Protein 9B99 (pdb70)

Structure (mmCIF, N/CA/C/O backbone):
data_9B99
#
_entry.id   9B99
#
_cell.length_a   56.070
_cell.length_b   79.110
_cell.length_c   88.440
_cell.angle_alpha   90.000
_cell.angle_beta   97.590
_cell.angle_gamma   90.000
#
_symmetry.space_group_name_H-M   'P 1 21 1'
#
loop_
_entity.id
_entity.type
_entity.pdbx_description
1 polymer 'Labda-7,13E-dienyl diphosphate synthase'
2 water water
#
loop_
_atom_site.group_PDB
_atom_site.id
_atom_site.type_symbol
_atom_site.label_atom_id
_atom_site.label_alt_id
_atom_site.label_comp_id
_atom_site.label_asym_id
_atom_site.label_entity_id
_atom_site.label_seq_id
_atom_site.pdbx_PDB_ins_code
_atom_site.Cartn_x
_atom_site.Cartn_y
_atom_site.Cartn_z
_atom_site.occupancy
_atom_site.B_iso_or_equiv
_atom_site.auth_seq_id
_atom_site.auth_comp_id
_atom_site.auth_asym_id
_atom_site.auth_atom_id
_atom_site.pdbx_PDB_model_num
ATOM 1 N N . GLN A 1 19 ? 52.89400 16.46100 63.24700 1.000 128.62068 19 GLN A N 1
ATOM 2 C CA . GLN A 1 19 ? 51.69600 16.48800 64.08000 1.000 123.88064 19 GLN A CA 1
ATOM 3 C C . GLN A 1 19 ? 50.85700 15.23700 63.82700 1.000 114.90851 19 GLN A C 1
ATOM 4 O O . GLN A 1 19 ? 49.80100 15.30300 63.19600 1.000 109.16835 19 GLN A O 1
ATOM 17 N N . LEU A 1 20 ? 51.32700 14.09100 64.31100 1.000 109.47102 20 LEU A N 1
ATOM 18 C CA . LEU A 1 20 ? 50.62900 12.82900 64.12000 1.000 102.97287 20 LEU A CA 1
ATOM 19 C C . LEU A 1 20 ? 49.56800 12.58400 65.18400 1.000 102.27805 20 LEU A C 1
ATOM 20 O O . LEU A 1 20 ? 49.15100 11.43700 65.38400 1.000 95.40618 20 LEU A O 1
ATOM 36 N N . GLU A 1 21 ? 49.13000 13.63800 65.87200 1.000 114.62164 21 GLU A N 1
ATOM 37 C CA . GLU A 1 21 ? 47.99200 13.56000 66.77800 1.000 103.99668 21 GLU A CA 1
ATOM 38 C C . GLU A 1 21 ? 46.66200 13.73300 66.05400 1.000 121.81724 21 GLU A C 1
ATOM 39 O O . GLU A 1 21 ? 45.60800 13.62600 66.69100 1.000 144.79894 21 GLU A O 1
ATOM 51 N N . ASP A 1 22 ? 46.68800 13.99400 64.75000 1.000 110.56062 22 ASP A N 1
ATOM 52 C CA . ASP A 1 22 ? 45.47800 14.31800 64.01400 1.000 122.23308 22 ASP A CA 1
ATOM 53 C C . ASP A 1 22 ? 44.62000 13.07100 63.80300 1.000 127.02839 22 ASP A C 1
ATOM 54 O O . ASP A 1 22 ? 45.04400 11.93500 64.03500 1.000 120.65657 22 ASP A O 1
ATOM 63 N N . ASP A 1 23 ? 43.38900 13.30400 63.34500 1.000 134.16082 23 ASP A N 1
ATOM 64 C CA . ASP A 1 23 ? 42.44800 12.22100 63.09200 1.000 123.94644 23 ASP A CA 1
ATOM 65 C C . ASP A 1 23 ? 42.75800 11.46500 61.80800 1.000 120.63815 23 ASP A C 1
ATOM 66 O O . ASP A 1 23 ? 42.31900 10.31900 61.66000 1.000 119.68277 23 ASP A O 1
ATOM 75 N N . LYS A 1 24 ? 43.50300 12.07400 60.88300 1.000 113.37675 24 LYS A N 1
ATOM 76 C CA . LYS A 1 24 ? 43.79000 11.41400 59.61400 1.000 106.24432 24 LYS A CA 1
ATOM 77 C C . LYS A 1 24 ? 44.82200 10.30800 59.77100 1.000 98.38022 24 LYS A C 1
ATOM 78 O O . LYS A 1 24 ? 44.82000 9.34800 58.99100 1.000 82.86520 24 LYS A O 1
ATOM 97 N N . TYR A 1 25 ? 45.70800 10.42400 60.76000 1.000 102.24910 25 TYR A N 1
ATOM 98 C CA . TYR A 1 25 ? 46.66800 9.36600 61.04600 1.000 103.61769 25 TYR A CA 1
ATOM 99 C C . TYR A 1 25 ? 46.10100 8.27500 61.94900 1.000 101.86484 25 TYR A C 1
ATOM 100 O O . TYR A 1 25 ? 46.76500 7.25100 62.15100 1.000 92.69532 25 TYR A O 1
ATOM 118 N N . SER A 1 26 ? 44.90300 8.47300 62.49700 1.000 100.47784 26 SER A N 1
ATOM 119 C CA . SER A 1 26 ? 44.27200 7.45300 63.32200 1.000 80.95971 26 SER A CA 1
ATOM 120 C C . SER A 1 26 ? 44.17700 6.13000 62.56800 1.000 90.24240 26 SER A C 1
ATOM 121 O O . SER A 1 26 ? 44.09100 6.08900 61.33700 1.000 85.73396 26 SER A O 1
ATOM 129 N N . ASP A 1 27 ? 44.19200 5.03300 63.32600 1.000 74.39839 27 ASP A N 1
ATOM 130 C CA . ASP A 1 27 ? 44.20300 3.71400 62.69800 1.000 76.39863 27 ASP A CA 1
ATOM 131 C C . ASP A 1 27 ? 42.89000 3.42300 61.97800 1.000 76.38284 27 ASP A C 1
ATOM 132 O O . ASP A 1 27 ? 42.88200 2.78000 60.92100 1.000 64.09190 27 ASP A O 1
ATOM 141 N N . LEU A 1 28 ? 41.76700 3.88300 62.53300 1.000 80.90707 28 LEU A N 1
ATOM 142 C CA . LEU A 1 28 ? 40.48000 3.61900 61.89800 1.000 85.83661 28 LEU A CA 1
ATOM 143 C C . LEU A 1 28 ? 40.38900 4.29600 60.53600 1.000 77.99619 28 LEU A C 1
ATOM 144 O O . LEU A 1 28 ? 39.79900 3.74600 59.59800 1.000 74.76423 28 LEU A O 1
ATOM 160 N N . GLN A 1 29 ? 40.96500 5.49300 60.40800 1.000 71.37435 29 GLN A N 1
ATOM 161 C CA . GLN A 1 29 ? 40.97500 6.16900 59.11500 1.000 79.78851 29 GLN A CA 1
ATOM 162 C C . GLN A 1 29 ? 41.85400 5.42300 58.11900 1.000 70.07156 29 GLN A C 1
ATOM 163 O O . GLN A 1 29 ? 41.46500 5.21700 56.96300 1.000 61.71003 29 GLN A O 1
ATOM 177 N N . LEU A 1 30 ? 43.04600 5.00600 58.55200 1.000 70.32159 30 LEU A N 1
ATOM 178 C CA . LEU A 1 30 ? 43.93500 4.26500 57.66500 1.000 65.71841 30 LEU A CA 1
ATOM 179 C C . LEU A 1 30 ? 43.27700 2.98300 57.17300 1.000 57.00947 30 LEU A C 1
ATOM 180 O O . LEU A 1 30 ? 43.44900 2.59500 56.01200 1.000 54.31178 30 LEU A O 1
ATOM 196 N N . VAL A 1 31 ? 42.51700 2.31400 58.04100 1.000 57.30424 31 VAL A N 1
ATOM 197 C CA . VAL A 1 31 ? 41.86900 1.06500 57.65200 1.000 62.48381 31 VAL A CA 1
ATOM 198 C C . VAL A 1 31 ? 40.85000 1.31500 56.54900 1.000 55.91723 31 VAL A C 1
ATOM 199 O O . VAL A 1 31 ? 40.73700 0.53200 55.59700 1.000 66.02107 31 VAL A O 1
ATOM 212 N N . ASP A 1 32 ? 40.08900 2.40800 56.65800 1.000 65.83158 32 ASP A N 1
ATOM 213 C CA . ASP A 1 32 ? 39.09800 2.71800 55.63400 1.000 60.12563 32 ASP A CA 1
ATOM 214 C C . ASP A 1 32 ? 39.75700 3.08400 54.31200 1.000 57.92273 32 ASP A C 1
ATOM 215 O O . ASP A 1 32 ? 39.21700 2.77000 53.24500 1.000 58.03591 32 ASP A O 1
ATOM 224 N N . GLU A 1 33 ? 40.91400 3.74800 54.35600 1.000 59.38870 33 GLU A N 1
ATOM 225 C CA . GLU A 1 33 ? 41.62000 4.06900 53.12000 1.000 61.93111 33 GLU A CA 1
ATOM 226 C C . GLU A 1 33 ? 42.04400 2.80200 52.38800 1.000 48.14261 33 GLU A C 1
ATOM 227 O O . GLU A 1 33 ? 41.92300 2.71300 51.16100 1.000 51.38248 33 GLU A O 1
ATOM 239 N N . LYS A 1 34 ? 42.54100 1.80700 53.12800 1.000 51.30089 34 LYS A N 1
ATOM 240 C CA . LYS A 1 34 ? 42.96100 0.55700 52.50200 1.000 49.55857 34 LYS A CA 1
ATOM 241 C C . LYS A 1 34 ? 41.79100 -0.11500 51.79200 1.000 47.82679 34 LYS A C 1
ATOM 242 O O . LYS A 1 34 ? 41.92100 -0.57100 50.65000 1.000 47.11618 34 LYS A O 1
ATOM 261 N N . HIS A 1 35 ? 40.63500 -0.19100 52.45800 1.000 51.17192 35 HIS A N 1
ATOM 262 C CA . HIS A 1 35 ? 39.45800 -0.77500 51.82200 1.000 55.75405 35 HIS A CA 1
ATOM 263 C C . HIS A 1 35 ? 39.04600 0.02700 50.59400 1.000 52.83002 35 HIS A C 1
ATOM 264 O O . HIS A 1 35 ? 38.65800 -0.54700 49.56800 1.000 44.80800 35 HIS A O 1
ATOM 278 N N . THR A 1 36 ? 39.11400 1.35700 50.68200 1.000 46.48189 36 THR A N 1
ATOM 279 C CA . THR A 1 36 ? 38.80000 2.18500 49.52200 1.000 50.33498 36 THR A CA 1
ATOM 280 C C . THR A 1 36 ? 39.77900 1.92000 48.38500 1.000 44.85538 36 THR A C 1
ATOM 281 O O . THR A 1 36 ? 39.37600 1.79900 47.22300 1.000 42.55247 36 THR A O 1
ATOM 292 N N . ILE A 1 37 ? 41.07200 1.82200 48.70000 1.000 46.60559 37 ILE A N 1
ATOM 293 C CA . ILE A 1 37 ? 42.05700 1.51900 47.66600 1.000 54.21176 37 ILE A CA 1
ATOM 294 C C . ILE A 1 37 ? 41.79900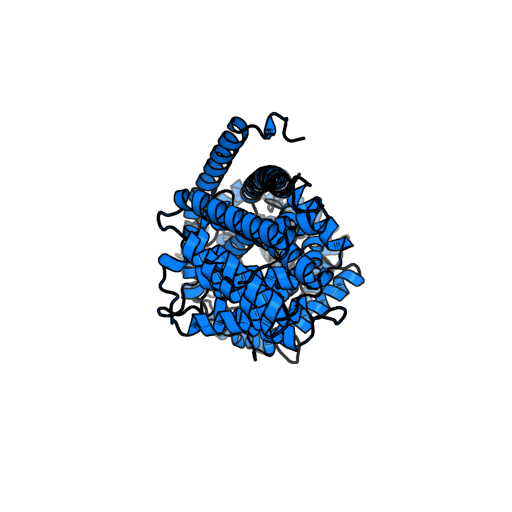 0.13900 47.07800 1.000 44.95802 37 ILE A C 1
ATOM 295 O O . ILE A 1 37 ? 41.83000 -0.04800 45.85600 1.000 41.78659 37 ILE A O 1
ATOM 311 N N . LYS A 1 38 ? 41.53100 -0.84900 47.93600 1.000 48.95061 38 LYS A N 1
ATOM 312 C CA . LYS A 1 38 ? 41.30000 -2.20500 47.44800 1.000 48.28474 38 LYS A CA 1
ATOM 313 C C . LYS A 1 38 ? 40.09000 -2.26100 46.52400 1.000 52.60104 38 LYS A C 1
ATOM 314 O O . LYS A 1 38 ? 40.07800 -3.02600 45.55300 1.000 42.76565 38 LYS A O 1
ATOM 333 N N . ARG A 1 39 ? 39.05800 -1.46700 46.81400 1.000 47.28725 39 ARG A N 1
ATOM 334 C CA . ARG A 1 39 ? 37.89000 -1.44700 45.94100 1.000 51.36932 39 ARG A CA 1
ATOM 335 C C . ARG A 1 39 ? 38.24700 -0.89900 44.56600 1.000 46.56085 39 ARG A C 1
ATOM 336 O O . ARG A 1 39 ? 37.83000 -1.45600 43.54400 1.000 42.71038 39 ARG A O 1
ATOM 357 N N . SER A 1 40 ? 39.01900 0.19000 44.51900 1.000 48.19788 40 SER A N 1
ATOM 358 C CA . SER A 1 40 ? 39.45500 0.72800 43.23400 1.000 47.37673 40 SER A CA 1
ATOM 359 C C . SER A 1 40 ? 40.32700 -0.27600 42.49000 1.000 37.68873 40 SER A C 1
ATOM 360 O O . SER A 1 40 ? 40.22200 -0.41700 41.26700 1.000 43.04200 40 SER A O 1
ATOM 368 N N . VAL A 1 41 ? 41.19900 -0.98100 43.21400 1.000 44.95802 41 VAL A N 1
ATOM 369 C CA . VAL A 1 41 ? 42.06100 -1.96900 42.57400 1.000 43.17623 41 VAL A CA 1
ATOM 370 C C . VAL A 1 41 ? 41.22400 -3.07600 41.94700 1.000 46.11869 41 VAL A C 1
ATOM 371 O O . VAL A 1 41 ? 41.50400 -3.53100 40.83100 1.000 38.05983 41 VAL A O 1
ATOM 384 N N . GLU A 1 42 ? 40.18200 -3.52700 42.65000 1.000 41.59183 42 GLU A N 1
ATOM 385 C CA . GLU A 1 42 ? 39.29700 -4.53700 42.08000 1.000 40.95228 42 GLU A CA 1
ATOM 386 C C . GLU A 1 42 ? 38.55900 -3.99400 40.86400 1.000 39.12574 42 GLU A C 1
ATOM 387 O O . GLU A 1 42 ? 38.31900 -4.72400 39.89500 1.000 42.02872 42 GLU A O 1
ATOM 399 N N . SER A 1 43 ? 38.18400 -2.71400 40.89800 1.000 41.90239 43 SER A N 1
ATOM 400 C CA . SER A 1 43 ? 37.54100 -2.10600 39.73700 1.000 41.35496 43 SER A CA 1
ATOM 401 C C . SER A 1 43 ? 38.46600 -2.14200 38.52700 1.000 40.17850 43 SER A C 1
ATOM 402 O O . SER A 1 43 ? 38.08500 -2.61600 37.45100 1.000 38.62832 43 SER A O 1
ATOM 410 N N . ILE A 1 44 ? 39.69700 -1.65100 38.69100 1.000 42.58669 44 ILE A N 1
ATOM 411 C CA . ILE A 1 44 ? 40.66700 -1.69900 37.60000 1.000 36.76493 44 ILE A CA 1
ATOM 412 C C . ILE A 1 44 ? 40.86100 -3.13300 37.12600 1.000 35.76218 44 ILE A C 1
ATOM 413 O O . ILE A 1 44 ? 40.88900 -3.40600 35.92000 1.000 32.26966 44 ILE A O 1
ATOM 429 N N . LYS A 1 45 ? 40.99200 -4.07200 38.06800 1.000 34.21989 45 LYS A N 1
ATOM 430 C CA . LYS A 1 45 ? 41.21600 -5.46600 37.69800 1.000 35.11474 45 LYS A CA 1
ATOM 431 C C . LYS A 1 45 ? 40.10700 -5.98500 36.79000 1.000 42.49457 45 LYS A C 1
ATOM 432 O O . LYS A 1 45 ? 40.37800 -6.67200 35.79700 1.000 33.41980 45 LYS A O 1
ATOM 451 N N . SER A 1 46 ? 38.84900 -5.67800 37.11700 1.000 40.20482 46 SER A N 1
ATOM 452 C CA . SER A 1 46 ? 37.74500 -6.13700 36.27800 1.000 42.27875 46 SER A CA 1
ATOM 453 C C . SER A 1 46 ? 37.77600 -5.46100 34.91400 1.000 35.89378 46 SER A C 1
ATOM 454 O O . SER A 1 46 ? 37.51300 -6.10300 33.88900 1.000 40.82068 46 SER A O 1
ATOM 462 N N . ALA A 1 47 ? 38.10600 -4.16900 34.87600 1.000 35.18053 47 ALA A N 1
ATOM 463 C CA . ALA A 1 47 ? 38.22000 -3.47900 33.59600 1.000 35.47794 47 ALA A CA 1
ATOM 464 C C . ALA A 1 47 ? 39.36800 -4.04500 32.76900 1.000 36.00958 47 ALA A C 1
ATOM 465 O O . ALA A 1 47 ? 39.27300 -4.13300 31.53900 1.000 35.93852 47 ALA A O 1
ATOM 472 N N . LEU A 1 48 ? 40.46500 -4.43100 33.42400 1.000 36.77283 48 LEU A N 1
ATOM 473 C CA . LEU A 1 48 ? 41.60500 -4.97200 32.68900 1.000 37.10708 48 LEU A CA 1
ATOM 474 C C . LEU A 1 48 ? 41.30400 -6.35300 32.12200 1.000 35.39372 48 LEU A C 1
ATOM 475 O O . LEU A 1 48 ? 41.91500 -6.76400 31.12800 1.000 37.81506 48 LEU A O 1
ATOM 491 N N . SER A 1 49 ? 40.37400 -7.08700 32.73800 1.000 38.91256 49 SER A N 1
ATOM 492 C CA . SER A 1 49 ? 40.01400 -8.40700 32.23200 1.000 40.96544 49 SER A CA 1
ATOM 493 C C . SER A 1 49 ? 39.34500 -8.34300 30.86300 1.000 40.03375 49 SER A C 1
ATOM 494 O O . SER A 1 49 ? 39.22500 -9.37800 30.19500 1.000 42.35771 49 SER A O 1
ATOM 502 N N . LEU A 1 50 ? 38.89200 -7.16500 30.44000 1.000 35.03841 50 LEU A N 1
ATOM 503 C CA . LEU A 1 50 ? 38.25500 -6.99700 29.14100 1.000 40.30746 50 LEU A CA 1
ATOM 504 C C . LEU A 1 50 ? 39.24000 -6.59200 28.05100 1.000 46.46347 50 LEU A C 1
ATOM 505 O O . LEU A 1 50 ? 38.84600 -6.49400 26.88300 1.000 45.92656 50 LEU A O 1
ATOM 521 N N . VAL A 1 51 ? 40.50600 -6.35600 28.40300 1.000 39.17575 51 VAL A N 1
ATOM 522 C CA . VAL A 1 51 ? 41.51600 -6.05100 27.39800 1.000 41.27600 51 VAL A CA 1
ATOM 523 C C . VAL A 1 51 ? 41.57500 -7.19000 26.39300 1.000 38.17826 51 VAL A C 1
ATOM 524 O O . VAL A 1 51 ? 41.64700 -8.36700 26.76800 1.000 36.45963 51 VAL A O 1
ATOM 537 N N . ASP A 1 52 ? 41.55000 -6.84700 25.10400 1.000 33.22240 52 ASP A N 1
ATOM 538 C CA . ASP A 1 52 ? 41.54800 -7.85400 24.05000 1.000 33.63824 52 ASP A CA 1
ATOM 539 C C . ASP A 1 52 ? 42.51400 -7.46400 22.93700 1.000 31.74591 52 ASP A C 1
ATOM 540 O O . ASP A 1 52 ? 43.73100 -7.60000 23.09400 1.000 33.43296 52 ASP A O 1
ATOM 549 N N . ASP A 1 53 ? 41.98900 -6.98600 21.80900 1.000 33.60140 53 ASP A N 1
ATOM 550 C CA . ASP A 1 53 ? 42.80800 -6.58900 20.67200 1.000 32.93816 53 ASP A CA 1
ATOM 551 C C . ASP A 1 53 ? 43.01200 -5.08200 20.58500 1.000 31.67485 53 ASP A C 1
ATOM 552 O O . ASP A 1 53 ? 43.63500 -4.60500 19.62900 1.000 29.04559 53 ASP A O 1
ATOM 561 N N . GLY A 1 54 ? 42.49600 -4.32400 21.54500 1.000 27.02956 54 GLY A N 1
ATOM 562 C CA . GLY A 1 54 ? 42.64600 -2.88400 21.52800 1.000 28.76398 54 GLY A CA 1
ATOM 563 C C . GLY A 1 54 ? 41.32600 -2.17200 21.72100 1.000 32.26176 54 GLY A C 1
ATOM 564 O O . GLY A 1 54 ? 40.29200 -2.63100 21.22800 1.000 33.57245 54 GLY A O 1
ATOM 568 N N . ASP A 1 55 ? 41.34700 -1.05100 22.43900 1.000 30.89581 55 ASP A N 1
ATOM 569 C CA . ASP A 1 55 ? 40.15200 -0.25400 22.70800 1.000 37.36237 55 ASP A CA 1
ATOM 570 C C . ASP A 1 55 ? 40.49500 1.19100 22.36200 1.000 37.02286 55 ASP A C 1
ATOM 571 O O . ASP A 1 55 ? 41.10900 1.90300 23.16300 1.000 36.03327 55 ASP A O 1
ATOM 580 N N . LEU A 1 56 ? 40.10200 1.61800 21.16700 1.000 36.78073 56 LEU A N 1
ATOM 581 C CA . LEU A 1 56 ? 40.49000 2.90700 20.62400 1.000 32.13806 56 LEU A CA 1
ATOM 582 C C . LEU A 1 56 ? 39.26600 3.76200 20.33200 1.000 33.36189 56 LEU A C 1
ATOM 583 O O . LEU A 1 56 ? 38.15500 3.25700 20.14900 1.000 30.27995 56 LEU A O 1
ATOM 599 N N . THR A 1 57 ? 39.49300 5.07400 20.28100 1.000 41.79448 57 THR A N 1
ATOM 600 C CA . THR A 1 57 ? 38.50200 5.98500 19.72800 1.000 38.83624 57 THR A CA 1
ATOM 601 C C . THR A 1 57 ? 38.04600 5.48000 18.36500 1.000 31.95909 57 THR A C 1
ATOM 602 O O . THR A 1 57 ? 38.85900 5.04500 17.54600 1.000 32.41968 57 THR A O 1
ATOM 613 N N . LEU A 1 58 ? 36.74000 5.53000 18.12600 1.000 32.65128 58 LEU A N 1
ATOM 614 C CA . LEU A 1 58 ? 36.20900 5.19500 16.81300 1.000 30.05624 58 LEU A CA 1
ATOM 615 C C . LEU A 1 58 ? 36.27500 6.41100 15.89400 1.000 35.88062 58 LEU A C 1
ATOM 616 O O . LEU A 1 58 ? 36.11700 7.55600 16.32700 1.000 35.89641 58 LEU A O 1
ATOM 632 N N . SER A 1 59 ? 36.52500 6.15200 14.61200 1.000 30.24310 59 SER A N 1
ATOM 633 C CA . SER A 1 59 ? 36.83100 7.19200 13.63700 1.000 27.42960 59 SER A CA 1
ATOM 634 C C . SER A 1 59 ? 35.71900 7.27200 12.59900 1.000 30.10098 59 SER A C 1
ATOM 635 O O . SER A 1 59 ? 35.47800 6.30600 11.86700 1.000 28.97189 59 SER A O 1
ATOM 643 N N . ALA A 1 60 ? 35.05000 8.42700 12.53300 1.000 23.97919 60 ALA A N 1
ATOM 644 C CA . ALA A 1 60 ? 34.05500 8.63700 11.48700 1.000 28.49026 60 ALA A CA 1
ATOM 645 C C . ALA A 1 60 ? 34.69900 8.64800 10.10600 1.000 26.48212 60 ALA A C 1
ATOM 646 O O . ALA A 1 60 ? 34.07800 8.21600 9.12800 1.000 24.15816 60 ALA A O 1
ATOM 653 N N . TYR A 1 61 ? 35.93600 9.14000 10.00700 1.000 28.25602 61 TYR A N 1
ATOM 654 C CA . TYR A 1 61 ? 36.64800 9.12800 8.73100 1.000 26.78216 61 TYR A CA 1
ATOM 655 C C . TYR A 1 61 ? 36.81200 7.70500 8.21400 1.000 27.89545 61 TYR A C 1
ATOM 656 O O . TYR A 1 61 ? 36.50500 7.41300 7.05200 1.000 23.70811 61 TYR A O 1
ATOM 674 N N . ASP A 1 62 ? 37.29000 6.80000 9.07200 1.000 22.88959 62 ASP A N 1
ATOM 675 C CA . ASP A 1 62 ? 37.50600 5.42100 8.65000 1.000 27.23484 62 ASP A CA 1
ATOM 676 C C . ASP A 1 62 ? 36.18800 4.68700 8.46500 1.000 27.72701 62 ASP A C 1
ATOM 677 O O . ASP A 1 62 ? 36.05000 3.86900 7.54700 1.000 26.30579 62 ASP A O 1
ATOM 686 N N . THR A 1 63 ? 35.21100 4.95500 9.33300 1.000 26.94270 63 THR A N 1
ATOM 687 C CA . THR A 1 63 ? 33.90200 4.33000 9.18600 1.000 24.16606 63 THR A CA 1
ATOM 688 C C . THR A 1 63 ? 33.24600 4.74500 7.87600 1.000 24.94246 63 THR A C 1
ATOM 689 O O . THR A 1 63 ? 32.60500 3.92700 7.20500 1.000 22.76062 63 THR A O 1
ATOM 700 N N . ALA A 1 64 ? 33.39000 6.01700 7.49900 1.000 23.43176 64 ALA A N 1
ATOM 701 C CA . ALA A 1 64 ? 32.81100 6.47800 6.24400 1.000 22.08423 64 ALA A CA 1
ATOM 702 C C . ALA A 1 64 ? 33.45400 5.77300 5.05900 1.000 27.46382 64 ALA A C 1
ATOM 703 O O . ALA A 1 64 ? 32.76100 5.35400 4.12300 1.000 26.42159 64 ALA A O 1
ATOM 710 N N . TRP A 1 65 ? 34.77900 5.62100 5.08500 1.000 24.08183 65 TRP A N 1
ATOM 711 C CA . TRP A 1 65 ? 35.46200 4.94100 3.98900 1.000 22.86590 65 TRP A CA 1
ATOM 712 C C . TRP A 1 65 ? 34.96100 3.51100 3.82900 1.000 26.34000 65 TRP A C 1
ATOM 713 O O . TRP A 1 65 ? 34.76200 3.03600 2.70400 1.000 25.18197 65 TRP A O 1
ATOM 734 N N . VAL A 1 66 ? 34.75500 2.80500 4.94200 1.000 26.16366 66 VAL A N 1
ATOM 735 C CA . VAL A 1 66 ? 34.23300 1.44600 4.85300 1.000 23.79759 66 VAL A CA 1
ATOM 736 C C . VAL A 1 66 ? 32.80000 1.45800 4.33700 1.000 24.63716 66 VAL A C 1
ATOM 737 O O . VAL A 1 66 ? 32.38800 0.54800 3.60500 1.000 24.05288 66 VAL A O 1
ATOM 750 N N . ALA A 1 67 ? 32.02100 2.48200 4.69200 1.000 21.47626 67 ALA A N 1
ATOM 751 C CA . ALA A 1 67 ? 30.63800 2.56100 4.24400 1.000 24.73981 67 ALA A CA 1
ATOM 752 C C . ALA A 1 67 ? 30.52900 2.82100 2.74800 1.000 30.33785 67 ALA A C 1
ATOM 753 O O . ALA A 1 67 ? 29.47000 2.57100 2.16400 1.000 29.76936 67 ALA A O 1
ATOM 760 N N . LEU A 1 68 ? 31.59400 3.31500 2.11500 1.000 25.29251 68 LEU A N 1
ATOM 761 C CA . LEU A 1 68 ? 31.54100 3.56500 0.67900 1.000 29.11139 68 LEU A CA 1
ATOM 762 C C . LEU A 1 68 ? 31.48300 2.27600 -0.13200 1.000 29.34562 68 LEU A C 1
ATOM 763 O O . LEU A 1 68 ? 31.07800 2.30900 -1.29900 1.000 29.75094 68 LEU A O 1
ATOM 779 N N . ILE A 1 69 ? 31.88500 1.14400 0.45100 1.000 29.55618 69 ILE A N 1
ATOM 780 C CA . ILE A 1 69 ? 31.96800 -0.09400 -0.31400 1.000 32.58812 69 ILE A CA 1
ATOM 781 C C . ILE A 1 69 ? 30.57700 -0.50100 -0.77600 1.000 33.43032 69 ILE A C 1
ATOM 782 O O . ILE A 1 69 ? 29.63500 -0.59000 0.02300 1.000 29.22192 69 ILE A O 1
ATOM 798 N N . GLU A 1 70 ? 30.44600 -0.75700 -2.07500 1.000 40.36537 70 GLU A N 1
ATOM 799 C CA . GLU A 1 70 ? 29.18500 -1.19700 -2.65100 1.000 32.11964 70 GLU A CA 1
ATOM 800 C C . GLU A 1 70 ? 28.92600 -2.66200 -2.32100 1.000 31.71959 70 GLU A C 1
ATOM 801 O O . GLU A 1 70 ? 29.85500 -3.45000 -2.11900 1.000 38.68622 70 GLU A O 1
ATOM 813 N N . ASP A 1 71 ? 27.64500 -3.02100 -2.25900 1.000 30.79317 71 ASP A N 1
ATOM 814 C CA . ASP A 1 71 ? 27.27000 -4.41100 -2.03900 1.000 35.00683 71 ASP A CA 1
ATOM 815 C C . ASP A 1 71 ? 28.02800 -5.30800 -3.00800 1.000 35.21475 71 ASP A C 1
ATOM 816 O O . ASP A 1 71 ? 28.05200 -5.05900 -4.21500 1.000 34.23832 71 ASP A O 1
ATOM 825 N N . VAL A 1 72 ? 28.66000 -6.35500 -2.46900 1.000 43.27887 72 VAL A N 1
ATOM 826 C CA . VAL A 1 72 ? 29.55800 -7.17900 -3.27700 1.000 37.98087 72 VAL A CA 1
ATOM 827 C C . VAL A 1 72 ? 28.83000 -8.22200 -4.10500 1.000 50.48237 72 VAL A C 1
ATOM 828 O O . VAL A 1 72 ? 29.45700 -8.87600 -4.94900 1.000 46.66875 72 VAL A O 1
ATOM 841 N N . ASN A 1 73 ? 27.52600 -8.39900 -3.89300 1.000 49.16905 73 ASN A N 1
ATOM 842 C CA . ASN A 1 73 ? 26.72200 -9.32300 -4.68000 1.000 43.57101 73 ASN A CA 1
ATOM 843 C C . ASN A 1 73 ? 25.86900 -8.60400 -5.71800 1.000 50.49816 73 ASN A C 1
ATOM 844 O O . ASN A 1 73 ? 24.90200 -9.18000 -6.22900 1.000 56.15936 73 ASN A O 1
ATOM 855 N N . GLY A 1 74 ? 26.20100 -7.35600 -6.03100 1.000 53.88804 74 GLY A N 1
ATOM 856 C CA . GLY A 1 74 ? 25.52200 -6.63500 -7.08600 1.000 47.42148 74 GLY A CA 1
ATOM 857 C C . GLY A 1 74 ? 24.21300 -5.98700 -6.70200 1.000 53.75908 74 GLY A C 1
ATOM 858 O O . GLY A 1 74 ? 23.52300 -5.46500 -7.58400 1.000 55.20662 74 GLY A O 1
ATOM 862 N N . ARG A 1 75 ? 23.84100 -6.00100 -5.42200 1.000 57.79640 75 ARG A N 1
ATOM 863 C CA . ARG A 1 75 ? 22.60200 -5.36300 -4.97900 1.000 58.90706 75 ARG A CA 1
ATOM 864 C C . ARG A 1 75 ? 22.76200 -3.85300 -5.14000 1.000 58.23330 75 ARG A C 1
ATOM 865 O O . ARG A 1 75 ? 23.05700 -3.11500 -4.19700 1.000 43.78157 75 ARG A O 1
ATOM 886 N N . SER A 1 76 ? 22.56200 -3.39100 -6.37300 1.000 50.61660 76 SER A N 1
ATOM 887 C CA . SER A 1 76 ? 22.79100 -1.98900 -6.69700 1.000 58.99655 76 SER A CA 1
ATOM 888 C C . SER A 1 76 ? 21.96200 -1.08100 -5.79700 1.000 51.87990 76 SER A C 1
ATOM 889 O O . SER A 1 76 ? 20.81300 -1.38200 -5.46500 1.000 55.76721 76 SER A O 1
ATOM 897 N N . GLY A 1 77 ? 22.56100 0.04000 -5.40300 1.000 48.35317 77 GLY A N 1
ATOM 898 C CA . GLY A 1 77 ? 21.90700 0.99700 -4.53900 1.000 48.32685 77 GLY A CA 1
ATOM 899 C C . GLY A 1 77 ? 22.03800 0.72600 -3.05800 1.000 46.45820 77 GLY A C 1
ATOM 900 O O . GLY A 1 77 ? 21.51000 1.50800 -2.25600 1.000 45.20016 77 GLY A O 1
ATOM 904 N N . PHE A 1 78 ? 22.72000 -0.34800 -2.66500 1.000 44.84485 78 PHE A N 1
ATOM 905 C CA . PHE A 1 78 ? 22.87700 -0.68600 -1.26400 1.000 43.95790 78 PHE A CA 1
ATOM 906 C C . PHE A 1 78 ? 24.35200 -0.78800 -0.89500 1.000 41.26547 78 PHE A C 1
ATOM 907 O O . PHE A 1 78 ? 25.16200 -1.25700 -1.70500 1.000 34.91471 78 PHE A O 1
ATOM 924 N N . PRO A 1 79 ? 24.72800 -0.36700 0.31100 1.000 36.50438 79 PRO A N 1
ATOM 925 C CA . PRO A 1 79 ? 26.11500 -0.53100 0.75500 1.000 41.28390 79 PRO A CA 1
ATOM 926 C C . PRO A 1 79 ? 26.37800 -1.93600 1.27800 1.000 33.35926 79 PRO A C 1
ATOM 927 O O . PRO A 1 79 ? 25.47200 -2.66000 1.69600 1.000 37.42028 79 PRO A O 1
ATOM 938 N N . GLN A 1 80 ? 27.65800 -2.31000 1.25200 1.000 33.83564 80 GLN A N 1
ATOM 939 C CA . GLN A 1 80 ? 28.05400 -3.61000 1.78100 1.000 32.47758 80 GLN A CA 1
ATOM 940 C C . GLN A 1 80 ? 27.96000 -3.65200 3.30100 1.000 30.59841 80 GLN A C 1
ATOM 941 O O . GLN A 1 80 ? 27.66400 -4.70700 3.87400 1.000 30.79317 80 GLN A O 1
ATOM 955 N N . PHE A 1 81 ? 28.21400 -2.52600 3.97100 1.000 30.05624 81 PHE A N 1
ATOM 956 C CA . PHE A 1 81 ? 28.28500 -2.46300 5.42900 1.000 31.84329 81 PHE A CA 1
ATOM 957 C C . PHE A 1 81 ? 27.31900 -1.39200 5.91800 1.000 37.07023 81 PHE A C 1
ATOM 958 O O . PHE A 1 81 ? 27.73500 -0.28200 6.29200 1.000 29.38247 81 PHE A O 1
ATOM 975 N N . PRO A 1 82 ? 26.02000 -1.69100 5.94200 1.000 30.71158 82 PRO A N 1
ATOM 976 C CA . PRO A 1 82 ? 25.04900 -0.65800 6.34000 1.000 42.34981 82 PRO A CA 1
ATOM 977 C C . PRO A 1 82 ? 25.23200 -0.17300 7.76800 1.000 33.30926 82 PRO A C 1
ATOM 978 O O . PRO A 1 82 ? 24.91100 0.98500 8.06100 1.000 31.60642 82 PRO A O 1
ATOM 989 N N . SER A 1 83 ? 25.73600 -1.01900 8.67200 1.000 39.46789 83 SER A N 1
ATOM 990 C CA . SER A 1 83 ? 25.89400 -0.59400 10.06000 1.000 31.67748 83 SER A CA 1
ATOM 991 C C . SER A 1 83 ? 26.84800 0.58800 10.18300 1.000 32.09859 83 SER A C 1
ATOM 992 O O . SER A 1 83 ? 26.70500 1.41100 11.09500 1.000 27.49803 83 SER A O 1
ATOM 1000 N N . CYS A 1 84 ? 27.81900 0.70000 9.27500 1.000 32.15912 84 CYS A N 1
ATOM 1001 C CA . CYS A 1 84 ? 28.73100 1.83700 9.31800 1.000 32.53811 84 CYS A CA 1
ATOM 1002 C C . CYS A 1 84 ? 27.99200 3.14400 9.08200 1.000 25.01089 84 CYS A C 1
ATOM 1003 O O . CYS A 1 84 ? 28.28500 4.15700 9.72700 1.000 31.10373 84 CYS A O 1
ATOM 1011 N N . LEU A 1 85 ? 27.02800 3.14000 8.15900 1.000 29.23508 85 LEU A N 1
ATOM 1012 C CA . LEU A 1 85 ? 26.25800 4.35000 7.89000 1.000 36.04380 85 LEU A CA 1
ATOM 1013 C C . LEU A 1 85 ? 25.41000 4.74100 9.09300 1.000 32.91974 85 LEU A C 1
ATOM 1014 O O . LEU A 1 85 ? 25.29300 5.92800 9.41900 1.000 26.49791 85 LEU A O 1
ATOM 1030 N N . GLN A 1 86 ? 24.80700 3.75500 9.76000 1.000 28.47183 86 GLN A N 1
ATOM 1031 C CA . GLN A 1 86 ? 23.99500 4.04800 10.93400 1.000 33.84353 86 GLN A CA 1
ATOM 1032 C C . GLN A 1 86 ? 24.84700 4.61500 12.06100 1.000 30.71158 86 GLN A C 1
ATOM 1033 O O . GLN A 1 86 ? 24.43800 5.56300 12.74300 1.000 32.59865 86 GLN A O 1
ATOM 1047 N N . TRP A 1 87 ? 26.03900 4.05500 12.26900 1.000 31.46693 87 TRP A N 1
ATOM 1048 C CA . TRP A 1 87 ? 26.94500 4.61300 13.26600 1.000 28.91926 87 TRP A CA 1
ATOM 1049 C C . TRP A 1 87 ? 27.22400 6.08400 12.97800 1.000 32.55654 87 TRP A C 1
ATOM 1050 O O . TRP A 1 87 ? 27.07900 6.94100 13.85700 1.000 28.31129 87 TRP A O 1
ATOM 1071 N N . ILE A 1 88 ? 27.61300 6.39600 11.73900 1.000 26.61898 88 ILE A N 1
ATOM 1072 C CA . ILE A 1 88 ? 27.90600 7.78000 11.37000 1.000 26.64267 88 ILE A CA 1
ATOM 1073 C C . ILE A 1 88 ? 26.72500 8.68100 11.70900 1.000 26.90059 88 ILE A C 1
ATOM 1074 O O . ILE A 1 88 ? 26.89100 9.76400 12.28100 1.000 31.46167 88 ILE A O 1
ATOM 1090 N N . VAL A 1 89 ? 25.51300 8.24700 11.35500 1.000 31.15637 89 VAL A N 1
ATOM 1091 C CA . VAL A 1 89 ? 24.32800 9.05700 11.62700 1.000 35.08315 89 VAL A CA 1
ATOM 1092 C C . VAL A 1 89 ? 24.23800 9.39200 13.11000 1.000 37.74926 89 VAL A C 1
ATOM 1093 O O . VAL A 1 89 ? 23.91700 10.52400 13.49200 1.000 39.84162 89 VAL A O 1
ATOM 1106 N N . SER A 1 90 ? 24.53000 8.41900 13.97000 1.000 34.83049 90 SER A N 1
ATOM 1107 C CA . SER A 1 90 ? 24.34000 8.59500 15.40400 1.000 40.61013 90 SER A CA 1
ATOM 1108 C C . SER A 1 90 ? 25.40200 9.47000 16.05800 1.000 38.83360 90 SER A C 1
ATOM 1109 O O . SER A 1 90 ? 25.23900 9.83100 17.22900 1.000 39.89689 90 SER A O 1
ATOM 1117 N N . GLN A 1 91 ? 26.46800 9.83000 15.34700 1.000 36.51227 91 GLN A N 1
ATOM 1118 C CA . GLN A 1 91 ? 27.62900 10.44500 15.97600 1.000 37.35185 91 GLN A CA 1
ATOM 1119 C C . GLN A 1 91 ? 27.81200 11.91900 15.64400 1.000 28.96663 91 GLN A C 1
ATOM 1120 O O . GLN A 1 91 ? 28.77500 12.52500 16.12600 1.000 37.83348 91 GLN A O 1
ATOM 1134 N N . GLN A 1 92 ? 26.93200 12.51700 14.84700 1.000 36.62281 92 GLN A N 1
ATOM 1135 C CA . GLN A 1 92 ? 27.11900 13.91100 14.46600 1.000 38.84413 92 GLN A CA 1
ATOM 1136 C C . GLN A 1 92 ? 26.99800 14.82100 15.68300 1.000 42.57879 92 GLN A C 1
ATOM 1137 O O . GLN A 1 92 ? 26.09200 14.66700 16.50600 1.000 43.15517 92 GLN A O 1
ATOM 1151 N N . LEU A 1 93 ? 27.91200 15.78000 15.78200 1.000 38.38881 93 LEU A N 1
ATOM 1152 C CA . LEU A 1 93 ? 27.93400 16.72700 16.88600 1.000 35.37266 93 LEU A CA 1
ATOM 1153 C C . LEU A 1 93 ? 26.94700 17.85800 16.62800 1.000 43.83947 93 LEU A C 1
ATOM 1154 O O . LEU A 1 93 ? 26.41300 17.99900 15.52500 1.000 45.50019 93 LEU A O 1
ATOM 1170 N N . PRO A 1 94 ? 26.67500 18.68700 17.64100 1.000 45.22121 94 PRO A N 1
ATOM 1171 C CA . PRO A 1 94 ? 25.62600 19.71100 17.47400 1.000 42.52878 94 PRO A CA 1
ATOM 1172 C C . PRO A 1 94 ? 25.93600 20.74300 16.40300 1.000 48.46107 94 PRO A C 1
ATOM 1173 O O . PRO A 1 94 ? 25.00300 21.26300 15.77600 1.000 56.58047 94 PRO A O 1
ATOM 1184 N N . ASP A 1 95 ? 27.20900 21.07000 16.17700 1.000 40.29167 95 ASP A N 1
ATOM 1185 C CA . ASP A 1 95 ? 27.55600 22.04200 15.14500 1.000 47.13986 95 ASP A CA 1
ATOM 1186 C C . ASP A 1 95 ? 27.57700 21.43700 13.74700 1.000 38.30986 95 ASP A C 1
ATOM 1187 O O . ASP A 1 95 ? 27.89000 22.14800 12.78500 1.000 43.71314 95 ASP A O 1
ATOM 1196 N N . GLY A 1 96 ? 27.25600 20.15300 13.61000 1.000 38.69674 96 GLY A N 1
ATOM 1197 C CA . GLY A 1 96 ? 27.25000 19.49200 12.32600 1.000 34.77259 96 GLY A CA 1
ATOM 1198 C C . GLY A 1 96 ? 28.52200 18.75300 11.98300 1.000 40.86279 96 GLY A C 1
ATOM 1199 O O . GLY A 1 96 ? 28.56500 18.07600 10.94500 1.000 38.77570 96 GLY A O 1
ATOM 1203 N N . SER A 1 97 ? 29.55100 18.85500 12.81500 1.000 31.74065 97 SER A N 1
ATOM 1204 C CA . SER A 1 97 ? 30.81300 18.18400 12.56200 1.000 32.83025 97 SER A CA 1
ATOM 1205 C C . SER A 1 97 ? 30.82400 16.79000 13.18500 1.000 30.65368 97 SER A C 1
ATOM 1206 O O . SER A 1 97 ? 29.95900 16.42400 13.98300 1.000 31.23796 97 SER A O 1
ATOM 1214 N N . TRP A 1 98 ? 31.81600 16.00300 12.78100 1.000 24.07394 98 TRP A N 1
ATOM 1215 C CA . TRP A 1 98 ? 32.17100 14.75000 13.42500 1.000 26.99008 98 TRP A CA 1
ATOM 1216 C C . TRP A 1 98 ? 33.61400 14.85700 13.90300 1.000 32.32230 98 TRP A C 1
ATOM 1217 O O . TRP A 1 98 ? 34.41900 15.58300 13.31200 1.000 34.04092 98 TRP A O 1
ATOM 1238 N N . GLY A 1 99 ? 33.94900 14.12400 14.95800 1.000 34.85418 99 GLY A N 1
ATOM 1239 C CA . GLY A 1 99 ? 35.32100 14.04100 15.41200 1.000 35.30423 99 GLY A CA 1
ATOM 1240 C C . GLY A 1 99 ? 35.40400 13.94700 16.92100 1.000 37.32816 99 GLY A C 1
ATOM 1241 O O . GLY A 1 99 ? 34.40800 13.72400 17.60700 1.000 33.91459 99 GLY A O 1
ATOM 1245 N N . GLU A 1 100 ? 36.62100 14.11000 17.43300 1.000 34.08040 100 GLU A N 1
ATOM 1246 C CA . GLU A 1 100 ? 36.88500 14.04100 18.86500 1.000 34.04092 100 GLU A CA 1
ATOM 1247 C C . GLU A 1 100 ? 36.09800 15.12700 19.58800 1.000 35.67007 100 GLU A C 1
ATOM 1248 O O . GLU A 1 100 ? 36.31400 16.32100 19.32400 1.000 37.32290 100 GLU A O 1
ATOM 1260 N N . PRO A 1 101 ? 35.18300 14.77000 20.49500 1.000 34.16462 101 PRO A N 1
ATOM 1261 C CA . PRO A 1 101 ? 34.26700 15.79700 21.02700 1.000 41.20494 101 PRO A CA 1
ATOM 1262 C C . PRO A 1 101 ? 34.93400 16.80800 21.94600 1.000 47.93206 101 PRO A C 1
ATOM 1263 O O . PRO A 1 101 ? 34.53800 17.98000 21.95600 1.000 42.62090 101 PRO A O 1
ATOM 1274 N N . LEU A 1 102 ? 35.91500 16.39100 22.74300 1.000 44.14740 102 LEU A N 1
ATOM 1275 C CA . LEU A 1 102 ? 36.45800 17.25400 23.78400 1.000 44.20267 102 LEU A CA 1
ATOM 1276 C C . LEU A 1 102 ? 37.70200 18.01400 23.35300 1.000 49.18221 102 LEU A C 1
ATOM 1277 O O . LEU A 1 102 ? 37.91500 19.13600 23.82000 1.000 51.91412 102 LEU A O 1
ATOM 1293 N N . MET A 1 103 ? 38.52300 17.44400 22.47500 1.000 43.29203 103 MET A N 1
ATOM 1294 C CA . MET A 1 103 ? 39.68600 18.13200 21.92800 1.000 44.82643 103 MET A CA 1
ATOM 1295 C C . MET A 1 103 ? 39.34000 18.58300 20.51400 1.000 47.31620 103 MET A C 1
ATOM 1296 O O . MET A 1 103 ? 39.17700 17.75300 19.61400 1.000 47.53201 103 MET A O 1
ATOM 1310 N N . PHE A 1 104 ? 39.22100 19.89300 20.31900 1.000 38.30459 104 PHE A N 1
ATOM 1311 C CA . PHE A 1 104 ? 38.95100 20.42700 18.99300 1.000 47.06880 104 PHE A CA 1
ATOM 1312 C C . PHE A 1 104 ? 40.25200 20.57100 18.21300 1.000 39.13101 104 PHE A C 1
ATOM 1313 O O . PHE A 1 104 ? 41.21800 21.16200 18.70500 1.000 44.12108 104 PHE A O 1
ATOM 1330 N N . LEU A 1 105 ? 40.27300 20.03300 16.99600 1.000 37.70715 105 LEU A N 1
ATOM 1331 C CA . LEU A 1 105 ? 41.38100 20.23100 16.06700 1.000 33.95144 105 LEU A CA 1
ATOM 1332 C C . LEU A 1 105 ? 40.79300 20.36800 14.67300 1.000 33.34610 105 LEU A C 1
ATOM 1333 O O . LEU A 1 105 ? 40.13100 19.44600 14.18600 1.000 31.25375 105 LEU A O 1
ATOM 1349 N N . ALA A 1 106 ? 41.02900 21.52000 14.04100 1.000 34.59625 106 ALA A N 1
ATOM 1350 C CA . ALA A 1 106 ? 40.36700 21.83300 12.77700 1.000 33.98039 106 ALA A CA 1
ATOM 1351 C C . ALA A 1 106 ? 40.51600 20.70500 11.76500 1.000 42.63406 106 ALA A C 1
ATOM 1352 O O . ALA A 1 106 ? 39.55300 20.34300 11.07800 1.000 34.05671 106 ALA A O 1
ATOM 1359 N N . PHE A 1 107 ? 41.71600 20.13400 11.65900 1.000 33.05133 107 PHE A N 1
ATOM 1360 C CA . PHE A 1 107 ? 41.94800 19.08600 10.67100 1.000 37.39922 107 PHE A CA 1
ATOM 1361 C C . PHE A 1 107 ? 41.19800 17.81100 11.03000 1.000 36.76757 107 PHE A C 1
ATOM 1362 O O . PHE A 1 107 ? 40.65500 17.13600 10.14900 1.000 32.33282 107 PHE A O 1
ATOM 1379 N N . ASP A 1 108 ? 41.15200 17.46900 12.31900 1.000 33.34610 108 ASP A N 1
ATOM 1380 C CA . ASP A 1 108 ? 40.37900 16.30900 12.75200 1.000 30.34574 108 ASP A CA 1
ATOM 1381 C C . ASP A 1 108 ? 38.91600 16.44600 12.34500 1.000 29.26667 108 ASP A C 1
ATOM 1382 O O . ASP A 1 108 ? 38.32200 15.51500 11.78800 1.000 26.38474 108 ASP A O 1
ATOM 1391 N N . ARG A 1 109 ? 38.31800 17.61000 12.60800 1.000 31.21690 109 ARG A N 1
ATOM 1392 C CA . ARG A 1 109 ? 36.90100 17.79200 12.31000 1.000 33.88038 109 ARG A CA 1
ATOM 1393 C C . ARG A 1 109 ? 36.64400 17.78700 10.80800 1.000 30.17993 109 ARG A C 1
ATOM 1394 O O . ARG A 1 109 ? 35.65700 17.20500 10.34100 1.000 28.29813 109 ARG A O 1
ATOM 1415 N N . LEU A 1 110 ? 37.51700 18.43100 10.03300 1.000 31.07215 110 LEU A N 1
ATOM 1416 C CA . LEU A 1 110 ? 37.30000 18.50600 8.59300 1.000 29.69303 110 LEU A CA 1
ATOM 1417 C C . LEU A 1 110 ? 37.36200 17.12500 7.95400 1.000 27.75596 110 LEU A C 1
ATOM 1418 O O . LEU A 1 110 ? 36.53600 16.79400 7.09400 1.000 27.06640 110 LEU A O 1
ATOM 1434 N N . LEU A 1 111 ? 38.33100 16.30200 8.36100 1.000 30.35364 111 LEU A N 1
ATOM 1435 C CA . LEU A 1 111 ? 38.45900 14.96800 7.78400 1.000 26.16103 111 LEU A CA 1
ATOM 1436 C C . LEU A 1 111 ? 37.26000 14.10100 8.14100 1.000 25.16354 111 LEU A C 1
ATOM 1437 O O . LEU A 1 111 ? 36.63300 13.50000 7.26300 1.000 27.18484 111 LEU A O 1
ATOM 1453 N N . ASN A 1 112 ? 36.92800 14.02300 9.43300 1.000 27.74806 112 ASN A N 1
ATOM 1454 C CA . ASN A 1 112 ? 35.82100 13.17500 9.86000 1.000 25.22145 112 ASN A CA 1
ATOM 1455 C C . ASN A 1 112 ? 34.49400 13.65300 9.28900 1.000 23.55809 112 ASN A C 1
ATOM 1456 O O . ASN A 1 112 ? 33.61400 12.83400 9.00200 1.000 24.81350 112 ASN A O 1
ATOM 1467 N N . THR A 1 113 ? 34.33000 14.96600 9.11300 1.000 25.23724 113 THR A N 1
ATOM 1468 C CA . THR A 1 113 ? 33.03500 15.50200 8.70900 1.000 28.81398 113 THR A CA 1
ATOM 1469 C C . THR A 1 113 ? 32.78000 15.29600 7.22000 1.000 28.08758 113 THR A C 1
ATOM 1470 O O . THR A 1 113 ? 31.72000 14.79300 6.83100 1.000 27.25327 113 THR A O 1
ATOM 1481 N N . LEU A 1 114 ? 33.72800 15.69400 6.36900 1.000 33.90143 114 LEU A N 1
ATOM 1482 C CA . LEU A 1 114 ? 33.51300 15.55300 4.93200 1.000 30.29311 114 LEU A CA 1
ATOM 1483 C C . LEU A 1 114 ? 33.37500 14.08700 4.54300 1.000 25.12933 114 LEU A C 1
ATOM 1484 O O . LEU A 1 114 ? 32.53100 13.73500 3.71100 1.000 28.39025 114 LEU A O 1
ATOM 1500 N N . ALA A 1 115 ? 34.19500 13.21500 5.13400 1.000 26.46896 115 ALA A N 1
ATOM 1501 C CA . ALA A 1 115 ? 34.05700 11.78400 4.88200 1.000 22.64745 115 ALA A CA 1
ATOM 1502 C C . ALA A 1 115 ? 32.65200 11.30400 5.22700 1.000 28.12969 115 ALA A C 1
ATOM 1503 O O . ALA A 1 115 ? 32.02400 10.57200 4.45200 1.000 25.39778 115 ALA A O 1
ATOM 1510 N N . SER A 1 116 ? 32.13500 11.71600 6.38900 1.000 23.23436 116 SER A N 1
ATOM 1511 C CA . SER A 1 116 ? 30.78900 11.31100 6.78400 1.000 26.95850 116 SER A CA 1
ATOM 1512 C C . SER A 1 116 ? 29.75500 11.80100 5.77800 1.000 24.90562 116 SER A C 1
ATOM 1513 O O . SER A 1 116 ? 28.85100 11.05600 5.38100 1.000 25.04248 116 SER A O 1
ATOM 1521 N N . VAL A 1 117 ? 29.86400 13.06500 5.36400 1.000 28.14285 117 VAL A N 1
ATOM 1522 C CA . VAL A 1 117 ? 28.92100 13.60600 4.38900 1.000 31.50904 117 VAL A CA 1
ATOM 1523 C C . VAL A 1 117 ? 28.98700 12.80500 3.09600 1.000 29.98254 117 VAL A C 1
ATOM 1524 O O . VAL A 1 117 ? 27.95700 12.44100 2.51300 1.000 30.52998 117 VAL A O 1
ATOM 1537 N N . VAL A 1 118 ? 30.20300 12.51800 2.62700 1.000 21.96053 118 VAL A N 1
ATOM 1538 C CA . VAL A 1 118 ? 30.36600 11.80900 1.36200 1.000 25.93995 118 VAL A CA 1
ATOM 1539 C C . VAL A 1 118 ? 29.70700 10.43600 1.43400 1.000 32.05384 118 VAL A C 1
ATOM 1540 O O . VAL A 1 118 ? 28.98200 10.02500 0.52000 1.000 24.89246 118 VAL A O 1
ATOM 1553 N N . ALA A 1 119 ? 29.93800 9.71400 2.53400 1.000 27.18221 119 ALA A N 1
ATOM 1554 C CA . ALA A 1 119 ? 29.35000 8.38500 2.67800 1.000 28.49552 119 ALA A CA 1
ATOM 1555 C C . ALA A 1 119 ? 27.82800 8.45700 2.69200 1.000 32.65655 119 ALA A C 1
ATOM 1556 O O . ALA A 1 119 ? 27.15300 7.70800 1.97600 1.000 27.95072 119 ALA A O 1
ATOM 1563 N N . LEU A 1 120 ? 27.26800 9.35100 3.51100 1.000 29.84832 120 LEU A N 1
ATOM 1564 C CA . LEU A 1 120 ? 25.81500 9.45200 3.60700 1.000 28.38235 120 LEU A CA 1
ATOM 1565 C C . LEU A 1 120 ? 25.20700 9.93400 2.29600 1.000 33.46191 120 LEU A C 1
ATOM 1566 O O . LEU A 1 120 ? 24.10900 9.50600 1.91900 1.000 26.41896 120 LEU A O 1
ATOM 1582 N N . THR A 1 121 ? 25.89900 10.83400 1.59300 1.000 30.21678 121 THR A N 1
ATOM 1583 C CA . THR A 1 121 ? 25.38800 11.31600 0.31400 1.000 32.68550 121 THR A CA 1
ATOM 1584 C C . THR A 1 121 ? 25.35900 10.19800 -0.71800 1.000 28.53237 121 THR A C 1
ATOM 1585 O O . THR A 1 121 ? 24.37100 10.04200 -1.44400 1.000 31.27743 121 THR A O 1
ATOM 1596 N N . LYS A 1 122 ? 26.43100 9.40500 -0.79400 1.000 31.36165 122 LYS A N 1
ATOM 1597 C CA . LYS A 1 122 ? 26.49700 8.33900 -1.78800 1.000 27.80860 122 LYS A CA 1
ATOM 1598 C C . LYS A 1 122 ? 25.29500 7.40900 -1.69000 1.000 34.49098 122 LYS A C 1
ATOM 1599 O O . LYS A 1 122 ? 24.78400 6.93200 -2.71000 1.000 31.15110 122 LYS A O 1
ATOM 1618 N N . TRP A 1 123 ? 24.83000 7.13700 -0.47100 1.000 34.53572 123 TRP A N 1
ATOM 1619 C CA . TRP A 1 123 ? 23.74000 6.20000 -0.24000 1.000 33.07502 123 TRP A CA 1
ATOM 1620 C C . TRP A 1 123 ? 22.43100 6.90400 0.09600 1.000 31.84066 123 TRP A C 1
ATOM 1621 O O . TRP A 1 123 ? 21.49000 6.26200 0.57200 1.000 36.92548 123 TRP A O 1
ATOM 1642 N N . ASN A 1 124 ? 22.35200 8.20700 -0.16000 1.000 31.29849 124 ASN A N 1
ATOM 1643 C CA . ASN A 1 124 ? 21.11100 8.96900 -0.05800 1.000 33.71457 124 ASN A CA 1
ATOM 1644 C C . ASN A 1 124 ? 20.46500 8.79500 1.31700 1.000 37.02549 124 ASN A C 1
ATOM 1645 O O . ASN A 1 124 ? 19.30900 8.38900 1.45200 1.000 35.73323 124 ASN A O 1
ATOM 1656 N N . ILE A 1 125 ? 21.23500 9.13400 2.34700 1.000 36.58070 125 ILE A N 1
ATOM 1657 C CA . ILE A 1 125 ? 20.81600 8.97600 3.73400 1.000 36.39384 125 ILE A CA 1
ATOM 1658 C C . ILE A 1 125 ? 20.83600 10.33900 4.40900 1.000 38.35723 125 ILE A C 1
ATOM 1659 O O . ILE A 1 125 ? 21.81800 11.08200 4.29100 1.000 33.52770 125 ILE A O 1
ATOM 1675 N N . ARG A 1 126 ? 19.74800 10.65900 5.11100 1.000 36.04643 126 ARG A N 1
ATOM 1676 C CA . ARG A 1 126 ? 19.61000 11.86100 5.92200 1.000 40.62856 126 ARG A CA 1
ATOM 1677 C C . ARG A 1 126 ? 20.17700 13.08800 5.21900 1.000 39.45210 126 ARG A C 1
ATOM 1678 O O . ARG A 1 126 ? 21.25300 13.57900 5.58900 1.000 37.90191 126 ARG A O 1
ATOM 1699 N N . PRO A 1 127 ? 19.47200 13.62500 4.22100 1.000 40.88122 127 PRO A N 1
ATOM 1700 C CA . PRO A 1 127 ? 19.94200 14.87500 3.59700 1.000 37.62030 127 PRO A CA 1
ATOM 1701 C C . PRO A 1 127 ? 20.04500 16.02100 4.58600 1.000 40.76278 127 PRO A C 1
ATOM 1702 O O . PRO A 1 127 ? 20.85900 16.93200 4.38900 1.000 37.68873 127 PRO A O 1
ATOM 1713 N N . ASP A 1 128 ? 19.23400 16.00300 5.64900 1.000 38.17826 128 ASP A N 1
ATOM 1714 C CA . ASP A 1 128 ? 19.31700 17.04500 6.66600 1.000 34.45150 128 ASP A CA 1
ATOM 1715 C C . ASP A 1 128 ? 20.65900 17.00000 7.38800 1.000 41.83660 128 ASP A C 1
ATOM 1716 O O . ASP A 1 128 ? 21.26700 18.04400 7.65500 1.000 41.46813 128 ASP A O 1
ATOM 1725 N N . ILE A 1 129 ? 21.13700 15.79800 7.71700 1.000 37.89928 129 ILE A N 1
ATOM 1726 C CA . ILE A 1 129 ? 22.43600 15.67300 8.36800 1.000 32.58022 129 ILE A CA 1
ATOM 1727 C C . ILE A 1 129 ? 23.55000 16.04700 7.39800 1.000 37.89665 129 ILE A C 1
ATOM 1728 O O . ILE A 1 129 ? 24.54200 16.67900 7.78100 1.000 35.68323 129 ILE A O 1
ATOM 1744 N N . CYS A 1 130 ? 23.40500 15.66700 6.12700 1.000 34.05935 130 CYS A N 1
ATOM 1745 C CA . CYS A 1 130 ? 24.42200 16.00000 5.13700 1.000 35.57795 130 CYS A CA 1
ATOM 1746 C C . CYS A 1 130 ? 24.58000 17.50800 4.99400 1.000 41.24705 130 CYS A C 1
ATOM 1747 O O . CYS A 1 130 ? 25.70000 18.01200 4.84900 1.000 34.80154 130 CYS A O 1
ATOM 1755 N N . GLN A 1 131 ? 23.46900 18.24800 5.03300 1.000 39.44683 131 GLN A N 1
ATOM 1756 C CA . GLN A 1 131 ? 23.53900 19.68800 4.81300 1.000 43.62628 131 GLN A CA 1
ATOM 1757 C C . GLN A 1 131 ? 24.15600 20.40200 6.01000 1.000 42.24454 131 GLN A C 1
ATOM 1758 O O . GLN A 1 131 ? 24.96500 21.32100 5.83800 1.000 38.45724 131 GLN A O 1
ATOM 1772 N N . LYS A 1 132 ? 23.79100 19.99700 7.22900 1.000 42.08663 132 LYS A N 1
ATOM 1773 C CA . LYS A 1 132 ? 24.47200 20.52900 8.40500 1.000 44.23688 132 LYS A CA 1
ATOM 1774 C C . LYS A 1 132 ? 25.96100 20.20900 8.35900 1.000 33.59350 132 LYS A C 1
ATOM 1775 O O . LYS A 1 132 ? 26.79500 21.01700 8.78600 1.000 35.64638 132 LYS A O 1
ATOM 1794 N N . GLY A 1 133 ? 26.31300 19.03400 7.83900 1.000 29.53249 133 GLY A N 1
ATOM 1795 C CA . GLY A 1 133 ? 27.71900 18.68400 7.72100 1.000 34.25937 133 GLY A CA 1
ATOM 1796 C C . GLY A 1 133 ? 28.45000 19.56000 6.72200 1.000 35.02525 133 GLY A C 1
ATOM 1797 O O . GLY A 1 133 ? 29.54300 20.06200 6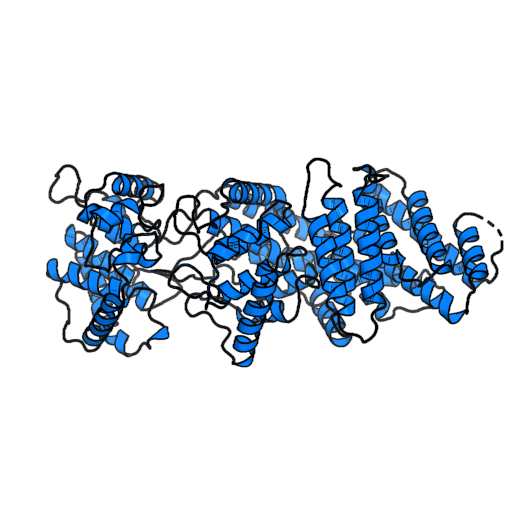.99900 1.000 34.88576 133 GLY A O 1
ATOM 1801 N N . MET A 1 134 ? 27.85800 19.75300 5.54100 1.000 38.49146 134 MET A N 1
ATOM 1802 C CA . MET A 1 134 ? 28.49700 20.58700 4.53100 1.000 36.14907 134 MET A CA 1
ATOM 1803 C C . MET A 1 134 ? 28.58600 22.03500 4.99000 1.000 40.37326 134 MET A C 1
ATOM 1804 O O . MET A 1 134 ? 29.56400 22.72800 4.68500 1.000 37.12287 134 MET A O 1
ATOM 1818 N N . LYS A 1 135 ? 27.57500 22.51100 5.72300 1.000 36.23592 135 LYS A N 1
ATOM 1819 C CA . LYS A 1 135 ? 27.63300 23.86800 6.25700 1.000 36.63334 135 LYS A CA 1
ATOM 1820 C C . LYS A 1 135 ? 28.86300 24.05400 7.13300 1.000 34.80680 135 LYS A C 1
ATOM 1821 O O . LYS A 1 135 ? 29.52200 25.09800 7.08000 1.000 42.27875 135 LYS A O 1
ATOM 1840 N N . TYR A 1 136 ? 29.18900 23.05000 7.95000 1.000 43.45784 136 TYR A N 1
ATOM 1841 C CA . TYR A 1 136 ? 30.37600 23.15200 8.79000 1.000 36.41226 136 TYR A CA 1
ATOM 1842 C C . TYR A 1 136 ? 31.64800 23.10600 7.95300 1.000 34.81733 136 TYR A C 1
ATOM 1843 O O . TYR A 1 136 ? 32.58500 23.87400 8.19600 1.000 34.69890 136 TYR A O 1
ATOM 1861 N N . VAL A 1 137 ? 31.70500 22.20700 6.96900 1.000 32.86973 137 VAL A N 1
ATOM 1862 C CA . VAL A 1 137 ? 32.91100 22.07900 6.15400 1.000 36.62018 137 VAL A CA 1
ATOM 1863 C C . VAL A 1 137 ? 33.17500 23.37100 5.39300 1.000 39.68107 137 VAL A C 1
ATOM 1864 O O . VAL A 1 137 ? 34.27700 23.93000 5.44200 1.000 40.96017 137 VAL A O 1
ATOM 1877 N N . LEU A 1 138 ? 32.16300 23.86700 4.67600 1.000 37.10971 138 LEU A N 1
ATOM 1878 C CA . LEU A 1 138 ? 32.35600 25.05800 3.85600 1.000 40.27588 138 LEU A CA 1
ATOM 1879 C C . LEU A 1 138 ? 32.69500 26.27800 4.70300 1.000 44.05265 138 LEU A C 1
ATOM 1880 O O . LEU A 1 138 ? 33.41900 27.17000 4.24500 1.000 49.94809 138 LEU A O 1
ATOM 1896 N N . GLU A 1 139 ? 32.18400 26.34100 5.93300 1.000 45.05803 139 GLU A N 1
ATOM 1897 C CA . GLU A 1 139 ? 32.45000 27.49200 6.78700 1.000 47.22935 139 GLU A CA 1
ATOM 1898 C C . GLU A 1 139 ? 33.84800 27.44500 7.39100 1.000 53.27481 139 GLU A C 1
ATOM 1899 O O . GLU A 1 139 ? 34.45400 28.49800 7.62100 1.000 59.97824 139 GLU A O 1
ATOM 1911 N N . ASN A 1 140 ? 34.37100 26.25000 7.65300 1.000 41.52603 140 ASN A N 1
ATOM 1912 C CA . ASN A 1 140 ? 35.69800 26.09800 8.23300 1.000 54.88026 140 ASN A CA 1
ATOM 1913 C C . ASN A 1 140 ? 36.78200 25.87300 7.18800 1.000 50.72450 140 ASN A C 1
ATOM 1914 O O . ASN A 1 140 ? 37.96800 25.87000 7.53600 1.000 53.35903 140 ASN A O 1
ATOM 1925 N N . LEU A 1 141 ? 36.40600 25.68900 5.92200 1.000 54.74077 141 LEU A N 1
ATOM 1926 C CA . LEU A 1 141 ? 37.39800 25.50700 4.86800 1.000 55.36980 141 LEU A CA 1
ATOM 1927 C C . LEU A 1 141 ? 38.28500 26.73700 4.73000 1.000 61.67055 141 LEU A C 1
ATOM 1928 O O . LEU A 1 141 ? 39.51400 26.62700 4.65300 1.000 59.99667 141 LEU A O 1
ATOM 1944 N N . ASN A 1 142 ? 37.67600 27.92500 4.70200 1.000 62.68646 142 ASN A N 1
ATOM 1945 C CA . ASN A 1 142 ? 38.43900 29.14800 4.48100 1.000 77.23558 142 ASN A CA 1
ATOM 1946 C C . ASN A 1 142 ? 39.41700 29.43700 5.61300 1.000 76.13281 142 ASN A C 1
ATOM 1947 O O . ASN A 1 142 ? 40.40300 30.15000 5.39800 1.000 68.39504 142 ASN A O 1
ATOM 1958 N N . LYS A 1 143 ? 39.17000 28.90400 6.80700 1.000 69.75836 143 LYS A N 1
ATOM 1959 C CA . LYS A 1 143 ? 40.02500 29.16600 7.95700 1.000 75.64591 143 LYS A CA 1
ATOM 1960 C C . LYS A 1 143 ? 41.30100 28.33500 7.95100 1.000 71.48489 143 LYS A C 1
ATOM 1961 O O . LYS A 1 143 ? 42.13200 28.50200 8.85100 1.000 71.83756 143 LYS A O 1
ATOM 1980 N N . LEU A 1 144 ? 41.47900 27.44800 6.96800 1.000 61.94427 144 LEU A N 1
ATOM 1981 C CA . LEU A 1 144 ? 42.74100 26.72600 6.85400 1.000 69.79521 144 LEU A CA 1
ATOM 1982 C C . LEU A 1 144 ? 43.89800 27.67700 6.57300 1.000 79.39373 144 LEU A C 1
ATOM 1983 O O . LEU A 1 144 ? 45.05200 27.36500 6.89200 1.000 74.47209 144 LEU A O 1
ATOM 1999 N N . VAL A 1 145 ? 43.61100 28.83700 5.97800 1.000 79.89379 145 VAL A N 1
ATOM 2000 C CA . VAL A 1 145 ? 44.65900 29.81700 5.70500 1.000 88.80275 145 VAL A CA 1
ATOM 2001 C C . VAL A 1 145 ? 45.30500 30.27900 7.00400 1.000 90.12133 145 VAL A C 1
ATOM 2002 O O . VAL A 1 145 ? 46.52200 30.49200 7.07000 1.000 91.22936 145 VAL A O 1
ATOM 2015 N N . ASP A 1 146 ? 44.50500 30.43800 8.05600 1.000 94.19814 146 ASP A N 1
ATOM 2016 C CA . ASP A 1 146 ? 44.98600 30.95500 9.33100 1.000 103.63874 146 ASP A CA 1
ATOM 2017 C C . ASP A 1 146 ? 45.69500 29.90200 10.17600 1.000 102.05961 146 ASP A C 1
ATOM 2018 O O . ASP A 1 146 ? 45.93000 30.14500 11.36500 1.000 108.97886 146 ASP A O 1
ATOM 2027 N N . GLU A 1 147 ? 46.03300 28.75000 9.60400 1.000 99.48824 147 GLU A N 1
ATOM 2028 C CA . GLU A 1 147 ? 46.71100 27.67900 10.32200 1.000 101.33583 147 GLU A CA 1
ATOM 2029 C C . GLU A 1 147 ? 48.08600 27.46000 9.70800 1.000 98.32758 147 GLU A C 1
ATOM 2030 O O . GLU A 1 147 ? 48.20800 27.28900 8.49100 1.000 95.55356 147 GLU A O 1
ATOM 2042 N N . LYS A 1 148 ? 49.11500 27.46200 10.55200 1.000 104.41778 148 LYS A N 1
ATOM 2043 C CA . LYS A 1 148 ? 50.48200 27.34800 10.07200 1.000 102.85970 148 LYS A CA 1
ATOM 2044 C C . LYS A 1 148 ? 50.75300 25.93000 9.56700 1.000 109.83685 148 LYS A C 1
ATOM 2045 O O . LYS A 1 148 ? 49.91300 25.02900 9.65600 1.000 102.64915 148 LYS A O 1
ATOM 2064 N N . GLU A 1 149 ? 51.96000 25.73800 9.03200 1.000 112.13187 149 GLU A N 1
ATOM 2065 C CA . GLU A 1 149 ? 52.28200 24.48900 8.34800 1.000 107.76292 149 GLU A CA 1
ATOM 2066 C C . GLU A 1 149 ? 52.47200 23.34200 9.33400 1.000 111.62128 149 GLU A C 1
ATOM 2067 O O . GLU A 1 149 ? 52.06800 22.20700 9.05800 1.000 99.32507 149 GLU A O 1
ATOM 2079 N N . GLU A 1 150 ? 53.08200 23.61600 10.48600 1.000 113.97946 150 GLU A N 1
ATOM 2080 C CA . GLU A 1 150 ? 53.47800 22.56700 11.41700 1.000 111.97658 150 GLU A CA 1
ATOM 2081 C C . GLU A 1 150 ? 52.32200 22.01700 12.24400 1.000 110.21848 150 GLU A C 1
ATOM 2082 O O . GLU A 1 150 ? 52.55900 21.17100 13.11500 1.000 104.44673 150 GLU A O 1
ATOM 2094 N N . HIS A 1 151 ? 51.09200 22.46900 12.00600 1.000 106.79702 151 HIS A N 1
ATOM 2095 C CA . HIS A 1 151 ? 49.93600 22.00500 12.76000 1.000 107.53658 151 HIS A CA 1
ATOM 2096 C C . HIS A 1 151 ? 49.02900 21.08000 11.96200 1.000 82.24670 151 HIS A C 1
ATOM 2097 O O . HIS A 1 151 ? 48.09100 20.51500 12.53400 1.000 76.25914 151 HIS A O 1
ATOM 2111 N N . MET A 1 152 ? 49.28700 20.90400 10.67100 1.000 75.47484 152 MET A N 1
ATOM 2112 C CA . MET A 1 152 ? 48.43600 20.09600 9.80800 1.000 68.06342 152 MET A CA 1
ATOM 2113 C C . MET A 1 152 ? 48.71600 18.61800 10.04900 1.000 59.44134 152 MET A C 1
ATOM 2114 O O . MET A 1 152 ? 49.86100 18.17000 9.93000 1.000 64.64986 152 MET A O 1
ATOM 2128 N N . THR A 1 153 ? 47.66600 17.86300 10.37400 1.000 58.69388 153 THR A N 1
ATOM 2129 C CA . THR A 1 153 ? 47.82200 16.48200 10.79700 1.000 47.20303 153 THR A CA 1
ATOM 2130 C C . THR A 1 153 ? 48.44500 15.63900 9.68700 1.000 41.31811 153 THR A C 1
ATOM 2131 O O . THR A 1 153 ? 48.45500 16.03900 8.52000 1.000 48.71900 153 THR A O 1
ATOM 2142 N N . PRO A 1 154 ? 48.97100 14.46400 10.03300 1.000 47.35831 154 PRO A N 1
ATOM 2143 C CA . PRO A 1 154 ? 49.70500 13.66500 9.03900 1.000 44.38953 154 PRO A CA 1
ATOM 2144 C C . PRO A 1 154 ? 48.82100 13.26900 7.86500 1.000 46.47136 154 PRO A C 1
ATOM 2145 O O . PRO A 1 154 ? 47.72700 12.72700 8.03900 1.000 40.56539 154 PRO A O 1
ATOM 2156 N N . GLY A 1 155 ? 49.31400 13.53900 6.65900 1.000 44.75800 155 GLY A N 1
ATOM 2157 C CA . GLY A 1 155 ? 48.63400 13.14600 5.44400 1.000 37.92297 155 GLY A CA 1
ATOM 2158 C C . GLY A 1 155 ? 47.44500 13.99500 5.05700 1.000 38.44145 155 GLY A C 1
ATOM 2159 O O . GLY A 1 155 ? 46.81300 13.70800 4.03100 1.000 32.26966 155 GLY A O 1
ATOM 2163 N N . PHE A 1 156 ? 47.12200 15.03300 5.82900 1.000 29.93254 156 PHE A N 1
ATOM 2164 C CA . PHE A 1 156 ? 45.94900 15.84100 5.51800 1.000 34.79365 156 PHE A CA 1
ATOM 2165 C C . PHE A 1 156 ? 46.01100 16.38800 4.09800 1.000 39.84162 156 PHE A C 1
ATOM 2166 O O . PHE A 1 156 ? 44.99700 16.40400 3.39000 1.000 31.38008 156 PHE A O 1
ATOM 2183 N N . GLU A 1 157 ? 47.19200 16.83400 3.66000 1.000 35.87272 157 GLU A N 1
ATOM 2184 C CA . GLU A 1 157 ? 47.32000 17.37600 2.31300 1.000 37.91770 157 GLU A CA 1
ATOM 2185 C C . GLU A 1 157 ? 47.04900 16.32200 1.24800 1.000 33.32768 157 GLU A C 1
ATOM 2186 O O . GLU A 1 157 ? 46.82700 16.67200 0.08600 1.000 37.63346 157 GLU A O 1
ATOM 2198 N N . LEU A 1 158 ? 47.08300 15.04200 1.60900 1.000 30.49839 158 LEU A N 1
ATOM 2199 C CA . LEU A 1 158 ? 46.70600 13.96700 0.70200 1.000 34.86734 158 LEU A CA 1
ATOM 2200 C C . LEU A 1 158 ? 45.27600 13.49600 0.91500 1.000 28.31129 158 LEU A C 1
ATOM 2201 O O . LEU A 1 158 ? 44.56300 13.22500 -0.05600 1.000 29.53512 158 LEU A O 1
ATOM 2217 N N . LEU A 1 159 ? 44.83400 13.41200 2.17000 1.000 30.34048 159 LEU A N 1
ATOM 2218 C CA . LEU A 1 159 ? 43.57000 12.75000 2.47000 1.000 35.17527 159 LEU A CA 1
ATOM 2219 C C . LEU A 1 159 ? 42.37500 13.68000 2.28600 1.000 32.10385 159 LEU A C 1
ATOM 2220 O O . LEU A 1 159 ? 41.31500 13.24400 1.82500 1.000 33.89091 159 LEU A O 1
ATOM 2236 N N . PHE A 1 160 ? 42.51600 14.95100 2.63100 1.000 31.75907 160 PHE A N 1
ATOM 2237 C CA . PHE A 1 160 ? 41.37800 15.84900 2.51100 1.000 29.47459 160 PHE A CA 1
ATOM 2238 C C . PHE A 1 160 ? 41.08600 16.14200 1.04300 1.000 31.17479 160 PHE A C 1
ATOM 2239 O O . PHE A 1 160 ? 39.91600 16.11600 0.63600 1.000 29.67987 160 PHE A O 1
ATOM 2256 N N . PRO A 1 161 ? 42.09900 16.42500 0.21200 1.000 29.92727 161 PRO A N 1
ATOM 2257 C CA . PRO A 1 161 ? 41.81400 16.56300 -1.23200 1.000 29.61408 161 PRO A CA 1
ATOM 2258 C C . PRO A 1 161 ? 41.13800 15.33900 -1.82900 1.000 30.50892 161 PRO A C 1
ATOM 2259 O O . PRO A 1 161 ? 40.26400 15.48000 -2.69300 1.000 37.08603 161 PRO A O 1
ATOM 2270 N N . LYS A 1 162 ? 41.52700 14.13500 -1.40200 1.000 29.46143 162 LYS A N 1
ATOM 2271 C CA . LYS A 1 162 ? 40.83900 12.93600 -1.86900 1.000 30.66683 162 LYS A CA 1
ATOM 2272 C C . LYS A 1 162 ? 39.35600 12.99200 -1.52300 1.000 31.20901 162 LYS A C 1
ATOM 2273 O O . LYS A 1 162 ? 38.50200 12.67300 -2.36000 1.000 33.16713 162 LYS A O 1
ATOM 2292 N N . LEU A 1 163 ? 39.02700 13.40600 -0.29700 1.000 28.20865 163 LEU A N 1
ATOM 2293 C CA . LEU A 1 163 ? 37.62400 13.54700 0.07800 1.000 29.53512 163 LEU A CA 1
ATOM 2294 C C . LEU A 1 163 ? 36.92500 14.58300 -0.79500 1.000 36.33594 163 LEU A C 1
ATOM 2295 O O . LEU A 1 163 ? 35.77400 14.38500 -1.20400 1.000 36.50701 163 LEU A O 1
ATOM 2311 N N . ILE A 1 164 ? 37.60300 15.69600 -1.09000 1.000 34.99104 164 ILE A N 1
ATOM 2312 C CA . ILE A 1 164 ? 37.03100 16.69800 -1.98600 1.000 34.28043 164 ILE A CA 1
ATOM 2313 C C . ILE A 1 164 ? 36.75800 16.08500 -3.35200 1.000 43.65523 164 ILE A C 1
ATOM 2314 O O . ILE A 1 164 ? 35.73700 16.37200 -3.98800 1.000 31.23006 164 ILE A O 1
ATOM 2330 N N . GLU A 1 165 ? 37.67300 15.23900 -3.82700 1.000 45.27385 165 GLU A N 1
ATOM 2331 C CA . GLU A 1 165 ? 37.48400 14.56900 -5.10900 1.000 36.95443 165 GLU A CA 1
ATOM 2332 C C . GLU A 1 165 ? 36.23600 13.69500 -5.08800 1.000 32.85657 165 GLU A C 1
ATOM 2333 O O . GLU A 1 165 ? 35.41400 13.74600 -6.00900 1.000 34.73838 165 GLU A O 1
ATOM 2345 N N . LEU A 1 166 ? 36.07000 12.89300 -4.03500 1.000 33.14871 166 LEU A N 1
ATOM 2346 C CA . LEU A 1 166 ? 34.88400 12.05000 -3.93800 1.000 30.90107 166 LEU A CA 1
ATOM 2347 C C . LEU A 1 166 ? 33.61400 12.88900 -3.85500 1.000 31.48009 166 LEU A C 1
ATOM 2348 O O . LEU A 1 166 ? 32.58100 12.52600 -4.43000 1.000 32.88815 166 LEU A O 1
ATOM 2364 N N . ALA A 1 167 ? 33.67200 14.01500 -3.14000 1.000 30.83528 167 ALA A N 1
ATOM 2365 C CA . ALA A 1 167 ? 32.48700 14.85200 -2.98100 1.000 34.85944 167 ALA A CA 1
ATOM 2366 C C . ALA A 1 167 ? 32.07000 15.48000 -4.30400 1.000 46.78192 167 ALA A C 1
ATOM 2367 O O . ALA A 1 167 ? 30.87700 15.52600 -4.62800 1.000 36.18855 167 ALA A O 1
ATOM 2374 N N . GLN A 1 168 ? 33.03900 15.97100 -5.08100 1.000 38.69411 168 GLN A N 1
ATOM 2375 C CA . GLN A 1 168 ? 32.71300 16.63100 -6.34100 1.000 41.02597 168 GLN A CA 1
ATOM 2376 C C . GLN A 1 168 ? 32.00900 15.67600 -7.29900 1.000 43.91579 168 GLN A C 1
ATOM 2377 O O . GLN A 1 168 ? 31.11900 16.08500 -8.05200 1.000 38.06509 168 GLN A O 1
ATOM 2391 N N . LYS A 1 169 ? 32.39800 14.40200 -7.29200 1.000 39.77582 169 LYS A N 1
ATOM 2392 C CA . LYS A 1 169 ? 31.76000 13.41500 -8.15200 1.000 46.55558 169 LYS A CA 1
ATOM 2393 C C . LYS A 1 169 ? 30.38300 13.00500 -7.65000 1.000 45.55546 169 LYS A C 1
ATOM 2394 O O . LYS A 1 169 ? 29.65000 12.33400 -8.38300 1.000 47.56886 169 LYS A O 1
ATOM 2413 N N . LEU A 1 170 ? 30.01800 13.39700 -6.43100 1.000 45.12383 170 LEU A N 1
ATOM 2414 C CA . LEU A 1 170 ? 28.64900 13.30600 -5.94800 1.000 40.48380 170 LEU A CA 1
ATOM 2415 C C . LEU A 1 170 ? 27.90100 14.62100 -6.11500 1.000 39.81004 170 LEU A C 1
ATOM 2416 O O . LEU A 1 170 ? 26.83200 14.79800 -5.52100 1.000 48.86639 170 LEU A O 1
ATOM 2432 N N . ASP A 1 171 ? 28.45000 15.54900 -6.89800 1.000 38.75728 171 ASP A N 1
ATOM 2433 C CA . ASP A 1 171 ? 27.84300 16.84700 -7.17800 1.000 43.38152 171 ASP A CA 1
ATOM 2434 C C . ASP A 1 171 ? 27.73200 17.72400 -5.93700 1.000 41.05229 171 ASP A C 1
ATOM 2435 O O . ASP A 1 171 ? 26.89800 18.63200 -5.88800 1.000 41.94187 171 ASP A O 1
ATOM 2444 N N . ILE A 1 172 ? 28.55700 17.47200 -4.92600 1.000 44.57377 172 ILE A N 1
ATOM 2445 C CA . ILE A 1 172 ? 28.72600 18.41500 -3.82700 1.000 43.35257 172 ILE A CA 1
ATOM 2446 C C . ILE A 1 172 ? 29.69700 19.48800 -4.31200 1.000 49.77702 172 ILE A C 1
ATOM 2447 O O . ILE A 1 172 ? 30.89100 19.22900 -4.47200 1.000 47.70046 172 ILE A O 1
ATOM 2463 N N . LYS A 1 173 ? 29.18500 20.68800 -4.56500 1.000 53.72486 173 LYS A N 1
ATOM 2464 C CA . LYS A 1 173 ? 30.00100 21.74500 -5.14600 1.000 68.63191 173 LYS A CA 1
ATOM 2465 C C . LYS A 1 173 ? 30.86800 22.39100 -4.07300 1.000 62.88122 173 LYS A C 1
ATOM 2466 O O . LYS A 1 173 ? 30.38300 22.73200 -2.98900 1.000 66.37112 173 LYS A O 1
ATOM 2485 N N . MET A 1 174 ? 32.15000 22.54500 -4.37700 1.000 71.38487 174 MET A N 1
ATOM 2486 C CA . MET A 1 174 ? 33.14900 23.06900 -3.46300 1.000 73.81938 174 MET A CA 1
ATOM 2487 C C . MET A 1 174 ? 33.75900 24.34200 -4.03300 1.000 70.07682 174 MET A C 1
ATOM 2488 O O . MET A 1 174 ? 33.70800 24.57700 -5.24700 1.000 75.30903 174 MET A O 1
ATOM 2502 N N . PRO A 1 175 ? 34.35200 25.18600 -3.17000 1.000 64.02083 175 PRO A N 1
ATOM 2503 C CA . PRO A 1 175 ? 34.98800 26.39000 -3.63500 1.000 81.31238 175 PRO A CA 1
ATOM 2504 C C . PRO A 1 175 ? 36.42400 26.06500 -4.06500 1.000 80.65178 175 PRO A C 1
ATOM 2505 O O . PRO A 1 175 ? 37.24200 26.24900 -3.29900 1.000 70.01366 175 PRO A O 1
ATOM 2516 N N . MET A 1 176 ? 36.67800 25.57300 -5.27000 1.000 78.58311 176 MET A N 1
ATOM 2517 C CA . MET A 1 176 ? 38.05200 25.15100 -5.65400 1.000 87.16045 176 MET A CA 1
ATOM 2518 C C . MET A 1 176 ? 38.93100 26.38700 -5.88200 1.000 93.19538 176 MET A C 1
ATOM 2519 O O . MET A 1 176 ? 40.16000 26.22200 -5.77400 1.000 86.08137 176 MET A O 1
ATOM 2533 N N . ASP A 1 177 ? 38.35800 27.57300 -6.13100 1.000 85.34181 177 ASP A N 1
ATOM 2534 C CA . ASP A 1 177 ? 39.11600 28.81200 -6.25800 1.000 90.26872 177 ASP A CA 1
ATOM 2535 C C . ASP A 1 177 ? 39.46700 29.42300 -4.90600 1.000 84.69963 177 ASP A C 1
ATOM 2536 O O . ASP A 1 177 ? 39.99000 30.54200 -4.86000 1.000 77.32243 177 ASP A O 1
ATOM 2545 N N . SER A 1 178 ? 39.11200 28.77500 -3.80300 1.000 81.08077 178 SER A N 1
ATOM 2546 C CA . SER A 1 178 ? 39.38200 29.34100 -2.46600 1.000 83.83637 178 SER A CA 1
ATOM 2547 C C . SER A 1 178 ? 40.89200 29.39800 -2.25500 1.000 72.53764 178 SER A C 1
ATOM 2548 O O . SER A 1 178 ? 41.55400 28.57600 -2.79600 1.000 67.49493 178 SER A O 1
ATOM 2556 N N . PRO A 1 179 ? 41.44600 30.44200 -1.63200 1.000 71.02694 179 PRO A N 1
ATOM 2557 C CA . PRO A 1 179 ? 42.86600 30.48200 -1.23900 1.000 59.76243 179 PRO A CA 1
ATOM 2558 C C . PRO A 1 179 ? 43.26800 29.29700 -0.37800 1.000 68.43978 179 PRO A C 1
ATOM 2559 O O . PRO A 1 179 ? 44.39800 28.80500 -0.48500 1.000 68.13185 179 PRO A O 1
ATOM 2570 N N . ALA A 1 180 ? 42.36100 28.82200 0.47800 1.000 63.58657 180 ALA A N 1
ATOM 2571 C CA . ALA A 1 180 ? 42.68300 27.69800 1.35000 1.000 70.83481 180 ALA A CA 1
ATOM 2572 C C . ALA A 1 180 ? 42.91400 26.42300 0.55000 1.000 69.62940 180 ALA A C 1
ATOM 2573 O O . ALA A 1 180 ? 43.85500 25.67100 0.83100 1.000 65.85790 180 ALA A O 1
ATOM 2580 N N . LEU A 1 181 ? 42.06900 26.16000 -0.45000 1.000 64.71302 181 LEU A N 1
ATOM 2581 C CA . LEU A 1 181 ? 42.19300 24.92300 -1.21300 1.000 65.71314 181 LEU A CA 1
ATOM 2582 C C . LEU A 1 181 ? 43.29000 25.02200 -2.26500 1.000 67.33439 181 LEU A C 1
ATOM 2583 O O . LEU A 1 181 ? 44.01100 24.04600 -2.50100 1.000 61.54422 181 LEU A O 1
ATOM 2599 N N . LYS A 1 182 ? 43.42200 26.17900 -2.92100 1.000 65.20255 182 LYS A N 1
ATOM 2600 C CA . LYS A 1 182 ? 44.55300 26.38400 -3.82100 1.000 64.51037 182 LYS A CA 1
ATOM 2601 C C . LYS A 1 182 ? 45.86700 26.11000 -3.09900 1.000 64.14716 182 LYS A C 1
ATOM 2602 O O . LYS A 1 182 ? 46.76800 25.46000 -3.64200 1.000 63.54183 182 LYS A O 1
ATOM 2621 N N . GLU A 1 183 ? 45.98200 26.58700 -1.85700 1.000 65.08149 183 GLU A N 1
ATOM 2622 C CA . GLU A 1 183 ? 47.17500 26.33100 -1.05900 1.000 60.03351 183 GLU A CA 1
ATOM 2623 C C . GLU A 1 183 ? 47.28200 24.86000 -0.67900 1.000 60.66780 183 GLU A C 1
ATOM 2624 O O . GLU A 1 183 ? 48.37000 24.27600 -0.73700 1.000 56.45151 183 GLU A O 1
ATOM 2636 N N . LEU A 1 184 ? 46.16400 24.24200 -0.29500 1.000 55.88565 184 LEU A N 1
ATOM 2637 C CA . LEU A 1 184 ? 46.19500 22.83900 0.10000 1.000 54.85395 184 LEU A CA 1
ATOM 2638 C C . LEU A 1 184 ? 46.61800 21.95200 -1.06300 1.000 50.82188 184 LEU A C 1
ATOM 2639 O O . LEU A 1 184 ? 47.44700 21.04900 -0.90200 1.000 46.19501 184 LEU A O 1
ATOM 2655 N N . TYR A 1 185 ? 46.05500 22.19400 -2.25000 1.000 57.35951 185 TYR A N 1
ATOM 2656 C CA . TYR A 1 185 ? 46.37000 21.34900 -3.39600 1.000 57.04368 185 TYR A CA 1
ATOM 2657 C C . TYR A 1 185 ? 47.80100 21.55600 -3.87300 1.000 57.47531 185 TYR A C 1
ATOM 2658 O O . TYR A 1 185 ? 48.39600 20.64200 -4.45600 1.000 59.23342 185 TYR A O 1
ATOM 2676 N N . ALA A 1 186 ? 48.37100 22.74000 -3.63700 1.000 50.37709 186 ALA A N 1
ATOM 2677 C CA . ALA A 1 186 ? 49.78400 22.93900 -3.93700 1.000 58.64651 186 ALA A CA 1
ATOM 2678 C C . ALA A 1 186 ? 50.65000 22.01700 -3.08800 1.000 57.25950 186 ALA A C 1
ATOM 2679 O O . ALA A 1 186 ? 51.58200 21.38500 -3.59700 1.000 56.46203 186 ALA A O 1
ATOM 2686 N N . ARG A 1 187 ? 50.34700 21.91600 -1.79100 1.000 55.74089 187 ARG A N 1
ATOM 2687 C CA . ARG A 1 187 ? 51.13400 21.05500 -0.91500 1.000 51.17456 187 ARG A CA 1
ATOM 2688 C C . ARG A 1 187 ? 50.89800 19.58100 -1.21700 1.000 58.19908 187 ARG A C 1
ATOM 2689 O O . ARG A 1 187 ? 51.80500 18.76000 -1.03700 1.000 52.82212 187 ARG A O 1
ATOM 2710 N N . ARG A 1 188 ? 49.69200 19.22600 -1.66400 1.000 55.46718 188 ARG A N 1
ATOM 2711 C CA . ARG A 1 188 ? 49.45500 17.86900 -2.14400 1.000 49.06378 188 ARG A CA 1
ATOM 2712 C C . ARG A 1 188 ? 50.40500 17.53000 -3.28500 1.000 53.77224 188 ARG A C 1
ATOM 2713 O O . ARG A 1 188 ? 50.99600 16.44500 -3.31800 1.000 55.70142 188 ARG A O 1
ATOM 2734 N N . ASP A 1 189 ? 50.56800 18.45900 -4.23100 1.000 59.53082 189 ASP A N 1
ATOM 2735 C CA . ASP A 1 189 ? 51.35500 18.17400 -5.42500 1.000 57.62270 189 ASP A CA 1
ATOM 2736 C C . ASP A 1 189 ? 52.81200 17.89400 -5.08000 1.000 54.48022 189 ASP A C 1
ATOM 2737 O O . ASP A 1 189 ? 53.43300 16.99900 -5.66500 1.000 53.18796 189 ASP A O 1
ATOM 2746 N N . THR A 1 190 ? 53.38700 18.66000 -4.14700 1.000 53.54589 190 THR A N 1
ATOM 2747 C CA . THR A 1 190 ? 54.78800 18.44200 -3.79400 1.000 58.32278 190 THR A CA 1
ATOM 2748 C C . THR A 1 190 ? 54.96800 17.09900 -3.09200 1.000 57.57006 190 THR A C 1
ATOM 2749 O O . THR A 1 190 ? 55.86400 16.32100 -3.43900 1.000 58.02801 190 THR A O 1
ATOM 2760 N N . LYS A 1 191 ? 54.12400 16.81400 -2.09600 1.000 46.54242 191 LYS A N 1
ATOM 2761 C CA . LYS A 1 191 ? 54.22700 15.55100 -1.37000 1.000 56.73575 191 LYS A CA 1
ATOM 2762 C C . LYS A 1 191 ? 54.16400 14.36600 -2.32500 1.000 56.13305 191 LYS A C 1
ATOM 2763 O O . LYS A 1 191 ? 54.98600 13.44600 -2.24900 1.000 63.01019 191 LYS A O 1
ATOM 2782 N N . LEU A 1 192 ? 53.18900 14.37100 -3.23600 1.000 45.91077 192 LEU A N 1
ATOM 2783 C CA . LEU A 1 192 ? 53.07600 13.27600 -4.19400 1.000 56.01461 192 LEU A CA 1
ATOM 2784 C C . LEU A 1 192 ? 54.32100 13.17300 -5.06700 1.000 56.25148 192 LEU A C 1
ATOM 2785 O O . LEU A 1 192 ? 54.75800 12.06800 -5.40900 1.000 56.58310 192 LEU A O 1
ATOM 2801 N N . ALA A 1 193 ? 54.91100 14.31500 -5.43300 1.000 52.91424 193 ALA A N 1
ATOM 2802 C CA . ALA A 1 193 ? 56.11500 14.30500 -6.25600 1.000 59.38080 193 ALA A CA 1
ATOM 2803 C C . ALA A 1 193 ? 57.31800 13.73700 -5.51500 1.000 59.08340 193 ALA A C 1
ATOM 2804 O O . ALA A 1 193 ? 58.25800 13.26300 -6.15900 1.000 67.22122 193 ALA A O 1
ATOM 2811 N N . LYS A 1 194 ? 57.30300 13.77000 -4.18200 1.000 70.52688 194 LYS A N 1
ATOM 2812 C CA . LYS A 1 194 ? 58.41200 13.30900 -3.35600 1.000 70.37949 194 LYS A CA 1
ATOM 2813 C C . LYS A 1 194 ? 58.37800 11.80800 -3.10000 1.000 70.35844 194 LYS A C 1
ATOM 2814 O O . LYS A 1 194 ? 59.38000 11.25400 -2.63700 1.000 72.75872 194 LYS A O 1
ATOM 2833 N N . ILE A 1 195 ? 57.28200 11.13700 -3.43000 1.000 66.05529 195 ILE A N 1
ATOM 2834 C CA . ILE A 1 195 ? 57.09700 9.72800 -3.09900 1.000 69.26883 195 ILE A CA 1
ATOM 2835 C C . ILE A 1 195 ? 58.13900 8.86700 -3.80300 1.000 61.25734 195 ILE A C 1
ATOM 2836 O O . ILE A 1 195 ? 58.23900 8.90400 -5.04000 1.000 61.99954 195 ILE A O 1
ATOM 2852 N N . PRO A 1 196 ? 58.93800 8.07300 -3.06500 1.000 65.13149 196 PRO A N 1
ATOM 2853 C CA . PRO A 1 196 ? 59.81200 7.09200 -3.73000 1.000 62.21272 196 PRO A CA 1
ATOM 2854 C C . PRO A 1 196 ? 59.02400 5.87900 -4.20200 1.000 52.49840 196 PRO A C 1
ATOM 2855 O O . PRO A 1 196 ? 58.81600 4.92900 -3.44000 1.000 56.23569 196 PRO A O 1
ATOM 2866 N N . LYS A 1 197 ? 58.58200 5.90100 -5.46100 1.000 47.52149 197 LYS A N 1
ATOM 2867 C CA . LYS A 1 197 ? 57.62900 4.90000 -5.93200 1.000 49.05325 197 LYS A CA 1
ATOM 2868 C C . LYS A 1 197 ? 58.19900 3.49200 -5.82300 1.000 44.92381 197 LYS A C 1
ATOM 2869 O O . LYS A 1 197 ? 57.51900 2.57000 -5.35700 1.000 43.98948 197 LYS A O 1
ATOM 2888 N N . LYS A 1 198 ? 59.44800 3.30400 -6.25300 1.000 45.72654 198 LYS A N 1
ATOM 2889 C CA . LYS A 1 198 ? 60.03300 1.96700 -6.27100 1.000 47.92943 198 LYS A CA 1
ATOM 2890 C C . LYS A 1 198 ? 60.05800 1.35900 -4.87300 1.000 50.80609 198 LYS A C 1
ATOM 2891 O O . LYS A 1 198 ? 59.55300 0.25200 -4.65500 1.000 50.05863 198 LYS A O 1
ATOM 2910 N N . ILE A 1 199 ? 60.65400 2.06500 -3.91200 1.000 57.27792 199 ILE A N 1
ATOM 2911 C CA . ILE A 1 199 ? 60.71200 1.54400 -2.55100 1.000 45.37649 199 ILE A CA 1
ATOM 2912 C C . ILE A 1 199 ? 59.30700 1.36600 -1.99300 1.000 38.85992 199 ILE A C 1
ATOM 2913 O O . ILE A 1 199 ? 59.01300 0.38000 -1.30700 1.000 44.52902 199 ILE A O 1
ATOM 2929 N N . PHE A 1 200 ? 58.41900 2.32300 -2.27300 1.000 42.50510 200 PHE A N 1
ATOM 2930 C CA . PHE A 1 200 ? 57.05400 2.25600 -1.75900 1.000 44.54745 200 PHE A CA 1
ATOM 2931 C C . PHE A 1 200 ? 56.33100 1.00900 -2.25100 1.000 42.79197 200 PHE A C 1
ATOM 2932 O O . PHE A 1 200 ? 55.44900 0.49100 -1.55600 1.000 37.90718 200 PHE A O 1
ATOM 2949 N N . HIS A 1 201 ? 56.69900 0.50100 -3.42700 1.000 47.16881 201 HIS A N 1
ATOM 2950 C CA . HIS A 1 201 ? 56.09000 -0.70400 -3.97500 1.000 45.03435 201 HIS A CA 1
ATOM 2951 C C . HIS A 1 201 ? 56.87500 -1.97100 -3.66200 1.000 46.36082 201 HIS A C 1
ATOM 2952 O O . HIS A 1 201 ? 56.40100 -3.06800 -3.98200 1.000 40.86806 201 HIS A O 1
ATOM 2966 N N . LYS A 1 202 ? 58.05400 -1.85400 -3.05100 1.000 42.06294 202 LYS A N 1
ATOM 2967 C CA . LYS A 1 202 ? 58.90700 -3.00700 -2.79500 1.000 41.77343 202 LYS A CA 1
ATOM 2968 C C . LYS A 1 202 ? 58.77000 -3.56800 -1.38600 1.000 45.85287 202 LYS A C 1
ATOM 2969 O O . LYS A 1 202 ? 58.90900 -4.78100 -1.20400 1.000 41.29442 202 LYS A O 1
ATOM 2988 N N . MET A 1 203 ? 58.50100 -2.73200 -0.39300 1.000 39.27313 203 MET A N 1
ATOM 2989 C CA . MET A 1 203 ? 58.51500 -3.14700 1.00300 1.000 45.23700 203 MET A CA 1
ATOM 2990 C C . MET A 1 203 ? 57.43800 -2.41800 1.77000 1.000 38.90466 203 MET A C 1
ATOM 2991 O O . MET A 1 203 ? 56.98800 -1.33500 1.36400 1.000 35.66743 203 MET A O 1
ATOM 3005 N N . PRO A 1 204 ? 56.98500 -2.97200 2.89800 1.000 40.22324 204 PRO A N 1
ATOM 3006 C CA . PRO A 1 204 ? 56.04900 -2.23800 3.75600 1.000 36.51490 204 PRO A CA 1
ATOM 3007 C C . PRO A 1 204 ? 56.66400 -0.92800 4.23200 1.000 34.08567 204 PRO A C 1
ATOM 3008 O O . PRO A 1 204 ? 57.79800 -0.89300 4.71500 1.000 33.32505 204 PRO A O 1
ATOM 3019 N N . THR A 1 205 ? 55.90500 0.15500 4.08800 1.000 37.15709 205 THR A N 1
ATOM 3020 C CA . THR A 1 205 ? 56.32200 1.46500 4.56500 1.000 29.03243 205 THR A CA 1
ATOM 3021 C C . THR A 1 205 ? 55.13000 2.13600 5.23200 1.000 27.39539 205 THR A C 1
ATOM 3022 O O . THR A 1 205 ? 53.98600 1.69200 5.10400 1.000 24.35029 205 THR A O 1
ATOM 3033 N N . ILE A 1 206 ? 55.40600 3.21800 5.96300 1.000 35.76218 206 ILE A N 1
ATOM 3034 C CA . ILE A 1 206 ? 54.33300 3.96400 6.60800 1.000 39.73634 206 ILE A CA 1
ATOM 3035 C C . ILE A 1 206 ? 53.38600 4.56200 5.57500 1.000 35.72007 206 ILE A C 1
ATOM 3036 O O . ILE A 1 206 ? 52.24000 4.89000 5.89700 1.000 33.37242 206 ILE A O 1
ATOM 3052 N N . LEU A 1 207 ? 53.83200 4.69000 4.32200 1.000 32.57759 207 LEU A N 1
ATOM 3053 C CA . LEU A 1 207 ? 52.97900 5.26900 3.28900 1.000 28.87188 207 LEU A CA 1
ATOM 3054 C C . LEU A 1 207 ? 51.70600 4.46200 3.08500 1.000 26.55055 207 LEU A C 1
ATOM 3055 O O . LEU A 1 207 ? 50.66000 5.02700 2.74800 1.000 30.57998 207 LEU A O 1
ATOM 3071 N N . LEU A 1 208 ? 51.77200 3.14400 3.28600 1.000 24.83982 208 LEU A N 1
ATOM 3072 C CA . LEU A 1 208 ? 50.58600 2.31300 3.11900 1.000 28.32445 208 LEU A CA 1
ATOM 3073 C C . LEU A 1 208 ? 49.46700 2.72600 4.06800 1.000 27.60068 208 LEU A C 1
ATOM 3074 O O . LEU A 1 208 ? 48.28500 2.54300 3.75200 1.000 29.41405 208 LEU A O 1
ATOM 3090 N N . TYR A 1 209 ? 49.81300 3.27500 5.23500 1.000 30.51418 209 TYR A N 1
ATOM 3091 C CA . TYR A 1 209 ? 48.79600 3.69900 6.19100 1.000 29.95359 209 TYR A CA 1
ATOM 3092 C C . TYR A 1 209 ? 47.90600 4.79800 5.62400 1.000 27.87176 209 TYR A C 1
ATOM 3093 O O . TYR A 1 209 ? 46.75300 4.92800 6.05100 1.000 30.50892 209 TYR A O 1
ATOM 3111 N N . SER A 1 210 ? 48.40400 5.57200 4.66000 1.000 30.39049 210 SER A N 1
ATOM 3112 C CA . SER A 1 210 ? 47.64500 6.63100 4.00100 1.000 34.08567 210 SER A CA 1
ATOM 3113 C C . SER A 1 210 ? 47.45500 6.32100 2.51800 1.000 28.22970 210 SER A C 1
ATOM 3114 O O . SER A 1 210 ? 47.49300 7.21100 1.66400 1.000 29.30351 210 SER A O 1
ATOM 3122 N N . LEU A 1 211 ? 47.24000 5.04400 2.20000 1.000 27.13483 211 LEU A N 1
ATOM 3123 C CA . LEU A 1 211 ? 47.17800 4.62300 0.80400 1.000 30.51682 211 LEU A CA 1
ATOM 3124 C C . LEU A 1 211 ? 46.04600 5.30600 0.04800 1.000 34.98577 211 LEU A C 1
ATOM 3125 O O . LEU A 1 211 ? 46.16600 5.55200 -1.15800 1.000 28.45604 211 LEU A O 1
ATOM 3141 N N . GLU A 1 212 ? 44.94500 5.61900 0.73000 1.000 24.40293 212 GLU A N 1
ATOM 3142 C CA . GLU A 1 212 ? 43.76700 6.15100 0.05700 1.000 24.28186 212 GLU A CA 1
ATOM 3143 C C . GLU A 1 212 ? 43.98700 7.54100 -0.52400 1.000 25.49253 212 GLU A C 1
ATOM 3144 O O . GLU A 1 212 ? 43.17400 7.98200 -1.34400 1.000 31.98278 212 GLU A O 1
ATOM 3156 N N . GLY A 1 213 ? 45.04700 8.23700 -0.12600 1.000 31.63800 213 GLY A N 1
ATOM 3157 C CA . GLY A 1 213 ? 45.33000 9.56800 -0.61700 1.000 34.63310 213 GLY A CA 1
ATOM 3158 C C . GLY A 1 213 ? 46.33500 9.63600 -1.74400 1.000 41.19704 213 GLY A C 1
ATOM 3159 O O . GLY A 1 213 ? 46.81400 10.73200 -2.06200 1.000 37.29131 213 GLY A O 1
ATOM 3163 N N . MET A 1 214 ? 46.65800 8.51400 -2.37600 1.000 31.71433 214 MET A N 1
ATOM 3164 C CA . MET A 1 214 ? 47.74000 8.46700 -3.34300 1.000 44.71326 214 MET A CA 1
ATOM 3165 C C . MET A 1 214 ? 47.25600 7.88500 -4.66200 1.000 41.64447 214 MET A C 1
ATOM 3166 O O . MET A 1 214 ? 46.25100 7.17100 -4.73000 1.000 32.54864 214 MET A O 1
ATOM 3180 N N . ASN A 1 215 ? 47.98700 8.23300 -5.71800 1.000 50.89294 215 ASN A N 1
ATOM 3181 C CA . ASN A 1 215 ? 47.79200 7.71900 -7.06400 1.000 56.65416 215 ASN A CA 1
ATOM 3182 C C . ASN A 1 215 ? 49.12000 7.14500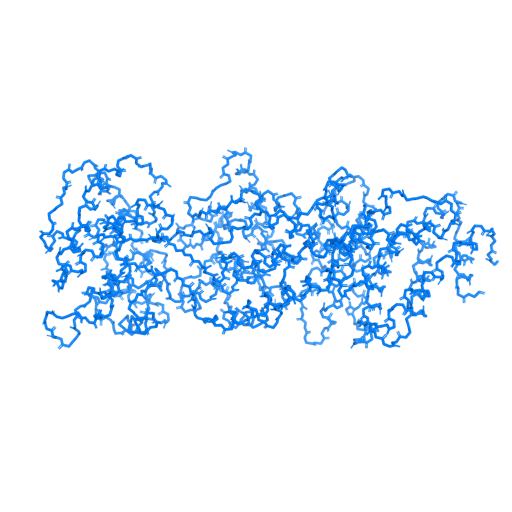 -7.54100 1.000 57.79640 215 ASN A C 1
ATOM 3183 O O . ASN A 1 215 ? 50.10200 7.09800 -6.79400 1.000 64.28139 215 ASN A O 1
ATOM 3194 N N . ASP A 1 216 ? 49.15800 6.70700 -8.80000 1.000 56.72259 216 ASP A N 1
ATOM 3195 C CA . ASP A 1 216 ? 50.35600 6.07900 -9.35400 1.000 64.83409 216 ASP A CA 1
ATOM 3196 C C . ASP A 1 216 ? 50.63300 4.75600 -8.64000 1.000 58.87548 216 ASP A C 1
ATOM 3197 O O . ASP A 1 216 ? 51.73100 4.51200 -8.13700 1.000 58.07275 216 ASP A O 1
ATOM 3206 N N . LEU A 1 217 ? 49.61700 3.90000 -8.59300 1.000 49.02430 217 LEU A N 1
ATOM 3207 C CA . LEU A 1 217 ? 49.66200 2.66400 -7.82700 1.000 40.96807 217 LEU A CA 1
ATOM 3208 C C . LEU A 1 217 ? 49.77600 1.47000 -8.76500 1.000 42.65775 217 LEU A C 1
ATOM 3209 O O . LEU A 1 217 ? 49.03200 1.36900 -9.74800 1.000 47.90048 217 LEU A O 1
ATOM 3225 N N . GLU A 1 218 ? 50.71600 0.57800 -8.46300 1.000 45.11067 218 GLU A N 1
ATOM 3226 C CA . GLU A 1 218 ? 50.87100 -0.70500 -9.14400 1.000 42.08136 218 GLU A CA 1
ATOM 3227 C C . GLU A 1 218 ? 50.37900 -1.77300 -8.16800 1.000 42.41824 218 GLU A C 1
ATOM 3228 O O . GLU A 1 218 ? 51.14600 -2.29600 -7.35900 1.000 46.53979 218 GLU A O 1
ATOM 3240 N N . TRP A 1 219 ? 49.07900 -2.07600 -8.22900 1.000 41.25231 219 TRP A N 1
ATOM 3241 C CA . TRP A 1 219 ? 48.49200 -3.01300 -7.27400 1.000 41.37601 219 TRP A CA 1
ATOM 3242 C C . TRP A 1 219 ? 49.09300 -4.40600 -7.39100 1.000 48.47950 219 TRP A C 1
ATOM 3243 O O . TRP A 1 219 ? 49.03800 -5.17400 -6.42400 1.000 42.05241 219 TRP A O 1
ATOM 3264 N N . ASP A 1 220 ? 49.66000 -4.74500 -8.55300 1.000 41.96556 220 ASP A N 1
ATOM 3265 C CA . ASP A 1 220 ? 50.41600 -5.98500 -8.68100 1.000 50.10338 220 ASP A CA 1
ATOM 3266 C C . ASP A 1 220 ? 51.42300 -6.12900 -7.54900 1.000 50.95874 220 ASP A C 1
ATOM 3267 O O . ASP A 1 220 ? 51.57900 -7.21400 -6.97400 1.000 49.92178 220 ASP A O 1
ATOM 3276 N N . LYS A 1 221 ? 52.11100 -5.03900 -7.21100 1.000 44.76326 221 LYS A N 1
ATOM 3277 C CA . LYS A 1 221 ? 53.15200 -5.05500 -6.19200 1.000 44.95013 221 LYS A CA 1
ATOM 3278 C C . LYS A 1 221 ? 52.61300 -4.69200 -4.81500 1.000 40.04691 221 LYS A C 1
ATOM 3279 O O . LYS A 1 221 ? 53.06500 -5.25000 -3.80800 1.000 41.84712 221 LYS A O 1
ATOM 3298 N N . LEU A 1 222 ? 51.65000 -3.77200 -4.74900 1.000 37.53608 222 LEU A N 1
ATOM 3299 C CA . LEU A 1 222 ? 51.11400 -3.36400 -3.45500 1.000 34.92261 222 LEU A CA 1
ATOM 3300 C C . LEU A 1 222 ? 50.41700 -4.52200 -2.75500 1.000 33.93038 222 LEU A C 1
ATOM 3301 O O . LEU A 1 222 ? 50.51800 -4.66800 -1.53100 1.000 35.05683 222 LEU A O 1
ATOM 3317 N N . LEU A 1 223 ? 49.70000 -5.35600 -3.51200 1.000 37.50976 223 LEU A N 1
ATOM 3318 C CA . LEU A 1 223 ? 48.96200 -6.45800 -2.90600 1.000 33.15398 223 LEU A CA 1
ATOM 3319 C C . LEU A 1 223 ? 49.88600 -7.47600 -2.25400 1.000 40.01006 223 LEU A C 1
ATOM 3320 O O . LEU A 1 223 ? 49.42700 -8.28300 -1.43800 1.000 39.90478 223 LEU A O 1
ATOM 3336 N N . LYS A 1 224 ? 51.17600 -7.45300 -2.58700 1.000 35.97800 224 LYS A N 1
ATOM 3337 C CA . LYS A 1 224 ? 52.14900 -8.28500 -1.89300 1.000 35.09368 224 LYS A CA 1
ATOM 3338 C C . LYS A 1 224 ? 52.50400 -7.74800 -0.51200 1.000 37.39396 224 LYS A C 1
ATOM 3339 O O . LYS A 1 224 ? 53.14800 -8.46100 0.26600 1.000 37.43344 224 LYS A O 1
ATOM 3358 N N . LEU A 1 225 ? 52.10400 -6.51900 -0.19000 1.000 34.78312 225 LEU A N 1
ATOM 3359 C CA . LEU A 1 225 ? 52.49100 -5.87200 1.05500 1.000 29.01401 225 LEU A CA 1
ATOM 3360 C C . LEU A 1 225 ? 51.37200 -5.86300 2.09100 1.000 35.98063 225 LEU A C 1
ATOM 3361 O O . LEU A 1 225 ? 51.49000 -5.17400 3.11100 1.000 32.24334 225 LEU A O 1
ATOM 3377 N N . LYS A 1 226 ? 50.29700 -6.61000 1.85800 1.000 33.48559 226 LYS A N 1
ATOM 3378 C CA . LYS A 1 226 ? 49.24800 -6.72100 2.86200 1.000 35.21475 226 LYS A CA 1
ATOM 3379 C C . LYS A 1 226 ? 49.82200 -7.27500 4.16000 1.000 38.06246 226 LYS A C 1
ATOM 3380 O O . LYS A 1 226 ? 50.71500 -8.12600 4.14900 1.000 34.64100 226 LYS A O 1
ATOM 3399 N N . SER A 1 227 ? 49.30600 -6.78700 5.28600 1.000 34.04092 227 SER A N 1
ATOM 3400 C CA . SER A 1 227 ? 49.63400 -7.38500 6.56900 1.000 27.16642 227 SER A CA 1
ATOM 3401 C C . SER A 1 227 ? 49.00900 -8.77700 6.66700 1.000 29.84832 227 SER A C 1
ATOM 3402 O O . SER A 1 227 ? 48.25500 -9.21500 5.79500 1.000 34.39886 227 SER A O 1
ATOM 3410 N N . GLU A 1 228 ? 49.33400 -9.47700 7.75600 1.000 31.49062 228 GLU A N 1
ATOM 3411 C CA . GLU A 1 228 ? 48.93600 -10.87500 7.89100 1.000 30.87739 228 GLU A CA 1
ATOM 3412 C C . GLU A 1 228 ? 47.42700 -11.03100 8.03400 1.000 39.15996 228 GLU A C 1
ATOM 3413 O O . GLU A 1 228 ? 46.87900 -12.07700 7.66600 1.000 36.00958 228 GLU A O 1
ATOM 3425 N N . ASN A 1 229 ? 46.73800 -10.01500 8.54900 1.000 31.12742 229 ASN A N 1
ATOM 3426 C CA . ASN A 1 229 ? 45.29000 -10.06200 8.69300 1.000 35.64375 229 ASN A CA 1
ATOM 3427 C C . ASN A 1 229 ? 44.55900 -9.59200 7.44000 1.000 36.26751 229 ASN A C 1
ATOM 3428 O O . ASN A 1 229 ? 43.33500 -9.42200 7.47700 1.000 35.49110 229 ASN A O 1
ATOM 3439 N N . GLY A 1 230 ? 45.27600 -9.37400 6.33900 1.000 34.33306 230 GLY A N 1
ATOM 3440 C CA . GLY A 1 230 ? 44.66800 -8.93900 5.10200 1.000 29.45353 230 GLY A CA 1
ATOM 3441 C C . GLY A 1 230 ? 44.51600 -7.44400 4.95200 1.000 34.17252 230 GLY A C 1
ATOM 3442 O O . GLY A 1 230 ? 43.97500 -6.99100 3.93200 1.000 33.16450 230 GLY A O 1
ATOM 3446 N N . SER A 1 231 ? 44.97200 -6.66400 5.92300 1.000 28.20338 231 SER A N 1
ATOM 3447 C CA . SER A 1 231 ? 44.84200 -5.21900 5.87100 1.000 29.90359 231 SER A CA 1
ATOM 3448 C C . SER A 1 231 ? 46.07300 -4.59200 5.22800 1.000 28.21391 231 SER A C 1
ATOM 3449 O O . SER A 1 231 ? 47.11100 -5.23200 5.04200 1.000 28.04547 231 SER A O 1
ATOM 3457 N N . PHE A 1 232 ? 45.94300 -3.31600 4.88400 1.000 25.20039 232 PHE A N 1
ATOM 3458 C CA . PHE A 1 232 ? 47.08300 -2.47000 4.54500 1.000 26.60056 232 PHE A CA 1
ATOM 3459 C C . PHE A 1 232 ? 47.40500 -1.63800 5.78000 1.000 27.05061 232 PHE A C 1
ATOM 3460 O O . PHE A 1 232 ? 46.66400 -0.71200 6.12400 1.000 27.46908 232 PHE A O 1
ATOM 3477 N N . LEU A 1 233 ? 48.48700 -2.00600 6.47300 1.000 25.10827 233 LEU A N 1
ATOM 3478 C CA . LEU A 1 233 ? 48.96700 -1.27900 7.64700 1.000 26.22420 233 LEU A CA 1
ATOM 3479 C C . LEU A 1 233 ? 47.89800 -1.15900 8.73000 1.000 28.52974 233 LEU A C 1
ATOM 3480 O O . LEU A 1 233 ? 47.90100 -0.21100 9.52000 1.000 24.10026 233 LEU A O 1
ATOM 3496 N N . CYS A 1 234 ? 46.98300 -2.12600 8.78400 1.000 32.43810 234 CYS A N 1
ATOM 3497 C CA . CYS A 1 234 ? 45.94800 -2.16700 9.81400 1.000 30.22204 234 CYS A CA 1
ATOM 3498 C C . CYS A 1 234 ? 45.12900 -0.88100 9.83600 1.000 25.90047 234 CYS A C 1
ATOM 3499 O O . CYS A 1 234 ? 44.69100 -0.43000 10.89500 1.000 28.77713 234 CYS A O 1
ATOM 3507 N N . SER A 1 235 ? 44.91700 -0.28500 8.66600 1.000 26.40580 235 SER A N 1
ATOM 3508 C CA . SER A 1 235 ? 44.10500 0.91300 8.53200 1.000 24.52926 235 SER A CA 1
ATOM 3509 C C . SER A 1 235 ? 42.81600 0.57000 7.80600 1.000 24.62401 235 SER A C 1
ATOM 3510 O O . SER A 1 235 ? 42.86900 0.15300 6.63700 1.000 25.17144 235 SER A O 1
ATOM 3518 N N . PRO A 1 236 ? 41.64700 0.72800 8.43600 1.000 21.90789 236 PRO A N 1
ATOM 3519 C CA . PRO A 1 236 ? 40.39900 0.40000 7.71800 1.000 19.55498 236 PRO A CA 1
ATOM 3520 C C . PRO A 1 236 ? 40.17600 1.25400 6.47800 1.000 23.82917 236 PRO A C 1
ATOM 3521 O O . PRO A 1 236 ? 39.71800 0.74000 5.44900 1.000 23.58177 236 PRO A O 1
ATOM 3532 N N . ALA A 1 237 ? 40.49200 2.54900 6.54100 1.000 22.90801 237 ALA A N 1
ATOM 3533 C CA . ALA A 1 237 ? 40.29600 3.41300 5.38000 1.000 29.32194 237 ALA A CA 1
ATOM 3534 C C . ALA A 1 237 ? 41.17900 2.98000 4.21600 1.000 25.61623 237 ALA A C 1
ATOM 3535 O O . ALA A 1 237 ? 40.71800 2.88000 3.07300 1.000 25.74519 237 ALA A O 1
ATOM 3542 N N . ALA A 1 238 ? 42.46200 2.72500 4.48500 1.000 25.04511 238 ALA A N 1
ATOM 3543 C CA . ALA A 1 238 ? 43.36300 2.30400 3.41500 1.000 24.87667 238 ALA A CA 1
ATOM 3544 C C . ALA A 1 238 ? 42.95900 0.94400 2.85800 1.000 25.10564 238 ALA A C 1
ATOM 3545 O O . ALA A 1 238 ? 43.08900 0.69400 1.65200 1.000 27.21116 238 ALA A O 1
ATOM 3552 N N . THR A 1 239 ? 42.46300 0.05500 3.71900 1.000 24.55294 239 THR A N 1
ATOM 3553 C CA . THR A 1 239 ? 42.03900 -1.26500 3.26200 1.000 27.42960 239 THR A CA 1
ATOM 3554 C C . THR A 1 239 ? 40.72400 -1.18900 2.49700 1.000 30.36417 239 THR A C 1
ATOM 3555 O O . THR A 1 239 ? 40.53200 -1.91100 1.51000 1.000 31.06951 239 THR A O 1
ATOM 3566 N N . ALA A 1 240 ? 39.80300 -0.32800 2.93600 1.000 22.33426 240 ALA A N 1
ATOM 3567 C CA . ALA A 1 240 ? 38.56400 -0.14400 2.18600 1.000 27.53225 240 ALA A CA 1
ATOM 3568 C C . ALA A 1 240 ? 38.84300 0.47100 0.81900 1.000 24.40293 240 ALA A C 1
ATOM 3569 O O . ALA A 1 240 ? 38.23700 0.07500 -0.18500 1.000 26.46633 240 ALA A O 1
ATOM 3576 N N . PHE A 1 241 ? 39.75100 1.44700 0.76500 1.000 22.54481 241 PHE A N 1
ATOM 3577 C CA . PHE A 1 241 ? 40.17300 1.99600 -0.52100 1.000 26.26631 241 PHE A CA 1
ATOM 3578 C C . PHE A 1 241 ? 40.76300 0.90800 -1.40500 1.000 29.41668 241 PHE A C 1
ATOM 3579 O O . PHE A 1 241 ? 40.43300 0.81500 -2.59400 1.000 32.63023 241 PHE A O 1
ATOM 3596 N N . ALA A 1 242 ? 41.62200 0.05900 -0.83600 1.000 26.94534 242 ALA A N 1
ATOM 3597 C CA . ALA A 1 242 ? 42.25400 -0.99600 -1.61900 1.000 31.11689 242 ALA A CA 1
ATOM 3598 C C . ALA A 1 242 ? 41.22600 -1.98900 -2.13700 1.000 34.33043 242 ALA A C 1
ATOM 3599 O O . ALA A 1 242 ? 41.35500 -2.50000 -3.25600 1.000 32.21176 242 ALA A O 1
ATOM 3606 N N . PHE A 1 243 ? 40.19300 -2.28000 -1.34200 1.000 29.91411 243 PHE A N 1
ATOM 3607 C CA . PHE A 1 243 ? 39.19100 -3.23500 -1.80000 1.000 33.81195 243 PHE A CA 1
ATOM 3608 C C . PHE A 1 243 ? 38.41100 -2.69300 -2.98800 1.000 30.03781 243 PHE A C 1
ATOM 3609 O O . PHE A 1 243 ? 38.15400 -3.42100 -3.95400 1.000 29.81410 243 PHE A O 1
ATOM 3626 N N . MET A 1 244 ? 38.00000 -1.42400 -2.92700 1.000 28.16127 244 MET A N 1
ATOM 3627 C CA . MET A 1 244 ? 37.24100 -0.84200 -4.02600 1.000 35.54374 244 MET A CA 1
ATOM 3628 C C . MET A 1 244 ? 38.08000 -0.70900 -5.28800 1.000 38.92835 244 MET A C 1
ATOM 3629 O O . MET A 1 244 ? 37.52100 -0.68300 -6.39000 1.000 34.70153 244 MET A O 1
ATOM 3643 N N . GLU A 1 245 ? 39.40600 -0.64100 -5.15500 1.000 35.01736 245 GLU A N 1
ATOM 3644 C CA . GLU A 1 245 ? 40.26700 -0.58100 -6.32700 1.000 35.19106 245 GLU A CA 1
ATOM 3645 C C . GLU A 1 245 ? 40.55900 -1.96300 -6.89600 1.000 31.43535 245 GLU A C 1
ATOM 3646 O O . GLU A 1 245 ? 40.73300 -2.10400 -8.11100 1.000 39.37577 245 GLU A O 1
ATOM 3658 N N . THR A 1 246 ? 40.60800 -2.98800 -6.04500 1.000 36.00695 246 THR A N 1
ATOM 3659 C CA . THR A 1 246 ? 41.11100 -4.29600 -6.44800 1.000 42.10505 246 THR A CA 1
ATOM 3660 C C . THR A 1 246 ? 40.16200 -5.45400 -6.18100 1.000 39.71002 246 THR A C 1
ATOM 3661 O O . THR A 1 246 ? 40.33700 -6.51400 -6.79500 1.000 34.04356 246 THR A O 1
ATOM 3672 N N . LYS A 1 247 ? 39.18300 -5.30500 -5.29000 1.000 37.13340 247 LYS A N 1
ATOM 3673 C CA . LYS A 1 247 ? 38.27600 -6.37900 -4.89700 1.000 36.33594 247 LYS A CA 1
ATOM 3674 C C . LYS A 1 247 ? 38.99300 -7.50200 -4.15600 1.000 36.31488 247 LYS A C 1
ATOM 3675 O O . LYS A 1 247 ? 38.48800 -8.62900 -4.10100 1.000 42.47615 247 LYS A O 1
ATOM 3694 N N . ASP A 1 248 ? 40.16100 -7.21900 -3.58200 1.000 39.25207 248 ASP A N 1
ATOM 3695 C CA . ASP A 1 248 ? 40.92700 -8.24600 -2.88600 1.000 34.69627 248 ASP A CA 1
ATOM 3696 C C . ASP A 1 248 ? 40.11500 -8.82500 -1.73500 1.000 37.00444 248 ASP A C 1
ATOM 3697 O O . ASP A 1 248 ? 39.63200 -8.09200 -0.86700 1.000 38.33618 248 ASP A O 1
ATOM 3706 N N . GLN A 1 249 ? 39.97700 -10.15100 -1.72400 1.000 37.41238 249 GLN A N 1
ATOM 3707 C CA . GLN A 1 249 ? 39.11600 -10.80900 -0.75000 1.000 47.35568 249 GLN A CA 1
ATOM 3708 C C . GLN A 1 249 ? 39.72400 -10.86000 0.64500 1.000 41.36549 249 GLN A C 1
ATOM 3709 O O . GLN A 1 249 ? 38.97500 -10.97000 1.62200 1.000 41.49445 249 GLN A O 1
ATOM 3723 N N . ASP A 1 250 ? 41.05400 -10.79000 0.77000 1.000 39.57843 250 ASP A N 1
ATOM 3724 C CA . ASP A 1 250 ? 41.64700 -10.66600 2.09800 1.000 36.43858 250 ASP A CA 1
ATOM 3725 C C . ASP A 1 250 ? 41.30400 -9.31700 2.71800 1.000 36.61492 250 ASP A C 1
ATOM 3726 O O . ASP A 1 250 ? 40.99300 -9.23500 3.91200 1.000 30.60630 250 ASP A O 1
ATOM 3735 N N . CYS A 1 251 ? 41.36400 -8.24800 1.92000 1.000 34.56730 251 CYS A N 1
ATOM 3736 C CA . CYS A 1 251 ? 40.98200 -6.93200 2.41900 1.000 33.45664 251 CYS A CA 1
ATOM 3737 C C . CYS A 1 251 ? 39.53200 -6.92500 2.88700 1.000 31.63011 251 CYS A C 1
ATOM 3738 O O . CYS A 1 251 ? 39.20500 -6.32300 3.91600 1.000 31.34850 251 CYS A O 1
ATOM 3746 N N . LEU A 1 252 ? 38.64700 -7.59000 2.14100 1.000 31.87487 252 LEU A N 1
ATOM 3747 C CA . LEU A 1 252 ? 37.24100 -7.63500 2.52700 1.000 40.08112 252 LEU A CA 1
ATOM 3748 C C . LEU A 1 252 ? 37.04700 -8.40200 3.82900 1.000 35.82008 252 LEU A C 1
ATOM 3749 O O . LEU A 1 252 ? 36.19700 -8.03600 4.65000 1.000 33.76457 252 LEU A O 1
ATOM 3765 N N . ALA A 1 253 ? 37.82500 -9.46600 4.03800 1.000 34.42255 253 ALA A N 1
ATOM 3766 C CA . ALA A 1 253 ? 37.69900 -10.24300 5.26800 1.000 43.37099 253 ALA A CA 1
ATOM 3767 C C . ALA A 1 253 ? 38.10700 -9.41900 6.48300 1.000 34.54888 253 ALA A C 1
ATOM 3768 O O . ALA A 1 253 ? 37.42700 -9.44400 7.51500 1.000 36.79389 253 ALA A O 1
ATOM 3775 N N . TYR A 1 254 ? 39.21800 -8.68900 6.38200 1.000 33.39085 254 TYR A N 1
ATOM 3776 C CA . TYR A 1 254 ? 39.62400 -7.80700 7.47100 1.000 33.93038 254 TYR A CA 1
ATOM 3777 C C . TYR A 1 254 ? 38.50900 -6.84100 7.84000 1.000 37.15972 254 TYR A C 1
ATOM 3778 O O . TYR A 1 254 ? 38.22600 -6.62800 9.02500 1.000 27.75333 254 TYR A O 1
ATOM 3796 N N . LEU A 1 255 ? 37.85600 -6.25400 6.83500 1.000 33.05923 255 LEU A N 1
ATOM 3797 C CA . LEU A 1 255 ? 36.82800 -5.25500 7.10300 1.000 32.88815 255 LEU A CA 1
ATOM 3798 C C . LEU A 1 255 ? 35.56600 -5.89400 7.67200 1.000 33.30662 255 LEU A C 1
ATOM 3799 O O . LEU A 1 255 ? 34.91800 -5.31800 8.55300 1.000 30.76685 255 LEU A O 1
ATOM 3815 N N . THR A 1 256 ? 35.20300 -7.08100 7.18300 1.000 30.24310 256 THR A N 1
ATOM 3816 C CA . THR A 1 256 ? 34.00100 -7.74700 7.67800 1.000 35.76745 256 THR A CA 1
ATOM 3817 C C . THR A 1 256 ? 34.12600 -8.05800 9.16400 1.000 38.80202 256 THR A C 1
ATOM 3818 O O . THR A 1 256 ? 33.20200 -7.79900 9.94400 1.000 37.34658 256 THR A O 1
ATOM 3829 N N . ASP A 1 257 ? 35.26500 -8.62400 9.57100 1.000 33.66456 257 ASP A N 1
ATOM 3830 C CA . ASP A 1 257 ? 35.49000 -8.91000 10.98300 1.000 32.61707 257 ASP A CA 1
ATOM 3831 C C . ASP A 1 257 ? 35.45800 -7.63000 11.80800 1.000 40.48117 257 ASP A C 1
ATOM 3832 O O . ASP A 1 257 ? 34.87500 -7.59900 12.89800 1.000 35.50163 257 ASP A O 1
ATOM 3841 N N . LEU A 1 258 ? 36.05600 -6.55600 11.29000 1.000 36.70703 258 LEU A N 1
ATOM 3842 C CA . LEU A 1 258 ? 36.10500 -5.30200 12.03300 1.000 34.03040 258 LEU A CA 1
ATOM 3843 C C . LEU A 1 258 ? 34.71900 -4.68800 12.18900 1.000 37.57819 258 LEU A C 1
ATOM 3844 O O . LEU A 1 258 ? 34.38100 -4.17500 13.26300 1.000 34.61994 258 LEU A O 1
ATOM 3860 N N . VAL A 1 259 ? 33.90300 -4.72300 11.13300 1.000 29.96675 259 VAL A N 1
ATOM 3861 C CA . VAL A 1 259 ? 32.58300 -4.10700 11.19500 1.000 35.42793 259 VAL A CA 1
ATOM 3862 C C . VAL A 1 259 ? 31.68900 -4.80300 12.21100 1.000 37.06760 259 VAL A C 1
ATOM 3863 O O . VAL A 1 259 ? 30.73500 -4.19900 12.71600 1.000 40.54170 259 VAL A O 1
ATOM 3876 N N . ALA A 1 260 ? 31.97600 -6.06300 12.53200 1.000 37.40185 260 ALA A N 1
ATOM 3877 C CA . ALA A 1 260 ? 31.16300 -6.80700 13.48200 1.000 41.28390 260 ALA A CA 1
ATOM 3878 C C . ALA A 1 260 ? 31.56900 -6.58000 14.93200 1.000 39.03363 260 ALA A C 1
ATOM 3879 O O . ALA A 1 260 ? 30.78300 -6.89400 15.83300 1.000 46.47663 260 ALA A O 1
ATOM 3886 N N . LYS A 1 261 ? 32.75600 -6.03000 15.18200 1.000 46.30292 261 LYS A N 1
ATOM 3887 C CA . LYS A 1 261 ? 33.28500 -5.96600 16.53900 1.000 47.13986 261 LYS A CA 1
ATOM 3888 C C . LYS A 1 261 ? 32.84200 -4.72700 17.30400 1.000 46.92931 261 LYS A C 1
ATOM 3889 O O . LYS A 1 261 ? 32.67800 -4.79700 18.52700 1.000 38.14668 261 LYS A O 1
ATOM 3908 N N . PHE A 1 262 ? 32.65300 -3.59300 16.62900 1.000 47.18987 262 PHE A N 1
ATOM 3909 C CA . PHE A 1 262 ? 32.29200 -2.34700 17.29800 1.000 43.23676 262 PHE A CA 1
ATOM 3910 C C . PHE A 1 262 ? 30.98700 -1.77200 16.76000 1.000 40.01006 262 PHE A C 1
ATOM 3911 O O . PHE A 1 262 ? 30.76800 -0.55900 16.80100 1.000 37.90454 262 PHE A O 1
ATOM 3928 N N . ASN A 1 263 ? 30.11800 -2.63100 16.23500 1.000 49.73754 263 ASN A N 1
ATOM 3929 C CA . ASN A 1 263 ? 28.77000 -2.22700 15.84700 1.000 41.78396 263 ASN A CA 1
ATOM 3930 C C . ASN A 1 263 ? 28.77900 -1.20600 14.71500 1.000 38.85729 263 ASN A C 1
ATOM 3931 O O . ASN A 1 263 ? 27.92900 -0.31200 14.66400 1.000 42.83408 263 ASN A O 1
ATOM 3942 N N . GLY A 1 264 ? 29.73500 -1.32400 13.80100 1.000 34.48308 264 GLY A N 1
ATOM 3943 C CA . GLY A 1 264 ? 29.76300 -0.44800 12.64800 1.000 35.51478 264 GLY A CA 1
ATOM 3944 C C . GLY A 1 264 ? 30.87500 0.57600 12.66600 1.000 29.74830 264 GLY A C 1
ATOM 3945 O O . GLY A 1 264 ? 31.48600 0.85200 11.62900 1.000 39.24681 264 GLY A O 1
ATOM 3949 N N . GLY A 1 265 ? 31.14200 1.15600 13.83400 1.000 28.80872 265 GLY A N 1
ATOM 3950 C CA . GLY A 1 265 ? 32.21400 2.12900 13.94600 1.000 30.19836 265 GLY A CA 1
ATOM 3951 C C . GLY A 1 265 ? 33.57000 1.44500 14.01500 1.000 32.04068 265 GLY A C 1
ATOM 3952 O O . GLY A 1 265 ? 33.73500 0.40500 14.65000 1.000 33.69088 265 GLY A O 1
ATOM 3956 N N . VAL A 1 266 ? 34.54600 2.03800 13.33700 1.000 25.82152 266 VAL A N 1
ATOM 3957 C CA . VAL A 1 266 ? 35.88400 1.46100 13.29300 1.000 23.58704 266 VAL A CA 1
ATOM 3958 C C . VAL A 1 266 ? 36.90000 2.53000 13.68700 1.000 28.00862 266 VAL A C 1
ATOM 3959 O O . VAL A 1 266 ? 36.67400 3.72700 13.43900 1.000 26.06365 266 VAL A O 1
ATOM 3972 N N . PRO A 1 267 ? 38.02600 2.14300 14.30300 1.000 25.66624 267 PRO A N 1
ATOM 3973 C CA . PRO A 1 267 ? 39.04900 3.14500 14.64400 1.000 30.14046 267 PRO A CA 1
ATOM 3974 C C . PRO A 1 267 ? 39.99500 3.41400 13.48200 1.000 26.88217 267 PRO A C 1
ATOM 3975 O O . PRO A 1 267 ? 39.88100 2.78800 12.43600 1.000 27.34275 267 PRO A O 1
ATOM 3986 N N . THR A 1 268 ? 40.94100 4.34300 13.68200 1.000 25.69255 268 THR A N 1
ATOM 3987 C CA . THR A 1 268 ? 41.86800 4.71000 12.62200 1.000 33.36189 268 THR A CA 1
ATOM 3988 C C . THR A 1 268 ? 42.96600 3.67500 12.40100 1.000 28.90873 268 THR A C 1
ATOM 3989 O O . THR A 1 268 ? 43.65800 3.74300 11.38000 1.000 29.74830 268 THR A O 1
ATOM 4000 N N . PHE A 1 269 ? 43.14500 2.73000 13.32000 1.000 31.04056 269 PHE A N 1
ATOM 4001 C CA . PHE A 1 269 ? 43.96300 1.55400 13.06700 1.000 29.04822 269 PHE A CA 1
ATOM 4002 C C . PHE A 1 269 ? 43.48700 0.44800 13.99600 1.000 32.73550 269 PHE A C 1
ATOM 4003 O O . PHE A 1 269 ? 43.04600 0.71400 15.11600 1.000 27.58752 269 PHE A O 1
ATOM 4020 N N . TYR A 1 270 ? 43.56700 -0.79600 13.51400 1.000 27.02956 270 TYR A N 1
ATOM 4021 C CA A TYR A 1 270 ? 43.18900 -1.94400 14.32200 0.500 34.56993 270 TYR A CA 1
ATOM 4022 C CA B TYR A 1 270 ? 43.15500 -1.95200 14.30700 0.500 33.64088 270 TYR A CA 1
ATOM 4023 C C . TYR A 1 270 ? 43.79700 -3.19100 13.71600 1.000 31.22480 270 TYR A C 1
ATOM 4024 O O . TYR A 1 270 ? 43.82800 -3.31900 12.48500 1.000 25.95838 270 TYR A O 1
ATOM 4059 N N . PRO A 1 271 ? 44.29600 -4.13600 14.53200 1.000 29.82726 271 PRO A N 1
ATOM 4060 C CA . PRO A 1 271 ? 44.34900 -4.11400 16.00700 1.000 30.65631 271 PRO A CA 1
ATOM 4061 C C . PRO A 1 271 ? 45.40200 -3.15300 16.55700 1.000 26.75321 271 PRO A C 1
ATOM 4062 O O . PRO A 1 271 ? 46.08100 -2.45000 15.81300 1.000 30.17993 271 PRO A O 1
ATOM 4073 N N . THR A 1 272 ? 45.55500 -3.12200 17.87900 1.000 28.42446 272 THR A N 1
ATOM 4074 C CA . THR A 1 272 ? 46.58400 -2.31700 18.52800 1.000 30.22204 272 THR A CA 1
ATOM 4075 C C . THR A 1 272 ? 47.00300 -2.98600 19.83300 1.000 25.97943 272 THR A C 1
ATOM 4076 O O . THR A 1 272 ? 47.18500 -2.32500 20.85900 1.000 29.82200 272 THR A O 1
ATOM 4087 N N . ASP A 1 273 ? 47.17200 -4.31200 19.79700 1.000 26.90323 273 ASP A N 1
ATOM 4088 C CA . ASP A 1 273 ? 47.31700 -5.08600 21.02800 1.000 25.17670 273 ASP A CA 1
ATOM 4089 C C . ASP A 1 273 ? 48.68500 -4.88800 21.67100 1.000 26.39527 273 ASP A C 1
ATOM 4090 O O . ASP A 1 273 ? 48.79300 -4.82700 22.90100 1.000 25.74519 273 ASP A O 1
ATOM 4099 N N . MET A 1 274 ? 49.74400 -4.79700 20.86600 1.000 27.71385 274 MET A N 1
ATOM 4100 C CA . MET A 1 274 ? 51.07800 -4.60600 21.43000 1.000 25.23987 274 MET A CA 1
ATOM 4101 C C . MET A 1 274 ? 51.23600 -3.19600 21.99000 1.000 26.84006 274 MET A C 1
ATOM 4102 O O . MET A 1 274 ? 51.65200 -3.01400 23.13900 1.000 27.56120 274 MET A O 1
ATOM 4116 N N . TYR A 1 275 ? 50.91900 -2.18700 21.17800 1.000 22.52639 275 TYR A N 1
ATOM 4117 C CA . TYR A 1 275 ? 50.92200 -0.80000 21.63400 1.000 23.20805 275 TYR A CA 1
ATOM 4118 C C . TYR A 1 275 ? 50.13800 -0.64600 22.93300 1.000 29.44564 275 TYR A C 1
ATOM 4119 O O . TYR A 1 275 ? 50.63300 -0.07000 23.90900 1.000 27.47698 275 TYR A O 1
ATOM 4137 N N . GLU A 1 276 ? 48.92300 -1.19100 22.97700 1.000 24.33186 276 GLU A N 1
ATOM 4138 C CA . GLU A 1 276 ? 48.06700 -0.98100 24.13900 1.000 26.55055 276 GLU A CA 1
ATOM 4139 C C . GLU A 1 276 ? 48.63000 -1.66600 25.37900 1.000 29.32457 276 GLU A C 1
ATOM 4140 O O . GLU A 1 276 ? 4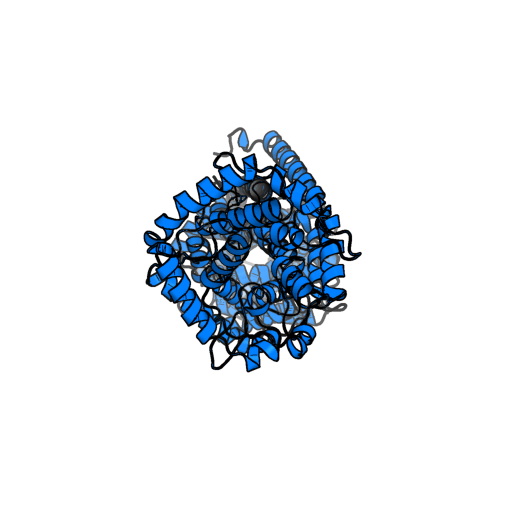8.77200 -1.04000 26.43600 1.000 26.47949 276 GLU A O 1
ATOM 4152 N N . GLN A 1 277 ? 48.94100 -2.95900 25.27700 1.000 25.76362 277 GLN A N 1
ATOM 4153 C CA . GLN A 1 277 ? 49.34500 -3.70600 26.46100 1.000 26.08734 277 GLN A CA 1
ATOM 4154 C C . GLN A 1 277 ? 50.71200 -3.26600 26.96600 1.000 30.13256 277 GLN A C 1
ATOM 4155 O O . GLN A 1 277 ? 50.94900 -3.27600 28.17800 1.000 26.09260 277 GLN A O 1
ATOM 4169 N N . ILE A 1 278 ? 51.61100 -2.85400 26.06900 1.000 23.96603 278 ILE A N 1
ATOM 4170 C CA . ILE A 1 278 ? 52.90600 -2.34200 26.50700 1.000 24.69243 278 ILE A CA 1
ATOM 4171 C C . ILE A 1 278 ? 52.72700 -1.04400 27.28800 1.000 24.37398 278 ILE A C 1
ATOM 4172 O O . ILE A 1 278 ? 53.32800 -0.85100 28.35000 1.000 26.17945 278 ILE A O 1
ATOM 4188 N N . TRP A 1 279 ? 51.89500 -0.13500 26.77300 1.000 26.57424 279 TRP A N 1
ATOM 4189 C CA . TRP A 1 279 ? 51.70600 1.14400 27.44600 1.000 22.47112 279 TRP A CA 1
ATOM 4190 C C . TRP A 1 279 ? 50.93600 0.98400 28.74900 1.000 26.16366 279 TRP A C 1
ATOM 4191 O O . TRP A 1 279 ? 51.14700 1.75900 29.69000 1.000 24.61874 279 TRP A O 1
ATOM 4212 N N . ILE A 1 280 ? 50.04700 -0.00700 28.83100 1.000 27.65332 280 ILE A N 1
ATOM 4213 C CA . ILE A 1 280 ? 49.38900 -0.29900 30.10200 1.000 27.33486 280 ILE A CA 1
ATOM 4214 C C . ILE A 1 280 ? 50.43000 -0.60700 31.16900 1.000 24.58453 280 ILE A C 1
ATOM 4215 O O . ILE A 1 280 ? 50.42400 -0.02700 32.26100 1.000 24.35292 280 ILE A O 1
ATOM 4231 N N . VAL A 1 281 ? 51.33000 -1.54400 30.86900 1.000 27.77965 281 VAL A N 1
ATOM 4232 C CA . VAL A 1 281 ? 52.35300 -1.92900 31.83500 1.000 26.65846 281 VAL A CA 1
ATOM 4233 C C . VAL A 1 281 ? 53.20600 -0.72600 32.20800 1.000 26.89533 281 VAL A C 1
ATOM 4234 O O . VAL A 1 281 ? 53.51000 -0.50200 33.38600 1.000 24.74244 281 VAL A O 1
ATOM 4247 N N . ASP A 1 282 ? 53.59800 0.07500 31.21400 1.000 28.98769 282 ASP A N 1
ATOM 4248 C CA . ASP A 1 282 ? 54.45200 1.22500 31.49000 1.000 24.48188 282 ASP A CA 1
ATOM 4249 C C . ASP A 1 282 ? 53.76900 2.19900 32.44100 1.000 23.32122 282 ASP A C 1
ATOM 4250 O O . ASP A 1 282 ? 54.35900 2.62900 33.43800 1.000 21.91842 282 ASP A O 1
ATOM 4259 N N . ARG A 1 283 ? 52.52200 2.56600 32.14200 1.000 22.60008 283 ARG A N 1
ATOM 4260 C CA . ARG A 1 283 ? 51.83700 3.57300 32.94600 1.000 22.96328 283 ARG A CA 1
ATOM 4261 C C . ARG A 1 283 ? 51.60200 3.07500 34.36900 1.000 28.02968 283 ARG A C 1
ATOM 4262 O O . ARG A 1 283 ? 51.85900 3.79300 35.34300 1.000 26.86638 283 ARG A O 1
ATOM 4283 N N . LEU A 1 284 ? 51.10600 1.84500 34.51000 1.000 24.41082 284 LEU A N 1
ATOM 4284 C CA . LEU A 1 284 ? 50.88600 1.29800 35.84400 1.000 30.15098 284 LEU A CA 1
ATOM 4285 C C . LEU A 1 284 ? 52.18800 1.25200 36.63500 1.000 28.94031 284 LEU A C 1
ATOM 4286 O O . LEU A 1 284 ? 52.19900 1.52200 37.84200 1.000 26.76374 284 LEU A O 1
ATOM 4302 N N . GLN A 1 285 ? 53.29800 0.93100 35.96500 1.000 25.69782 285 GLN A N 1
ATOM 4303 C CA . GLN A 1 285 ? 54.59700 0.91200 36.63000 1.000 21.74734 285 GLN A CA 1
ATOM 4304 C C . GLN A 1 285 ? 55.01300 2.31100 37.06400 1.000 26.48739 285 GLN A C 1
ATOM 4305 O O . GLN A 1 285 ? 55.43900 2.51700 38.20700 1.000 25.63728 285 GLN A O 1
ATOM 4319 N N . ARG A 1 286 ? 54.90500 3.28600 36.15800 1.000 25.68203 286 ARG A N 1
ATOM 4320 C CA . ARG A 1 286 ? 55.33600 4.64100 36.48000 1.000 25.73730 286 ARG A CA 1
ATOM 4321 C C . ARG A 1 286 ? 54.45500 5.27500 37.54700 1.000 28.98242 286 ARG A C 1
ATOM 4322 O O . ARG A 1 286 ? 54.93900 6.08700 38.34300 1.000 28.65607 286 ARG A O 1
ATOM 4343 N N . LEU A 1 287 ? 53.16400 4.93000 37.57400 1.000 28.32971 287 LEU A N 1
ATOM 4344 C CA . LEU A 1 287 ? 52.26500 5.49900 38.57400 1.000 27.16905 287 LEU A CA 1
ATOM 4345 C C . LEU A 1 287 ? 52.49900 4.92000 39.96300 1.000 25.18986 287 LEU A C 1
ATOM 4346 O O . LEU A 1 287 ? 52.01300 5.48700 40.94900 1.000 31.74854 287 LEU A O 1
ATOM 4362 N N . GLY A 1 288 ? 53.21500 3.80500 40.06400 1.000 28.54553 288 GLY A N 1
ATOM 4363 C CA . GLY A 1 288 ? 53.57900 3.24600 41.34800 1.000 30.03255 288 GLY A CA 1
ATOM 4364 C C . GLY A 1 288 ? 52.60400 2.25200 41.93300 1.000 28.55342 288 GLY A C 1
ATOM 4365 O O . GLY A 1 288 ? 52.71100 1.93700 43.12500 1.000 29.21140 288 GLY A O 1
ATOM 4369 N N . ILE A 1 289 ? 51.66400 1.74100 41.13900 1.000 28.94294 289 ILE A N 1
ATOM 4370 C CA . ILE A 1 289 ? 50.65600 0.80900 41.61400 1.000 29.27983 289 ILE A CA 1
ATOM 4371 C C . ILE A 1 289 ? 50.70700 -0.51700 40.86800 1.000 26.51107 289 ILE A C 1
ATOM 4372 O O . ILE A 1 289 ? 49.77000 -1.30900 40.95600 1.000 28.45078 289 ILE A O 1
ATOM 4388 N N . ALA A 1 290 ? 51.79300 -0.78200 40.13900 1.000 28.60606 290 ALA A N 1
ATOM 4389 C CA . ALA A 1 290 ? 51.86500 -2.00600 39.35000 1.000 32.59338 290 ALA A CA 1
ATOM 4390 C C . ALA A 1 290 ? 51.83900 -3.25100 40.22900 1.000 34.30411 290 ALA A C 1
ATOM 4391 O O . ALA A 1 290 ? 51.37200 -4.30800 39.79000 1.000 35.16737 290 ALA A O 1
ATOM 4398 N N . HIS A 1 291 ? 52.33300 -3.15300 41.46600 1.000 35.89641 291 HIS A N 1
ATOM 4399 C CA . HIS A 1 291 ? 52.37300 -4.32600 42.33200 1.000 42.16558 291 HIS A CA 1
ATOM 4400 C C . HIS A 1 291 ? 50.98300 -4.88400 42.60800 1.000 37.33869 291 HIS A C 1
ATOM 4401 O O . HIS A 1 291 ? 50.85900 -6.06100 42.96600 1.000 38.27827 291 HIS A O 1
ATOM 4415 N N . TYR A 1 292 ? 49.93500 -4.07600 42.43600 1.000 39.29682 292 TYR A N 1
ATOM 4416 C CA . TYR A 1 292 ? 48.57200 -4.55200 42.63200 1.000 30.20889 292 TYR A CA 1
ATOM 4417 C C . TYR A 1 292 ? 48.06100 -5.39200 41.46800 1.000 37.84927 292 TYR A C 1
ATOM 4418 O O . TYR A 1 292 ? 47.03200 -6.06100 41.61500 1.000 31.40113 292 TYR A O 1
ATOM 4436 N N . PHE A 1 293 ? 48.73600 -5.37200 40.32000 1.000 34.79101 293 PHE A N 1
ATOM 4437 C CA . PHE A 1 293 ? 48.21600 -5.98000 39.09900 1.000 33.28294 293 PHE A CA 1
ATOM 4438 C C . PHE A 1 293 ? 49.21900 -6.95400 38.49600 1.000 40.83648 293 PHE A C 1
ATOM 4439 O O . PHE A 1 293 ? 49.32000 -7.09600 37.27200 1.000 33.30662 293 PHE A O 1
ATOM 4456 N N . SER A 1 294 ? 49.96500 -7.65800 39.34900 1.000 31.74065 294 SER A N 1
ATOM 4457 C CA . SER A 1 294 ? 50.99800 -8.55900 38.84900 1.000 35.95431 294 SER A CA 1
ATOM 4458 C C . SER A 1 294 ? 50.40300 -9.66800 37.99100 1.000 33.34084 294 SER A C 1
ATOM 4459 O O . SER A 1 294 ? 50.99900 -10.06800 36.98500 1.000 32.92237 294 SER A O 1
ATOM 4467 N N . SER A 1 295 ? 49.22900 -10.17900 38.37100 1.000 31.26427 295 SER A N 1
ATOM 4468 C CA . SER A 1 295 ? 48.57800 -11.20500 37.56200 1.000 34.05145 295 SER A CA 1
ATOM 4469 C C . SER A 1 295 ? 48.27900 -10.68500 36.16300 1.000 35.89115 295 SER A C 1
ATOM 4470 O O . SER A 1 295 ? 48.59500 -11.33800 35.16100 1.000 35.44372 295 SER A O 1
ATOM 4478 N N . GLU A 1 296 ? 47.66100 -9.50600 36.07700 1.000 34.05935 296 GLU A N 1
ATOM 4479 C CA . GLU A 1 296 ? 47.30800 -8.95100 34.77500 1.000 36.82284 296 GLU A CA 1
ATOM 4480 C C . GLU A 1 296 ? 48.55000 -8.53600 33.99500 1.000 33.16187 296 GLU A C 1
ATOM 4481 O O . GLU A 1 296 ? 48.62800 -8.75400 32.78000 1.000 31.52746 296 GLU A O 1
ATOM 4493 N N . ILE A 1 297 ? 49.53300 -7.94000 34.67500 1.000 30.01676 297 ILE A N 1
ATOM 4494 C CA . ILE A 1 297 ? 50.73900 -7.49000 33.98800 1.000 29.81147 297 ILE A CA 1
ATOM 4495 C C . ILE A 1 297 ? 51.53500 -8.68000 33.47000 1.000 32.14333 297 ILE A C 1
ATOM 4496 O O . ILE A 1 297 ? 52.08500 -8.63900 32.36300 1.000 30.66420 297 ILE A O 1
ATOM 4512 N N . ASN A 1 298 ? 51.61200 -9.75800 34.25600 1.000 30.95898 298 ASN A N 1
ATOM 4513 C CA . ASN A 1 298 ? 52.29900 -10.95800 33.78800 1.000 32.96185 298 ASN A CA 1
ATOM 4514 C C . ASN A 1 298 ? 51.63600 -11.51400 32.53300 1.000 38.24143 298 ASN A C 1
ATOM 4515 O O . ASN A 1 298 ? 52.31900 -11.99800 31.62200 1.000 30.89318 298 ASN A O 1
ATOM 4526 N N . ASN A 1 299 ? 50.30200 -11.45800 32.47000 1.000 35.73323 299 ASN A N 1
ATOM 4527 C CA . ASN A 1 299 ? 49.59700 -11.90300 31.27100 1.000 36.43332 299 ASN A CA 1
ATOM 4528 C C . ASN A 1 299 ? 49.93700 -11.01400 30.08200 1.000 32.15122 299 ASN A C 1
ATOM 4529 O O . ASN A 1 299 ? 50.20000 -11.50500 28.97700 1.000 39.14680 299 ASN A O 1
ATOM 4540 N N . PHE A 1 300 ? 49.92100 -9.69400 30.28800 1.000 31.71959 300 PHE A N 1
ATOM 4541 C CA . PHE A 1 300 ? 50.25300 -8.77800 29.20100 1.000 38.39408 300 PHE A CA 1
ATOM 4542 C C . PHE A 1 300 ? 51.67200 -9.02500 28.70300 1.000 39.08890 300 PHE A C 1
ATOM 4543 O O . PHE A 1 300 ? 51.90600 -9.16200 27.49700 1.000 34.36991 300 PHE A O 1
ATOM 4560 N N . VAL A 1 301 ? 52.63500 -9.10300 29.62400 1.000 29.35089 301 VAL A N 1
ATOM 4561 C CA . VAL A 1 301 ? 54.02700 -9.30000 29.22800 1.000 32.97237 301 VAL A CA 1
ATOM 4562 C C . VAL A 1 301 ? 54.19300 -10.63900 28.52100 1.000 31.53536 301 VAL A C 1
ATOM 4563 O O . VAL A 1 301 ? 54.96600 -10.75700 27.56200 1.000 29.77989 301 VAL A O 1
ATOM 4576 N N . ASP A 1 302 ? 53.48100 -11.67000 28.98500 1.000 31.36955 302 ASP A N 1
ATOM 4577 C CA . ASP A 1 302 ? 53.49900 -12.95400 28.28900 1.000 34.49098 302 ASP A CA 1
ATOM 4578 C C . ASP A 1 302 ? 53.09900 -12.78600 26.82800 1.000 32.12754 302 ASP A C 1
ATOM 4579 O O . ASP A 1 302 ? 53.74600 -13.32700 25.92400 1.000 35.66217 302 ASP A O 1
ATOM 4588 N N . HIS A 1 303 ? 52.02000 -12.04200 26.58300 1.000 35.45425 303 HIS A N 1
ATOM 4589 C CA . HIS A 1 303 ? 51.56600 -11.80600 25.21700 1.000 31.83276 303 HIS A CA 1
ATOM 4590 C C . HIS A 1 303 ? 52.61100 -11.04000 24.41600 1.000 33.97249 303 HIS A C 1
ATOM 4591 O O . HIS A 1 303 ? 52.87700 -11.37200 23.25500 1.000 27.45329 303 HIS A O 1
ATOM 4605 N N . ILE A 1 304 ? 53.22400 -10.02200 25.02300 1.000 28.22180 304 ILE A N 1
ATOM 4606 C CA . ILE A 1 304 ? 54.25500 -9.25200 24.33200 1.000 35.65691 304 ILE A CA 1
ATOM 4607 C C . ILE A 1 304 ? 55.40000 -10.16300 23.90700 1.000 30.26679 304 ILE A C 1
ATOM 4608 O O . ILE A 1 304 ? 55.89100 -10.09300 22.77300 1.000 30.18257 304 ILE A O 1
ATOM 4624 N N . TYR A 1 305 ? 55.84300 -11.03000 24.81600 1.000 31.26427 305 TYR A N 1
ATOM 4625 C CA . TYR A 1 305 ? 56.97500 -11.90200 24.52300 1.000 34.22516 305 TYR A CA 1
ATOM 4626 C C . TYR A 1 305 ? 56.62300 -12.93000 23.45600 1.000 33.93038 305 TYR A C 1
ATOM 4627 O O . TYR A 1 305 ? 57.44300 -13.22500 22.57700 1.000 32.47495 305 TYR A O 1
ATOM 4645 N N . ARG A 1 306 ? 55.41000 -13.48700 23.51600 1.000 35.60164 306 ARG A N 1
ATOM 4646 C CA . ARG A 1 306 ? 55.01000 -14.50800 22.55300 1.000 34.34886 306 ARG A CA 1
ATOM 4647 C C . ARG A 1 306 ? 55.17000 -14.01400 21.12100 1.000 33.61982 306 ARG A C 1
ATOM 4648 O O . ARG A 1 306 ? 55.55300 -14.77900 20.22900 1.000 32.11438 306 ARG A O 1
ATOM 4669 N N . TYR A 1 307 ? 54.88400 -12.73600 20.88200 1.000 34.00145 307 TYR A N 1
ATOM 4670 C CA . TYR A 1 307 ? 54.90600 -12.16800 19.54200 1.000 39.92584 307 TYR A CA 1
ATOM 4671 C C . TYR A 1 307 ? 56.06000 -11.19400 19.34600 1.000 38.13352 307 TYR A C 1
ATOM 4672 O O . TYR A 1 307 ? 56.05000 -10.40400 18.39700 1.000 34.05408 307 TYR A O 1
ATOM 4690 N N . TRP A 1 308 ? 57.06700 -11.25500 20.21500 1.000 28.68502 308 TRP A N 1
ATOM 4691 C CA . TRP A 1 308 ? 58.28800 -10.49800 19.99700 1.000 29.24824 308 TRP A CA 1
ATOM 4692 C C . TRP A 1 308 ? 58.99000 -11.01000 18.74700 1.000 28.82188 308 TRP A C 1
ATOM 4693 O O . TRP A 1 308 ? 58.95600 -12.20500 18.44400 1.000 34.03566 308 TRP A O 1
ATOM 4714 N N . ASP A 1 309 ? 59.62200 -10.09600 18.01100 1.000 32.58549 309 ASP A N 1
ATOM 4715 C CA . ASP A 1 309 ? 60.29500 -10.43500 16.76500 1.000 36.10433 309 ASP A CA 1
ATOM 4716 C C . ASP A 1 309 ? 61.64800 -9.74600 16.71400 1.000 40.77068 309 ASP A C 1
ATOM 4717 O O . ASP A 1 309 ? 61.77900 -8.58300 17.11000 1.000 32.99869 309 ASP A O 1
ATOM 4726 N N . GLN A 1 310 ? 62.65300 -10.47100 16.21800 1.000 40.90754 310 GLN A N 1
ATOM 4727 C CA . GLN A 1 310 ? 64.00800 -9.94200 16.13700 1.000 41.95503 310 GLN A CA 1
ATOM 4728 C C . GLN A 1 310 ? 64.13500 -8.78500 15.15500 1.000 37.68347 310 GLN A C 1
ATOM 4729 O O . GLN A 1 310 ? 65.15600 -8.08900 15.17700 1.000 36.60439 310 GLN A O 1
ATOM 4743 N N . LYS A 1 311 ? 63.14300 -8.57000 14.29600 1.000 32.70918 311 LYS A N 1
ATOM 4744 C CA . LYS A 1 311 ? 63.11900 -7.41200 13.41400 1.000 39.22312 311 LYS A CA 1
ATOM 4745 C C . LYS A 1 311 ? 62.38400 -6.22900 14.03200 1.000 36.33594 311 LYS A C 1
ATOM 4746 O O . LYS A 1 311 ? 62.21000 -5.20600 13.36200 1.000 36.37541 311 LYS A O 1
ATOM 4765 N N . GLY A 1 312 ? 61.95100 -6.34600 15.28100 1.000 30.43260 312 GLY A N 1
ATOM 4766 C CA . GLY A 1 312 ? 61.14800 -5.33000 15.92600 1.000 26.92691 312 GLY A CA 1
ATOM 4767 C C . GLY A 1 312 ? 59.66800 -5.66400 15.87300 1.000 33.23030 312 GLY A C 1
ATOM 4768 O O . GLY A 1 312 ? 59.22000 -6.57600 15.17400 1.000 26.27947 312 GLY A O 1
ATOM 4772 N N . ILE A 1 313 ? 58.89100 -4.89300 16.63100 1.000 25.70835 313 ILE A N 1
ATOM 4773 C CA . ILE A 1 313 ? 57.45700 -5.11600 16.72500 1.000 23.62389 313 ILE A CA 1
ATOM 4774 C C . ILE A 1 313 ? 56.72200 -3.86100 16.27200 1.000 27.93230 313 ILE A C 1
ATOM 4775 O O . ILE A 1 313 ? 57.26100 -2.75200 16.28900 1.000 27.00324 313 ILE A O 1
ATOM 4791 N N . SER A 1 314 ? 55.47200 -4.05700 15.85700 1.000 28.44025 314 SER A N 1
ATOM 4792 C CA . SER A 1 314 ? 54.58600 -2.97700 15.46200 1.000 24.67927 314 SER A CA 1
ATOM 4793 C C . SER A 1 314 ? 53.60100 -2.69200 16.59400 1.000 25.42936 314 SER A C 1
ATOM 4794 O O . SER A 1 314 ? 53.71200 -3.24100 17.69400 1.000 22.88959 314 SER A O 1
ATOM 4802 N N . PHE A 1 315 ? 52.62300 -1.81900 16.32900 1.000 25.50569 315 PHE A N 1
ATOM 4803 C CA . PHE A 1 315 ? 51.55900 -1.58200 17.29900 1.000 26.12945 315 PHE A CA 1
ATOM 4804 C C . PHE A 1 315 ? 50.59600 -2.76000 17.38400 1.000 25.45042 315 PHE A C 1
ATOM 4805 O O . PHE A 1 315 ? 49.87800 -2.89200 18.38200 1.000 27.23221 315 PHE A O 1
ATOM 4822 N N . ALA A 1 316 ? 50.57100 -3.61400 16.36400 1.000 29.47459 316 ALA A N 1
ATOM 4823 C CA . ALA A 1 316 ? 49.75800 -4.82000 16.34200 1.000 26.33210 316 ALA A CA 1
ATOM 4824 C C . ALA A 1 316 ? 50.64100 -5.99800 15.96300 1.000 28.49026 316 ALA A C 1
ATOM 4825 O O . ALA A 1 316 ? 51.51700 -5.87600 15.10100 1.000 27.52435 316 ALA A O 1
ATOM 4832 N N . ARG A 1 317 ? 50.41500 -7.14100 16.61300 1.000 30.37206 317 ARG A N 1
ATOM 4833 C CA . ARG A 1 317 ? 51.17300 -8.33200 16.25400 1.000 32.11438 317 ARG A CA 1
ATOM 4834 C C . ARG A 1 317 ? 50.90700 -8.75600 14.81700 1.000 34.41992 317 ARG A C 1
ATOM 4835 O O . ARG A 1 317 ? 51.72600 -9.47400 14.23100 1.000 37.16761 317 ARG A O 1
ATOM 4856 N N . LYS A 1 318 ? 49.78800 -8.32500 14.23600 1.000 32.17228 318 LYS A N 1
ATOM 4857 C CA . LYS A 1 318 ? 49.40200 -8.72400 12.89100 1.000 35.99379 318 LYS A CA 1
ATOM 4858 C C . LYS A 1 318 ? 49.67500 -7.64600 11.85000 1.000 32.50127 318 LYS A C 1
ATOM 4859 O O . LYS A 1 318 ? 49.24600 -7.79000 10.70100 1.000 35.98063 318 LYS A O 1
ATOM 4878 N N . CYS A 1 319 ? 50.38400 -6.58100 12.21600 1.000 33.16977 319 CYS A N 1
ATOM 4879 C CA . CYS A 1 319 ? 50.82000 -5.56000 11.27200 1.000 30.61420 319 CYS A CA 1
ATOM 4880 C C . CYS A 1 319 ? 52.25900 -5.83600 10.85500 1.000 28.84030 319 CYS A C 1
ATOM 4881 O O . CYS A 1 319 ? 53.07800 -6.27600 11.66700 1.000 29.06927 319 CYS A O 1
ATOM 4889 N N . ASN A 1 320 ? 52.56900 -5.56600 9.58700 1.000 31.00898 320 ASN A N 1
ATOM 4890 C CA . ASN A 1 320 ? 53.85600 -5.94400 9.01800 1.000 34.22779 320 ASN A CA 1
ATOM 4891 C C . ASN A 1 320 ? 54.85300 -4.79000 8.97100 1.000 32.28808 320 ASN A C 1
ATOM 4892 O O . ASN A 1 320 ? 55.85100 -4.87700 8.24900 1.000 33.88038 320 ASN A O 1
ATOM 4903 N N . LEU A 1 321 ? 54.62200 -3.72400 9.73300 1.000 30.38522 321 LEU A N 1
ATOM 4904 C CA . LEU A 1 321 ? 55.58000 -2.62100 9.82300 1.000 33.20398 321 LEU A CA 1
ATOM 4905 C C . LEU A 1 321 ? 56.00700 -2.39500 11.26700 1.000 30.09835 321 LEU A C 1
ATOM 4906 O O . LEU A 1 321 ? 55.28500 -1.73600 12.03700 1.000 30.71684 321 LEU A O 1
ATOM 4922 N N . PRO A 1 322 ? 57.16500 -2.90400 11.68400 1.000 27.63489 322 PRO A N 1
ATOM 4923 C CA . PRO A 1 322 ? 57.66000 -2.58100 13.02700 1.000 28.58237 322 PRO A CA 1
ATOM 4924 C C . PRO A 1 322 ? 58.09100 -1.12500 13.11500 1.000 30.93529 322 PRO A C 1
ATOM 4925 O O . PRO A 1 322 ? 58.46300 -0.50300 12.11800 1.000 28.22970 322 PRO A O 1
ATOM 4936 N N . ASP A 1 323 ? 58.04200 -0.58400 14.33100 1.000 26.74005 323 ASP A N 1
ATOM 4937 C CA . ASP A 1 323 ? 58.46300 0.78400 14.59200 1.000 24.15026 323 ASP A CA 1
ATOM 4938 C C . ASP A 1 323 ? 59.34100 0.81600 15.83500 1.000 26.77163 323 ASP A C 1
ATOM 4939 O O . ASP A 1 323 ? 59.27600 -0.06900 16.69400 1.000 27.13746 323 ASP A O 1
ATOM 4948 N N . ILE A 1 324 ? 60.17100 1.85900 15.92700 1.000 25.78730 324 ILE A N 1
ATOM 4949 C CA . ILE A 1 324 ? 61.15800 1.91000 17.00000 1.000 28.05336 324 ILE A CA 1
ATOM 4950 C C . ILE A 1 324 ? 60.49400 2.12300 18.35200 1.000 26.09260 324 ILE A C 1
ATOM 4951 O O . ILE A 1 324 ? 61.01700 1.67900 19.38200 1.000 24.33713 324 ILE A O 1
ATOM 4967 N N . ASP A 1 325 ? 59.35500 2.82200 18.38300 1.000 23.53177 325 ASP A N 1
ATOM 4968 C CA . ASP A 1 325 ? 58.73200 3.16700 19.65700 1.000 27.40592 325 ASP A CA 1
ATOM 4969 C C . ASP A 1 325 ? 58.14500 1.93300 20.32700 1.000 28.96663 325 ASP A C 1
ATOM 4970 O O . ASP A 1 325 ? 58.43800 1.65000 21.49500 1.000 26.37685 325 ASP A O 1
ATOM 4979 N N . ASP A 1 326 ? 57.30600 1.18700 19.60300 1.000 26.28473 326 ASP A N 1
ATOM 4980 C CA . ASP A 1 326 ? 56.82100 -0.08400 20.12700 1.000 27.19273 326 ASP A CA 1
ATOM 4981 C C . ASP A 1 326 ? 57.98100 -1.00400 20.47200 1.000 27.47961 326 ASP A C 1
ATOM 4982 O O . ASP A 1 326 ? 57.95100 -1.70200 21.49300 1.000 23.20278 326 ASP A O 1
ATOM 4991 N N . THR A 1 327 ? 59.02200 -1.00400 19.63800 1.000 27.41118 327 THR A N 1
ATOM 4992 C CA . THR A 1 327 ? 60.15700 -1.89300 19.85800 1.000 24.79771 327 THR A CA 1
ATOM 4993 C C . THR A 1 327 ? 60.92700 -1.50000 21.11200 1.000 24.47399 327 THR A C 1
ATOM 4994 O O . THR A 1 327 ? 61.29100 -2.35700 21.92500 1.000 19.53918 327 THR A O 1
ATOM 5005 N N . ALA A 1 328 ? 61.19500 -0.20400 21.27900 1.000 27.81386 328 ALA A N 1
ATOM 5006 C CA . ALA A 1 328 ? 61.96100 0.24400 22.43600 1.000 25.19513 328 ALA A CA 1
ATOM 5007 C C . ALA A 1 328 ? 61.18200 0.03500 23.72800 1.000 21.93421 328 ALA A C 1
ATOM 5008 O O . ALA A 1 328 ? 61.76700 -0.29000 24.76900 1.000 23.03434 328 ALA A O 1
ATOM 5015 N N . MET A 1 329 ? 59.86200 0.20300 23.68300 1.000 21.54469 329 MET A N 1
ATOM 5016 C CA . MET A 1 329 ? 59.06400 0.04700 24.89400 1.000 21.70260 329 MET A CA 1
ATOM 5017 C C . MET A 1 329 ? 58.85200 -1.42000 25.24400 1.000 23.89760 329 MET A C 1
ATOM 5018 O O . MET A 1 329 ? 58.95100 -1.79900 26.41600 1.000 25.24513 329 MET A O 1
ATOM 5032 N N . GLY A 1 330 ? 58.56800 -2.26200 24.24900 1.000 22.87380 330 GLY A N 1
ATOM 5033 C CA . GLY A 1 330 ? 58.47300 -3.68800 24.51700 1.000 27.16115 330 GLY A CA 1
ATOM 5034 C C . GLY A 1 330 ? 59.79600 -4.28200 24.96500 1.000 25.21355 330 GLY A C 1
ATOM 5035 O O . GLY A 1 330 ? 59.83900 -5.12900 25.86100 1.000 26.96376 330 GLY A O 1
ATOM 5039 N N . PHE A 1 331 ? 60.89200 -3.85300 24.33700 1.000 25.41621 331 PHE A N 1
ATOM 5040 C CA . PHE A 1 331 ? 62.21800 -4.30700 24.74500 1.000 26.44528 331 PHE A CA 1
ATOM 5041 C C . PHE A 1 331 ? 62.45200 -4.03800 26.22500 1.000 28.26392 331 PHE A C 1
ATOM 5042 O O . PHE A 1 331 ? 62.80300 -4.94600 26.99000 1.000 27.89545 331 PHE A O 1
ATOM 5059 N N . ARG A 1 332 ? 62.25300 -2.78900 26.65200 1.000 25.71887 332 ARG A N 1
ATOM 5060 C CA . ARG A 1 332 ? 62.52400 -2.42600 28.04000 1.000 26.79005 332 ARG A CA 1
ATOM 5061 C C . ARG A 1 332 ? 61.60600 -3.17500 28.99700 1.000 27.80333 332 ARG A C 1
ATOM 5062 O O . ARG A 1 332 ? 62.04600 -3.65000 30.05100 1.000 26.06892 332 ARG A O 1
ATOM 5083 N N . VAL A 1 333 ? 60.32300 -3.28400 28.65100 1.000 27.16642 333 VAL A N 1
ATOM 5084 C CA . VAL A 1 333 ? 59.38500 -3.98100 29.52300 1.000 30.46944 333 VAL A CA 1
ATOM 5085 C C . VAL A 1 333 ? 59.74500 -5.45700 29.61600 1.000 31.80908 333 VAL A C 1
ATOM 5086 O O . VAL A 1 333 ? 59.72000 -6.04800 30.70300 1.000 25.03195 333 VAL A O 1
ATOM 5099 N N . LEU A 1 334 ? 60.09900 -6.07400 28.48700 1.000 26.18998 334 LEU A N 1
ATOM 5100 C CA . LEU A 1 334 ? 60.44400 -7.49300 28.49700 1.000 27.48487 334 LEU A CA 1
ATOM 5101 C C . LEU A 1 334 ? 61.70100 -7.74500 29.32200 1.000 34.21726 334 LEU A C 1
ATOM 5102 O O . LEU A 1 334 ? 61.74500 -8.66600 30.14600 1.000 35.35161 334 LEU A O 1
ATOM 5118 N N . ARG A 1 335 ? 62.73800 -6.93200 29.11500 1.000 39.31524 335 ARG A N 1
ATOM 5119 C CA . ARG A 1 335 ? 63.99800 -7.15200 29.81900 1.000 30.16941 335 ARG A CA 1
ATOM 5120 C C . ARG A 1 335 ? 63.82400 -6.97800 31.32300 1.000 30.25100 335 ARG A C 1
ATOM 5121 O O . ARG A 1 335 ? 64.24600 -7.83200 32.11100 1.000 31.11162 335 ARG A O 1
ATOM 5142 N N . THR A 1 336 ? 63.20300 -5.87400 31.74400 1.000 28.00862 336 THR A N 1
ATOM 5143 C CA . THR A 1 336 ? 63.01800 -5.64300 33.17300 1.000 35.31476 336 THR A CA 1
ATOM 5144 C C . THR A 1 336 ? 62.05100 -6.63400 33.80700 1.000 31.56431 336 THR A C 1
ATOM 5145 O O . THR A 1 336 ? 61.99400 -6.71500 35.03900 1.000 30.20889 336 THR A O 1
ATOM 5156 N N . HIS A 1 337 ? 61.29600 -7.38100 33.00600 1.000 26.96902 337 HIS A N 1
ATOM 5157 C CA . HIS A 1 337 ? 60.47300 -8.47500 33.50500 1.000 28.47973 337 HIS A CA 1
ATOM 5158 C C . HIS A 1 337 ? 61.22100 -9.80200 33.52800 1.000 32.80393 337 HIS A C 1
ATOM 5159 O O . HIS A 1 337 ? 60.66500 -10.80600 33.98400 1.000 33.88564 337 HIS A O 1
ATOM 5173 N N . GLY A 1 338 ? 62.46100 -9.83300 33.04300 1.000 30.94845 338 GLY A N 1
ATOM 5174 C CA . GLY A 1 338 ? 63.28100 -11.02200 33.09400 1.000 28.28760 338 GLY A CA 1
ATOM 5175 C C . GLY A 1 338 ? 63.32200 -11.84300 31.82600 1.000 37.89665 338 GLY A C 1
ATOM 5176 O O . GLY A 1 338 ? 63.94600 -12.91100 31.82700 1.000 36.64913 338 GLY A O 1
ATOM 5180 N N . TYR A 1 339 ? 62.68100 -11.38800 30.75300 1.000 35.72007 339 TYR A N 1
ATOM 5181 C CA . TYR A 1 339 ? 62.72300 -12.09900 29.48500 1.000 35.60427 339 TYR A CA 1
ATOM 5182 C C . TYR A 1 339 ? 63.97700 -11.72000 28.71000 1.000 33.70930 339 TYR A C 1
ATOM 5183 O O . TYR A 1 339 ? 64.37700 -10.55300 28.67700 1.000 36.54122 339 TYR A O 1
ATOM 5201 N N . GLN A 1 340 ? 64.60000 -12.71700 28.08600 1.000 41.46813 340 GLN A N 1
ATOM 5202 C CA . GLN A 1 340 ? 65.81200 -12.49400 27.30700 1.000 37.35711 340 GLN A CA 1
ATOM 5203 C C . GLN A 1 340 ? 65.44600 -11.87400 25.96200 1.000 39.27050 340 GLN A C 1
ATOM 5204 O O . GLN A 1 340 ? 64.64800 -12.43900 25.20700 1.000 37.22288 340 GLN A O 1
ATOM 5218 N N . VAL A 1 341 ? 66.02400 -10.71400 25.66600 1.000 33.91459 341 VAL A N 1
ATOM 5219 C CA . VAL A 1 341 ? 65.80600 -10.02300 24.40200 1.000 34.78838 341 VAL A CA 1
ATOM 5220 C C . VAL A 1 341 ? 67.11900 -9.38800 23.97300 1.000 36.55438 341 VAL A C 1
ATOM 5221 O O . VAL A 1 341 ? 67.84600 -8.82000 24.79500 1.000 30.91686 341 VAL A O 1
ATOM 5234 N N . SER A 1 342 ? 67.41700 -9.47700 22.68000 1.000 37.83085 342 SER A N 1
ATOM 5235 C CA . SER A 1 342 ? 68.66500 -8.97000 22.13200 1.000 36.14644 342 SER A CA 1
ATOM 5236 C C . SER A 1 342 ? 68.53300 -7.50300 21.75000 1.000 37.80980 342 SER A C 1
ATOM 5237 O O . SER A 1 342 ? 67.50900 -7.07800 21.20800 1.000 34.46203 342 SER A O 1
ATOM 5245 N N . SER A 1 343 ? 69.58200 -6.73100 22.03700 1.000 33.08291 343 SER A N 1
ATOM 5246 C CA . SER A 1 343 ? 69.62600 -5.33800 21.61100 1.000 34.16199 343 SER A CA 1
ATOM 5247 C C . SER A 1 343 ? 69.83800 -5.19200 20.11000 1.000 39.10732 343 SER A C 1
ATOM 5248 O O . SER A 1 343 ? 69.77200 -4.06900 19.59800 1.000 37.20972 343 SER A O 1
ATOM 5256 N N . ASP A 1 344 ? 70.08400 -6.29600 19.39800 1.000 39.55737 344 ASP A N 1
ATOM 5257 C CA . ASP A 1 344 ? 70.25800 -6.23200 17.95200 1.000 37.50976 344 ASP A CA 1
ATOM 5258 C C . ASP A 1 344 ? 69.01100 -5.72000 17.24300 1.000 40.21535 344 ASP A C 1
ATOM 5259 O O . ASP A 1 344 ? 69.12100 -5.19100 16.13100 1.000 39.58369 344 ASP A O 1
ATOM 5268 N N . VAL A 1 345 ? 67.83400 -5.85700 17.86000 1.000 31.40903 345 VAL A N 1
ATOM 5269 C CA . VAL A 1 345 ? 66.60000 -5.40300 17.22300 1.000 32.21702 345 VAL A CA 1
ATOM 5270 C C . VAL A 1 345 ? 66.71300 -3.95000 16.79300 1.000 32.94342 345 VAL A C 1
ATOM 5271 O O . VAL A 1 345 ? 66.15100 -3.54900 15.76700 1.000 30.80633 345 VAL A O 1
ATOM 5284 N N . PHE A 1 346 ? 67.43000 -3.13300 17.56600 1.000 32.90131 346 PHE A N 1
ATOM 5285 C CA . PHE A 1 346 ? 67.50100 -1.70900 17.26800 1.000 32.33546 346 PHE A CA 1
ATOM 5286 C C . PHE A 1 346 ? 68.32300 -1.41500 16.02300 1.000 33.49612 346 PHE A C 1
ATOM 5287 O O . PHE A 1 346 ? 68.21700 -0.31400 15.47500 1.000 37.46765 346 PHE A O 1
ATOM 5304 N N . GLN A 1 347 ? 69.11600 -2.37600 15.54600 1.000 34.84892 347 GLN A N 1
ATOM 5305 C CA . GLN A 1 347 ? 69.83300 -2.16800 14.29400 1.000 42.96305 347 GLN A CA 1
ATOM 5306 C C . GLN A 1 347 ? 68.88100 -1.98500 13.11800 1.000 39.22049 347 GLN A C 1
ATOM 5307 O O . GLN A 1 347 ? 69.25500 -1.35900 12.12000 1.000 37.45712 347 GLN A O 1
ATOM 5321 N N . HIS A 1 348 ? 67.66100 -2.50900 13.21300 1.000 38.89677 348 HIS A N 1
ATOM 5322 C CA . HIS A 1 348 ? 66.66000 -2.33000 12.17000 1.000 40.67593 348 HIS A CA 1
ATOM 5323 C C . HIS A 1 348 ? 66.05200 -0.93600 12.17500 1.000 41.80238 348 HIS A C 1
ATOM 5324 O O . HIS A 1 348 ? 65.21400 -0.64000 11.31700 1.000 35.08052 348 HIS A O 1
ATOM 5338 N N . PHE A 1 349 ? 66.46000 -0.07400 13.11000 1.000 33.33821 349 PHE A N 1
ATOM 5339 C CA . PHE A 1 349 ? 65.92600 1.27800 13.23200 1.000 31.25375 349 PHE A CA 1
ATOM 5340 C C . PHE A 1 349 ? 67.05900 2.29400 13.33500 1.000 34.09883 349 PHE A C 1
ATOM 5341 O O . PHE A 1 349 ? 66.88100 3.38700 13.88200 1.000 30.31679 349 PHE A O 1
ATOM 5358 N N . GLU A 1 350 ? 68.22300 1.95100 12.79600 1.000 34.26727 350 GLU A N 1
ATOM 5359 C CA . GLU A 1 350 ? 69.40600 2.79400 12.87100 1.000 33.33031 350 GLU A CA 1
ATOM 5360 C C . GLU A 1 350 ? 70.09200 2.79700 11.51400 1.000 34.60152 350 GLU A C 1
ATOM 5361 O O . GLU A 1 350 ? 70.17200 1.76100 10.84900 1.000 32.83025 350 GLU A O 1
ATOM 5373 N N . LYS A 1 351 ? 70.56600 3.96900 11.09800 1.000 34.07251 351 LYS A N 1
ATOM 5374 C CA . LYS A 1 351 ? 71.26700 4.09500 9.82600 1.000 36.27540 351 LYS A CA 1
ATOM 5375 C C . LYS A 1 351 ? 72.19100 5.29900 9.89400 1.000 38.20458 351 LYS A C 1
ATOM 5376 O O . LYS A 1 351 ? 71.74100 6.41100 10.18600 1.000 42.95252 351 LYS A O 1
ATOM 5395 N N . ASP A 1 352 ? 73.47800 5.06900 9.63700 1.000 40.17850 352 ASP A N 1
ATOM 5396 C CA . ASP A 1 352 ? 74.45900 6.14500 9.51600 1.000 42.56037 352 ASP A CA 1
ATOM 5397 C C . ASP A 1 352 ? 74.47500 7.03100 10.76000 1.000 41.98398 352 ASP A C 1
ATOM 5398 O O . ASP A 1 352 ? 74.64200 8.25000 10.67800 1.000 43.38941 352 ASP A O 1
ATOM 5407 N N . GLY A 1 353 ? 74.31500 6.40900 11.92400 1.000 40.08375 353 GLY A N 1
ATOM 5408 C CA . GLY A 1 353 ? 74.38400 7.11600 13.18200 1.000 39.54158 353 GLY A CA 1
ATOM 5409 C C . GLY A 1 353 ? 73.10400 7.78900 13.62000 1.000 41.80501 353 GLY A C 1
ATOM 5410 O O . GLY A 1 353 ? 73.10900 8.47000 14.65400 1.000 40.69698 353 GLY A O 1
ATOM 5414 N N . GLN A 1 354 ? 72.01300 7.62400 12.88000 1.000 39.02047 354 GLN A N 1
ATOM 5415 C CA . GLN A 1 354 ? 70.73400 8.22300 13.22100 1.000 35.41214 354 GLN A CA 1
ATOM 5416 C C . GLN A 1 354 ? 69.69700 7.13000 13.42700 1.000 38.46514 354 GLN A C 1
ATOM 5417 O O . GLN A 1 354 ? 69.76100 6.06500 12.80500 1.000 40.61276 354 GLN A O 1
ATOM 5431 N N . PHE A 1 355 ? 68.73900 7.40100 14.30500 1.000 39.56790 355 PHE A N 1
ATOM 5432 C CA . PHE A 1 355 ? 67.67800 6.45700 14.61000 1.000 37.11234 355 PHE A CA 1
ATOM 5433 C C . PHE A 1 355 ? 66.38000 6.88000 13.94000 1.000 37.62556 355 PHE A C 1
ATOM 5434 O O . PHE A 1 355 ? 66.11100 8.07000 13.75100 1.000 44.56061 355 PHE A O 1
ATOM 5451 N N . TYR A 1 356 ? 65.58500 5.88300 13.56500 1.000 37.68610 356 TYR A N 1
ATOM 5452 C CA . TYR A 1 356 ? 64.40200 6.08100 12.74300 1.000 39.80740 356 TYR A CA 1
ATOM 5453 C C . TYR A 1 356 ? 63.21400 5.36900 13.36800 1.000 32.06437 356 TYR A C 1
ATOM 5454 O O . TYR A 1 356 ? 63.35700 4.26700 13.90600 1.000 32.11701 356 TYR A O 1
ATOM 5472 N N . CYS A 1 357 ? 62.03900 5.99800 13.28500 1.000 42.43930 357 CYS A N 1
ATOM 5473 C CA . CYS A 1 357 ? 60.79900 5.28400 13.57400 1.000 37.98350 357 CYS A CA 1
ATOM 5474 C C . CYS A 1 357 ? 60.63200 4.10500 12.62200 1.000 37.36237 357 CYS A C 1
ATOM 5475 O O . CYS A 1 357 ? 60.35300 2.97600 13.04400 1.000 33.59350 357 CYS A O 1
ATOM 5483 N N . TYR A 1 358 ? 60.80700 4.36000 11.33100 1.000 37.40448 358 TYR A N 1
ATOM 5484 C CA . TYR A 1 358 ? 60.77500 3.36900 10.26200 1.000 40.87595 358 TYR A CA 1
ATOM 5485 C C . TYR A 1 358 ? 61.36700 4.06100 9.04000 1.000 38.51251 358 TYR A C 1
ATOM 5486 O O . TYR A 1 358 ? 61.67600 5.25700 9.07600 1.000 37.47291 358 TYR A O 1
ATOM 5504 N N . TRP A 1 359 ? 61.51600 3.31100 7.95400 1.000 38.85992 359 TRP A N 1
ATOM 5505 C CA . TRP A 1 359 ? 62.12300 3.87300 6.75700 1.000 36.32804 359 TRP A CA 1
ATOM 5506 C C . TRP A 1 359 ? 61.41400 5.15800 6.35100 1.000 48.80059 359 TRP A C 1
ATOM 5507 O O . TRP A 1 359 ? 60.18300 5.20900 6.27800 1.000 43.83947 359 TRP A O 1
ATOM 5528 N N . GLY A 1 360 ? 62.20000 6.19900 6.08900 1.000 42.12347 360 GLY A N 1
ATOM 5529 C CA . GLY A 1 360 ? 61.67300 7.46400 5.62900 1.000 34.63573 360 GLY A CA 1
ATOM 5530 C C . GLY A 1 360 ? 61.22200 8.42100 6.70900 1.000 54.89606 360 GLY A C 1
ATOM 5531 O O . GLY A 1 360 ? 60.80300 9.53900 6.38000 1.000 61.51264 360 GLY A O 1
ATOM 5535 N N . GLN A 1 361 ? 61.28900 8.02900 7.98100 1.000 40.06796 361 GLN A N 1
ATOM 5536 C CA . GLN A 1 361 ? 60.83500 8.88300 9.07500 1.000 60.82571 361 GLN A CA 1
ATOM 5537 C C . GLN A 1 361 ? 61.85400 8.83400 10.20400 1.000 52.28522 361 GLN A C 1
ATOM 5538 O O . GLN A 1 361 ? 61.93300 7.84000 10.93300 1.000 48.02944 361 GLN A O 1
ATOM 5552 N N . THR A 1 362 ? 62.61100 9.91600 10.35900 1.000 57.63323 362 THR A N 1
ATOM 5553 C CA . THR A 1 362 ? 63.52500 10.03300 11.48200 1.000 57.79904 362 THR A CA 1
ATOM 5554 C C . THR A 1 362 ? 62.75600 9.97400 12.79500 1.000 59.57030 362 THR A C 1
ATOM 5555 O O . THR A 1 362 ? 61.60200 10.40500 12.88700 1.000 60.89678 362 THR A O 1
ATOM 5566 N N . ALA A 1 363 ? 63.41300 9.43800 13.82500 1.000 47.85837 363 ALA A N 1
ATOM 5567 C CA . ALA A 1 363 ? 62.83200 9.36500 15.16800 1.000 56.57257 363 ALA A CA 1
ATOM 5568 C C . ALA A 1 363 ? 62.96100 10.71700 15.87800 1.000 61.03100 363 ALA A C 1
ATOM 5569 O O . ALA A 1 363 ? 63.49800 10.84400 16.97600 1.000 60.29670 363 ALA A O 1
ATOM 5576 N N . GLU A 1 364 ? 62.45900 11.75400 15.20500 1.000 66.40533 364 GLU A N 1
ATOM 5577 C CA . GLU A 1 364 ? 62.62000 13.13100 15.65700 1.000 79.73324 364 GLU A CA 1
ATOM 5578 C C . GLU A 1 364 ? 61.61200 13.54400 16.72300 1.000 75.23534 364 GLU A C 1
ATOM 5579 O O . GLU A 1 364 ? 61.69600 14.67300 17.21800 1.000 84.24694 364 GLU A O 1
ATOM 5591 N N . ALA A 1 365 ? 60.67600 12.67600 17.09600 1.000 64.61827 365 ALA A N 1
ATOM 5592 C CA . ALA A 1 365 ? 59.65900 13.03700 18.07300 1.000 58.22277 365 ALA A CA 1
ATOM 5593 C C . ALA A 1 365 ? 60.20200 12.91300 19.49100 1.000 53.20112 365 ALA A C 1
ATOM 5594 O O . ALA A 1 365 ? 60.94200 11.97900 19.81200 1.000 53.01162 365 ALA A O 1
ATOM 5601 N N . VAL A 1 366 ? 59.81400 13.86100 20.34600 1.000 46.79245 366 VAL A N 1
ATOM 5602 C CA . VAL A 1 366 ? 60.35800 13.91600 21.70100 1.000 41.89976 366 VAL A CA 1
ATOM 5603 C C . VAL A 1 366 ? 60.02200 12.64000 22.46500 1.000 38.53357 366 VAL A C 1
ATOM 5604 O O . VAL A 1 366 ? 60.90000 12.00700 23.06400 1.000 34.69100 366 VAL A O 1
ATOM 5617 N N . THR A 1 367 ? 58.74400 12.25100 22.47000 1.000 34.01197 367 THR A N 1
ATOM 5618 C CA . THR A 1 367 ? 58.33900 11.09800 23.27100 1.000 41.46023 367 THR A CA 1
ATOM 5619 C C . THR A 1 367 ? 58.99700 9.82100 22.76500 1.000 34.61994 367 THR A C 1
ATOM 5620 O O . THR A 1 367 ? 59.34200 8.93500 23.55700 1.000 30.47997 367 THR A O 1
ATOM 5631 N N . VAL A 1 368 ? 59.17400 9.70200 21.44800 1.000 35.22528 368 VAL A N 1
ATOM 5632 C CA . VAL A 1 368 ? 59.87100 8.54100 20.90200 1.000 28.94558 368 VAL A CA 1
ATOM 5633 C C . VAL A 1 368 ? 61.30800 8.50900 21.40800 1.000 29.00085 368 VAL A C 1
ATOM 5634 O O . VAL A 1 368 ? 61.80400 7.46800 21.85500 1.000 27.56120 368 VAL A O 1
ATOM 5647 N N . MET A 1 369 ? 61.99700 9.65100 21.34800 1.000 29.39300 369 MET A N 1
ATOM 5648 C CA . MET A 1 369 ? 63.35400 9.71800 21.88400 1.000 36.73862 369 MET A CA 1
ATOM 5649 C C . MET A 1 369 ? 63.35300 9.50800 23.39500 1.000 31.56694 369 MET A C 1
ATOM 5650 O O . MET A 1 369 ? 64.25800 8.86600 23.93900 1.000 29.95622 369 MET A O 1
ATOM 5664 N N . PHE A 1 370 ? 62.34800 10.05200 24.08600 1.000 31.94067 370 PHE A N 1
ATOM 5665 C CA . PHE A 1 370 ? 62.17200 9.78200 25.51000 1.000 31.74854 370 PHE A CA 1
ATOM 5666 C C . PHE A 1 370 ? 62.11400 8.28100 25.77200 1.000 26.45580 370 PHE A C 1
ATOM 5667 O O . PHE A 1 370 ? 62.84500 7.75600 26.62000 1.000 32.80130 370 PHE A O 1
ATOM 5684 N N . ASN A 1 371 ? 61.26500 7.56800 25.02800 1.000 27.23484 371 ASN A N 1
ATOM 5685 C CA . ASN A 1 371 ? 61.12600 6.13300 25.24600 1.000 24.09499 371 ASN A CA 1
ATOM 5686 C C . ASN A 1 371 ? 62.38100 5.37400 24.83100 1.000 29.78252 371 ASN A C 1
ATOM 5687 O O . ASN A 1 371 ? 62.70700 4.34700 25.43800 1.000 25.42673 371 ASN A O 1
ATOM 5698 N N . LEU A 1 372 ? 63.09300 5.85000 23.80600 1.000 28.33761 372 LEU A N 1
ATOM 5699 C CA . LEU A 1 372 ? 64.34600 5.20700 23.41700 1.000 30.50103 372 LEU A CA 1
ATOM 5700 C C . LEU A 1 372 ? 65.41200 5.40900 24.48700 1.000 29.28509 372 LEU A C 1
ATOM 5701 O O . LEU A 1 372 ? 66.11400 4.46400 24.86600 1.000 28.06389 372 LEU A O 1
ATOM 5717 N N . TYR A 1 373 ? 65.55100 6.64200 24.98100 1.000 26.38474 373 TYR A N 1
ATOM 5718 C CA . TYR A 1 373 ? 66.48400 6.90400 26.07100 1.000 27.28485 373 TYR A CA 1
ATOM 5719 C C . TYR A 1 373 ? 66.23500 5.96500 27.24400 1.000 30.45365 373 TYR A C 1
ATOM 5720 O O . TYR A 1 373 ? 67.18000 5.43600 27.84100 1.000 30.04571 373 TYR A O 1
ATOM 5738 N N . ARG A 1 374 ? 64.96500 5.74000 27.58300 1.000 27.03482 374 ARG A N 1
ATOM 5739 C CA . ARG A 1 374 ? 64.64200 4.85400 28.69600 1.000 31.98805 374 ARG A CA 1
ATOM 5740 C C . ARG A 1 374 ? 65.06700 3.42100 28.40400 1.000 30.61420 374 ARG A C 1
ATOM 5741 O O . ARG A 1 374 ? 65.59600 2.73300 29.28500 1.000 27.95335 374 ARG A O 1
ATOM 5762 N N . ALA A 1 375 ? 64.84900 2.95300 27.17500 1.000 25.81889 375 ALA A N 1
ATOM 5763 C CA . ALA A 1 375 ? 65.26700 1.60100 26.82000 1.000 32.95658 375 ALA A CA 1
ATOM 5764 C C . ALA A 1 375 ? 66.78400 1.46300 26.85700 1.000 27.89545 375 ALA A C 1
ATOM 5765 O O . ALA A 1 375 ? 67.31200 0.44200 27.31300 1.000 27.27695 375 ALA A O 1
ATOM 5772 N N . SER A 1 376 ? 67.50500 2.48500 26.39300 1.000 27.30591 376 SER A N 1
ATOM 5773 C CA . SER A 1 376 ? 68.95600 2.37900 26.29400 1.000 35.21212 376 SER A CA 1
ATOM 5774 C C . SER A 1 376 ? 69.62300 2.18900 27.65100 1.000 34.57257 376 SER A C 1
ATOM 5775 O O . SER A 1 376 ? 70.74800 1.67900 27.71400 1.000 33.22767 376 SER A O 1
ATOM 5783 N N . GLN A 1 377 ? 68.96400 2.58100 28.73700 1.000 32.79077 377 GLN A N 1
ATOM 5784 C CA . GLN A 1 377 ? 69.60200 2.54400 30.04500 1.000 31.66959 377 GLN A CA 1
ATOM 5785 C C . GLN A 1 377 ? 69.56800 1.16600 30.69200 1.000 24.67927 377 GLN A C 1
ATOM 5786 O O . GLN A 1 377 ? 70.27100 0.95800 31.68600 1.000 33.06712 377 GLN A O 1
ATOM 5800 N N . VAL A 1 378 ? 68.80800 0.21900 30.14500 1.000 29.57723 378 VAL A N 1
ATOM 5801 C CA . VAL A 1 378 ? 68.78100 -1.13600 30.68800 1.000 29.82726 378 VAL A CA 1
ATOM 5802 C C . VAL A 1 378 ? 69.78800 -2.00400 29.94700 1.000 24.49504 378 VAL A C 1
ATOM 5803 O O . VAL A 1 378 ? 69.65100 -3.23100 29.90200 1.000 27.89019 378 VAL A O 1
ATOM 5816 N N . LEU A 1 379 ? 70.80100 -1.37600 29.35900 1.000 28.80345 379 LEU A N 1
ATOM 5817 C CA . LEU A 1 379 ? 71.75700 -2.10500 28.53900 1.000 30.78001 379 LEU A CA 1
ATOM 5818 C C . LEU A 1 379 ? 72.64500 -3.00400 29.39200 1.000 30.12993 379 LEU A C 1
ATOM 5819 O O . LEU A 1 379 ? 72.87800 -2.74700 30.57600 1.000 29.60355 379 LEU A O 1
ATOM 5835 N N . PHE A 1 380 ? 73.14300 -4.07300 28.76700 1.000 30.74316 380 PHE A N 1
ATOM 5836 C CA . PHE A 1 380 ? 74.12600 -4.97400 29.34200 1.000 34.39623 380 PHE A CA 1
ATOM 5837 C C . PHE A 1 380 ? 75.50700 -4.65900 28.78900 1.000 38.77833 380 PHE A C 1
ATOM 5838 O O . PHE A 1 380 ? 75.63700 -3.97400 27.76900 1.000 35.06999 380 PHE A O 1
ATOM 5855 N N . PRO A 1 381 ? 76.56900 -5.14800 29.43000 1.000 37.56503 381 PRO A N 1
ATOM 5856 C CA . PRO A 1 381 ? 77.91800 -4.88600 28.90900 1.000 40.14955 381 PRO A CA 1
ATOM 5857 C C . PRO A 1 381 ? 78.06600 -5.37700 27.47500 1.000 37.87296 381 PRO A C 1
ATOM 5858 O O . PRO A 1 381 ? 77.61500 -6.46800 27.12000 1.000 40.74962 381 PRO A O 1
ATOM 5869 N N . GLY A 1 382 ? 78.69100 -4.54500 26.64400 1.000 36.24382 382 GLY A N 1
ATOM 5870 C CA . GLY A 1 382 ? 78.97400 -4.90100 25.27100 1.000 39.84162 382 GLY A CA 1
ATOM 5871 C C . GLY A 1 382 ? 77.88100 -4.59200 24.27300 1.000 38.67832 382 GLY A C 1
ATOM 5872 O O . GLY A 1 382 ? 78.06200 -4.87000 23.08000 1.000 47.91627 382 GLY A O 1
ATOM 5876 N N . GLU A 1 383 ? 76.75600 -4.02800 24.71100 1.000 45.86339 383 GLU A N 1
ATOM 5877 C CA . GLU A 1 383 ? 75.65100 -3.70600 23.80500 1.000 38.62568 383 GLU A CA 1
ATOM 5878 C C . GLU A 1 383 ? 75.85300 -2.28300 23.29000 1.000 36.25961 383 GLU A C 1
ATOM 5879 O O . GLU A 1 383 ? 75.21800 -1.32200 23.72900 1.000 39.56790 383 GLU A O 1
ATOM 5891 N N . LYS A 1 384 ? 76.75900 -2.15600 22.31900 1.000 37.60451 384 LYS A N 1
ATOM 5892 C CA . LYS A 1 384 ? 77.19600 -0.83000 21.89400 1.000 40.87859 384 LYS A CA 1
ATOM 5893 C C . LYS A 1 384 ? 76.05000 -0.02300 21.29500 1.000 37.55450 384 LYS A C 1
ATOM 5894 O O . LYS A 1 384 ? 76.00600 1.20400 21.44200 1.000 46.87404 384 LYS A O 1
ATOM 5913 N N . ILE A 1 385 ? 75.13400 -0.68200 20.58200 1.000 32.18281 385 ILE A N 1
ATOM 5914 C CA . ILE A 1 385 ? 74.05000 0.05400 19.93500 1.000 34.45676 385 ILE A CA 1
ATOM 5915 C C . ILE A 1 385 ? 73.22200 0.80000 20.97300 1.000 36.89653 385 ILE A C 1
ATOM 5916 O O . ILE A 1 385 ? 72.72900 1.90600 20.72000 1.000 35.00157 385 ILE A O 1
ATOM 5932 N N . LEU A 1 386 ? 73.04000 0.20300 22.15200 1.000 34.46203 386 LEU A N 1
ATOM 5933 C CA . LEU A 1 386 ? 72.28900 0.89000 23.19600 1.000 37.68610 386 LEU A CA 1
ATOM 5934 C C . LEU A 1 386 ? 73.08900 2.04700 23.77700 1.000 39.09942 386 LEU A C 1
ATOM 5935 O O . LEU A 1 386 ? 72.51200 3.08100 24.13300 1.000 33.86195 386 LEU A O 1
ATOM 5951 N N . ASP A 1 387 ? 74.41400 1.90400 23.86400 1.000 38.09404 387 ASP A N 1
ATOM 5952 C CA . ASP A 1 387 ? 75.24300 3.02600 24.29200 1.000 49.11642 387 ASP A CA 1
ATOM 5953 C C . ASP A 1 387 ? 75.16500 4.16900 23.28800 1.000 40.65487 387 ASP A C 1
ATOM 5954 O O . ASP A 1 387 ? 75.10700 5.34300 23.67600 1.000 44.12108 387 ASP A O 1
ATOM 5963 N N . ASN A 1 388 ? 75.15900 3.84800 21.99100 1.000 37.43344 388 ASN A N 1
ATOM 5964 C CA . ASN A 1 388 ? 74.96400 4.88300 20.98000 1.000 41.90502 388 ASN A CA 1
ATOM 5965 C C . ASN A 1 388 ? 73.58700 5.52300 21.11700 1.000 37.53345 388 ASN A C 1
ATOM 5966 O O . ASN A 1 388 ? 73.44400 6.74500 20.98900 1.000 37.77558 388 ASN A O 1
ATOM 5977 N N . ALA A 1 389 ? 72.55700 4.71200 21.37600 1.000 34.26990 389 ALA A N 1
ATOM 5978 C CA . ALA A 1 389 ? 71.21100 5.25700 21.52300 1.000 34.68311 389 ALA A CA 1
ATOM 5979 C C . ALA A 1 389 ? 71.11900 6.17700 22.73500 1.000 37.98087 389 ALA A C 1
ATOM 5980 O O . ALA A 1 389 ? 70.49600 7.24400 22.66800 1.000 34.88313 389 ALA A O 1
ATOM 5987 N N . LYS A 1 390 ? 71.73500 5.78300 23.85200 1.000 43.47890 390 LYS A N 1
ATOM 5988 C CA . LYS A 1 390 ? 71.71600 6.62600 25.04300 1.000 40.60224 390 LYS A CA 1
ATOM 5989 C C . LYS A 1 390 ? 72.33200 7.98900 24.75300 1.000 40.50749 390 LYS A C 1
ATOM 5990 O O . LYS A 1 390 ? 71.72700 9.03000 25.03400 1.000 39.92321 390 LYS A O 1
ATOM 6009 N N . LYS A 1 391 ? 73.54500 8.00000 24.19700 1.000 42.36034 391 LYS A N 1
ATOM 6010 C CA . LYS A 1 391 ? 74.19800 9.26000 23.85900 1.000 44.02107 391 LYS A CA 1
ATOM 6011 C C . LYS A 1 391 ? 73.35900 10.06100 22.87200 1.000 41.50761 391 LYS A C 1
ATOM 6012 O O . LYS A 1 391 ? 73.17100 11.27200 23.03300 1.000 44.12898 391 LYS A O 1
ATOM 6031 N N . PHE A 1 392 ? 72.84600 9.39700 21.83600 1.000 40.98386 392 PHE A N 1
ATOM 6032 C CA . PHE A 1 392 ? 72.04800 10.08800 20.83000 1.000 43.46047 392 PHE A CA 1
ATOM 6033 C C . PHE A 1 392 ? 70.79600 10.69900 21.44900 1.000 47.61360 392 PHE A C 1
ATOM 6034 O O . PHE A 1 392 ? 70.51000 11.88700 21.25700 1.000 40.99176 392 PHE A O 1
ATOM 6051 N N . ALA A 1 393 ? 70.04200 9.90300 22.21100 1.000 38.52830 393 ALA A N 1
ATOM 6052 C CA . ALA A 1 393 ? 68.78100 10.39200 22.75900 1.000 36.31488 393 ALA A CA 1
ATOM 6053 C C . ALA A 1 393 ? 69.01400 11.42100 23.85800 1.000 37.40975 393 ALA A C 1
ATOM 6054 O O . ALA A 1 393 ? 68.27200 12.40500 23.95900 1.000 45.80812 393 ALA A O 1
ATOM 6061 N N . HIS A 1 394 ? 70.03200 11.21200 24.69700 1.000 39.99164 394 HIS A N 1
ATOM 6062 C CA . HIS A 1 394 ? 70.29700 12.16700 25.76800 1.000 46.14237 394 HIS A CA 1
ATOM 6063 C C . HIS A 1 394 ? 70.64400 13.53900 25.20500 1.000 45.32912 394 HIS A C 1
ATOM 6064 O O . HIS A 1 394 ? 70.21300 14.56800 25.73900 1.000 46.49768 394 HIS A O 1
ATOM 6078 N N . ASN A 1 395 ? 71.42700 13.57500 24.12600 1.000 47.55044 395 ASN A N 1
ATOM 6079 C CA . ASN A 1 395 ? 71.76700 14.85000 23.50400 1.000 50.37183 395 ASN A CA 1
ATOM 6080 C C . ASN A 1 395 ? 70.54000 15.48900 22.86300 1.000 55.00923 395 ASN A C 1
ATOM 6081 O O . ASN A 1 395 ? 70.28200 16.68400 23.04700 1.000 57.55164 395 ASN A O 1
ATOM 6092 N N . PHE A 1 396 ? 69.77300 14.70500 22.10100 1.000 50.97980 396 PHE A N 1
ATOM 6093 C CA . PHE A 1 396 ? 68.56800 15.22600 21.46300 1.000 52.84581 396 PHE A CA 1
ATOM 6094 C C . PHE A 1 396 ? 67.64300 15.86700 22.49000 1.000 55.81722 396 PHE A C 1
ATOM 6095 O O . PHE A 1 396 ? 67.12100 16.96700 22.27600 1.000 61.23103 396 PHE A O 1
ATOM 6112 N N . LEU A 1 397 ? 67.42900 15.18900 23.61800 1.000 46.99511 397 LEU A N 1
ATOM 6113 C CA . LEU A 1 397 ? 66.49300 15.69700 24.61400 1.000 50.11390 397 LEU A CA 1
ATOM 6114 C C . LEU A 1 397 ? 67.06800 16.89800 25.35300 1.000 53.75118 397 LEU A C 1
ATOM 6115 O O . LEU A 1 397 ? 66.35300 17.87200 25.61700 1.000 54.60392 397 LEU A O 1
ATOM 6131 N N . THR A 1 398 ? 68.35800 16.85200 25.69800 1.000 49.53489 398 THR A N 1
ATOM 6132 C CA . THR A 1 398 ? 68.96500 17.96900 26.41400 1.000 55.95145 398 THR A CA 1
ATOM 6133 C C . THR A 1 398 ? 68.86600 19.25900 25.60700 1.000 66.32637 398 THR A C 1
ATOM 6134 O O . THR A 1 398 ? 68.60800 20.33300 26.16500 1.000 65.69998 398 THR A O 1
ATOM 6145 N N . GLU A 1 399 ? 69.06700 19.17500 24.29000 1.000 61.31525 399 GLU A N 1
ATOM 6146 C CA . GLU A 1 399 ? 68.99700 20.37400 23.46000 1.000 79.54901 399 GLU A CA 1
ATOM 6147 C C . GLU A 1 399 ? 67.56700 20.89600 23.36500 1.000 80.08065 399 GLU A C 1
ATOM 6148 O O . GLU A 1 399 ? 67.33600 22.10600 23.46800 1.000 84.16535 399 GLU A O 1
ATOM 6160 N N . LYS A 1 400 ? 66.59200 20.00300 23.16800 1.000 74.32996 400 LYS A N 1
ATOM 6161 C CA . LYS A 1 400 ? 65.20000 20.44300 23.13300 1.000 83.43106 400 LYS A CA 1
ATOM 6162 C C . LYS A 1 400 ? 64.79700 21.10700 24.44400 1.000 85.04967 400 LYS A C 1
ATOM 6163 O O . LYS A 1 400 ? 63.93100 21.99000 24.45400 1.000 85.41814 400 LYS A O 1
ATOM 6182 N N . VAL A 1 401 ? 65.41300 20.70300 25.55600 1.000 79.65955 401 VAL A N 1
ATOM 6183 C CA . VAL A 1 401 ? 65.14600 21.35800 26.83200 1.000 93.10853 401 VAL A CA 1
ATOM 6184 C C . VAL A 1 401 ? 65.81400 22.72700 26.87200 1.000 91.24515 401 VAL A C 1
ATOM 6185 O O . VAL A 1 401 ? 65.20800 23.72200 27.28800 1.000 88.98172 401 VAL A O 1
ATOM 6198 N N . ALA A 1 402 ? 67.07600 22.79600 26.44200 1.000 85.50236 402 ALA A N 1
ATOM 6199 C CA . ALA A 1 402 ? 67.78800 24.06900 26.44800 1.000 96.69317 402 ALA A CA 1
ATOM 6200 C C . ALA A 1 402 ? 67.16600 25.05200 25.46500 1.000 96.59053 402 ALA A C 1
ATOM 6201 O O . ALA A 1 402 ? 66.97700 26.23100 25.79000 1.000 88.30269 402 ALA A O 1
ATOM 6208 N N . THR A 1 403 ? 66.83800 24.58700 24.26000 1.000 100.46994 403 THR A N 1
ATOM 6209 C CA . THR A 1 403 ? 66.24400 25.44600 23.24400 1.000 95.75885 403 THR A CA 1
ATOM 6210 C C . THR A 1 403 ? 64.78300 25.77600 23.52300 1.000 97.92753 403 THR A C 1
ATOM 6211 O O . THR A 1 403 ? 64.15900 26.46400 22.70600 1.000 102.32806 403 THR A O 1
ATOM 6222 N N . ASN A 1 404 ? 64.22500 25.31300 24.63900 1.000 96.56684 404 ASN A N 1
ATOM 6223 C CA . ASN A 1 404 ? 62.80600 25.48200 24.94300 1.000 92.99799 404 ASN A CA 1
ATOM 6224 C C . ASN A 1 404 ? 61.95000 25.00600 23.76600 1.000 97.23271 404 ASN A C 1
ATOM 6225 O O . ASN A 1 404 ? 61.27900 25.77400 23.07600 1.000 103.22027 404 ASN A O 1
ATOM 6236 N N . GLN A 1 405 ? 62.01400 23.69100 23.55500 1.000 99.74880 405 GLN A N 1
ATOM 6237 C CA . GLN A 1 405 ? 61.30700 23.05200 22.45300 1.000 99.48824 405 GLN A CA 1
ATOM 6238 C C . GLN A 1 405 ? 60.72500 21.70300 22.85600 1.000 98.32758 405 GLN A C 1
ATOM 6239 O O . GLN A 1 405 ? 60.28600 20.94900 21.97700 1.000 95.04561 405 GLN A O 1
ATOM 6253 N N . VAL A 1 406 ? 60.70700 21.37300 24.14600 1.000 95.61936 406 VAL A N 1
ATOM 6254 C CA . VAL A 1 406 ? 60.23000 20.07100 24.59700 1.000 92.24527 406 VAL A CA 1
ATOM 6255 C C . VAL A 1 406 ? 58.72800 19.97700 24.36600 1.000 80.27015 406 VAL A C 1
ATOM 6256 O O . VAL A 1 406 ? 57.93100 20.15500 25.29300 1.000 70.34001 406 VAL A O 1
ATOM 6269 N N . PHE A 1 407 ? 58.33700 19.70600 23.12500 1.000 87.54997 407 PHE A N 1
ATOM 6270 C CA . PHE A 1 407 ? 56.94700 19.48800 22.76500 1.000 91.13198 407 PHE A CA 1
ATOM 6271 C C . PHE A 1 407 ? 56.93200 18.58500 21.54500 1.000 87.55260 407 PHE A C 1
ATOM 6272 O O . PHE A 1 407 ? 57.85100 18.61600 20.72200 1.000 84.80227 407 PHE A O 1
ATOM 6289 N N . ASP A 1 408 ? 55.87800 17.78700 21.43600 1.000 84.44434 408 ASP A N 1
ATOM 6290 C CA . ASP A 1 408 ? 55.63900 16.95400 20.26800 1.000 98.61446 408 ASP A CA 1
ATOM 6291 C C . ASP A 1 408 ? 54.43300 17.50200 19.52500 1.000 98.04860 408 ASP A C 1
ATOM 6292 O O . ASP A 1 408 ? 53.35900 17.66400 20.11200 1.000 97.83278 408 ASP A O 1
ATOM 6301 N N . LYS A 1 409 ? 54.61500 17.80300 18.23900 1.000 98.23809 409 LYS A N 1
ATOM 6302 C CA . LYS A 1 409 ? 53.51000 18.32800 17.44800 1.000 99.18294 409 LYS A CA 1
ATOM 6303 C C . LYS A 1 409 ? 52.35000 17.34400 17.35600 1.000 93.51384 409 LYS A C 1
ATOM 6304 O O . LYS A 1 409 ? 51.22500 17.75700 17.04800 1.000 83.34684 409 LYS A O 1
ATOM 6323 N N . TRP A 1 410 ? 52.58600 16.06200 17.63700 1.000 92.84008 410 TRP A N 1
ATOM 6324 C CA . TRP A 1 410 ? 51.59200 15.01200 17.43800 1.000 94.96665 410 TRP A CA 1
ATOM 6325 C C . TRP A 1 410 ? 51.31400 14.24200 18.72700 1.000 89.80024 410 TRP A C 1
ATOM 6326 O O . TRP A 1 410 ? 51.23100 13.01200 18.73700 1.000 80.42280 410 TRP A O 1
ATOM 6347 N N . ILE A 1 411 ? 51.15900 14.96500 19.83400 1.000 95.14562 411 ILE A N 1
ATOM 6348 C CA . ILE A 1 411 ? 50.60700 14.39700 21.05900 1.000 99.68300 411 ILE A CA 1
ATOM 6349 C C . ILE A 1 411 ? 50.21700 15.55000 21.97700 1.000 90.41347 411 ILE A C 1
ATOM 6350 O O . ILE A 1 411 ? 51.02600 16.44500 22.24700 1.000 81.65453 411 ILE A O 1
ATOM 6366 N N . ILE A 1 412 ? 48.97500 15.54300 22.44800 1.000 85.57605 412 ILE A N 1
ATOM 6367 C CA . ILE A 1 412 ? 48.47400 16.54300 23.38400 1.000 91.12672 412 ILE A CA 1
ATOM 6368 C C . ILE A 1 412 ? 48.50700 15.91500 24.77100 1.000 85.50762 412 ILE A C 1
ATOM 6369 O O . ILE A 1 412 ? 47.68100 15.05400 25.09200 1.000 69.97944 412 ILE A O 1
ATOM 6385 N N . THR A 1 413 ? 49.46700 16.33000 25.59300 1.000 86.81304 413 THR A N 1
ATOM 6386 C CA . THR A 1 413 ? 49.65500 15.76700 26.92100 1.000 89.84235 413 THR A CA 1
ATOM 6387 C C . THR A 1 413 ? 49.81400 16.89400 27.93400 1.000 71.86125 413 THR A C 1
ATOM 6388 O O . THR A 1 413 ? 49.91300 18.07300 27.58400 1.000 66.07108 413 THR A O 1
ATOM 6399 N N . LYS A 1 414 ? 49.85100 16.50900 29.21000 1.000 63.52867 414 LYS A N 1
ATOM 6400 C CA . LYS A 1 414 ? 49.80900 17.48600 30.29200 1.000 64.70513 414 LYS A CA 1
ATOM 6401 C C . LYS A 1 414 ? 51.16400 18.14700 30.51300 1.000 53.20375 414 LYS A C 1
ATOM 6402 O O . LYS A 1 414 ? 51.26500 19.37900 30.52500 1.000 54.70130 414 LYS A O 1
ATOM 6421 N N . ASP A 1 415 ? 52.21200 17.35100 30.69200 1.000 51.17719 415 ASP A N 1
ATOM 6422 C CA . ASP A 1 415 ? 53.51300 17.87300 31.08700 1.000 49.86124 415 ASP A CA 1
ATOM 6423 C C . ASP A 1 415 ? 54.62500 17.01600 30.48600 1.000 45.32386 415 ASP A C 1
ATOM 6424 O O . ASP A 1 415 ? 55.40800 16.37400 31.18300 1.000 39.58106 415 ASP A O 1
ATOM 6433 N N . ILE A 1 416 ? 54.71800 17.00400 29.15400 1.000 48.54003 416 ILE A N 1
ATOM 6434 C CA . ILE A 1 416 ? 55.80000 16.26900 28.50800 1.000 43.41310 416 ILE A CA 1
ATOM 6435 C C . ILE A 1 416 ? 57.15000 16.83000 28.93200 1.000 39.76266 416 ILE A C 1
ATOM 6436 O O . ILE A 1 416 ? 58.14400 16.09600 29.00000 1.000 44.80011 416 ILE A O 1
ATOM 6452 N N . LEU A 1 417 ? 57.21200 18.12900 29.23100 1.000 41.20231 417 LEU A N 1
ATOM 6453 C CA . LEU A 1 417 ? 58.46600 18.72100 29.68400 1.000 52.57209 417 LEU A CA 1
ATOM 6454 C C . LEU A 1 417 ? 58.90700 18.11000 31.00700 1.000 49.97441 417 LEU A C 1
ATOM 6455 O O . LEU A 1 417 ? 60.07100 17.72700 31.17100 1.000 47.10038 417 LEU A O 1
ATOM 6471 N N . GLY A 1 418 ? 57.98500 18.01200 31.96700 1.000 42.79460 418 GLY A N 1
ATOM 6472 C CA . GLY A 1 418 ? 58.32500 17.40300 33.24200 1.000 38.24143 418 GLY A CA 1
ATOM 6473 C C . GLY A 1 418 ? 58.81300 15.97500 33.09400 1.000 39.54158 418 GLY A C 1
ATOM 6474 O O . GLY A 1 418 ? 59.75600 15.55700 33.77100 1.000 38.78886 418 GLY A O 1
ATOM 6478 N N . GLU A 1 419 ? 58.17500 15.20400 32.21100 1.000 39.17312 419 GLU A N 1
ATOM 6479 C CA . GLU A 1 419 ? 58.60800 13.82900 31.98900 1.000 38.79149 419 GLU A CA 1
ATOM 6480 C C . GLU A 1 419 ? 60.03200 13.78900 31.44700 1.000 37.33606 419 GLU A C 1
ATOM 6481 O O . GLU A 1 419 ? 60.87500 13.02600 31.93300 1.000 33.13555 419 GLU A O 1
ATOM 6493 N N . VAL A 1 420 ? 60.31800 14.61100 30.43400 1.000 33.82248 420 VAL A N 1
ATOM 6494 C CA . VAL A 1 420 ? 61.66100 14.64900 29.86600 1.000 37.34658 420 VAL A CA 1
ATOM 6495 C C . VAL A 1 420 ? 62.65100 15.21000 30.87800 1.000 41.14967 420 VAL A C 1
ATOM 6496 O O . VAL A 1 420 ? 63.78300 14.72700 30.99300 1.000 37.64399 420 VAL A O 1
ATOM 6509 N N . GLN A 1 421 ? 62.24300 16.23600 31.62900 1.000 39.46526 421 GLN A N 1
ATOM 6510 C CA . GLN A 1 421 ? 63.12600 16.80600 32.64000 1.000 37.35185 421 GLN A CA 1
ATOM 6511 C C . GLN A 1 421 ? 63.51500 15.76300 33.68000 1.000 41.41812 421 GLN A C 1
ATOM 6512 O O . GLN A 1 421 ? 64.68600 15.66700 34.07000 1.000 36.18855 421 GLN A O 1
ATOM 6526 N N . TYR A 1 422 ? 62.54500 14.97300 34.14500 1.000 34.25674 422 TYR A N 1
ATOM 6527 C CA . TYR A 1 422 ? 62.84700 13.95500 35.14500 1.000 39.79951 422 TYR A CA 1
ATOM 6528 C C . TYR A 1 422 ? 63.82500 12.92300 34.60100 1.000 38.97573 422 TYR A C 1
ATOM 6529 O O . TYR A 1 422 ? 64.71100 12.45500 35.32500 1.000 37.33869 422 TYR A O 1
ATOM 6547 N N . ALA A 1 423 ? 63.67500 12.54700 33.32900 1.000 37.21236 423 ALA A N 1
ATOM 6548 C CA . ALA A 1 423 ? 64.56200 11.54300 32.74900 1.000 36.16223 423 ALA A CA 1
ATOM 6549 C C . ALA A 1 423 ? 65.99900 12.04500 32.69100 1.000 32.78814 423 ALA A C 1
ATOM 6550 O O . ALA A 1 423 ? 66.94100 11.29300 32.96900 1.000 33.48823 423 ALA A O 1
ATOM 6557 N N . LEU A 1 424 ? 66.18900 13.31500 32.33000 1.000 34.12514 424 LEU A N 1
ATOM 6558 C CA . LEU A 1 424 ? 67.53900 13.85800 32.23200 1.000 37.69663 424 LEU A CA 1
ATOM 6559 C C . LEU A 1 424 ? 68.13500 14.15200 33.60200 1.000 42.46299 424 LEU A C 1
ATOM 6560 O O . LEU A 1 424 ? 69.35700 14.07800 33.77000 1.000 45.79496 424 LEU A O 1
ATOM 6576 N N . ASP A 1 425 ? 67.29800 14.48500 34.58400 1.000 43.38678 425 ASP A N 1
ATOM 6577 C CA . ASP A 1 425 ? 67.79100 14.78900 35.92000 1.000 41.74974 425 ASP A CA 1
ATOM 6578 C C . ASP A 1 425 ? 68.00900 13.54300 36.76100 1.000 33.70930 425 ASP A C 1
ATOM 6579 O O . ASP A 1 425 ? 68.81600 13.57700 37.69700 1.000 34.19357 425 ASP A O 1
ATOM 6588 N N . VAL A 1 426 ? 67.31400 12.45300 36.45000 1.000 35.05420 426 VAL A N 1
ATOM 6589 C CA . VAL A 1 426 ? 67.37000 11.23900 37.25900 1.000 36.69914 426 VAL A CA 1
ATOM 6590 C C . VAL A 1 426 ? 67.65900 10.03800 36.36800 1.000 32.12227 426 VAL A C 1
ATOM 6591 O O . VAL A 1 426 ? 66.73000 9.48100 35.76400 1.000 34.02250 426 VAL A O 1
ATOM 6604 N N . PRO A 1 427 ? 68.91200 9.59700 36.25700 1.000 36.62544 427 PRO A N 1
ATOM 6605 C CA . PRO A 1 427 ? 69.18500 8.35000 35.52800 1.000 30.81159 427 PRO A CA 1
ATOM 6606 C C . PRO A 1 427 ? 68.38400 7.19100 36.10600 1.000 28.97979 427 PRO A C 1
ATOM 6607 O O . PRO A 1 427 ? 67.96800 7.20600 37.26600 1.000 30.51945 427 PRO A O 1
ATOM 6618 N N . TRP A 1 428 ? 68.17000 6.16700 35.27300 1.000 30.04571 428 TRP A N 1
ATOM 6619 C CA . TRP A 1 428 ? 67.47100 4.97100 35.73700 1.000 28.12442 428 TRP A CA 1
ATOM 6620 C C . TRP A 1 428 ? 68.18700 4.35400 36.93000 1.000 33.70404 428 TRP A C 1
ATOM 6621 O O . TRP A 1 428 ? 67.54400 3.84200 37.85300 1.000 28.57974 428 TRP A O 1
ATOM 6642 N N . TYR A 1 429 ? 69.52200 4.40500 36.93400 1.000 28.47710 429 TYR A N 1
ATOM 6643 C CA . TYR A 1 429 ? 70.28300 3.86400 38.05400 1.000 30.72474 429 TYR A CA 1
ATOM 6644 C C . TYR A 1 429 ? 70.00300 4.60700 39.35500 1.000 30.03518 429 TYR A C 1
ATOM 6645 O O . TYR A 1 429 ? 70.32400 4.09100 40.43300 1.000 31.99594 429 TYR A O 1
ATOM 6663 N N . ALA A 1 430 ? 69.42700 5.80800 39.28300 1.000 29.04822 430 ALA A N 1
ATOM 6664 C CA . ALA A 1 430 ? 69.16900 6.62200 40.46400 1.000 26.70847 430 ALA A CA 1
ATOM 6665 C C . ALA A 1 430 ? 67.68600 6.89200 40.68000 1.000 26.20314 430 ALA A C 1
ATOM 6666 O O . ALA A 1 430 ? 67.33500 7.70300 41.54800 1.000 30.11940 430 ALA A O 1
ATOM 6673 N N . SER A 1 431 ? 66.80800 6.23300 39.92700 1.000 25.03195 431 SER A N 1
ATOM 6674 C CA . SER A 1 431 ? 65.37200 6.50500 39.98800 1.000 34.88839 431 SER A CA 1
ATOM 6675 C C . SER A 1 431 ? 64.73900 5.61300 41.04900 1.000 29.71146 431 SER A C 1
ATOM 6676 O O . SER A 1 431 ? 64.22800 4.53000 40.76100 1.000 28.52974 431 SER A O 1
ATOM 6684 N N . LEU A 1 432 ? 64.76000 6.08300 42.29000 1.000 33.00133 432 LEU A N 1
ATOM 6685 C CA . LEU A 1 432 ? 64.11100 5.35100 43.36500 1.000 28.59817 432 LEU A CA 1
ATOM 6686 C C . LEU A 1 432 ? 62.61600 5.22700 43.07900 1.000 28.04284 432 LEU A C 1
ATOM 6687 O O . LEU A 1 432 ? 61.99000 6.18900 42.61300 1.000 28.71134 432 LEU A O 1
ATOM 6703 N N . PRO A 1 433 ? 62.01000 4.06200 43.34400 1.000 29.25614 433 PRO A N 1
ATOM 6704 C CA . PRO A 1 433 ? 60.58200 3.88200 43.03700 1.000 30.70631 433 PRO A CA 1
ATOM 6705 C C . PRO A 1 433 ? 59.69200 5.04800 43.44900 1.000 32.14859 433 PRO A C 1
ATOM 6706 O O . PRO A 1 433 ? 58.93100 5.57000 42.62700 1.000 29.87200 433 PRO A O 1
ATOM 6717 N N . ARG A 1 434 ? 59.77100 5.46600 44.71200 1.000 27.76912 434 ARG A N 1
ATOM 6718 C CA . ARG A 1 434 ? 58.86400 6.50500 45.18700 1.000 35.30686 434 ARG A CA 1
ATOM 6719 C C . ARG A 1 434 ? 59.17300 7.85800 44.55800 1.000 33.88564 434 ARG A C 1
ATOM 6720 O O . ARG A 1 434 ? 58.26000 8.67100 44.36700 1.000 27.51909 434 ARG A O 1
ATOM 6741 N N . LEU A 1 435 ? 60.44100 8.12500 44.23400 1.000 27.80333 435 LEU A N 1
ATOM 6742 C CA . LEU A 1 435 ? 60.77100 9.36700 43.54400 1.000 28.67449 435 LEU A CA 1
ATOM 6743 C C . LEU A 1 435 ? 60.13700 9.39800 42.16000 1.000 28.69555 435 LEU A C 1
ATOM 6744 O O . LEU A 1 435 ? 59.54900 10.40700 41.75500 1.000 30.29311 435 LEU A O 1
ATOM 6760 N N . GLU A 1 436 ? 60.24700 8.29300 41.41800 1.000 25.96890 436 GLU A N 1
ATOM 6761 C CA . GLU A 1 436 ? 59.65600 8.23200 40.08600 1.000 29.66408 436 GLU A CA 1
ATOM 6762 C C . GLU A 1 436 ? 58.14800 8.43600 40.15000 1.000 29.90622 436 GLU A C 1
ATOM 6763 O O . GLU A 1 436 ? 57.58200 9.22800 39.38800 1.000 25.61097 436 GLU A O 1
ATOM 6775 N N . ALA A 1 437 ? 57.48000 7.71600 41.05300 1.000 25.38462 437 ALA A N 1
ATOM 6776 C CA . ALA A 1 437 ? 56.03200 7.84000 41.17000 1.000 28.37182 437 ALA A CA 1
ATOM 6777 C C . ALA A 1 437 ? 55.63300 9.24200 41.61100 1.000 22.59218 437 ALA A C 1
ATOM 6778 O O . ALA A 1 437 ? 54.70000 9.83100 41.05600 1.000 27.34275 437 ALA A O 1
ATOM 6785 N N . ARG A 1 438 ? 56.33500 9.79800 42.60200 1.000 29.60881 438 ARG A N 1
ATOM 6786 C CA . ARG A 1 438 ? 55.94900 11.10000 43.13700 1.000 33.36189 438 ARG A CA 1
ATOM 6787 C C . ARG A 1 438 ? 55.92000 12.16000 42.04400 1.000 28.74029 438 ARG A C 1
ATOM 6788 O O . ARG A 1 438 ? 55.05400 13.04300 42.04800 1.000 31.43798 438 ARG A O 1
ATOM 6809 N N . TYR A 1 439 ? 56.86000 12.09600 41.10100 1.000 30.01676 439 TYR A N 1
ATOM 6810 C CA . TYR A 1 439 ? 56.87900 13.07900 40.02200 1.000 32.90131 439 TYR A CA 1
ATOM 6811 C C . TYR A 1 439 ? 55.85100 12.75100 38.94400 1.000 27.58225 439 TYR A C 1
ATOM 6812 O O . TYR A 1 439 ? 55.16000 13.64900 38.45100 1.000 33.81984 439 TYR A O 1
ATOM 6830 N N . TYR A 1 440 ? 55.73000 11.47600 38.56600 1.000 30.15098 440 TYR A N 1
ATOM 6831 C CA . TYR A 1 440 ? 54.80000 11.12600 37.49700 1.000 30.72210 440 TYR A CA 1
ATOM 6832 C C . TYR A 1 440 ? 53.35200 11.37100 37.90600 1.000 34.81996 440 TYR A C 1
ATOM 6833 O O . TYR A 1 440 ? 52.51200 11.66800 37.05000 1.000 32.71445 440 TYR A O 1
ATOM 6851 N N . LEU A 1 441 ? 53.03900 11.24900 39.19800 1.000 26.62161 441 LEU A N 1
ATOM 6852 C CA . LEU A 1 441 ? 51.67000 11.47800 39.64400 1.000 30.19309 441 LEU A CA 1
ATOM 6853 C C . LEU A 1 441 ? 51.21700 12.90500 39.37400 1.000 29.19824 441 LEU A C 1
ATOM 6854 O O . LEU A 1 441 ? 50.01200 13.15000 39.26100 1.000 33.51454 441 LEU A O 1
ATOM 6870 N N . ASP A 1 442 ? 52.15200 13.84800 39.26400 1.000 34.95156 442 ASP A N 1
ATOM 6871 C CA . ASP A 1 442 ? 51.83000 15.22600 38.92400 1.000 36.03590 442 ASP A CA 1
ATOM 6872 C C . ASP A 1 442 ? 51.86400 15.49100 37.42500 1.000 37.05444 442 ASP A C 1
ATOM 6873 O O . ASP A 1 442 ? 51.50000 16.59300 37.00000 1.000 35.57269 442 ASP A O 1
ATOM 6882 N N . GLN A 1 443 ? 52.28500 14.51300 36.62100 1.000 39.81530 443 GLN A N 1
ATOM 6883 C CA . GLN A 1 443 ? 52.44400 14.67100 35.17900 1.000 39.40736 443 GLN A CA 1
ATOM 6884 C C . GLN A 1 443 ? 51.45300 13.85100 34.36700 1.000 33.73826 443 GLN A C 1
ATOM 6885 O O . GLN A 1 443 ? 51.00600 14.30500 33.31300 1.000 40.29167 443 GLN A O 1
ATOM 6899 N N . TYR A 1 444 ? 51.10800 12.65000 34.82900 1.000 32.65128 444 TYR A N 1
ATOM 6900 C CA . TYR A 1 444 ? 50.15800 11.79800 34.12300 1.000 39.48368 444 TYR A CA 1
ATOM 6901 C C . TYR A 1 444 ? 48.84500 12.53700 33.89500 1.000 40.78384 444 TYR A C 1
ATOM 6902 O O . TYR A 1 444 ? 48.30600 13.17000 34.80700 1.000 43.71577 444 TYR A O 1
ATOM 6920 N N . ALA A 1 445 ? 48.33000 12.45000 32.66900 1.000 43.85526 445 ALA A N 1
ATOM 6921 C CA . ALA A 1 445 ? 47.19500 13.26600 32.26200 1.000 41.60236 445 ALA A CA 1
ATOM 6922 C C . ALA A 1 445 ? 45.84600 12.61800 32.53800 1.000 43.46837 445 ALA A C 1
ATOM 6923 O O . ALA A 1 445 ? 44.84200 13.33300 32.62800 1.000 48.55845 445 ALA A O 1
ATOM 6930 N N . GLY A 1 446 ? 45.79000 11.30000 32.67400 1.000 44.60798 446 GLY A N 1
ATOM 6931 C CA . GLY A 1 446 ? 44.49900 10.65100 32.81800 1.000 37.82296 446 GLY A CA 1
ATOM 6932 C C . GLY A 1 446 ? 43.74700 10.70400 31.50400 1.000 46.16343 446 GLY A C 1
ATOM 6933 O O . GLY A 1 446 ? 44.30700 10.43600 30.43500 1.000 55.46981 446 GLY A O 1
ATOM 6937 N N . ASP A 1 447 ? 42.46700 11.07700 31.57000 1.000 44.73957 447 ASP A N 1
ATOM 6938 C CA . ASP A 1 447 ? 41.63900 11.11000 30.36800 1.000 48.94534 447 ASP A CA 1
ATOM 6939 C C . ASP A 1 447 ? 42.17800 12.06600 29.31000 1.000 53.42746 447 ASP A C 1
ATOM 6940 O O . ASP A 1 447 ? 41.83100 11.92700 28.13100 1.000 59.03603 447 ASP A O 1
ATOM 6949 N N . GLY A 1 448 ? 43.00700 13.03000 29.69900 1.000 52.47998 448 GLY A N 1
ATOM 6950 C CA . GLY A 1 448 ? 43.39600 14.11900 28.82700 1.000 48.69531 448 GLY A CA 1
ATOM 6951 C C . GLY A 1 448 ? 44.41600 13.81200 27.75800 1.000 54.78288 448 GLY A C 1
ATOM 6952 O O . GLY A 1 448 ? 44.71600 14.69200 26.94600 1.000 55.43823 448 GLY A O 1
ATOM 6956 N N . ASP A 1 449 ? 44.96600 12.60300 27.72500 1.000 53.03531 449 ASP A N 1
ATOM 6957 C CA . ASP A 1 449 ? 45.95600 12.24500 26.71400 1.000 53.66170 449 ASP A CA 1
ATOM 6958 C C . ASP A 1 449 ? 45.24100 11.95900 25.39900 1.000 55.47507 449 ASP A C 1
ATOM 6959 O O . ASP A 1 449 ? 44.50000 10.97700 25.28900 1.000 63.47340 449 ASP A O 1
ATOM 6968 N N . VAL A 1 450 ? 45.46000 12.80800 24.40000 1.000 49.65332 450 VAL A N 1
ATOM 6969 C CA . VAL A 1 450 ? 44.90200 12.62100 23.06400 1.000 52.95635 450 VAL A CA 1
ATOM 6970 C C . VAL A 1 450 ? 46.06200 12.44700 22.09600 1.000 53.76171 450 VAL A C 1
ATOM 6971 O O . VAL A 1 450 ? 46.91700 13.33300 21.97900 1.000 61.20997 450 VAL A O 1
ATOM 6984 N N . TRP A 1 451 ? 46.08800 11.31500 21.40200 1.000 42.88409 451 TRP A N 1
ATOM 6985 C CA . TRP A 1 451 ? 47.12200 11.03300 20.42100 1.000 39.19417 451 TRP A CA 1
ATOM 6986 C C . TRP A 1 451 ? 46.65100 11.43100 19.02500 1.000 50.84031 451 TRP A C 1
ATOM 6987 O O . TRP A 1 451 ? 45.45200 11.53900 18.75000 1.000 41.12072 451 TRP A O 1
ATOM 7008 N N . ILE A 1 452 ? 47.61800 11.64900 18.13600 1.000 34.93050 452 ILE A N 1
ATOM 7009 C CA . ILE A 1 452 ? 47.35300 12.16400 16.79400 1.000 51.91149 452 ILE A CA 1
ATOM 7010 C C . ILE A 1 452 ? 47.95600 11.19400 15.77900 1.000 48.14788 452 ILE A C 1
ATOM 7011 O O . ILE A 1 452 ? 49.18000 11.03800 15.70900 1.000 55.27242 452 ILE A O 1
ATOM 7027 N N . ALA A 1 453 ? 47.09200 10.54800 14.99900 1.000 50.87452 453 ALA A N 1
ATOM 7028 C CA . ALA A 1 453 ? 47.47700 9.76400 13.83500 1.000 41.88660 453 ALA A CA 1
ATOM 7029 C C . ALA A 1 453 ? 46.82100 10.45500 12.63300 1.000 35.92273 453 ALA A C 1
ATOM 7030 O O . ALA A 1 453 ? 46.88200 11.68600 12.51300 1.000 49.23748 453 ALA A O 1
ATOM 7037 N N . LYS A 1 454 ? 46.18900 9.69100 11.75100 1.000 41.22336 454 LYS A N 1
ATOM 7038 C CA . LYS A 1 454 ? 45.34300 10.31500 10.73700 1.000 42.01030 454 LYS A CA 1
ATOM 7039 C C . LYS A 1 454 ? 44.32400 11.25200 11.38500 1.000 33.09344 454 LYS A C 1
ATOM 7040 O O . LYS A 1 454 ? 44.02300 12.33600 10.86300 1.000 33.56455 454 LYS A O 1
ATOM 7059 N N . THR A 1 455 ? 43.78800 10.84000 12.53000 1.000 33.81721 455 THR A N 1
ATOM 7060 C CA . THR A 1 455 ? 42.80900 11.59700 13.29100 1.000 33.74089 455 THR A CA 1
ATOM 7061 C C . THR A 1 455 ? 43.13900 11.45400 14.77100 1.000 32.34862 455 THR A C 1
ATOM 7062 O O . THR A 1 455 ? 43.96800 10.63200 15.16900 1.000 31.78276 455 THR A O 1
ATOM 7073 N N . LEU A 1 456 ? 42.47400 12.26200 15.59200 1.000 37.48607 456 LEU A N 1
ATOM 7074 C CA . LEU A 1 456 ? 42.67300 12.19200 17.03200 1.000 33.30926 456 LEU A CA 1
ATOM 7075 C C . LEU A 1 456 ? 42.07800 10.90200 17.59400 1.000 34.01724 456 LEU A C 1
ATOM 7076 O O . LEU A 1 456 ? 40.99600 10.46400 17.18600 1.000 36.35962 456 LEU A O 1
ATOM 7092 N N . TYR A 1 457 ? 42.79100 10.29100 18.53900 1.000 28.80082 457 TYR A N 1
ATOM 7093 C CA . TYR A 1 457 ? 42.28300 9.09600 19.20000 1.000 34.89892 457 TYR A CA 1
ATOM 7094 C C . TYR A 1 457 ? 42.77400 9.04700 20.64100 1.000 39.92321 457 TYR A C 1
ATOM 7095 O O . TYR A 1 457 ? 43.75300 9.70300 21.01200 1.000 35.66743 457 TYR A O 1
ATOM 7113 N N . ARG A 1 458 ? 42.08300 8.24000 21.44800 1.000 41.49971 458 ARG A N 1
ATOM 7114 C CA . ARG A 1 458 ? 42.36700 8.08200 22.86900 1.000 41.83923 458 ARG A CA 1
ATOM 7115 C C . ARG A 1 458 ? 42.46300 6.60000 23.20600 1.000 30.97740 458 ARG A C 1
ATOM 7116 O O . ARG A 1 458 ? 41.69500 5.78400 22.68500 1.000 37.55977 458 ARG A O 1
ATOM 7137 N N . LEU A 1 459 ? 43.41000 6.25700 24.07300 1.000 33.48033 459 LEU A N 1
ATOM 7138 C CA . LEU A 1 459 ? 43.62500 4.88500 24.52600 1.000 32.49600 459 LEU A CA 1
ATOM 7139 C C . LEU A 1 459 ? 43.12200 4.79000 25.96400 1.000 36.55175 459 LEU A C 1
ATOM 7140 O O . LEU A 1 459 ? 43.83900 5.14500 26.90600 1.000 32.43547 459 LEU A O 1
ATOM 7156 N N . LYS A 1 460 ? 41.89400 4.28900 26.12800 1.000 37.95455 460 LYS A N 1
ATOM 7157 C CA . LYS A 1 460 ? 41.24200 4.32200 27.43500 1.000 35.41477 460 LYS A CA 1
ATOM 7158 C C . LYS A 1 460 ? 41.99800 3.48500 28.45900 1.000 36.61755 460 LYS A C 1
ATOM 7159 O O . LYS A 1 460 ? 42.04200 3.83700 29.64400 1.000 32.83025 460 LYS A O 1
ATOM 7178 N N . TYR A 1 461 ? 42.57500 2.36200 28.03300 1.000 32.73287 461 TYR A N 1
ATOM 7179 C CA . TYR A 1 461 ? 43.29200 1.49600 28.96100 1.000 35.29107 461 TYR A CA 1
ATOM 7180 C C . TYR A 1 461 ? 44.66500 2.03500 29.33400 1.000 33.94881 461 TYR A C 1
ATOM 7181 O O . TYR A 1 461 ? 45.27000 1.53700 30.29000 1.000 30.51155 461 TYR A O 1
ATOM 7199 N N . VAL A 1 462 ? 45.17000 3.02700 28.60700 1.000 32.99343 462 VAL A N 1
ATOM 7200 C CA . VAL A 1 462 ? 46.47000 3.61700 28.89000 1.000 32.33546 462 VAL A CA 1
ATOM 7201 C C . VAL A 1 462 ? 46.33200 4.95200 29.60600 1.000 30.59841 462 VAL A C 1
ATOM 7202 O O . VAL A 1 462 ? 47.11800 5.26200 30.50200 1.000 28.00336 462 VAL A O 1
ATOM 7215 N N . SER A 1 463 ? 45.33300 5.74500 29.22600 1.000 33.02501 463 SER A N 1
ATOM 7216 C CA . SER A 1 463 ? 45.15300 7.10200 29.73700 1.000 34.71732 463 SER A CA 1
ATOM 7217 C C . SER A 1 463 ? 43.73100 7.21600 30.27300 1.000 36.36225 463 SER A C 1
ATOM 7218 O O . SER A 1 463 ? 42.78300 7.37000 29.49600 1.000 37.19657 463 SER A O 1
ATOM 7226 N N . ASN A 1 464 ? 43.57800 7.13500 31.59400 1.000 36.49648 464 ASN A N 1
ATOM 7227 C CA . ASN A 1 464 ? 42.27100 7.30700 32.21000 1.000 45.72390 464 ASN A CA 1
ATOM 7228 C C . ASN A 1 464 ? 42.43500 7.80100 33.64000 1.000 41.88923 464 ASN A C 1
ATOM 7229 O O . ASN A 1 464 ? 43.46500 7.57200 34.28500 1.000 37.60451 464 ASN A O 1
ATOM 7240 N N . ASN A 1 465 ? 41.39200 8.47000 34.13300 1.000 46.77403 465 ASN A N 1
ATOM 7241 C CA . ASN A 1 465 ? 41.45100 9.12400 35.43200 1.000 41.44444 465 ASN A CA 1
ATOM 7242 C C . ASN A 1 465 ? 41.33600 8.14800 36.59600 1.000 36.67545 465 ASN A C 1
ATOM 7243 O O . ASN A 1 465 ? 41.64400 8.52500 37.73200 1.000 38.24406 465 ASN A O 1
ATOM 7254 N N . GLU A 1 466 ? 40.90100 6.91100 36.35100 1.000 40.07849 466 GLU A N 1
ATOM 7255 C CA . GLU A 1 466 ? 40.80400 5.94900 37.44400 1.000 41.44971 466 GLU A CA 1
ATOM 7256 C C . GLU A 1 466 ? 42.18600 5.47400 37.88100 1.000 38.72833 466 GLU A C 1
ATOM 7257 O O . GLU A 1 466 ? 42.45100 5.34200 39.08300 1.000 39.46526 466 GLU A O 1
ATOM 7269 N N . TYR A 1 467 ? 43.08200 5.21100 36.92400 1.000 31.11162 467 TYR A N 1
ATOM 7270 C CA . TYR A 1 467 ? 44.46800 4.92500 37.28100 1.000 31.08004 467 TYR A CA 1
ATOM 7271 C C . TYR A 1 467 ? 45.03500 6.04500 38.14500 1.000 28.98769 467 TYR A C 1
ATOM 7272 O O . TYR A 1 467 ? 45.60200 5.80300 39.21700 1.000 36.45963 467 TYR A O 1
ATOM 7290 N N . LEU A 1 468 ? 44.88700 7.28700 37.67900 1.000 27.30327 468 LEU A N 1
ATOM 7291 C CA . LEU A 1 468 ? 45.47300 8.42500 38.37900 1.000 31.29849 468 LEU A CA 1
ATOM 7292 C C . LEU A 1 468 ? 44.90000 8.56100 39.78200 1.000 33.20661 468 LEU A C 1
ATOM 7293 O O . LEU A 1 468 ? 45.64500 8.70800 40.75700 1.000 32.75393 468 LEU A O 1
ATOM 7309 N N . GLU A 1 469 ? 43.57200 8.51300 39.90600 1.000 37.81769 469 GLU A N 1
ATOM 7310 C CA . GLU A 1 469 ? 42.94700 8.69400 41.21200 1.000 39.39683 469 GLU A CA 1
ATOM 7311 C C . GLU A 1 469 ? 43.36600 7.59300 42.17900 1.000 34.16989 469 GLU A C 1
ATOM 7312 O O . GLU A 1 469 ? 43.71600 7.86500 43.33300 1.000 37.98613 469 GLU A O 1
ATOM 7324 N N . THR A 1 470 ? 43.34200 6.33900 41.72200 1.000 37.02023 470 THR A N 1
ATOM 7325 C CA . THR A 1 470 ? 43.78000 5.23800 42.57300 1.000 36.94917 470 THR A CA 1
ATOM 7326 C C . THR A 1 470 ? 45.25100 5.38100 42.94400 1.000 34.51730 470 THR A C 1
ATOM 7327 O O . THR A 1 470 ? 45.64300 5.10400 44.08400 1.000 31.08004 470 THR A O 1
ATOM 7338 N N . ALA A 1 471 ? 46.08300 5.81200 41.99400 1.000 34.64626 471 ALA A N 1
ATOM 7339 C CA . ALA A 1 471 ? 47.51100 5.93400 42.27300 1.000 35.92536 471 ALA A CA 1
ATOM 7340 C C . ALA A 1 471 ? 47.78200 7.04300 43.28100 1.000 37.32553 471 ALA A C 1
ATOM 7341 O O . ALA A 1 471 ? 48.61500 6.88200 44.18100 1.000 30.31679 471 ALA A O 1
ATOM 7348 N N . LYS A 1 472 ? 47.09200 8.17800 43.14800 1.000 34.03303 472 LYS A N 1
ATOM 7349 C CA . LYS A 1 472 ? 47.25900 9.25900 44.11400 1.000 39.04679 472 LYS A CA 1
ATOM 7350 C C . LYS A 1 472 ? 46.84600 8.80900 45.51000 1.000 40.38116 472 LYS A C 1
ATOM 7351 O O . LYS A 1 472 ? 47.55000 9.06400 46.49400 1.000 36.96759 472 LYS A O 1
ATOM 7370 N N . LEU A 1 473 ? 45.69300 8.14800 45.61600 1.000 38.70464 473 LEU A N 1
ATOM 7371 C CA . LEU A 1 473 ? 45.22200 7.68800 46.91800 1.000 42.36297 473 LEU A CA 1
ATOM 7372 C C . LEU A 1 473 ? 46.21700 6.72000 47.54300 1.000 40.66803 473 LEU A C 1
ATOM 7373 O O . LEU A 1 473 ? 46.55800 6.83500 48.72700 1.000 33.18029 473 LEU A O 1
ATOM 7389 N N . ASP A 1 474 ? 46.70700 5.76200 46.75500 1.000 40.59960 474 ASP A N 1
ATOM 7390 C CA . ASP A 1 474 ? 47.66600 4.80200 47.28400 1.000 37.35448 474 ASP A CA 1
ATOM 7391 C C . ASP A 1 474 ? 48.93900 5.49400 47.75000 1.000 41.85239 474 ASP A C 1
ATOM 7392 O O . ASP A 1 474 ? 49.46100 5.19100 48.83100 1.000 37.65451 474 ASP A O 1
ATOM 7401 N N . TYR A 1 475 ? 49.45600 6.43200 46.95200 1.000 38.39145 475 TYR A N 1
ATOM 7402 C CA . TYR A 1 475 ? 50.70900 7.08500 47.31600 1.000 32.98553 475 TYR A CA 1
ATOM 7403 C C . TYR A 1 475 ? 50.56400 7.85600 48.62200 1.000 39.00731 475 TYR A C 1
ATOM 7404 O O . TYR A 1 475 ? 51.34700 7.66600 49.56100 1.000 31.80381 475 TYR A O 1
ATOM 7422 N N . ASN A 1 476 ? 49.57700 8.75200 48.69200 1.000 37.57029 476 ASN A N 1
ATOM 7423 C CA . ASN A 1 476 ? 49.37700 9.52600 49.91200 1.000 38.39671 476 ASN A CA 1
ATOM 7424 C C . ASN A 1 476 ? 49.10500 8.62000 51.10200 1.000 40.01269 476 ASN A C 1
ATOM 7425 O O . ASN A 1 476 ? 49.39800 8.98800 52.24600 1.000 39.15996 476 ASN A O 1
ATOM 7436 N N . HIS A 1 477 ? 48.54500 7.43800 50.85500 1.000 33.05660 477 HIS A N 1
ATOM 7437 C CA . HIS A 1 477 ? 48.32100 6.49000 51.93700 1.000 34.57257 477 HIS A CA 1
ATOM 7438 C C . HIS A 1 477 ? 49.63800 5.88300 52.41100 1.000 41.34443 477 HIS A C 1
ATOM 7439 O O . HIS A 1 477 ? 49.91800 5.84800 53.61500 1.000 34.01724 477 HIS A O 1
ATOM 7453 N N . CYS A 1 478 ? 50.46200 5.39900 51.47700 1.000 30.82212 478 CYS A N 1
ATOM 7454 C CA . CYS A 1 478 ? 51.79100 4.93100 51.85500 1.000 34.18831 478 CYS A CA 1
ATOM 7455 C C . CYS A 1 478 ? 52.58600 6.04400 52.52600 1.000 31.55642 478 CYS A C 1
ATOM 7456 O O . CYS A 1 478 ? 53.34400 5.79500 53.47000 1.000 34.32517 478 CYS A O 1
ATOM 7464 N N . GLN A 1 479 ? 52.42000 7.28200 52.05200 1.000 37.80453 479 GLN A N 1
ATOM 7465 C CA . GLN A 1 479 ? 53.13700 8.40800 52.64300 1.000 30.91950 479 GLN A CA 1
ATOM 7466 C C . GLN A 1 479 ? 52.74000 8.61000 54.10000 1.000 32.94342 479 GLN A C 1
ATOM 7467 O O . GLN A 1 479 ? 53.58700 8.92600 54.94400 1.000 32.95921 479 GLN A O 1
ATOM 7481 N N . LYS A 1 480 ? 51.45400 8.44200 54.41400 1.000 29.27193 480 LYS A N 1
ATOM 7482 C CA . LYS A 1 480 ? 51.02500 8.53400 55.80500 1.000 40.44959 480 LYS A CA 1
ATOM 7483 C C . LYS A 1 480 ? 51.69600 7.46100 56.65200 1.000 37.28342 480 LYS A C 1
ATOM 7484 O O . LYS A 1 480 ? 52.13000 7.72900 57.77800 1.000 40.72067 480 LYS A O 1
ATOM 7503 N N . ILE A 1 481 ? 51.78200 6.23600 56.12800 1.000 36.14644 481 ILE A N 1
ATOM 7504 C CA . ILE A 1 481 ? 52.46800 5.16400 56.84500 1.000 36.84915 481 ILE A CA 1
ATOM 7505 C C . ILE A 1 481 ? 53.92800 5.53400 57.06700 1.000 41.48919 481 ILE A C 1
ATOM 7506 O O . ILE A 1 481 ? 54.47500 5.34700 58.16200 1.000 33.56192 481 ILE A O 1
ATOM 7522 N N . HIS A 1 482 ? 54.58300 6.06200 56.02900 1.000 34.19094 482 HIS A N 1
ATOM 7523 C CA . HIS A 1 482 ? 55.99000 6.42900 56.14800 1.000 38.63884 482 HIS A CA 1
ATOM 7524 C C . HIS A 1 482 ? 56.19200 7.49600 57.21500 1.000 32.87763 482 HIS A C 1
ATOM 7525 O O . HIS A 1 482 ? 57.12100 7.40700 58.02700 1.000 37.98613 482 HIS A O 1
ATOM 7539 N N . LYS A 1 483 ? 55.34000 8.52300 57.22300 1.000 33.45138 483 LYS A N 1
ATOM 7540 C CA . LYS A 1 483 ? 55.48400 9.58700 58.21100 1.000 36.59913 483 LYS A CA 1
ATOM 7541 C C . LYS A 1 483 ? 55.33100 9.04500 59.62600 1.000 37.55977 483 LYS A C 1
ATOM 7542 O O . LYS A 1 483 ? 56.01900 9.49400 60.55100 1.000 42.11294 483 LYS A O 1
ATOM 7561 N N . LEU A 1 484 ? 54.43900 8.07200 59.81500 1.000 42.84198 484 LEU A N 1
ATOM 7562 C CA . LEU A 1 484 ? 54.30800 7.44400 61.12600 1.000 46.32661 484 LEU A CA 1
ATOM 7563 C C . LEU A 1 484 ? 55.55100 6.63500 61.47200 1.000 41.79185 484 LEU A C 1
ATOM 7564 O O . LEU A 1 484 ? 56.03200 6.68000 62.60900 1.000 41.15493 484 LEU A O 1
ATOM 7580 N N . GLU A 1 485 ? 56.08900 5.89100 60.50200 1.000 36.73598 485 GLU A N 1
ATOM 7581 C CA . GLU A 1 485 ? 57.29600 5.11500 60.75800 1.000 37.13866 485 GLU A CA 1
ATOM 7582 C C . GLU A 1 485 ? 58.47800 6.02500 61.06200 1.000 36.44384 485 GLU A C 1
ATOM 7583 O O . GLU A 1 485 ? 59.30900 5.71100 61.92200 1.000 40.80752 485 GLU A O 1
ATOM 7595 N N . TRP A 1 486 ? 58.57400 7.15800 60.36200 1.000 35.85430 486 TRP A N 1
ATOM 7596 C CA . TRP A 1 486 ? 59.67100 8.08600 60.61300 1.000 39.78109 486 TRP A CA 1
ATOM 7597 C C . TRP A 1 486 ? 59.65700 8.56900 62.05800 1.000 42.53142 486 TRP A C 1
ATOM 7598 O O . TRP A 1 486 ? 60.71100 8.68100 62.69400 1.000 39.33893 486 TRP A O 1
ATOM 7619 N N . SER A 1 487 ? 58.47000 8.85300 62.59700 1.000 41.71553 487 SER A N 1
ATOM 7620 C CA . SER A 1 487 ? 58.37700 9.22000 64.00600 1.000 49.15589 487 SER A CA 1
ATOM 7621 C C . SER A 1 487 ? 58.81700 8.06800 64.89900 1.000 36.81757 487 SER A C 1
ATOM 7622 O O . SER A 1 487 ? 59.47000 8.28100 65.92700 1.000 43.95001 487 SER A O 1
ATOM 7630 N N . TYR A 1 488 ? 58.47000 6.83800 64.52000 1.000 46.54242 488 TYR A N 1
ATOM 7631 C CA . TYR A 1 488 ? 58.87900 5.68400 65.31200 1.000 40.47327 488 TYR A CA 1
ATOM 7632 C C . TYR A 1 488 ? 60.39200 5.50300 65.27900 1.000 51.69304 488 TYR A C 1
ATOM 7633 O O . TYR A 1 488 ? 61.00000 5.13300 66.29100 1.000 43.27624 488 TYR A O 1
ATOM 7651 N N . ILE A 1 489 ? 61.01600 5.74300 64.12400 1.000 39.13627 489 ILE A N 1
ATOM 7652 C CA . ILE A 1 489 ? 62.46500 5.58800 64.02300 1.000 47.02143 489 ILE A CA 1
ATOM 7653 C C . ILE A 1 489 ? 63.17000 6.60700 64.90900 1.000 39.14154 489 ILE A C 1
ATOM 7654 O O . ILE A 1 489 ? 64.15200 6.28700 65.58900 1.000 46.91352 489 ILE A O 1
ATOM 7670 N N . GLN A 1 490 ? 62.68100 7.84900 64.91800 1.000 39.06784 490 GLN A N 1
ATOM 7671 C CA . GLN A 1 490 ? 63.27700 8.86400 65.78100 1.000 49.66385 490 GLN A CA 1
ATOM 7672 C C . GLN A 1 490 ? 63.20000 8.45000 67.24500 1.000 52.74580 490 GLN A C 1
ATOM 7673 O O . GLN A 1 490 ? 64.15400 8.64800 68.00700 1.000 54.28546 490 GLN A O 1
ATOM 7687 N N . LYS A 1 491 ? 62.06700 7.87800 67.65800 1.000 58.93601 491 LYS A N 1
ATOM 7688 C CA . LYS A 1 491 ? 61.91600 7.43300 69.04100 1.000 58.11486 491 LYS A CA 1
ATOM 7689 C C . LYS A 1 491 ? 62.81300 6.23800 69.33800 1.000 52.85897 491 LYS A C 1
ATOM 7690 O O . LYS A 1 491 ? 63.45200 6.18200 70.39600 1.000 52.50630 491 LYS A O 1
ATOM 7709 N N . TRP A 1 492 ? 62.87600 5.27300 68.41700 1.000 55.39085 492 TRP A N 1
ATOM 7710 C CA . TRP A 1 492 ? 63.73200 4.11000 68.62500 1.000 55.13293 492 TRP A CA 1
ATOM 7711 C C . TRP A 1 492 ? 65.19100 4.52000 68.78600 1.000 53.42746 492 TRP A C 1
ATOM 7712 O O . TRP A 1 492 ? 65.91000 3.96700 69.62700 1.000 56.60679 492 TRP A O 1
ATOM 7733 N N . PHE A 1 493 ? 65.64900 5.48800 67.98900 1.000 52.22731 493 PHE A N 1
ATOM 7734 C CA . PHE A 1 493 ? 67.04600 5.90400 68.06100 1.000 55.59088 493 PHE A CA 1
ATOM 7735 C C . PHE A 1 493 ? 67.34400 6.59900 69.38400 1.000 59.94929 493 PHE A C 1
ATOM 7736 O O . PHE A 1 493 ? 68.35400 6.30800 70.03600 1.000 60.22301 493 PHE A O 1
ATOM 7753 N N . LEU A 1 494 ? 66.47300 7.52000 69.80100 1.000 60.38356 494 LEU A N 1
ATOM 7754 C CA . LEU A 1 494 ? 66.70500 8.23400 71.05200 1.000 66.43691 494 LEU A CA 1
ATOM 7755 C C . LEU A 1 494 ? 66.62500 7.29300 72.24900 1.000 70.84797 494 LEU A C 1
ATOM 7756 O O . LEU A 1 494 ? 67.36800 7.45700 73.22400 1.000 68.96616 494 LEU A O 1
ATOM 7772 N N . ASP A 1 495 ? 65.73200 6.30100 72.19600 1.000 66.48692 495 ASP A N 1
ATOM 7773 C CA . ASP A 1 495 ? 65.67600 5.31100 73.26700 1.000 64.73408 495 ASP A CA 1
ATOM 7774 C C . ASP A 1 495 ? 66.97600 4.52600 73.35900 1.000 73.99571 495 ASP A C 1
ATOM 7775 O O . ASP A 1 495 ? 67.32000 4.01300 74.43000 1.000 79.14633 495 ASP A O 1
ATOM 7784 N N . LEU A 1 496 ? 67.70700 4.41600 72.25000 1.000 64.32350 496 LEU A N 1
ATOM 7785 C CA . LEU A 1 496 ? 69.07300 3.89600 72.26900 1.000 80.93339 496 LEU A CA 1
ATOM 7786 C C . LEU A 1 496 ? 70.04500 5.02300 72.63100 1.000 97.34588 496 LEU A C 1
ATOM 7787 O O . LEU A 1 496 ? 70.97600 5.35100 71.89700 1.000 104.82046 496 LEU A O 1
ATOM 7803 N N . LYS A 1 497 ? 69.79500 5.64000 73.78500 1.000 91.75574 497 LYS A N 1
ATOM 7804 C CA . LYS A 1 497 ? 70.60000 6.77800 74.21100 1.000 104.43094 497 LYS A CA 1
ATOM 7805 C C . LYS A 1 497 ? 72.04600 6.34600 74.41700 1.000 112.73194 497 LYS A C 1
ATOM 7806 O O . LYS A 1 497 ? 72.39400 5.78400 75.46000 1.000 111.53969 497 LYS A O 1
ATOM 7825 N N . ILE A 1 498 ? 72.88300 6.58500 73.41200 1.000 110.67116 498 ILE A N 1
ATOM 7826 C CA . ILE A 1 498 ? 74.30400 6.26700 73.46300 1.000 117.84308 498 ILE A CA 1
ATOM 7827 C C . ILE A 1 498 ? 75.15000 7.53200 73.50800 1.000 122.20676 498 ILE A C 1
ATOM 7828 O O . ILE A 1 498 ? 76.04000 7.66400 74.35100 1.000 123.36216 498 ILE A O 1
ATOM 7844 N N . GLU A 1 499 ? 74.87900 8.48200 72.60700 1.000 118.45631 499 GLU A N 1
ATOM 7845 C CA . GLU A 1 499 ? 75.63100 9.72900 72.56000 1.000 116.72452 499 GLU A CA 1
ATOM 7846 C C . GLU A 1 499 ? 75.14200 10.66400 71.46000 1.000 112.64245 499 GLU A C 1
ATOM 7847 O O . GLU A 1 499 ? 75.57700 11.81900 71.38600 1.000 117.05614 499 GLU A O 1
ATOM 7859 N N . GLU A 1 500 ? 74.24600 10.18500 70.60400 1.000 113.70047 500 GLU A N 1
ATOM 7860 C CA . GLU A 1 500 ? 73.91200 10.86900 69.36500 1.000 111.75024 500 GLU A CA 1
ATOM 7861 C C . GLU A 1 500 ? 72.49900 11.44100 69.40700 1.000 108.94201 500 GLU A C 1
ATOM 7862 O O . GLU A 1 500 ? 71.71400 11.18000 70.32200 1.000 103.28344 500 GLU A O 1
ATOM 7874 N N . SER A 1 501 ? 72.19100 12.24000 68.38600 1.000 118.38788 501 SER A N 1
ATOM 7875 C CA . SER A 1 501 ? 70.90400 12.90300 68.23900 1.000 115.63229 501 SER A CA 1
ATOM 7876 C C . SER A 1 501 ? 70.36800 12.65700 66.83500 1.000 110.27638 501 SER A C 1
ATOM 7877 O O . SER A 1 501 ? 71.08000 12.17900 65.94800 1.000 110.14215 501 SER A O 1
ATOM 7885 N N . ILE A 1 502 ? 69.09300 12.98900 66.64000 1.000 112.37663 502 ILE A N 1
ATOM 7886 C CA . ILE A 1 502 ? 68.46000 12.86500 65.33100 1.000 106.89176 502 ILE A CA 1
ATOM 7887 C C . ILE A 1 502 ? 69.08800 13.88300 64.38900 1.000 105.66530 502 ILE A C 1
ATOM 7888 O O . ILE A 1 502 ? 68.77700 15.07800 64.45600 1.000 110.99752 502 ILE A O 1
ATOM 7904 N N . ASN A 1 503 ? 69.97700 13.42600 63.51300 1.000 95.38512 503 ASN A N 1
ATOM 7905 C CA . ASN A 1 503 ? 70.62700 14.29200 62.54000 1.000 91.93734 503 ASN A CA 1
ATOM 7906 C C . ASN A 1 503 ? 70.02100 14.08500 61.15500 1.000 87.92107 503 ASN A C 1
ATOM 7907 O O . ASN A 1 503 ? 69.18000 13.20900 60.93600 1.000 74.85108 503 ASN A O 1
ATOM 7918 N N . THR A 1 504 ? 70.47000 14.91400 60.20900 1.000 84.44960 504 THR A N 1
ATOM 7919 C CA . THR A 1 504 ? 70.00300 14.78200 58.83300 1.000 77.06187 504 THR A CA 1
ATOM 7920 C C . THR A 1 504 ? 70.25400 13.37700 58.30400 1.000 64.90252 504 THR A C 1
ATOM 7921 O O . THR A 1 504 ? 69.40900 12.80800 57.60200 1.000 57.97011 504 THR A O 1
ATOM 7932 N N . ARG A 1 505 ? 71.42600 12.83700 58.62900 1.000 71.47699 505 ARG A N 1
ATOM 7933 C CA . ARG A 1 505 ? 71.81000 11.49100 58.16100 1.000 65.14728 505 ARG A CA 1
ATOM 7934 C C . ARG A 1 505 ? 70.77400 10.48700 58.67100 1.000 55.83038 505 ARG A C 1
ATOM 7935 O O . ARG A 1 505 ? 70.59200 9.56900 57.97300 1.000 49.26643 505 ARG A O 1
ATOM 7956 N N . THR A 1 506 ? 70.12900 10.67600 59.82200 1.000 49.96915 506 THR A N 1
ATOM 7957 C CA . THR A 1 506 ? 69.12000 9.74400 60.31200 1.000 50.29287 506 THR A CA 1
ATOM 7958 C C . THR A 1 506 ? 67.91700 9.70400 59.37700 1.000 46.26607 506 THR A C 1
ATOM 7959 O O . THR A 1 506 ? 67.39500 8.62600 59.06900 1.000 38.79676 506 THR A O 1
ATOM 7970 N N . LEU A 1 507 ? 67.46300 10.87200 58.91600 1.000 46.77929 507 LEU A N 1
ATOM 7971 C CA . LEU A 1 507 ? 66.35900 10.91400 57.96500 1.000 39.91005 507 LEU A CA 1
ATOM 7972 C C . LEU A 1 507 ? 66.76300 10.30500 56.62900 1.000 35.98326 507 LEU A C 1
ATOM 7973 O O . LEU A 1 507 ? 65.98700 9.55800 56.02200 1.000 34.26463 507 LEU A O 1
ATOM 7989 N N . TRP A 1 508 ? 67.97200 10.61200 56.15500 1.000 36.07538 508 TRP A N 1
ATOM 7990 C CA . TRP A 1 508 ? 68.46200 9.98300 54.93400 1.000 37.85980 508 TRP A CA 1
ATOM 7991 C C . TRP A 1 508 ? 68.43700 8.46500 55.06100 1.000 41.66552 508 TRP A C 1
ATOM 7992 O O . TRP A 1 508 ? 68.08000 7.75900 54.11100 1.000 33.20398 508 TRP A O 1
ATOM 8013 N N . SER A 1 509 ? 68.79700 7.94900 56.24000 1.000 39.28103 509 SER A N 1
ATOM 8014 C CA . SER A 1 509 ? 68.85300 6.50400 56.43500 1.000 38.10720 509 SER A CA 1
ATOM 8015 C C . SER A 1 509 ? 67.47400 5.87400 56.31000 1.000 30.25363 509 SER A C 1
ATOM 8016 O O . SER A 1 509 ? 67.33500 4.76900 55.77300 1.000 36.60965 509 SER A O 1
ATOM 8024 N N . TYR A 1 510 ? 66.43900 6.55300 56.80500 1.000 32.30124 510 TYR A N 1
ATOM 8025 C CA . TYR A 1 510 ? 65.09300 6.01300 56.65500 1.000 40.73120 510 TYR A CA 1
ATOM 8026 C C . TYR A 1 510 ? 64.57700 6.20400 55.23300 1.000 32.67760 510 TYR A C 1
ATOM 8027 O O . TYR A 1 510 ? 64.02900 5.27300 54.63200 1.000 35.48847 510 TYR A O 1
ATOM 8045 N N . TYR A 1 511 ? 64.73500 7.41400 54.68800 1.000 32.62496 511 TYR A N 1
ATOM 8046 C CA . TYR A 1 511 ? 64.24800 7.71000 53.34300 1.000 32.96448 511 TYR A CA 1
ATOM 8047 C C . TYR A 1 511 ? 64.82900 6.74400 52.31700 1.000 35.70954 51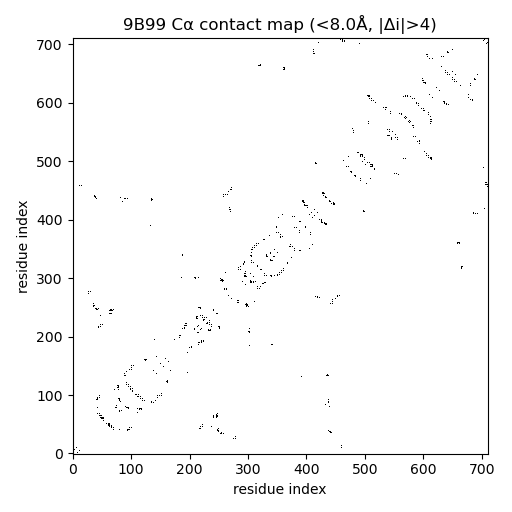1 TYR A C 1
ATOM 8048 O O . TYR A 1 511 ? 64.10500 6.24200 51.44700 1.000 32.00121 511 TYR A O 1
ATOM 8066 N N . GLN A 1 512 ? 66.13200 6.46800 52.40300 1.000 32.38809 512 GLN A N 1
ATOM 8067 C CA . GLN A 1 512 ? 66.75000 5.52200 51.48200 1.000 38.45198 512 GLN A CA 1
ATOM 8068 C C . GLN A 1 512 ? 65.99300 4.20000 51.46700 1.000 35.59374 512 GLN A C 1
ATOM 8069 O O . GLN A 1 512 ? 65.81500 3.58800 50.40800 1.000 33.51718 512 GLN A O 1
ATOM 8083 N N . ALA A 1 513 ? 65.53000 3.74800 52.63400 1.000 35.45688 513 ALA A N 1
ATOM 8084 C CA . ALA A 1 513 ? 64.76000 2.51100 52.69800 1.000 34.34886 513 ALA A CA 1
ATOM 8085 C C . ALA A 1 513 ? 63.32500 2.72300 52.22500 1.000 30.72210 513 ALA A C 1
ATOM 8086 O O . ALA A 1 513 ? 62.80300 1.93400 51.43000 1.000 31.34060 513 ALA A O 1
ATOM 8093 N N . ALA A 1 514 ? 62.67700 3.79100 52.69600 1.000 30.66157 514 ALA A N 1
ATOM 8094 C CA . ALA A 1 514 ? 61.25700 3.98000 52.40800 1.000 29.76673 514 ALA A CA 1
ATOM 8095 C C . ALA A 1 514 ? 61.00300 4.29500 50.93800 1.000 33.06449 514 ALA A C 1
ATOM 8096 O O . ALA A 1 514 ? 59.94800 3.93300 50.40300 1.000 33.50139 514 ALA A O 1
ATOM 8103 N N . ALA A 1 515 ? 61.93700 4.97400 50.27200 1.000 31.40640 515 ALA A N 1
ATOM 8104 C CA . ALA A 1 515 ? 61.74600 5.34100 48.87500 1.000 26.76900 515 ALA A CA 1
ATOM 8105 C C . ALA A 1 515 ? 61.93100 4.17100 47.91800 1.000 27.67963 515 ALA A C 1
ATOM 8106 O O . ALA A 1 515 ? 61.54100 4.28100 46.75000 1.000 28.06652 515 ALA A O 1
ATOM 8113 N N . SER A 1 516 ? 62.50700 3.06000 48.37300 1.000 28.36656 516 SER A N 1
ATOM 8114 C CA . SER A 1 516 ? 62.71700 1.88300 47.54000 1.000 34.33306 516 SER A CA 1
ATOM 8115 C C . SER A 1 516 ? 61.75900 0.74900 47.87200 1.000 32.11964 516 SER A C 1
ATOM 8116 O O . SER A 1 516 ? 61.07700 0.23400 46.98000 1.000 27.25064 516 SER A O 1
ATOM 8124 N N . ILE A 1 517 ? 61.70600 0.33000 49.13600 1.000 29.15613 517 ILE A N 1
ATOM 8125 C CA . ILE A 1 517 ? 60.74400 -0.66700 49.59700 1.000 27.77438 517 ILE A CA 1
ATOM 8126 C C . ILE A 1 517 ? 59.67500 0.08000 50.38300 1.000 33.38032 517 ILE A C 1
ATOM 8127 O O . ILE A 1 517 ? 59.77500 0.23700 51.60500 1.000 27.43750 517 ILE A O 1
ATOM 8143 N N . PHE A 1 518 ? 58.65200 0.55500 49.67400 1.000 30.14309 518 PHE A N 1
ATOM 8144 C CA . PHE A 1 518 ? 57.68000 1.50000 50.20400 1.000 29.57460 518 PHE A CA 1
ATOM 8145 C C . PHE A 1 518 ? 56.39000 0.84700 50.67600 1.000 29.58513 518 PHE A C 1
ATOM 8146 O O . PHE A 1 518 ? 55.60100 1.50600 51.36000 1.000 33.26715 518 PHE A O 1
ATOM 8163 N N . HIS A 1 519 ? 56.14500 -0.40300 50.30300 1.000 31.85382 519 HIS A N 1
ATOM 8164 C CA . HIS A 1 519 ? 54.82700 -0.99400 50.48400 1.000 38.98889 519 HIS A CA 1
ATOM 8165 C C . HIS A 1 519 ? 54.48400 -1.09300 51.96700 1.000 30.61157 519 HIS A C 1
ATOM 8166 O O . HIS A 1 519 ? 55.32100 -1.53300 52.76400 1.000 30.23257 519 HIS A O 1
ATOM 8180 N N . PRO A 1 520 ? 53.27200 -0.69900 52.37800 1.000 34.75943 520 PRO A N 1
ATOM 8181 C CA . PRO A 1 520 ? 52.93400 -0.78400 53.81300 1.000 45.26332 520 PRO A CA 1
ATOM 8182 C C . PRO A 1 520 ? 53.13300 -2.17300 54.39600 1.000 40.76015 520 PRO A C 1
ATOM 8183 O O . PRO A 1 520 ? 53.59500 -2.30600 55.53700 1.000 37.08339 520 PRO A O 1
ATOM 8194 N N . GLU A 1 521 ? 52.80100 -3.21900 53.63600 1.000 37.73874 521 GLU A N 1
ATOM 8195 C CA . GLU A 1 521 ? 52.92600 -4.58200 54.13800 1.000 35.20685 521 GLU A CA 1
ATOM 8196 C C . GLU A 1 521 ? 54.37700 -5.02100 54.28200 1.000 38.15457 521 GLU A C 1
ATOM 8197 O O . GLU A 1 521 ? 54.64300 -6.02200 54.95600 1.000 41.13125 521 GLU A O 1
ATOM 8209 N N . ARG A 1 522 ? 55.31800 -4.30500 53.67000 1.000 32.61444 522 ARG A N 1
ATOM 8210 C CA . ARG A 1 522 ? 56.74000 -4.62900 53.75700 1.000 40.66540 522 ARG A CA 1
ATOM 8211 C C . ARG A 1 522 ? 57.44900 -3.76700 54.79500 1.000 39.40736 522 ARG A C 1
ATOM 8212 O O . ARG A 1 522 ? 58.59800 -3.35500 54.60600 1.000 32.00384 522 ARG A O 1
ATOM 8233 N N . TYR A 1 523 ? 56.78100 -3.50200 55.92100 1.000 37.53345 523 TYR A N 1
ATOM 8234 C CA . TYR A 1 523 ? 57.35900 -2.63400 56.94100 1.000 38.07299 523 TYR A CA 1
ATOM 8235 C C . TYR A 1 523 ? 58.58000 -3.26400 57.59700 1.000 30.10624 523 TYR A C 1
ATOM 8236 O O . TYR A 1 523 ? 59.52100 -2.54800 57.95700 1.000 33.02764 523 TYR A O 1
ATOM 8254 N N . ASN A 1 524 ? 58.58800 -4.59000 57.76300 1.000 31.75381 524 ASN A N 1
ATOM 8255 C CA . ASN A 1 524 ? 59.72300 -5.24700 58.40600 1.000 37.69136 524 ASN A CA 1
ATOM 8256 C C . ASN A 1 524 ? 61.00000 -5.04200 57.60100 1.000 40.23640 524 ASN A C 1
ATOM 8257 O O . ASN A 1 524 ? 62.05600 -4.71900 58.15800 1.000 32.15122 524 ASN A O 1
ATOM 8268 N N . GLU A 1 525 ? 60.92600 -5.24000 56.28300 1.000 31.69591 525 GLU A N 1
ATOM 8269 C CA . GLU A 1 525 ? 62.09400 -5.02500 55.43600 1.000 29.59829 525 GLU A CA 1
ATOM 8270 C C . GLU A 1 525 ? 62.54300 -3.57100 55.49000 1.000 22.62903 525 GLU A C 1
ATOM 8271 O O . GLU A 1 525 ? 63.72900 -3.28000 55.68000 1.000 30.50892 525 GLU A O 1
ATOM 8283 N N . ARG A 1 526 ? 61.59900 -2.64200 55.32400 1.000 32.88289 526 ARG A N 1
ATOM 8284 C CA . ARG A 1 526 ? 61.93800 -1.22400 55.26300 1.000 29.29825 526 ARG A CA 1
ATOM 8285 C C . ARG A 1 526 ? 62.53900 -0.74200 56.57700 1.000 33.23820 526 ARG A C 1
ATOM 8286 O O . ARG A 1 526 ? 63.57400 -0.06400 56.58900 1.000 27.71911 526 ARG A O 1
ATOM 8307 N N . LEU A 1 527 ? 61.91000 -1.09100 57.70100 1.000 28.56132 527 LEU A N 1
ATOM 8308 C CA . LEU A 1 527 ? 62.40000 -0.61900 58.99200 1.000 32.19860 527 LEU A CA 1
ATOM 8309 C C . LEU A 1 527 ? 63.73500 -1.26300 59.35100 1.000 38.10720 527 LEU A C 1
ATOM 8310 O O . LEU A 1 527 ? 64.61600 -0.60200 59.91500 1.000 33.88038 527 LEU A O 1
ATOM 8326 N N . ALA A 1 528 ? 63.90300 -2.55300 59.04700 1.000 31.23006 528 ALA A N 1
ATOM 8327 C CA . ALA A 1 528 ? 65.17700 -3.20800 59.32700 1.000 31.50115 528 ALA A CA 1
ATOM 8328 C C . ALA A 1 528 ? 66.30600 -2.56900 58.52600 1.000 38.50462 528 ALA A C 1
ATOM 8329 O O . ALA A 1 528 ? 67.40300 -2.34200 59.05000 1.000 33.49875 528 ALA A O 1
ATOM 8336 N N . TRP A 1 529 ? 66.05200 -2.27800 57.24900 1.000 28.29550 529 TRP A N 1
ATOM 8337 C CA . TRP A 1 529 ? 67.02800 -1.57200 56.42600 1.000 30.69315 529 TRP A CA 1
ATOM 8338 C C . TRP A 1 529 ? 67.32500 -0.19000 56.99500 1.000 31.75644 529 TRP A C 1
ATOM 8339 O O . TRP A 1 529 ? 68.48900 0.21900 57.07500 1.000 32.27492 529 TRP A O 1
ATOM 8360 N N . ALA A 1 530 ? 66.28800 0.53800 57.41100 1.000 32.60128 530 ALA A N 1
ATOM 8361 C CA . ALA A 1 530 ? 66.49800 1.87100 57.96400 1.000 36.74651 530 ALA A CA 1
ATOM 8362 C C . ALA A 1 530 ? 67.38100 1.81500 59.20600 1.000 34.13304 530 ALA A C 1
ATOM 8363 O O . ALA A 1 530 ? 68.35800 2.56300 59.32500 1.000 34.94366 530 ALA A O 1
ATOM 8370 N N . LYS A 1 531 ? 67.05600 0.92200 60.14300 1.000 38.13352 531 LYS A N 1
ATOM 8371 C CA . LYS A 1 531 ? 67.85600 0.81900 61.35900 1.000 39.30208 531 LYS A CA 1
ATOM 8372 C C . LYS A 1 531 ? 69.27300 0.35200 61.05800 1.000 30.56945 531 LYS A C 1
ATOM 8373 O O . LYS A 1 531 ? 70.21800 0.75100 61.74900 1.000 35.02525 531 LYS A O 1
ATOM 8392 N N . THR A 1 532 ? 69.44300 -0.49400 60.04200 1.000 33.84353 532 THR A N 1
ATOM 8393 C CA . THR A 1 532 ? 70.78000 -0.96100 59.69200 1.000 30.39838 532 THR A CA 1
ATOM 8394 C C . THR A 1 532 ? 71.63800 0.18100 59.16300 1.000 33.49612 532 THR A C 1
ATOM 8395 O O . THR A 1 532 ? 72.81700 0.29300 59.52200 1.000 29.36405 532 THR A O 1
ATOM 8406 N N . ASN A 1 533 ? 71.07300 1.03200 58.30000 1.000 34.34359 533 ASN A N 1
ATOM 8407 C CA . ASN A 1 533 ? 71.80200 2.21200 57.84700 1.000 33.16977 533 ASN A CA 1
ATOM 8408 C C . ASN A 1 533 ? 72.24100 3.06000 59.03600 1.000 32.69866 533 ASN A C 1
ATOM 8409 O O . ASN A 1 533 ? 73.40300 3.47400 59.12900 1.000 34.51993 533 ASN A O 1
ATOM 8420 N N . VAL A 1 534 ? 71.31600 3.32100 59.96200 1.000 31.22743 534 VAL A N 1
ATOM 8421 C CA . VAL A 1 534 ? 71.63000 4.14600 61.12600 1.000 36.59913 534 VAL A CA 1
ATOM 8422 C C . VAL A 1 534 ? 72.78700 3.54200 61.91200 1.000 38.46777 534 VAL A C 1
ATOM 8423 O O . VAL A 1 534 ? 73.74400 4.23500 62.27800 1.000 37.43870 534 VAL A O 1
ATOM 8436 N N . LEU A 1 535 ? 72.71100 2.23900 62.19500 1.000 34.12778 535 LEU A N 1
ATOM 8437 C CA . LEU A 1 535 ? 73.72300 1.61400 63.03900 1.000 32.64339 535 LEU A CA 1
ATOM 8438 C C . LEU A 1 535 ? 75.05800 1.47800 62.31600 1.000 37.11234 535 LEU A C 1
ATOM 8439 O O . LEU A 1 535 ? 76.11500 1.59100 62.94800 1.000 31.41692 535 LEU A O 1
ATOM 8455 N N . VAL A 1 536 ? 75.03900 1.23900 61.00400 1.000 30.57735 536 VAL A N 1
ATOM 8456 C CA . VAL A 1 536 ? 76.28600 1.25800 60.24400 1.000 32.37757 536 VAL A CA 1
ATOM 8457 C C . VAL A 1 536 ? 76.93500 2.63200 60.34400 1.000 35.10421 536 VAL A C 1
ATOM 8458 O O . VAL A 1 536 ? 78.15000 2.75200 60.54600 1.000 35.22264 536 VAL A O 1
ATOM 8471 N N . ASP A 1 537 ? 76.13400 3.69000 60.20500 1.000 36.19908 537 ASP A N 1
ATOM 8472 C CA . ASP A 1 537 ? 76.63800 5.04700 60.39800 1.000 40.63382 537 ASP A CA 1
ATOM 8473 C C . ASP A 1 537 ? 77.24300 5.21500 61.78700 1.000 41.83133 537 ASP A C 1
ATOM 8474 O O . ASP A 1 537 ? 78.33500 5.77500 61.94400 1.000 36.35962 537 ASP A O 1
ATOM 8483 N N . THR A 1 538 ? 76.54200 4.72800 62.81300 1.000 33.67246 538 THR A N 1
ATOM 8484 C CA . THR A 1 538 ? 77.00200 4.92500 64.18200 1.000 40.93386 538 THR A CA 1
ATOM 8485 C C . THR A 1 538 ? 78.26200 4.11700 64.46600 1.000 36.97285 538 THR A C 1
ATOM 8486 O O . THR A 1 538 ? 79.20900 4.62800 65.07300 1.000 38.65727 538 THR A O 1
ATOM 8497 N N . ILE A 1 539 ? 78.29300 2.85600 64.02900 1.000 35.33582 539 ILE A N 1
ATOM 8498 C CA . ILE A 1 539 ? 79.43600 1.99200 64.31900 1.000 32.59075 539 ILE A CA 1
ATOM 8499 C C . ILE A 1 539 ? 80.68900 2.52400 63.63500 1.000 34.42255 539 ILE A C 1
ATOM 8500 O O . ILE A 1 539 ? 81.75100 2.65000 64.25600 1.000 42.43930 539 ILE A O 1
ATOM 8516 N N . THR A 1 540 ? 80.58800 2.83800 62.34000 1.000 35.63585 540 THR A N 1
ATOM 8517 C CA . THR A 1 540 ? 81.76400 3.30000 61.60600 1.000 41.94713 540 THR A CA 1
ATOM 8518 C C . THR A 1 540 ? 82.26900 4.62800 62.15700 1.000 41.96029 540 THR A C 1
ATOM 8519 O O . THR A 1 540 ? 83.48200 4.83300 62.28800 1.000 42.25507 540 THR A O 1
ATOM 8530 N N . THR A 1 541 ? 81.35600 5.54900 62.47000 1.000 41.23652 541 THR A N 1
ATOM 8531 C CA . THR A 1 541 ? 81.76100 6.78600 63.13000 1.000 40.89174 541 THR A CA 1
ATOM 8532 C C . THR A 1 541 ? 82.49500 6.48800 64.43200 1.000 40.27062 541 THR A C 1
ATOM 8533 O O . THR A 1 541 ? 83.52800 7.09900 64.72800 1.000 42.58405 541 THR A O 1
ATOM 8544 N N . PHE A 1 542 ? 81.97900 5.54000 65.21600 1.000 39.66265 542 PHE A N 1
ATOM 8545 C CA . PHE A 1 542 ? 82.62100 5.16300 66.47200 1.000 42.60511 542 PHE A CA 1
ATOM 8546 C C . PHE A 1 542 ? 84.02900 4.63000 66.22900 1.000 43.03411 542 PHE A C 1
ATOM 8547 O O . PHE A 1 542 ? 84.97800 5.00300 66.93100 1.000 43.39994 542 PHE A O 1
ATOM 8564 N N . PHE A 1 543 ? 84.18700 3.76400 65.22600 1.000 42.12874 543 PHE A N 1
ATOM 8565 C CA . PHE A 1 543 ? 85.51400 3.24700 64.90700 1.000 47.86100 543 PHE A CA 1
ATOM 8566 C C . PHE A 1 543 ? 86.47600 4.37800 64.56500 1.000 39.72055 543 PHE A C 1
ATOM 8567 O O . PHE A 1 543 ? 87.65600 4.33600 64.93400 1.000 42.74986 543 PHE A O 1
ATOM 8584 N N . SER A 1 544 ? 85.98800 5.40200 63.86100 1.000 40.20482 544 SER A N 1
ATOM 8585 C CA . SER A 1 544 ? 86.85600 6.50500 63.45800 1.000 43.11570 544 SER A CA 1
ATOM 8586 C C . SER A 1 544 ? 87.23700 7.37000 64.65400 1.000 49.24011 544 SER A C 1
ATOM 8587 O O . SER A 1 544 ? 88.42400 7.60800 64.90700 1.000 50.08758 544 SER A O 1
ATOM 8595 N N . LYS A 1 545 ? 86.24200 7.84900 65.40300 1.000 52.50366 545 LYS A N 1
ATOM 8596 C CA . LYS A 1 545 ? 86.52200 8.73500 66.52800 1.000 53.39061 545 LYS A CA 1
ATOM 8597 C C . LYS A 1 545 ? 87.49100 8.08800 67.50900 1.000 54.80394 545 LYS A C 1
ATOM 8598 O O . LYS A 1 545 ? 88.44100 8.72700 67.97600 1.000 65.87106 545 LYS A O 1
ATOM 8617 N N . GLN A 1 546 ? 87.26800 6.81500 67.83200 1.000 49.29802 546 GLN A N 1
ATOM 8618 C CA . GLN A 1 546 ? 88.07300 6.13100 68.83700 1.000 49.49804 546 GLN A CA 1
ATOM 8619 C C . GLN A 1 546 ? 89.40000 5.61700 68.29500 1.000 49.14800 546 GLN A C 1
ATOM 8620 O O . GLN A 1 546 ? 90.17000 5.02700 69.06100 1.000 53.15374 546 GLN A O 1
ATOM 8634 N N . GLN A 1 547 ? 89.68200 5.81100 67.00800 1.000 51.23509 547 GLN A N 1
ATOM 8635 C CA . GLN A 1 547 ? 90.91600 5.32600 66.39400 1.000 50.32709 547 GLN A CA 1
ATOM 8636 C C . GLN A 1 547 ? 91.16500 3.86600 66.76700 1.000 52.05361 547 GLN A C 1
ATOM 8637 O O . GLN A 1 547 ? 92.22200 3.49700 67.28300 1.000 50.14812 547 GLN A O 1
ATOM 8651 N N . MET A 1 548 ? 90.16700 3.02800 66.50100 1.000 56.17779 548 MET A N 1
ATOM 8652 C CA . MET A 1 548 ? 90.23100 1.62300 66.87800 1.000 52.32996 548 MET A CA 1
ATOM 8653 C C . MET A 1 548 ? 91.06900 0.84400 65.87200 1.000 53.10637 548 MET A C 1
ATOM 8654 O O . MET A 1 548 ? 90.87000 0.95700 64.65800 1.000 51.61672 548 MET A O 1
ATOM 8668 N N . SER A 1 549 ? 92.01400 0.06200 66.38400 1.000 54.99870 549 SER A N 1
ATOM 8669 C CA . SER A 1 549 ? 92.86800 -0.76300 65.54800 1.000 58.51228 549 SER A CA 1
ATOM 8670 C C . SER A 1 549 ? 92.11900 -2.02300 65.11800 1.000 61.61791 549 SER A C 1
ATOM 8671 O O . SER A 1 549 ? 90.96100 -2.24300 65.48200 1.000 58.89390 549 SER A O 1
ATOM 8679 N N . LYS A 1 550 ? 92.79100 -2.86600 64.32800 1.000 64.47878 550 LYS A N 1
ATOM 8680 C CA . LYS A 1 550 ? 92.21000 -4.15300 63.95600 1.000 68.34240 550 LYS A CA 1
ATOM 8681 C C . LYS A 1 550 ? 91.93700 -4.99700 65.19500 1.000 65.70261 550 LYS A C 1
ATOM 8682 O O . LYS A 1 550 ? 90.84900 -5.56600 65.35000 1.000 61.93637 550 LYS A O 1
ATOM 8701 N N . ASP A 1 551 ? 92.92500 -5.09200 66.08900 1.000 71.54279 551 ASP A N 1
ATOM 8702 C CA . ASP A 1 551 ? 92.72500 -5.81600 67.34000 1.000 70.62426 551 ASP A CA 1
ATOM 8703 C C . ASP A 1 551 ? 91.53000 -5.26400 68.10300 1.000 61.66792 551 ASP A C 1
ATOM 8704 O O . ASP A 1 551 ? 90.73400 -6.02700 68.66300 1.000 63.29706 551 ASP A O 1
ATOM 8713 N N . ASP A 1 552 ? 91.38400 -3.93800 68.13000 1.000 58.89654 552 ASP A N 1
ATOM 8714 C CA . ASP A 1 552 ? 90.23700 -3.33000 68.79700 1.000 56.98315 552 ASP A CA 1
ATOM 8715 C C . ASP A 1 552 ? 88.93100 -3.80600 68.17600 1.000 51.85095 552 ASP A C 1
ATOM 8716 O O . ASP A 1 552 ? 88.00800 -4.22600 68.88200 1.000 49.24011 552 ASP A O 1
ATOM 8725 N N . ILE A 1 553 ? 88.83400 -3.74400 66.84700 1.000 58.18856 553 ILE A N 1
ATOM 8726 C CA . ILE A 1 553 ? 87.62900 -4.22100 66.17500 1.000 59.59136 553 ILE A CA 1
ATOM 8727 C C . ILE A 1 553 ? 87.42600 -5.70600 66.44900 1.000 53.56695 553 ILE A C 1
ATOM 8728 O O . ILE A 1 553 ? 86.29100 -6.17600 66.59800 1.000 43.61576 553 ILE A O 1
ATOM 8744 N N . GLN A 1 554 ? 88.52100 -6.46600 66.52500 1.000 57.53058 554 GLN A N 1
ATOM 8745 C CA . GLN A 1 554 ? 88.41400 -7.89500 66.80100 1.000 62.40485 554 GLN A CA 1
ATOM 8746 C C . GLN A 1 554 ? 87.71500 -8.14200 68.13200 1.000 62.72594 554 GLN A C 1
ATOM 8747 O O . GLN A 1 554 ? 86.78600 -8.95300 68.21700 1.000 65.95791 554 GLN A O 1
ATOM 8761 N N . GLY A 1 555 ? 88.14800 -7.44900 69.18600 1.000 58.28594 555 GLY A N 1
ATOM 8762 C CA . GLY A 1 555 ? 87.47000 -7.58000 70.46500 1.000 52.54577 555 GLY A CA 1
ATOM 8763 C C . GLY A 1 555 ? 86.01900 -7.14500 70.39800 1.000 56.80944 555 GLY A C 1
ATOM 8764 O O . GLY A 1 555 ? 85.15100 -7.73700 71.04400 1.000 55.52771 555 GLY A O 1
ATOM 8768 N N . PHE A 1 556 ? 85.73700 -6.10300 69.61500 1.000 53.65643 556 PHE A N 1
ATOM 8769 C CA . PHE A 1 556 ? 84.36400 -5.64400 69.44000 1.000 55.55666 556 PHE A CA 1
ATOM 8770 C C . PHE A 1 556 ? 83.46400 -6.75200 68.91000 1.000 56.02514 556 PHE A C 1
ATOM 8771 O O . PHE A 1 556 ? 82.29400 -6.83300 69.29500 1.000 56.14094 556 PHE A O 1
ATOM 8788 N N . VAL A 1 557 ? 83.99100 -7.62200 68.04700 1.000 52.94582 557 VAL A N 1
ATOM 8789 C CA . VAL A 1 557 ? 83.16600 -8.66700 67.45100 1.000 65.05517 557 VAL A CA 1
ATOM 8790 C C . VAL A 1 557 ? 82.88200 -9.77400 68.45600 1.000 70.33475 557 VAL A C 1
ATOM 8791 O O . VAL A 1 557 ? 81.76300 -10.29500 68.51600 1.000 56.61468 557 VAL A O 1
ATOM 8804 N N . ASN A 1 558 ? 83.88700 -10.16700 69.24400 1.000 62.48381 558 ASN A N 1
ATOM 8805 C CA . ASN A 1 558 ? 83.70600 -11.28300 70.16600 1.000 73.55356 558 ASN A CA 1
ATOM 8806 C C . ASN A 1 558 ? 82.59200 -10.99900 71.16600 1.000 73.26668 558 ASN A C 1
ATOM 8807 O O . ASN A 1 558 ? 81.83000 -11.90200 71.52900 1.000 75.55643 558 ASN A O 1
ATOM 8818 N N . GLN A 1 559 ? 82.48300 -9.75000 71.62300 1.000 68.20555 559 GLN A N 1
ATOM 8819 C CA . GLN A 1 559 ? 81.41200 -9.39800 72.55100 1.000 76.09860 559 GLN A CA 1
ATOM 8820 C C . GLN A 1 559 ? 80.04500 -9.56500 71.89800 1.000 72.38236 559 GLN A C 1
ATOM 8821 O O . GLN A 1 559 ? 79.08600 -10.00000 72.54700 1.000 62.22851 559 GLN A O 1
ATOM 8835 N N . LEU A 1 560 ? 79.93700 -9.22100 70.61300 1.000 67.32123 560 LEU A N 1
ATOM 8836 C CA . LEU A 1 560 ? 78.66000 -9.34500 69.91900 1.000 64.22349 560 LEU A CA 1
ATOM 8837 C C . LEU A 1 560 ? 78.13800 -10.77400 69.97000 1.000 57.21212 560 LEU A C 1
ATOM 8838 O O . LEU A 1 560 ? 76.94000 -10.99700 70.17700 1.000 60.48094 560 LEU A O 1
ATOM 8854 N N . THR A 1 561 ? 79.02300 -11.75500 69.79600 1.000 62.66541 561 THR A N 1
ATOM 8855 C CA . THR A 1 561 ? 78.61500 -13.15100 69.71800 1.000 81.17289 561 THR A CA 1
ATOM 8856 C C . THR A 1 561 ? 78.89500 -13.94100 70.99000 1.000 83.48106 561 THR A C 1
ATOM 8857 O O . THR A 1 561 ? 78.30000 -15.00800 71.17700 1.000 75.52748 561 THR A O 1
ATOM 8868 N N . ASN A 1 562 ? 79.77600 -13.45500 71.85800 1.000 85.63132 562 ASN A N 1
ATOM 8869 C CA . ASN A 1 562 ? 80.08700 -14.15600 73.10000 1.000 96.42998 562 ASN A CA 1
ATOM 8870 C C . ASN A 1 562 ? 80.89200 -13.26300 74.03900 1.000 104.04669 562 ASN A C 1
ATOM 8871 O O . ASN A 1 562 ? 81.32000 -13.69500 75.10900 1.000 114.46109 562 ASN A O 1
ATOM 8882 N N . GLN A 1 567 ? 89.96900 -8.95300 75.36800 1.000 84.21536 567 GLN A N 1
ATOM 8883 C CA . GLN A 1 567 ? 88.54100 -9.20200 75.18900 1.000 90.03974 567 GLN A CA 1
ATOM 8884 C C . GLN A 1 567 ? 87.89000 -7.98000 74.53700 1.000 88.77117 567 GLN A C 1
ATOM 8885 O O . GLN A 1 567 ? 88.16200 -7.67600 73.37800 1.000 95.34827 567 GLN A O 1
ATOM 8898 N N . THR A 1 568 ? 87.02600 -7.28400 75.27600 1.000 79.23055 568 THR A N 1
ATOM 8899 C CA . THR A 1 568 ? 86.41800 -6.04600 74.80600 1.000 76.58287 568 THR A CA 1
ATOM 8900 C C . THR A 1 568 ? 86.41500 -5.05700 75.96300 1.000 64.07084 568 THR A C 1
ATOM 8901 O O . THR A 1 568 ? 86.01700 -5.40500 77.07900 1.000 62.01270 568 THR A O 1
ATOM 8912 N N . TYR A 1 569 ? 86.86400 -3.83200 75.70300 1.000 54.96975 569 TYR A N 1
ATOM 8913 C CA . TYR A 1 569 ? 87.03900 -2.83600 76.74900 1.000 54.30388 569 TYR A CA 1
ATOM 8914 C C . TYR A 1 569 ? 86.46100 -1.50200 76.30300 1.000 43.03937 569 TYR A C 1
ATOM 8915 O O . TYR A 1 569 ? 86.45500 -1.17400 75.11400 1.000 51.59829 569 TYR A O 1
ATOM 8933 N N . GLY A 1 570 ? 85.97100 -0.73800 77.27700 1.000 47.82942 570 GLY A N 1
ATOM 8934 C CA . GLY A 1 570 ? 85.34500 0.53900 77.00200 1.000 43.19202 570 GLY A CA 1
ATOM 8935 C C . GLY A 1 570 ? 83.84700 0.50100 77.21500 1.000 47.16355 570 GLY A C 1
ATOM 8936 O O . GLY A 1 570 ? 83.14800 -0.28600 76.57100 1.000 39.44947 570 GLY A O 1
ATOM 8940 N N . LYS A 1 571 ? 83.33400 1.34900 78.11100 1.000 41.47866 571 LYS A N 1
ATOM 8941 C CA . LYS A 1 571 ? 81.90700 1.31000 78.40900 1.000 42.32350 571 LYS A CA 1
ATOM 8942 C C . LYS A 1 571 ? 81.07300 1.61500 77.17000 1.000 41.37075 571 LYS A C 1
ATOM 89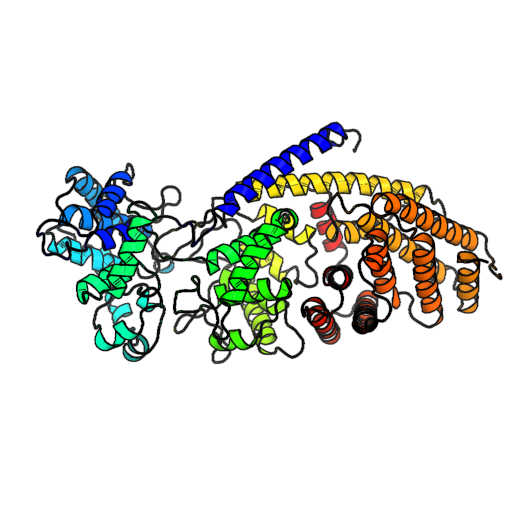43 O O . LYS A 1 571 ? 80.03400 0.98500 76.94300 1.000 47.16881 571 LYS A O 1
ATOM 8962 N N . MET A 1 572 ? 81.50200 2.58500 76.35800 1.000 39.00994 572 MET A N 1
ATOM 8963 C CA . MET A 1 572 ? 80.74800 2.91400 75.15200 1.000 45.21332 572 MET A CA 1
ATOM 8964 C C . MET A 1 572 ? 80.74900 1.74900 74.17100 1.000 42.28928 572 MET A C 1
ATOM 8965 O O . MET A 1 572 ? 79.74900 1.50100 73.48700 1.000 43.67629 572 MET A O 1
ATOM 8979 N N . SER A 1 573 ? 81.86300 1.01900 74.08400 1.000 39.40209 573 SER A N 1
ATOM 8980 C CA . SER A 1 573 ? 81.88700 -0.17400 73.24400 1.000 40.06533 573 SER A CA 1
ATOM 8981 C C . SER A 1 573 ? 80.78000 -1.13800 73.64900 1.000 40.77594 573 SER A C 1
ATOM 8982 O O . SER A 1 573 ? 79.98400 -1.57900 72.81200 1.000 38.49672 573 SER A O 1
ATOM 8990 N N . HIS A 1 574 ? 80.70500 -1.46200 74.94100 1.000 37.57556 574 HIS A N 1
ATOM 8991 C CA . HIS A 1 574 ? 79.68200 -2.38800 75.41400 1.000 44.10792 574 HIS A CA 1
ATOM 8992 C C . HIS A 1 574 ? 78.27900 -1.85000 75.16900 1.000 35.06999 574 HIS A C 1
ATOM 8993 O O . HIS A 1 574 ? 77.35300 -2.62600 74.91100 1.000 37.26499 574 HIS A O 1
ATOM 9007 N N . MET A 1 575 ? 78.09800 -0.53200 75.24400 1.000 35.50163 575 MET A N 1
ATOM 9008 C CA . MET A 1 575 ? 76.76800 0.02500 75.03200 1.000 42.35508 575 MET A CA 1
ATOM 9009 C C . MET A 1 575 ? 76.37100 -0.01500 73.56400 1.000 37.80716 575 MET A C 1
ATOM 9010 O O . MET A 1 575 ? 75.18300 -0.16200 73.25400 1.000 34.36991 575 MET A O 1
ATOM 9024 N N . LEU A 1 576 ? 77.33700 0.10600 72.64900 1.000 35.68323 576 LEU A N 1
ATOM 9025 C CA . LEU A 1 576 ? 77.01600 -0.04100 71.23200 1.000 35.69902 576 LEU A CA 1
ATOM 9026 C C . LEU A 1 576 ? 76.69800 -1.49000 70.89100 1.000 35.38319 576 LEU A C 1
ATOM 9027 O O . LEU A 1 576 ? 75.75200 -1.76400 70.14300 1.000 38.97309 576 LEU A O 1
ATOM 9043 N N . ILE A 1 577 ? 77.48000 -2.43000 71.42400 1.000 39.60738 577 ILE A N 1
ATOM 9044 C CA . ILE A 1 577 ? 77.21400 -3.84400 71.17600 1.000 44.43691 577 ILE A CA 1
ATOM 9045 C C . ILE A 1 577 ? 75.82100 -4.21300 71.66700 1.000 45.13436 577 ILE A C 1
ATOM 9046 O O . ILE A 1 577 ? 75.06500 -4.90400 70.97400 1.000 42.04715 577 ILE A O 1
ATOM 9062 N N . ASP A 1 578 ? 75.45900 -3.75600 72.86800 1.000 37.29131 578 ASP A N 1
ATOM 9063 C CA . ASP A 1 578 ? 74.13500 -4.05800 73.40300 1.000 42.69722 578 ASP A CA 1
ATOM 9064 C C . ASP A 1 578 ? 73.04300 -3.38300 72.58400 1.000 38.98362 578 ASP A C 1
ATOM 9065 O O . ASP A 1 578 ? 71.99900 -3.98800 72.31700 1.000 36.23329 578 ASP A O 1
ATOM 9074 N N . ALA A 1 579 ? 73.26300 -2.12800 72.18000 1.000 42.32086 579 ALA A N 1
ATOM 9075 C CA . ALA A 1 579 ? 72.29200 -1.45200 71.32600 1.000 39.77319 579 ALA A CA 1
ATOM 9076 C C . ALA A 1 579 ? 72.11700 -2.19800 70.01100 1.000 39.02047 579 ALA A C 1
ATOM 9077 O O . ALA A 1 579 ? 70.99300 -2.35300 69.51900 1.000 32.69866 579 ALA A O 1
ATOM 9084 N N . LEU A 1 580 ? 73.21900 -2.66500 69.42300 1.000 32.36967 580 LEU A N 1
ATOM 9085 C CA . LEU A 1 580 ? 73.12000 -3.46700 68.21000 1.000 36.88074 580 LEU A CA 1
ATOM 9086 C C . LEU A 1 580 ? 72.31500 -4.73400 68.46400 1.000 34.03566 580 LEU A C 1
ATOM 9087 O O . LEU A 1 580 ? 71.34100 -5.01800 67.75800 1.000 35.84640 580 LEU A O 1
ATOM 9103 N N . ASN A 1 581 ? 72.69800 -5.50200 69.48600 1.000 31.36429 581 ASN A N 1
ATOM 9104 C CA . ASN A 1 581 ? 72.04400 -6.78300 69.72700 1.000 39.62844 581 ASN A CA 1
ATOM 9105 C C . ASN A 1 581 ? 70.56300 -6.60500 70.04100 1.000 37.14130 581 ASN A C 1
ATOM 9106 O O . ASN A 1 581 ? 69.73000 -7.39500 69.58400 1.000 33.76721 581 ASN A O 1
ATOM 9117 N N . GLU A 1 582 ? 70.21400 -5.57900 70.82400 1.000 35.68059 582 GLU A N 1
ATOM 9118 C CA . GLU A 1 582 ? 68.80500 -5.33100 71.11800 1.000 44.98697 582 GLU A CA 1
ATOM 9119 C C . GLU A 1 582 ? 68.02500 -5.01600 69.84600 1.000 40.59434 582 GLU A C 1
ATOM 9120 O O . GLU A 1 582 ? 66.88200 -5.46000 69.68200 1.000 39.98111 582 GLU A O 1
ATOM 9132 N N . THR A 1 583 ? 68.62600 -4.25500 68.92900 1.000 38.97573 583 THR A N 1
ATOM 9133 C CA . THR A 1 583 ? 67.96100 -3.97200 67.66000 1.000 39.21523 583 THR A CA 1
ATOM 9134 C C . THR A 1 583 ? 67.72300 -5.25700 66.87600 1.000 37.64662 583 THR A C 1
ATOM 9135 O O . THR A 1 583 ? 66.62400 -5.48900 66.35900 1.000 36.23592 583 THR A O 1
ATOM 9146 N N . LEU A 1 584 ? 68.74300 -6.11400 66.79200 1.000 37.58082 584 LEU A N 1
ATOM 9147 C CA . LEU A 1 584 ? 68.60000 -7.35900 66.04400 1.000 32.79341 584 LEU A CA 1
ATOM 9148 C C . LEU A 1 584 ? 67.54400 -8.26300 66.67000 1.000 40.39432 584 LEU A C 1
ATOM 9149 O O . LEU A 1 584 ? 66.77000 -8.90900 65.95500 1.000 33.73562 584 LEU A O 1
ATOM 9165 N N . LYS A 1 585 ? 67.50000 -8.32600 68.00500 1.000 32.80920 585 LYS A N 1
ATOM 9166 C CA . LYS A 1 585 ? 66.46100 -9.10800 68.67000 1.000 34.11725 585 LYS A CA 1
ATOM 9167 C C . LYS A 1 585 ? 65.07600 -8.56600 68.34200 1.000 43.29993 585 LYS A C 1
ATOM 9168 O O . LYS A 1 585 ? 64.12900 -9.33400 68.12900 1.000 36.16749 585 LYS A O 1
ATOM 9187 N N . HIS A 1 586 ? 64.93700 -7.23900 68.31400 1.000 35.04104 586 HIS A N 1
ATOM 9188 C CA . HIS A 1 586 ? 63.64400 -6.63200 68.02100 1.000 42.57353 586 HIS A CA 1
ATOM 9189 C C . HIS A 1 586 ? 63.25900 -6.83700 66.56200 1.000 37.63346 586 HIS A C 1
ATOM 9190 O O . HIS A 1 586 ? 62.09700 -7.12900 66.25700 1.000 41.38917 586 HIS A O 1
ATOM 9204 N N . ILE A 1 587 ? 64.22100 -6.69800 65.64800 1.000 37.16761 587 ILE A N 1
ATOM 9205 C CA . ILE A 1 587 ? 63.93200 -6.90100 64.23200 1.000 42.06294 587 ILE A CA 1
ATOM 9206 C C . ILE A 1 587 ? 63.42800 -8.31900 63.99700 1.000 42.31034 587 ILE A C 1
ATOM 9207 O O . ILE A 1 587 ? 62.40200 -8.53300 63.34000 1.000 43.83420 587 ILE A O 1
ATOM 9223 N N . SER A 1 588 ? 64.14900 -9.31400 64.52200 1.000 38.59936 588 SER A N 1
ATOM 9224 C CA . SER A 1 588 ? 63.72700 -10.69800 64.33900 1.000 34.38833 588 SER A CA 1
ATOM 9225 C C . SER A 1 588 ? 62.40000 -10.96600 65.03600 1.000 36.82810 588 SER A C 1
ATOM 9226 O O . SER A 1 588 ? 61.60000 -11.77900 64.56000 1.000 36.43595 588 SER A O 1
ATOM 9234 N N . MET A 1 589 ? 62.15100 -10.29800 66.16300 1.000 36.52806 589 MET A N 1
ATOM 9235 C CA . MET A 1 589 ? 60.85700 -10.42000 66.82400 1.000 52.34049 589 MET A CA 1
ATOM 9236 C C . MET A 1 589 ? 59.73000 -10.01400 65.88000 1.000 50.11390 589 MET A C 1
ATOM 9237 O O . MET A 1 589 ? 58.77700 -10.77300 65.66700 1.000 43.88947 589 MET A O 1
ATOM 9251 N N . LYS A 1 590 ? 59.82900 -8.81800 65.29600 1.000 44.16845 590 LYS A N 1
ATOM 9252 C CA . LYS A 1 590 ? 58.77500 -8.34700 64.40500 1.000 48.73742 590 LYS A CA 1
ATOM 9253 C C . LYS A 1 590 ? 58.67700 -9.20300 63.14900 1.000 43.65260 590 LYS A C 1
ATOM 9254 O O . LYS A 1 590 ? 57.58700 -9.34500 62.58300 1.000 43.61839 590 LYS A O 1
ATOM 9273 N N . ALA A 1 591 ? 59.79200 -9.78500 62.70200 1.000 40.18903 591 ALA A N 1
ATOM 9274 C CA . ALA A 1 591 ? 59.76200 -10.62100 61.50800 1.000 43.48679 591 ALA A CA 1
ATOM 9275 C C . ALA A 1 591 ? 59.02400 -11.93300 61.73800 1.000 50.72713 591 ALA A C 1
ATOM 9276 O O . ALA A 1 591 ? 58.59400 -12.56400 60.76700 1.000 46.01078 591 ALA A O 1
ATOM 9283 N N . ARG A 1 592 ? 58.86900 -12.35900 62.99500 1.000 52.16941 592 ARG A N 1
ATOM 9284 C CA . ARG A 1 592 ? 58.10700 -13.57300 63.26700 1.000 51.69830 592 ARG A CA 1
ATOM 9285 C C . ARG A 1 592 ? 56.69200 -13.47600 62.71400 1.000 55.28821 592 ARG A C 1
ATOM 9286 O O . ARG A 1 592 ? 56.09800 -14.49500 62.34300 1.000 59.48871 592 ARG A O 1
ATOM 9307 N N . GLU A 1 593 ? 56.13500 -12.26400 62.65700 1.000 57.71481 593 GLU A N 1
ATOM 9308 C CA . GLU A 1 593 ? 54.79100 -12.08800 62.11800 1.000 62.69962 593 GLU A CA 1
ATOM 9309 C C . GLU A 1 593 ? 54.75600 -12.34800 60.61700 1.000 58.35437 593 GLU A C 1
ATOM 9310 O O . GLU A 1 593 ? 53.74100 -12.82500 60.09500 1.000 66.61588 593 GLU A O 1
ATOM 9322 N N . THR A 1 594 ? 55.84600 -12.04600 59.91000 1.000 55.74089 594 THR A N 1
ATOM 9323 C CA . THR A 1 594 ? 55.92100 -12.35500 58.48500 1.000 60.28354 594 THR A CA 1
ATOM 9324 C C . THR A 1 594 ? 56.02800 -13.85900 58.26300 1.000 62.09692 594 THR A C 1
ATOM 9325 O O . THR A 1 594 ? 55.14200 -14.47800 57.66200 1.000 66.12898 594 THR A O 1
ATOM 9336 N N . HIS A 1 595 ? 57.11500 -14.46300 58.73800 1.000 52.48524 595 HIS A N 1
ATOM 9337 C CA . HIS A 1 595 ? 57.34000 -15.89600 58.64400 1.000 52.89582 595 HIS A CA 1
ATOM 9338 C C . HIS A 1 595 ? 57.83800 -16.40100 59.99200 1.000 53.64854 595 HIS A C 1
ATOM 9339 O O . HIS A 1 595 ? 58.20600 -15.62400 60.87700 1.000 62.35748 595 HIS A O 1
ATOM 9353 N N . GLY A 1 596 ? 57.85000 -17.72100 60.14400 1.000 56.06198 596 GLY A N 1
ATOM 9354 C CA . GLY A 1 596 ? 58.09800 -18.32400 61.43700 1.000 55.97513 596 GLY A CA 1
ATOM 9355 C C . GLY A 1 596 ? 59.53800 -18.59300 61.80400 1.000 56.97788 596 GLY A C 1
ATOM 9356 O O . GLY A 1 596 ? 59.80700 -18.96000 62.95200 1.000 53.29060 596 GLY A O 1
ATOM 9360 N N . ILE A 1 597 ? 60.47500 -18.41800 60.88000 1.000 52.17204 597 ILE A N 1
ATOM 9361 C CA . ILE A 1 597 ? 61.86000 -18.80100 61.13200 1.000 53.03794 597 ILE A CA 1
ATOM 9362 C C . ILE A 1 597 ? 62.56100 -17.69600 61.91200 1.000 50.10338 597 ILE A C 1
ATOM 9363 O O . ILE A 1 597 ? 62.53700 -16.52400 61.51600 1.000 57.97274 597 ILE A O 1
ATOM 9379 N N . ASP A 1 598 ? 63.19600 -18.07300 63.02100 1.000 43.34993 598 ASP A N 1
ATOM 9380 C CA . ASP A 1 598 ? 63.96200 -17.13200 63.83100 1.000 42.81040 598 ASP A CA 1
ATOM 9381 C C . ASP A 1 598 ? 65.21400 -16.70700 63.07600 1.000 43.20518 598 ASP A C 1
ATOM 9382 O O . ASP A 1 598 ? 66.05200 -17.54700 62.72800 1.000 45.10014 598 ASP A O 1
ATOM 9391 N N . ILE A 1 599 ? 65.34900 -15.40200 62.82800 1.000 43.54996 599 ILE A N 1
ATOM 9392 C CA . ILE A 1 599 ? 66.45400 -14.89600 62.02000 1.000 45.72390 599 ILE A CA 1
ATOM 9393 C C . ILE A 1 599 ? 67.56800 -14.26800 62.84700 1.000 40.06270 599 ILE A C 1
ATOM 9394 O O . ILE A 1 599 ? 68.59500 -13.87400 62.27300 1.000 43.57101 599 ILE A O 1
ATOM 9410 N N . TYR A 1 600 ? 67.40100 -14.15000 64.16200 1.000 39.86531 600 TYR A N 1
ATOM 9411 C CA . TYR A 1 600 ? 68.41800 -13.49900 64.98700 1.000 44.17898 600 TYR A CA 1
ATOM 9412 C C . TYR A 1 600 ? 69.80400 -14.09500 64.79100 1.000 44.40796 600 TYR A C 1
ATOM 9413 O O . TYR A 1 600 ? 70.75900 -13.32600 64.59700 1.000 38.63621 600 TYR A O 1
ATOM 9431 N N . PRO A 1 601 ? 69.99200 -15.41800 64.82700 1.000 47.53465 601 PRO A N 1
ATOM 9432 C CA . PRO A 1 601 ? 71.33300 -15.96500 64.53600 1.000 45.69758 601 PRO A CA 1
ATOM 9433 C C . PRO A 1 601 ? 71.89000 -15.52100 63.19200 1.000 49.38487 601 PRO A C 1
ATOM 9434 O O . PRO A 1 601 ? 73.09400 -15.25500 63.08200 1.000 52.07730 601 PRO A O 1
ATOM 9445 N N . HIS A 1 602 ? 71.04600 -15.44100 62.15900 1.000 41.28390 602 HIS A N 1
ATOM 9446 C CA . HIS A 1 602 ? 71.53600 -15.07700 60.83200 1.000 42.59195 602 HIS A CA 1
ATOM 9447 C C . HIS A 1 602 ? 71.88500 -13.59700 60.75800 1.000 46.02657 602 HIS A C 1
ATOM 9448 O O . HIS A 1 602 ? 72.84200 -13.21200 60.07300 1.000 40.62066 602 HIS A O 1
ATOM 9462 N N . LEU A 1 603 ? 71.11600 -12.74900 61.44500 1.000 38.96783 603 LEU A N 1
ATOM 9463 C CA . LEU A 1 603 ? 71.46600 -11.33500 61.51300 1.000 35.22791 603 LEU A CA 1
ATOM 9464 C C . LEU A 1 603 ? 72.78300 -11.14100 62.25300 1.000 44.95802 603 LEU A C 1
ATOM 9465 O O . LEU A 1 603 ? 73.64400 -10.37100 61.81000 1.000 36.94127 603 LEU A O 1
ATOM 9481 N N . GLN A 1 604 ? 72.95900 -11.83500 63.38100 1.000 36.30698 604 GLN A N 1
ATOM 9482 C CA . GLN A 1 604 ? 74.23000 -11.77600 64.09700 1.000 39.82056 604 GLN A CA 1
ATOM 9483 C C . GLN A 1 604 ? 75.38200 -12.18600 63.19000 1.000 38.45724 604 GLN A C 1
ATOM 9484 O O . GLN A 1 604 ? 76.42800 -11.52900 63.15800 1.000 40.36800 604 GLN A O 1
ATOM 9498 N N . SER A 1 605 ? 75.20600 -13.27900 62.44200 1.000 46.85825 605 SER A N 1
ATOM 9499 C CA . SER A 1 605 ? 76.25300 -13.72400 61.52800 1.000 47.71888 605 SER A CA 1
ATOM 9500 C C . SER A 1 605 ? 76.54700 -12.66700 60.47100 1.000 40.12850 605 SER A C 1
ATOM 9501 O O . SER A 1 605 ? 77.71200 -12.39800 60.15900 1.000 39.76793 605 SER A O 1
ATOM 9509 N N . SER A 1 606 ? 75.50100 -12.05600 59.90900 1.000 38.94414 606 SER A N 1
ATOM 9510 C CA . SER A 1 606 ? 75.70800 -11.04500 58.87700 1.000 39.52579 606 SER A CA 1
ATOM 9511 C C . SER A 1 606 ? 76.47900 -9.85000 59.42200 1.000 39.30208 606 SER A C 1
ATOM 9512 O O . SER A 1 606 ? 77.34100 -9.29100 58.73300 1.000 34.73574 606 SER A O 1
ATOM 9520 N N . TRP A 1 607 ? 76.17800 -9.43700 60.65600 1.000 34.57783 607 TRP A N 1
ATOM 9521 C CA . TRP A 1 607 ? 76.89900 -8.31700 61.25100 1.000 33.69351 607 TRP A CA 1
ATOM 9522 C C . TRP A 1 607 ? 78.32000 -8.71500 61.62300 1.000 39.88636 607 TRP A C 1
ATOM 9523 O O . TRP A 1 607 ? 79.25600 -7.92300 61.45800 1.000 32.85657 607 TRP A O 1
ATOM 9544 N N . LYS A 1 608 ? 78.50100 -9.93600 62.13100 1.000 36.68071 608 LYS A N 1
ATOM 9545 C CA . LYS A 1 608 ? 79.84500 -10.43800 62.38600 1.000 39.89426 608 LYS A CA 1
ATOM 9546 C C . LYS A 1 608 ? 80.68500 -10.39700 61.11600 1.000 39.49684 608 LYS A C 1
ATOM 9547 O O . LYS A 1 608 ? 81.83700 -9.95000 61.13300 1.000 35.95431 608 LYS A O 1
ATOM 9566 N N . LYS A 1 609 ? 80.11300 -10.84900 59.99600 1.000 34.75154 609 LYS A N 1
ATOM 9567 C CA . LYS A 1 609 ? 80.85800 -10.86500 58.74100 1.000 47.23198 609 LYS A CA 1
ATOM 9568 C C . LYS A 1 609 ? 81.25900 -9.45700 58.32300 1.000 46.81614 609 LYS A C 1
ATOM 9569 O O . LYS A 1 609 ? 82.39600 -9.22900 57.89200 1.000 39.28103 609 LYS A O 1
ATOM 9588 N N . TRP A 1 610 ? 80.33700 -8.49800 58.43100 1.000 39.60212 610 TRP A N 1
ATOM 9589 C CA . TRP A 1 610 ? 80.67800 -7.12700 58.07000 1.000 36.60439 610 TRP A CA 1
ATOM 9590 C C . TRP A 1 610 ? 81.73700 -6.56300 59.01000 1.000 40.55486 610 TRP A C 1
ATOM 9591 O O . TRP A 1 610 ? 82.73700 -5.99000 58.56400 1.000 37.67294 610 TRP A O 1
ATOM 9612 N N . LEU A 1 611 ? 81.52900 -6.71200 60.32000 1.000 37.03339 611 LEU A N 1
ATOM 9613 C CA . LEU A 1 611 ? 82.46800 -6.14800 61.28500 1.000 44.06581 611 LEU A CA 1
ATOM 9614 C C . LEU A 1 611 ? 83.87500 -6.68700 61.06700 1.000 40.59960 611 LEU A C 1
ATOM 9615 O O . LEU A 1 611 ? 84.85900 -5.95500 61.22200 1.000 42.54984 611 LEU A O 1
ATOM 9631 N N . LEU A 1 612 ? 83.99200 -7.96900 60.71600 1.000 41.46023 612 LEU A N 1
ATOM 9632 C CA . LEU A 1 612 ? 85.30700 -8.53800 60.45400 1.000 47.56886 612 LEU A CA 1
ATOM 9633 C C . LEU A 1 612 ? 85.90200 -7.99100 59.16400 1.000 56.21990 612 LEU A C 1
ATOM 9634 O O . LEU A 1 612 ? 87.12700 -7.87400 59.05000 1.000 53.65907 612 LEU A O 1
ATOM 9650 N N . SER A 1 613 ? 85.05800 -7.64900 58.18700 1.000 44.84748 613 SER A N 1
ATOM 9651 C CA . SER A 1 613 ? 85.56300 -7.03500 56.96300 1.000 57.97800 613 SER A CA 1
ATOM 9652 C C . SER A 1 613 ? 86.16600 -5.66400 57.23800 1.000 61.77583 613 SER A C 1
ATOM 9653 O O . SER A 1 613 ? 87.07300 -5.23200 56.51800 1.000 58.93338 613 SER A O 1
ATOM 9661 N N . CYS A 1 614 ? 85.68200 -4.96900 58.27100 1.000 59.22026 614 CYS A N 1
ATOM 9662 C CA . CYS A 1 614 ? 86.27500 -3.69200 58.64700 1.000 61.09680 614 CYS A CA 1
ATOM 9663 C C . CYS A 1 614 ? 87.68600 -3.85500 59.18900 1.000 65.15518 614 CYS A C 1
ATOM 9664 O O . CYS A 1 614 ? 88.44000 -2.87600 59.23100 1.000 69.66888 614 CYS A O 1
ATOM 9672 N N . MET A 1 615 ? 88.06000 -5.06500 59.60900 1.000 60.75202 615 MET A N 1
ATOM 9673 C CA . M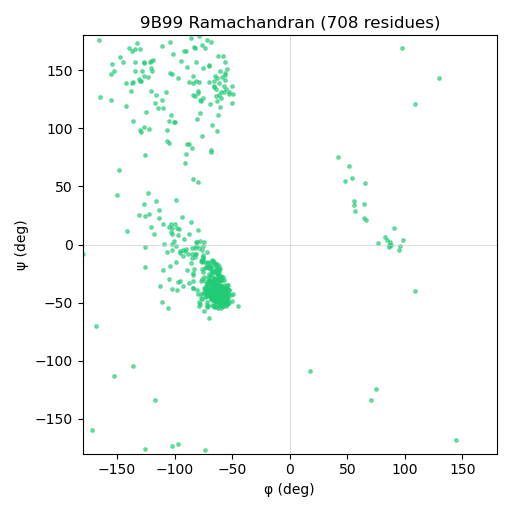ET A 1 615 ? 89.43500 -5.30000 60.03400 1.000 77.37243 615 MET A CA 1
ATOM 9674 C C . MET A 1 615 ? 90.39200 -5.20100 58.85200 1.000 86.10243 615 MET A C 1
ATOM 9675 O O . MET A 1 615 ? 91.44700 -4.56200 58.94000 1.000 81.27553 615 MET A O 1
ATOM 9689 N N . ASN A 1 616 ? 90.02800 -5.81900 57.73100 1.000 86.14454 616 ASN A N 1
ATOM 9690 C CA . ASN A 1 616 ? 90.96300 -6.06500 56.64300 1.000 98.79869 616 ASN A CA 1
ATOM 9691 C C . ASN A 1 616 ? 90.96800 -4.97900 55.57500 1.000 95.10088 616 ASN A C 1
ATOM 9692 O O . ASN A 1 616 ? 91.85500 -4.99000 54.71500 1.000 90.43716 616 ASN A O 1
ATOM 9703 N N . GLY A 1 617 ? 90.02000 -4.04500 55.60300 1.000 89.93447 617 GLY A N 1
ATOM 9704 C CA . GLY A 1 617 ? 89.97100 -3.00600 54.60400 1.000 84.79438 617 GLY A CA 1
ATOM 9705 C C . GLY A 1 617 ? 88.95500 -1.92600 54.90700 1.000 77.56193 617 GLY A C 1
ATOM 9706 O O . GLY A 1 617 ? 88.52500 -1.74600 56.05200 1.000 81.61242 617 GLY A O 1
ATOM 9710 N N . PRO A 1 618 ? 88.55500 -1.17600 53.87600 1.000 74.46156 618 PRO A N 1
ATOM 9711 C CA . PRO A 1 618 ? 87.57200 -0.10400 54.08600 1.000 71.85862 618 PRO A CA 1
ATOM 9712 C C . PRO A 1 618 ? 86.29100 -0.63700 54.70900 1.000 69.58203 618 PRO A C 1
ATOM 9713 O O . PRO A 1 618 ? 85.87100 -1.76800 54.45600 1.000 67.93446 618 PRO A O 1
ATOM 9724 N N . ASN A 1 619 ? 85.66300 0.20600 55.52800 1.000 72.20866 619 ASN A N 1
ATOM 9725 C CA . ASN A 1 619 ? 84.49500 -0.21100 56.29400 1.000 73.49565 619 ASN A CA 1
ATOM 9726 C C . ASN A 1 619 ? 83.20200 -0.18100 55.49000 1.000 69.28462 619 ASN A C 1
ATOM 9727 O O . ASN A 1 619 ? 82.17700 -0.66300 55.98500 1.000 70.47424 619 ASN A O 1
ATOM 9738 N N . VAL A 1 620 ? 83.21600 0.35800 54.27000 1.000 75.59591 620 VAL A N 1
ATOM 9739 C CA . VAL A 1 620 ? 82.05000 0.29600 53.39400 1.000 68.48453 620 VAL A CA 1
ATOM 9740 C C . VAL A 1 620 ? 82.15200 -0.85500 52.39700 1.000 64.12611 620 VAL A C 1
ATOM 9741 O O . VAL A 1 620 ? 81.32000 -0.96100 51.48900 1.000 76.76447 620 VAL A O 1
ATOM 9754 N N . ALA A 1 621 ? 83.15300 -1.72500 52.54900 1.000 67.41598 621 ALA A N 1
ATOM 9755 C CA . ALA A 1 621 ? 83.40300 -2.75100 51.54100 1.000 75.53537 621 ALA A CA 1
ATOM 9756 C C . ALA A 1 621 ? 82.25800 -3.75300 51.46300 1.000 66.37638 621 ALA A C 1
ATOM 9757 O O . ALA A 1 621 ? 81.92200 -4.23200 50.37200 1.000 64.15769 621 ALA A O 1
ATOM 9764 N N . GLY A 1 622 ? 81.64900 -4.08200 52.60000 1.000 49.26907 622 GLY A N 1
ATOM 9765 C CA . GLY A 1 622 ? 80.62200 -5.10400 52.62600 1.000 47.78204 622 GLY A CA 1
ATOM 9766 C C . GLY A 1 622 ? 79.30600 -4.66000 53.22900 1.000 44.93433 622 GLY A C 1
ATOM 9767 O O . GLY A 1 622 ? 78.53100 -5.48900 53.71700 1.000 41.46550 622 GLY A O 1
ATOM 9771 N N . VAL A 1 623 ? 79.03900 -3.35500 53.19900 1.000 44.18161 623 VAL A N 1
ATOM 9772 C CA . VAL A 1 623 ? 77.78400 -2.84800 53.74200 1.000 42.90251 623 VAL A CA 1
ATOM 9773 C C . VAL A 1 623 ? 76.60600 -3.31300 52.89600 1.000 43.72893 623 VAL A C 1
ATOM 9774 O O . VAL A 1 623 ? 75.57700 -3.74700 53.42600 1.000 34.38307 623 VAL A O 1
ATOM 9787 N N . ALA A 1 624 ? 76.73000 -3.22400 51.56900 1.000 38.52304 624 ALA A N 1
ATOM 9788 C CA . ALA A 1 624 ? 75.63600 -3.62900 50.69300 1.000 38.28617 624 ALA A CA 1
ATOM 9789 C C . ALA A 1 624 ? 75.21500 -5.06800 50.96000 1.000 48.05839 624 ALA A C 1
ATOM 9790 O O . ALA A 1 624 ? 74.01800 -5.36800 51.03000 1.000 44.00791 624 ALA A O 1
ATOM 9797 N N . GLU A 1 625 ? 76.18500 -5.97400 51.11200 1.000 41.51550 625 GLU A N 1
ATOM 9798 C CA . GLU A 1 625 ? 75.85600 -7.36000 51.42600 1.000 42.53405 625 GLU A CA 1
ATOM 9799 C C . GLU A 1 625 ? 75.11600 -7.45600 52.75300 1.000 38.43882 625 GLU A C 1
ATOM 9800 O O . GLU A 1 625 ? 74.17700 -8.24800 52.89200 1.000 36.62544 625 GLU A O 1
ATOM 9812 N N . LEU A 1 626 ? 75.52600 -6.65900 53.74100 1.000 36.76230 626 LEU A N 1
ATOM 9813 C CA . LEU A 1 626 ? 74.85600 -6.68000 55.03700 1.000 32.82499 626 LEU A CA 1
ATOM 9814 C C . LEU A 1 626 ? 73.41100 -6.21800 54.90900 1.000 34.58046 626 LEU A C 1
ATOM 9815 O O . LEU A 1 626 ? 72.49800 -6.82600 55.48000 1.000 36.58333 626 LEU A O 1
ATOM 9831 N N . ILE A 1 627 ? 73.18700 -5.13400 54.16500 1.000 31.17479 627 ILE A N 1
ATOM 9832 C CA . ILE A 1 627 ? 71.83500 -4.61300 53.98700 1.000 34.51466 627 ILE A CA 1
ATOM 9833 C C . ILE A 1 627 ? 70.97500 -5.62100 53.23600 1.000 36.54649 627 ILE A C 1
ATOM 9834 O O . ILE A 1 627 ? 69.84000 -5.91300 53.62900 1.000 32.54338 627 ILE A O 1
ATOM 9850 N N . VAL A 1 628 ? 71.50200 -6.16200 52.13600 1.000 32.76182 628 VAL A N 1
ATOM 9851 C CA . VAL A 1 628 ? 70.71900 -7.08100 51.31400 1.000 33.00922 628 VAL A CA 1
ATOM 9852 C C . VAL A 1 628 ? 70.33200 -8.31400 52.12000 1.000 40.01796 628 VAL A C 1
ATOM 9853 O O . VAL A 1 628 ? 69.17100 -8.74300 52.11500 1.000 31.28533 628 VAL A O 1
ATOM 9866 N N . GLU A 1 629 ? 71.30300 -8.91200 52.81400 1.000 34.96472 629 GLU A N 1
ATOM 9867 C CA . GLU A 1 629 ? 71.00900 -10.09000 53.62300 1.000 34.69363 629 GLU A CA 1
ATOM 9868 C C . GLU A 1 629 ? 69.94900 -9.77700 54.67100 1.000 32.53022 629 GLU A C 1
ATOM 9869 O O . GLU A 1 629 ? 69.07400 -10.60500 54.94700 1.000 29.21929 629 GLU A O 1
ATOM 9881 N N . THR A 1 630 ? 70.00600 -8.58000 55.25900 1.000 33.84353 630 THR A N 1
ATOM 9882 C CA . THR A 1 630 ? 68.98500 -8.17700 56.21900 1.000 32.61444 630 THR A CA 1
ATOM 9883 C C . THR A 1 630 ? 67.60700 -8.14700 55.57100 1.000 31.30112 630 THR A C 1
ATOM 9884 O O . THR A 1 630 ? 66.62100 -8.59700 56.16500 1.000 30.65894 630 THR A O 1
ATOM 9895 N N . ILE A 1 631 ? 67.52000 -7.62100 54.34900 1.000 35.38056 631 ILE A N 1
ATOM 9896 C CA . ILE A 1 631 ? 66.23600 -7.57200 53.65800 1.000 34.75943 631 ILE A CA 1
ATOM 9897 C C . ILE A 1 631 ? 65.77300 -8.97700 53.29700 1.000 38.75991 631 ILE A C 1
ATOM 9898 O O . ILE A 1 631 ? 64.59800 -9.32400 53.47100 1.000 39.15206 631 ILE A O 1
ATOM 9914 N N . ASN A 1 632 ? 66.68300 -9.80700 52.78500 1.000 36.36225 632 ASN A N 1
ATOM 9915 C CA . ASN A 1 632 ? 66.31300 -11.16700 52.41200 1.000 36.78862 632 ASN A CA 1
ATOM 9916 C C . ASN A 1 632 ? 65.89200 -11.98700 53.62500 1.000 42.08136 632 ASN A C 1
ATOM 9917 O O . ASN A 1 632 ? 65.05000 -12.88400 53.50500 1.000 38.98625 632 ASN A O 1
ATOM 9928 N N . LEU A 1 633 ? 66.45700 -11.69600 54.79700 1.000 38.59673 633 LEU A N 1
ATOM 9929 C CA . LEU A 1 633 ? 66.13900 -12.48000 55.98500 1.000 35.03578 633 LEU A CA 1
ATOM 9930 C C . LEU A 1 633 ? 64.79900 -12.06900 56.58600 1.000 43.71577 633 LEU A C 1
ATOM 9931 O O . LEU A 1 633 ? 63.95800 -12.92500 56.87900 1.000 40.25746 633 LEU A O 1
ATOM 9947 N N . THR A 1 634 ? 64.58300 -10.76400 56.78300 1.000 36.62544 634 THR A N 1
ATOM 9948 C CA . THR A 1 634 ? 63.32100 -10.31500 57.36200 1.000 39.09416 634 THR A CA 1
ATOM 9949 C C . THR A 1 634 ? 62.14700 -10.63300 56.44700 1.000 38.72043 634 THR A C 1
ATOM 9950 O O . THR A 1 634 ? 61.05000 -10.93900 56.92800 1.000 42.74460 634 THR A O 1
ATOM 9961 N N . SER A 1 635 ? 62.35700 -10.57000 55.13000 1.000 44.53166 635 SER A N 1
ATOM 9962 C CA . SER A 1 635 ? 61.29600 -10.93200 54.19600 1.000 40.04954 635 SER A CA 1
ATOM 9963 C C . SER A 1 635 ? 61.03100 -12.43100 54.20700 1.000 44.50007 635 SER A C 1
ATOM 9964 O O . SER A 1 635 ? 59.90700 -12.86300 53.92500 1.000 41.72606 635 SER A O 1
ATOM 9972 N N . GLY A 1 636 ? 62.04400 -13.23200 54.53000 1.000 47.13986 636 GLY A N 1
ATOM 9973 C CA . GLY A 1 636 ? 61.93600 -14.67400 54.49500 1.000 51.09034 636 GLY A CA 1
ATOM 9974 C C . GLY A 1 636 ? 62.44100 -15.31600 53.22400 1.000 50.18496 636 GLY A C 1
ATOM 9975 O O . GLY A 1 636 ? 62.41300 -16.54800 53.12100 1.000 56.48835 636 GLY A O 1
ATOM 9979 N N . ARG A 1 637 ? 62.90800 -14.52300 52.25800 1.000 45.97130 637 ARG A N 1
ATOM 9980 C CA . ARG A 1 637 ? 63.35400 -15.07700 50.98700 1.000 52.27732 637 ARG A CA 1
ATOM 9981 C C . ARG A 1 637 ? 64.61500 -15.91700 51.12600 1.000 62.51276 637 ARG A C 1
ATOM 9982 O O . ARG A 1 637 ? 64.86400 -16.78000 50.27700 1.000 66.85802 637 ARG A O 1
ATOM 10003 N N . SER A 1 638 ? 65.41700 -15.68700 52.16900 1.000 61.20471 638 SER A N 1
ATOM 10004 C CA . SER A 1 638 ? 66.60900 -16.50100 52.37600 1.000 61.15733 638 SER A CA 1
ATOM 10005 C C . SER A 1 638 ? 66.26500 -17.95900 52.65300 1.000 69.04249 638 SER A C 1
ATOM 10006 O O . SER A 1 638 ? 67.12200 -18.83100 52.47500 1.000 75.19059 638 SER A O 1
ATOM 10014 N N . PHE A 1 639 ? 65.03400 -18.24000 53.08500 1.000 69.50570 639 PHE A N 1
ATOM 10015 C CA . PHE A 1 639 ? 64.59800 -19.59900 53.37000 1.000 70.01629 639 PHE A CA 1
ATOM 10016 C C . PHE A 1 639 ? 63.58200 -20.13200 52.37200 1.000 81.94140 639 PHE A C 1
ATOM 10017 O O . PHE A 1 639 ? 63.44700 -21.35300 52.25100 1.000 89.37914 639 PHE A O 1
ATOM 10034 N N . SER A 1 640 ? 62.86600 -19.25600 51.66200 1.000 85.27338 640 SER A N 1
ATOM 10035 C CA . SER A 1 640 ? 62.04000 -19.71500 50.55100 1.000 89.82130 640 SER A CA 1
ATOM 10036 C C . SER A 1 640 ? 62.89900 -20.28100 49.42700 1.000 91.06618 640 SER A C 1
ATOM 10037 O O . SER A 1 640 ? 62.45900 -21.17800 48.69900 1.000 88.58431 640 SER A O 1
ATOM 10045 N N . ASN A 1 641 ? 64.11800 -19.76700 49.27600 1.000 93.17696 641 ASN A N 1
ATOM 10046 C CA . ASN A 1 641 ? 65.07700 -20.24100 48.29200 1.000 99.71459 641 ASN A CA 1
ATOM 10047 C C . ASN A 1 641 ? 66.38000 -20.57300 49.00500 1.000 98.15124 641 ASN A C 1
ATOM 10048 O O . ASN A 1 641 ? 66.75400 -19.91600 49.98100 1.000 98.95134 641 ASN A O 1
ATOM 10059 N N . ASP A 1 642 ? 67.06600 -21.60500 48.51900 1.000 101.65429 642 ASP A N 1
ATOM 10060 C CA . ASP A 1 642 ? 68.33700 -22.02700 49.10600 1.000 108.31825 642 ASP A CA 1
ATOM 10061 C C . ASP A 1 642 ? 69.44600 -21.22700 48.43700 1.000 116.57977 642 ASP A C 1
ATOM 10062 O O . ASP A 1 642 ? 70.05400 -21.65600 47.45500 1.000 112.76352 642 ASP A O 1
ATOM 10071 N N . LEU A 1 643 ? 69.70600 -20.03600 48.98000 1.000 116.87191 643 LEU A N 1
ATOM 10072 C CA . LEU A 1 643 ? 70.77300 -19.19200 48.45200 1.000 97.76435 643 LEU A CA 1
ATOM 10073 C C . LEU A 1 643 ? 72.12900 -19.86800 48.61900 1.000 100.38835 643 LEU A C 1
ATOM 10074 O O . LEU A 1 643 ? 72.93900 -19.89300 47.68700 1.000 98.36179 643 LEU A O 1
ATOM 10090 N N . LEU A 1 644 ? 72.38500 -20.41800 49.81000 1.000 99.76196 644 LEU A N 1
ATOM 10091 C CA . LEU A 1 644 ? 73.55500 -21.22600 50.13600 1.000 95.76148 644 LEU A CA 1
ATOM 10092 C C . LEU A 1 644 ? 74.70100 -21.06400 49.14800 1.000 99.08556 644 LEU A C 1
ATOM 10093 O O . LEU A 1 644 ? 75.36400 -20.02300 49.14300 1.000 105.15471 644 LEU A O 1
ATOM 10109 N N . SER A 1 645 ? 74.96400 -22.08700 48.33200 1.000 93.44278 645 SER A N 1
ATOM 10110 C CA . SER A 1 645 ? 76.08900 -22.04900 47.40500 1.000 103.69928 645 SER A CA 1
ATOM 10111 C C . SER A 1 645 ? 75.65500 -22.01900 45.94300 1.000 103.69401 645 SER A C 1
ATOM 10112 O O . SER A 1 645 ? 76.43200 -22.41300 45.06600 1.000 105.56792 645 SER A O 1
ATOM 10120 N N . HIS A 1 646 ? 74.43800 -21.56900 45.66300 1.000 97.48800 646 HIS A N 1
ATOM 10121 C CA . HIS A 1 646 ? 74.06500 -21.23700 44.30100 1.000 88.36849 646 HIS A CA 1
ATOM 10122 C C . HIS A 1 646 ? 75.13900 -20.32400 43.71200 1.000 79.17002 646 HIS A C 1
ATOM 10123 O O . HIS A 1 646 ? 75.41000 -19.25200 44.28500 1.000 72.98770 646 HIS A O 1
ATOM 10137 N N . PRO A 1 647 ? 75.78200 -20.70200 42.60800 1.000 75.36693 647 PRO A N 1
ATOM 10138 C CA . PRO A 1 647 ? 76.97300 -19.94300 42.18000 1.000 75.77487 647 PRO A CA 1
ATOM 10139 C C . PRO A 1 647 ? 76.69100 -18.47000 41.93900 1.000 58.41490 647 PRO A C 1
ATOM 10140 O O . PRO A 1 647 ? 77.59300 -17.63700 42.09900 1.000 53.14321 647 PRO A O 1
ATOM 10151 N N . GLN A 1 648 ? 75.46000 -18.12000 41.56400 1.000 56.43835 648 GLN A N 1
ATOM 10152 C CA . GLN A 1 648 ? 75.12700 -16.72100 41.33800 1.000 55.33821 648 GLN A CA 1
ATOM 10153 C C . GLN A 1 648 ? 75.07600 -15.92000 42.63200 1.000 53.35640 648 GLN A C 1
ATOM 10154 O O . GLN A 1 648 ? 75.16300 -14.68900 42.58600 1.000 49.17958 648 GLN A O 1
ATOM 10168 N N . TYR A 1 649 ? 74.93400 -16.58300 43.78300 1.000 59.04392 649 TYR A N 1
ATOM 10169 C CA . TYR A 1 649 ? 74.90700 -15.85300 45.04600 1.000 59.41502 649 TYR A CA 1
ATOM 10170 C C . TYR A 1 649 ? 76.25100 -15.19100 45.32000 1.000 48.10314 649 TYR A C 1
ATOM 10171 O O . TYR A 1 649 ? 76.31900 -13.98400 45.58100 1.000 47.91627 649 TYR A O 1
ATOM 10189 N N . LYS A 1 650 ? 77.33200 -15.97200 45.28200 1.000 55.04871 650 LYS A N 1
ATOM 10190 C CA . LYS A 1 650 ? 78.66400 -15.39100 45.42000 1.000 50.10601 650 LYS A CA 1
ATOM 10191 C C . LYS A 1 650 ? 78.89900 -14.31800 44.36400 1.000 51.66409 650 LYS A C 1
ATOM 10192 O O . LYS A 1 650 ? 79.48400 -13.26700 44.65200 1.000 42.57353 650 LYS A O 1
ATOM 10211 N N . GLN A 1 651 ? 78.43200 -14.56300 43.14100 1.000 46.98721 651 GLN A N 1
ATOM 10212 C CA . GLN A 1 651 ? 78.67800 -13.64700 42.03500 1.000 48.27158 651 GLN A CA 1
ATOM 10213 C C . GLN A 1 651 ? 77.99000 -12.30600 42.25500 1.000 39.04152 651 GLN A C 1
ATOM 10214 O O . GLN A 1 651 ? 78.63000 -11.25200 42.17900 1.000 40.37853 651 GLN A O 1
ATOM 10228 N N . ILE A 1 652 ? 76.68300 -12.32300 42.52000 1.000 40.11534 652 ILE A N 1
ATOM 10229 C CA . ILE A 1 652 ? 75.96900 -11.06600 42.71400 1.000 48.67689 652 ILE A CA 1
ATOM 10230 C C . ILE A 1 652 ? 76.45800 -10.36300 43.97200 1.000 47.84258 652 ILE A C 1
ATOM 10231 O O . ILE A 1 652 ? 76.51800 -9.12800 44.01700 1.000 35.97800 652 ILE A O 1
ATOM 10247 N N . THR A 1 653 ? 76.81300 -11.12800 45.00700 1.000 37.28342 653 THR A N 1
ATOM 10248 C CA . THR A 1 653 ? 77.33600 -10.52600 46.22900 1.000 43.04727 653 THR A CA 1
ATOM 10249 C C . THR A 1 653 ? 78.64200 -9.78900 45.96200 1.000 45.09225 653 THR A C 1
ATOM 10250 O O . THR A 1 653 ? 78.84200 -8.66800 46.44400 1.000 39.81267 653 THR A O 1
ATOM 10261 N N . SER A 1 654 ? 79.54600 -10.40400 45.19700 1.000 40.51538 654 SER A N 1
ATOM 10262 C CA . SER A 1 654 ? 80.82600 -9.76500 44.91100 1.000 45.65811 654 SER A CA 1
ATOM 10263 C C . SER A 1 654 ? 80.64400 -8.52700 44.04200 1.000 43.04463 654 SER A C 1
ATOM 10264 O O . SER A 1 654 ? 81.26200 -7.48700 44.29800 1.000 37.63872 654 SER A O 1
ATOM 10272 N N . ILE A 1 655 ? 79.80200 -8.61500 43.01100 1.000 35.56479 655 ILE A N 1
ATOM 10273 C CA . ILE A 1 655 ? 79.56300 -7.45700 42.15500 1.000 36.98075 655 ILE A CA 1
ATOM 10274 C C . ILE A 1 655 ? 78.96600 -6.31600 42.96900 1.000 42.37877 655 ILE A C 1
ATOM 10275 O O . ILE A 1 655 ? 79.39100 -5.16000 42.86200 1.000 33.64614 655 ILE A O 1
ATOM 10291 N N . THR A 1 656 ? 77.95800 -6.62600 43.78800 1.000 38.47303 656 THR A N 1
ATOM 10292 C CA . THR A 1 656 ? 77.28000 -5.58100 44.54700 1.000 41.27337 656 THR A CA 1
ATOM 10293 C C . THR A 1 656 ? 78.21000 -4.96000 45.57900 1.000 34.30674 656 THR A C 1
ATOM 10294 O O . THR A 1 656 ? 78.24200 -3.73400 45.73300 1.000 48.21894 656 THR A O 1
ATOM 10305 N N . ASN A 1 657 ? 78.97100 -5.78700 46.30000 1.000 44.11055 657 ASN A N 1
ATOM 10306 C CA . ASN A 1 657 ? 79.92600 -5.25300 47.26400 1.000 52.10098 657 ASN A CA 1
ATOM 10307 C C . ASN A 1 657 ? 80.96600 -4.38100 46.57200 1.000 55.36980 657 ASN A C 1
ATOM 10308 O O . ASN A 1 657 ? 81.29600 -3.29100 47.05400 1.000 56.10410 657 ASN A O 1
ATOM 10319 N N . ASP A 1 658 ? 81.49300 -4.84500 45.43900 1.000 51.58250 658 ASP A N 1
ATOM 10320 C CA . ASP A 1 658 ? 82.45200 -4.04300 44.68700 1.000 53.83277 658 ASP A CA 1
ATOM 10321 C C . ASP A 1 658 ? 81.81100 -2.75900 44.17600 1.000 41.63657 658 ASP A C 1
ATOM 10322 O O . ASP A 1 658 ? 82.42700 -1.68700 44.21500 1.000 49.00324 658 ASP A O 1
ATOM 10331 N N . LEU A 1 659 ? 80.56900 -2.84700 43.70000 1.000 39.51000 659 LEU A N 1
ATOM 10332 C CA . LEU A 1 659 ? 79.88900 -1.67200 43.16600 1.000 43.70261 659 LEU A CA 1
ATOM 10333 C C . LEU A 1 659 ? 79.67500 -0.62000 44.24700 1.000 51.67462 659 LEU A C 1
ATOM 10334 O O . LEU A 1 659 ? 80.05600 0.54400 44.08000 1.000 45.27911 659 LEU A O 1
ATOM 10350 N N . CYS A 1 660 ? 79.06100 -1.01100 45.36600 1.000 54.86710 660 CYS A N 1
ATOM 10351 C CA . CYS A 1 660 ? 78.79800 -0.06600 46.44400 1.000 57.50689 660 CYS A CA 1
ATOM 10352 C C . CYS A 1 660 ? 80.06900 0.33400 47.18000 1.000 53.16953 660 CYS A C 1
ATOM 10353 O O . CYS A 1 660 ? 80.07100 1.35300 47.87900 1.000 63.54972 660 CYS A O 1
ATOM 10361 N N . HIS A 1 661 ? 81.14600 -0.44100 47.04000 1.000 58.42806 661 HIS A N 1
ATOM 10362 C CA . HIS A 1 661 ? 82.45700 0.01700 47.49000 1.000 56.40676 661 HIS A CA 1
ATOM 10363 C C . HIS A 1 661 ? 82.94500 1.17200 46.62500 1.000 60.63359 661 HIS A C 1
ATOM 10364 O O . HIS A 1 661 ? 83.42900 2.18900 47.13800 1.000 62.12850 661 HIS A O 1
ATOM 10378 N N . GLN A 1 662 ? 82.81800 1.03400 45.30400 1.000 53.73802 662 GLN A N 1
ATOM 10379 C CA . GLN A 1 662 ? 83.23900 2.10200 44.40400 1.000 67.20543 662 GLN A CA 1
ATOM 10380 C C . GLN A 1 662 ? 82.37500 3.34400 44.57900 1.000 68.15817 662 GLN A C 1
ATOM 10381 O O . GLN A 1 662 ? 82.86800 4.47200 44.46700 1.000 66.62641 662 GLN A O 1
ATOM 10395 N N . LEU A 1 663 ? 81.08200 3.15900 44.85300 1.000 57.19107 663 LEU A N 1
ATOM 10396 C CA . LEU A 1 663 ? 80.16400 4.29200 44.90500 1.000 56.50414 663 LEU A CA 1
ATOM 10397 C C . LEU A 1 663 ? 80.36700 5.10900 46.17500 1.000 69.75573 663 LEU A C 1
ATOM 10398 O O . LEU A 1 663 ? 80.63800 6.31400 46.11600 1.000 65.42363 663 LEU A O 1
ATOM 10414 N N . CYS A 1 664 ? 80.24000 4.46800 47.33900 1.000 80.20172 664 CYS A N 1
ATOM 10415 C CA . CYS A 1 664 ? 80.32500 5.19800 48.59900 1.000 89.58179 664 CYS A CA 1
ATOM 10416 C C . CYS A 1 664 ? 81.72400 5.73100 48.87800 1.000 86.79462 664 CYS A C 1
ATOM 10417 O O . CYS A 1 664 ? 81.86800 6.66200 49.67800 1.000 89.32124 664 CYS A O 1
ATOM 10425 N N . SER A 1 665 ? 82.75400 5.16400 48.24900 1.000 79.48585 665 SER A N 1
ATOM 10426 C CA . SER A 1 665 ? 84.12900 5.61500 48.43200 1.000 94.14813 665 SER A CA 1
ATOM 10427 C C . SER A 1 665 ? 84.70700 6.22600 47.15600 1.000 88.63958 665 SER A C 1
ATOM 10428 O O . SER A 1 665 ? 85.91400 6.15100 46.91400 1.000 82.32566 665 SER A O 1
ATOM 10436 N N . LYS A 1 666 ? 83.85000 6.81600 46.32300 1.000 93.13748 666 LYS A N 1
ATOM 10437 C CA . LYS A 1 666 ? 84.29300 7.58400 45.16900 1.000 96.78792 666 LYS A CA 1
ATOM 10438 C C . LYS A 1 666 ? 84.63300 9.01700 45.55000 1.000 113.65836 666 LYS A C 1
ATOM 10439 O O . LYS A 1 666 ? 85.45600 9.65200 44.88100 1.000 108.55775 666 LYS A O 1
ATOM 10458 N N . GLY A 1 667 ? 84.02400 9.53400 46.61400 1.000 118.42473 667 GLY A N 1
ATOM 10459 C CA . GLY A 1 667 ? 84.34800 10.85600 47.10500 1.000 112.63719 667 GLY A CA 1
ATOM 10460 C C . GLY A 1 667 ? 83.78700 11.97000 46.25000 1.000 109.08150 667 GLY A C 1
ATOM 10461 O O . GLY A 1 667 ? 82.57800 12.03300 46.01300 1.000 107.97347 667 GLY A O 1
ATOM 10465 N N . ASN A 1 668 ? 84.66100 12.86100 45.78800 1.000 114.76376 668 ASN A N 1
ATOM 10466 C CA . ASN A 1 668 ? 84.26600 13.97800 44.94300 1.000 114.45583 668 ASN A CA 1
ATOM 10467 C C . ASN A 1 668 ? 84.51900 13.71500 43.46600 1.000 117.37197 668 ASN A C 1
ATOM 10468 O O . ASN A 1 668 ? 84.21900 14.58000 42.63700 1.000 115.49543 668 ASN A O 1
ATOM 10479 N N . ARG A 1 669 ? 85.07400 12.55700 43.11900 1.000 112.89248 669 ARG A N 1
ATOM 10480 C CA . ARG A 1 669 ? 85.10400 12.14800 41.72600 1.000 118.20365 669 ARG A CA 1
ATOM 10481 C C . ARG A 1 669 ? 83.68200 12.08600 41.17400 1.000 119.00637 669 ARG A C 1
ATOM 10482 O O . ARG A 1 669 ? 82.69900 12.03500 41.91700 1.000 110.28691 669 ARG A O 1
ATOM 10503 N N . ALA A 1 670 ? 83.57900 12.08200 39.85000 1.000 117.35354 670 ALA A N 1
ATOM 10504 C CA . ALA A 1 670 ? 82.31200 11.82400 39.18600 1.000 98.36443 670 ALA A CA 1
ATOM 10505 C C . ALA A 1 670 ? 82.15700 10.32500 38.95200 1.000 88.81854 670 ALA A C 1
ATOM 10506 O O . ALA A 1 670 ? 83.14300 9.59100 38.84600 1.000 84.55487 670 ALA A O 1
ATOM 10513 N N . ILE A 1 671 ? 80.90500 9.87300 38.88900 1.000 69.02407 671 ILE A N 1
ATOM 10514 C CA . ILE A 1 671 ? 80.61300 8.48000 38.56700 1.000 54.53022 671 ILE A CA 1
ATOM 10515 C C . ILE A 1 671 ? 81.13300 8.21100 37.16200 1.000 55.46981 671 ILE A C 1
ATOM 10516 O O . ILE A 1 671 ? 80.60400 8.73900 36.17700 1.000 66.41323 671 ILE A O 1
ATOM 10532 N N . GLY A 1 672 ? 82.18000 7.39300 37.05800 1.000 49.19537 672 GLY A N 1
ATOM 10533 C CA . GLY A 1 672 ? 82.88100 7.18600 35.81300 1.000 58.70441 672 GLY A CA 1
ATOM 10534 C C . GLY A 1 672 ? 82.42900 5.94200 35.07000 1.000 50.28498 672 GLY A C 1
ATOM 10535 O O . GLY A 1 672 ? 81.45400 5.27500 35.42800 1.000 56.62521 672 GLY A O 1
ATOM 10539 N N . SER A 1 673 ? 83.17400 5.62600 34.00900 1.000 52.62473 673 SER A N 1
ATOM 10540 C CA . SER A 1 673 ? 82.81500 4.50100 33.15200 1.000 56.13305 673 SER A CA 1
ATOM 10541 C C . SER A 1 673 ? 82.90100 3.17500 33.89100 1.000 55.55403 673 SER A C 1
ATOM 10542 O O . SER A 1 673 ? 82.10700 2.26500 33.62500 1.000 51.29562 673 SER A O 1
ATOM 10550 N N . GLU A 1 674 ? 83.85000 3.04200 34.82000 1.000 56.79892 674 GLU A N 1
ATOM 10551 C CA . GLU A 1 674 ? 84.01100 1.77700 35.52900 1.000 61.17839 674 GLU A CA 1
ATOM 10552 C C . GLU A 1 674 ? 82.79700 1.47000 36.39600 1.000 51.01401 674 GLU A C 1
ATOM 10553 O O . GLU A 1 674 ? 82.36400 0.31500 36.48100 1.000 47.41884 674 GLU A O 1
ATOM 10565 N N . ILE A 1 675 ? 82.23700 2.48900 37.05200 1.000 47.33725 675 ILE A N 1
ATOM 10566 C CA . ILE A 1 675 ? 81.05200 2.27300 37.87400 1.000 44.71326 675 ILE A CA 1
ATOM 10567 C C . ILE A 1 675 ? 79.84700 1.96200 36.99500 1.000 48.01892 675 ILE A C 1
ATOM 10568 O O . ILE A 1 675 ? 79.04500 1.07300 37.30900 1.000 38.52041 675 ILE A O 1
ATOM 10584 N N . GLU A 1 676 ? 79.69300 2.69300 35.88900 1.000 36.47279 676 GLU A N 1
ATOM 10585 C CA . GLU A 1 676 ? 78.60300 2.40500 34.96400 1.000 34.93577 676 GLU A CA 1
ATOM 10586 C C . GLU A 1 676 ? 78.68000 0.96800 34.46400 1.000 38.35460 676 GLU A C 1
ATOM 10587 O O . GLU A 1 676 ? 77.66200 0.27100 34.39600 1.000 35.24633 676 GLU A O 1
ATOM 10599 N N . SER A 1 677 ? 79.88600 0.50400 34.12300 1.000 37.37027 677 SER A N 1
ATOM 10600 C CA . SER A 1 677 ? 80.03700 -0.84700 33.59400 1.000 41.03650 677 SER A CA 1
ATOM 10601 C C . SER A 1 677 ? 79.71900 -1.89700 34.65100 1.000 40.23640 677 SER A C 1
ATOM 10602 O O . SER A 1 677 ? 79.11300 -2.93000 34.34300 1.000 43.34993 677 SER A O 1
ATOM 10610 N N . LYS A 1 678 ? 80.12700 -1.65900 35.90000 1.000 45.67390 678 LYS A N 1
ATOM 10611 C CA . LYS A 1 678 ? 79.83300 -2.61400 36.96500 1.000 38.95467 678 LYS A CA 1
ATOM 10612 C C . LYS A 1 678 ? 78.33400 -2.68600 37.23700 1.000 41.70763 678 LYS A C 1
ATOM 10613 O O . LYS A 1 678 ? 77.79300 -3.77000 37.48900 1.000 30.77737 678 LYS A O 1
ATOM 10632 N N . MET A 1 679 ? 77.64400 -1.54400 37.19300 1.000 39.12574 679 MET A N 1
ATOM 10633 C CA . MET A 1 679 ? 76.19000 -1.56700 37.32700 1.000 37.44396 679 MET A CA 1
ATOM 10634 C C . MET A 1 679 ? 75.55000 -2.33000 36.17100 1.000 31.86435 679 MET A C 1
ATOM 10635 O O . MET A 1 679 ? 74.57400 -3.06400 36.36600 1.000 32.28282 679 MET A O 1
ATOM 10649 N N . GLN A 1 680 ? 76.08400 -2.17000 34.95800 1.000 31.04846 680 GLN A N 1
ATOM 10650 C CA . GLN A 1 680 ? 75.59300 -2.95700 33.83200 1.000 29.89569 680 GLN A CA 1
ATOM 10651 C C . GLN A 1 680 ? 75.77400 -4.44800 34.09100 1.000 33.91196 680 GLN A C 1
ATOM 10652 O O . GLN A 1 680 ? 74.88900 -5.25500 33.77900 1.000 36.17802 680 GLN A O 1
ATOM 10666 N N . GLU A 1 681 ? 76.91700 -4.83300 34.66200 1.000 37.48607 681 GLU A N 1
ATOM 10667 C CA . GLU A 1 681 ? 77.12700 -6.22600 35.04100 1.000 38.69938 681 GLU A CA 1
ATOM 10668 C C . GLU A 1 681 ? 76.02300 -6.71200 35.97200 1.000 33.17240 681 GLU A C 1
ATOM 10669 O O . GLU A 1 681 ? 75.46300 -7.79700 35.78100 1.000 37.65451 681 GLU A O 1
ATOM 10681 N N . LEU A 1 682 ? 75.71200 -5.92200 37.00000 1.000 33.73299 682 LEU A N 1
ATOM 10682 C CA . LEU A 1 682 ? 74.66300 -6.30500 37.93900 1.000 34.46466 682 LEU A CA 1
ATOM 10683 C C . LEU A 1 682 ? 73.31600 -6.40900 37.23600 1.000 31.32744 682 LEU A C 1
ATOM 10684 O O . LEU A 1 682 ? 72.57300 -7.37900 37.42700 1.000 34.35675 682 LEU A O 1
ATOM 10700 N N . VAL A 1 683 ? 72.98600 -5.41300 36.41200 1.000 31.55378 683 VAL A N 1
ATOM 10701 C CA . VAL A 1 683 ? 71.71100 -5.42500 35.69900 1.000 27.82176 683 VAL A CA 1
ATOM 10702 C C . VAL A 1 683 ? 71.60200 -6.67400 34.83500 1.000 30.43260 683 VAL A C 1
ATOM 10703 O O . VAL A 1 683 ? 70.56900 -7.35400 34.82200 1.000 31.03004 683 VAL A O 1
ATOM 10716 N N . GLN A 1 684 ? 72.67000 -6.99900 34.10400 1.000 34.08567 684 GLN A N 1
ATOM 10717 C CA . GLN A 1 684 ? 72.65900 -8.19700 33.27000 1.000 32.78814 684 GLN A CA 1
ATOM 10718 C C . GLN A 1 684 ? 72.38200 -9.44600 34.09800 1.000 37.81769 684 GLN A C 1
ATOM 10719 O O . GLN A 1 684 ? 71.61100 -10.32000 33.68200 1.000 32.98553 684 GLN A O 1
ATOM 10733 N N . LEU A 1 685 ? 73.01600 -9.55700 35.26500 1.000 35.27528 685 LEU A N 1
ATOM 10734 C CA . LEU A 1 685 ? 72.77000 -10.70900 36.12700 1.000 37.64136 685 LEU A CA 1
ATOM 10735 C C . LEU A 1 685 ? 71.34800 -10.69800 36.66800 1.000 38.89414 685 LEU A C 1
ATOM 10736 O O . LEU A 1 685 ? 70.67600 -11.73600 36.68800 1.000 35.35687 685 LEU A O 1
ATOM 10752 N N . VAL A 1 686 ? 70.86500 -9.52900 37.09300 1.000 32.21965 686 VAL A N 1
ATOM 10753 C CA . VAL A 1 686 ? 69.57600 -9.45800 37.77200 1.000 38.44671 686 VAL A CA 1
ATOM 10754 C C . VAL A 1 686 ? 68.43900 -9.82400 36.82700 1.000 35.52794 686 VAL A C 1
ATOM 10755 O O . VAL A 1 686 ? 67.48200 -10.50100 37.22100 1.000 42.50246 686 VAL A O 1
ATOM 10768 N N . PHE A 1 687 ? 68.50700 -9.37500 35.57700 1.000 38.66253 687 PHE A N 1
ATOM 10769 C CA . PHE A 1 687 ? 67.39300 -9.52500 34.65000 1.000 39.03889 687 PHE A CA 1
ATOM 10770 C C . PHE A 1 687 ? 67.58900 -10.65100 33.64500 1.000 46.34766 687 PHE A C 1
ATOM 10771 O O . PHE A 1 687 ? 66.71500 -10.86300 32.79900 1.000 47.07143 687 PHE A O 1
ATOM 10788 N N . SER A 1 688 ? 68.70300 -11.37700 33.71000 1.000 38.98625 688 SER A N 1
ATOM 10789 C CA . SER A 1 688 ? 68.89700 -12.55600 32.86900 1.000 43.23676 688 SER A CA 1
ATOM 10790 C C . SER A 1 688 ? 68.38900 -13.78600 33.62100 1.000 47.37936 688 SER A C 1
ATOM 10791 O O . SER A 1 688 ? 69.14100 -14.65000 34.07400 1.000 55.29347 688 SER A O 1
ATOM 10799 N N . ASP A 1 689 ? 67.06600 -13.83700 33.75500 1.000 51.43511 689 ASP A N 1
ATOM 10800 C CA . ASP A 1 689 ? 66.42300 -14.92500 34.47900 1.000 62.60224 689 ASP A CA 1
ATOM 10801 C C . ASP A 1 689 ? 66.61100 -16.25100 33.75100 1.000 60.33355 689 ASP A C 1
ATOM 10802 O O . ASP A 1 689 ? 66.45600 -16.33900 32.52800 1.000 68.41610 689 ASP A O 1
ATOM 10811 N N . SER A 1 690 ? 66.95100 -17.28400 34.51300 1.000 61.40999 690 SER A N 1
ATOM 10812 C CA . SER A 1 690 ? 67.00800 -18.64900 34.01700 1.000 65.16044 690 SER A CA 1
ATOM 10813 C C . SER A 1 690 ? 66.15000 -19.52400 34.92000 1.000 70.37949 690 SER A C 1
ATOM 10814 O O . SER A 1 690 ? 65.90200 -19.19500 36.08300 1.000 66.57904 690 SER A O 1
ATOM 10822 N N . SER A 1 691 ? 65.68800 -20.64900 34.37000 1.000 74.28259 691 SER A N 1
ATOM 10823 C CA . SER A 1 691 ? 64.83100 -21.54300 35.14400 1.000 87.20519 691 SER A CA 1
ATOM 10824 C C . SER A 1 691 ? 65.54000 -22.03100 36.40100 1.000 86.08664 691 SER A C 1
ATOM 10825 O O . SER A 1 691 ? 64.92500 -22.13600 37.46900 1.000 87.54208 691 SER A O 1
ATOM 10833 N N . ASP A 1 692 ? 66.83400 -22.33000 36.29700 1.000 83.81531 692 ASP A N 1
ATOM 10834 C CA . ASP A 1 692 ? 67.62200 -22.80900 37.42400 1.000 89.02120 692 ASP A CA 1
ATOM 10835 C C . ASP A 1 692 ? 68.50500 -21.72400 38.02800 1.000 80.93339 692 ASP A C 1
ATOM 10836 O O . ASP A 1 692 ? 69.41300 -22.03700 38.80300 1.000 79.18844 692 ASP A O 1
ATOM 10845 N N . GLY A 1 693 ? 68.26400 -20.45900 37.69200 1.000 68.48979 693 GLY A N 1
ATOM 10846 C CA . GLY A 1 693 ? 69.03400 -19.38000 38.26900 1.000 72.29814 693 GLY A CA 1
ATOM 10847 C C . GLY A 1 693 ? 68.51600 -18.95800 39.63100 1.000 65.35520 693 GLY A C 1
ATOM 10848 O O . GLY A 1 693 ? 67.44400 -19.36800 40.07600 1.000 69.56097 693 GLY A O 1
ATOM 10852 N N . LEU A 1 694 ? 69.30600 -18.12400 40.30400 1.000 57.94642 694 LEU A N 1
ATOM 10853 C CA . LEU A 1 694 ? 68.90400 -17.60900 41.60500 1.000 55.99092 694 LEU A CA 1
ATOM 10854 C C . LEU A 1 694 ? 67.55100 -16.91100 41.49800 1.000 54.88553 694 LEU A C 1
ATOM 10855 O O . LEU A 1 694 ? 67.22400 -16.29100 40.48300 1.000 54.88290 694 LEU A O 1
ATOM 10871 N N . ASP A 1 695 ? 66.76200 -17.02700 42.56000 1.000 47.42411 695 ASP A N 1
ATOM 10872 C CA . ASP A 1 695 ? 65.40100 -16.51200 42.55400 1.000 43.36836 695 ASP A CA 1
ATOM 10873 C C . ASP A 1 695 ? 65.39000 -15.04500 42.13700 1.000 44.49481 695 ASP A C 1
ATOM 10874 O O . ASP A 1 695 ? 66.14200 -14.23600 42.70300 1.000 46.48978 695 ASP A O 1
ATOM 10883 N N . PRO A 1 696 ? 64.55300 -14.65300 41.16600 1.000 42.04188 696 PRO A N 1
ATOM 10884 C CA . PRO A 1 696 ? 64.57700 -13.25000 40.71300 1.000 40.57329 696 PRO A CA 1
ATOM 10885 C C . PRO A 1 696 ? 64.31200 -12.23800 41.81600 1.000 41.22600 696 PRO A C 1
ATOM 10886 O O . PRO A 1 696 ? 64.95100 -11.17800 41.83800 1.000 33.51981 696 PRO A O 1
ATOM 10897 N N . ASP A 1 697 ? 63.37600 -12.51800 42.72600 1.000 41.53656 697 ASP A N 1
ATOM 10898 C CA . ASP A 1 697 ? 63.07300 -11.55200 43.77700 1.000 42.11821 697 ASP A CA 1
ATOM 10899 C C . ASP A 1 697 ? 64.28100 -11.32500 44.67700 1.000 45.19226 697 ASP A C 1
ATOM 10900 O O . ASP A 1 697 ? 64.54900 -10.19200 45.09700 1.000 35.80692 697 ASP A O 1
ATOM 10909 N N . VAL A 1 698 ? 65.02500 -12.38900 44.98200 1.000 35.60427 698 VAL A N 1
ATOM 10910 C CA . VAL A 1 698 ? 66.27500 -12.23200 45.72000 1.000 39.52053 698 VAL A CA 1
ATOM 10911 C C . VAL A 1 698 ? 67.25400 -11.38900 44.91200 1.000 40.82595 698 VAL A C 1
ATOM 10912 O O . VAL A 1 698 ? 67.89400 -10.46800 45.43500 1.000 35.42530 698 VAL A O 1
ATOM 10925 N N . LYS A 1 699 ? 67.37900 -11.69200 43.61900 1.000 39.51790 699 LYS A N 1
ATOM 10926 C CA . LYS A 1 699 ? 68.30900 -10.96000 42.76700 1.000 37.52029 699 LYS A CA 1
ATOM 10927 C C . LYS A 1 699 ? 67.97100 -9.47500 42.73300 1.000 35.31476 699 LYS A C 1
ATOM 10928 O O . LYS A 1 699 ? 68.85500 -8.62100 42.86700 1.000 33.82248 699 LYS A O 1
ATOM 10947 N N . LYS A 1 700 ? 66.69000 -9.14700 42.55100 1.000 35.93852 700 LYS A N 1
ATOM 10948 C CA . LYS A 1 700 ? 66.29600 -7.75200 42.40400 1.000 32.12227 700 LYS A CA 1
ATOM 10949 C C . LYS A 1 700 ? 66.58200 -6.93500 43.65600 1.000 34.75154 700 LYS A C 1
ATOM 10950 O O . LYS A 1 700 ? 66.72900 -5.71100 43.55900 1.000 28.24286 700 LYS A O 1
ATOM 10969 N N . THR A 1 701 ? 66.67400 -7.57900 44.82300 1.000 29.46143 701 THR A N 1
ATOM 10970 C CA . THR A 1 701 ? 67.00900 -6.84900 46.04200 1.000 30.43786 701 THR A CA 1
ATOM 10971 C C . THR A 1 701 ? 68.40200 -6.23900 45.94800 1.000 33.88038 701 THR A C 1
ATOM 10972 O O . THR A 1 701 ? 68.63400 -5.12100 46.42300 1.000 33.09607 701 THR A O 1
ATOM 10983 N N . TYR A 1 702 ? 69.34600 -6.96300 45.34400 1.000 35.16737 702 TYR A N 1
ATOM 10984 C CA . TYR A 1 702 ? 70.69000 -6.42100 45.18000 1.000 36.81757 702 TYR A CA 1
ATOM 10985 C C . TYR A 1 702 ? 70.67000 -5.16700 44.31500 1.000 30.54577 702 TYR A C 1
ATOM 10986 O O . TYR A 1 702 ? 71.34700 -4.18000 44.62500 1.000 28.77187 702 TYR A O 1
ATOM 11004 N N . LEU A 1 703 ? 69.89000 -5.18000 43.23000 1.000 32.19333 703 LEU A N 1
ATOM 11005 C CA . LEU A 1 703 ? 69.77400 -3.98200 42.40400 1.000 35.02262 703 LEU A CA 1
ATOM 11006 C C . LEU A 1 703 ? 69.10700 -2.84500 43.17300 1.000 37.88086 703 LEU A C 1
ATOM 11007 O O . LEU A 1 703 ? 69.48800 -1.67800 43.02300 1.000 30.74842 703 LEU A O 1
ATOM 11023 N N . VAL A 1 704 ? 68.11400 -3.16500 44.00500 1.000 33.29347 704 VAL A N 1
ATOM 11024 C CA . VAL A 1 704 ? 67.41500 -2.12600 44.75900 1.000 29.34826 704 VAL A CA 1
ATOM 11025 C C . VAL A 1 704 ? 68.39400 -1.38000 45.65600 1.000 34.03040 704 VAL A C 1
ATOM 11026 O O . VAL A 1 704 ? 68.41700 -0.14400 45.69100 1.000 36.49122 704 VAL A O 1
ATOM 11039 N N . VAL A 1 705 ? 69.22100 -2.12400 46.39300 1.000 34.49887 705 VAL A N 1
ATOM 11040 C CA . VAL A 1 705 ? 70.19000 -1.49300 47.28300 1.000 37.51502 705 VAL A CA 1
ATOM 11041 C C . VAL A 1 705 ? 71.25500 -0.75800 46.47700 1.000 34.03566 705 VAL A C 1
ATOM 11042 O O . VAL A 1 705 ? 71.64700 0.36300 46.82000 1.000 31.94857 705 VAL A O 1
ATOM 11055 N N . ALA A 1 706 ? 71.74000 -1.37400 45.39800 1.000 33.01185 706 ALA A N 1
ATOM 11056 C CA . ALA A 1 706 ? 72.76400 -0.73200 44.57900 1.000 34.32254 706 ALA A CA 1
ATOM 11057 C C . ALA A 1 706 ? 72.28300 0.62000 44.06600 1.000 29.86411 706 ALA A C 1
ATOM 11058 O O . ALA A 1 706 ? 73.01400 1.61500 44.11900 1.000 29.81673 706 ALA A O 1
ATOM 11065 N N . LYS A 1 707 ? 71.05000 0.67400 43.56300 1.000 34.49624 707 LYS A N 1
ATOM 11066 C CA . LYS A 1 707 ? 70.50800 1.94100 43.08400 1.000 32.63023 707 LYS A CA 1
ATOM 11067 C C . LYS A 1 707 ? 70.47700 2.98100 44.1970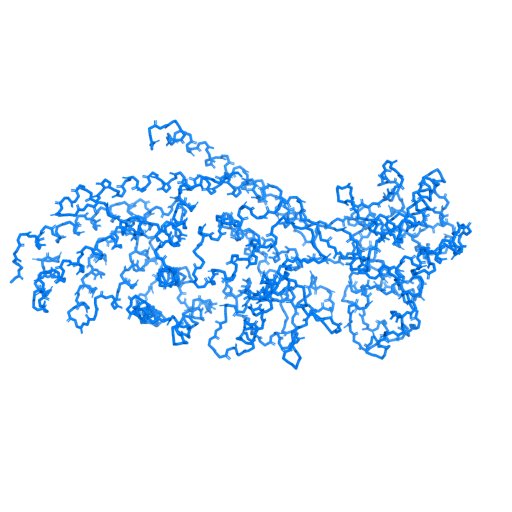0 1.000 30.45628 707 LYS A C 1
ATOM 11068 O O . LYS A 1 707 ? 70.77100 4.16000 43.96600 1.000 29.91148 707 LYS A O 1
ATOM 11087 N N . SER A 1 708 ? 70.11700 2.56500 45.41300 1.000 33.40401 708 SER A N 1
ATOM 11088 C CA . SER A 1 708 ? 70.08100 3.50300 46.52900 1.000 31.45904 708 SER A CA 1
ATOM 11089 C C . SER A 1 708 ? 71.46800 4.04900 46.84100 1.000 32.61970 708 SER A C 1
ATOM 11090 O O . SER A 1 708 ? 71.59800 5.19900 47.27600 1.000 30.98266 708 SER A O 1
ATOM 11098 N N . PHE A 1 709 ? 72.51400 3.25000 46.61700 1.000 35.66217 709 PHE A N 1
ATOM 11099 C CA . PHE A 1 709 ? 73.87200 3.76900 46.74400 1.000 44.73431 709 PHE A CA 1
ATOM 11100 C C . PHE A 1 709 ? 74.21000 4.70200 45.58600 1.000 36.14644 709 PHE A C 1
ATOM 11101 O O . PHE A 1 709 ? 74.80400 5.76800 45.79100 1.000 36.58070 709 PHE A O 1
ATOM 11118 N N . TYR A 1 710 ? 73.85100 4.31000 44.36100 1.000 33.51718 710 TYR A N 1
ATOM 11119 C CA . TYR A 1 710 ? 74.05200 5.17700 43.20300 1.000 36.20434 710 TYR A CA 1
ATOM 11120 C C . TYR A 1 710 ? 73.34900 6.51300 43.40000 1.000 33.56192 710 TYR A C 1
ATOM 11121 O O . TYR A 1 710 ? 73.93000 7.57800 43.16100 1.000 35.17264 710 TYR A O 1
ATOM 11139 N N . TYR A 1 711 ? 72.08900 6.47100 43.83800 1.000 32.03016 711 TYR A N 1
ATOM 11140 C CA . TYR A 1 711 ? 71.33700 7.69100 44.10800 1.000 30.64052 711 TYR A CA 1
ATOM 11141 C C . TYR A 1 711 ? 72.10400 8.61600 45.04300 1.000 37.34921 711 TYR A C 1
ATOM 11142 O O . TYR A 1 711 ? 72.27200 9.80800 44.75900 1.000 38.45724 711 TYR A O 1
ATOM 11160 N N . MET A 1 712 ? 72.58800 8.07800 46.16500 1.000 39.86794 712 MET A N 1
ATOM 11161 C CA . MET A 1 712 ? 73.24200 8.91800 47.16300 1.000 41.16546 712 MET A CA 1
ATOM 11162 C C . MET A 1 712 ? 74.53600 9.52500 46.63600 1.000 44.79484 712 MET A C 1
ATOM 11163 O O . MET A 1 712 ? 74.91800 10.62300 47.05700 1.000 41.57604 712 MET A O 1
ATOM 11177 N N . ALA A 1 713 ? 75.22300 8.83500 45.72400 1.000 40.78384 713 ALA A N 1
ATOM 11178 C CA . ALA A 1 713 ? 76.44700 9.37400 45.14700 1.000 45.48703 713 ALA A CA 1
ATOM 11179 C C . ALA A 1 713 ? 76.17800 10.32900 43.99300 1.000 36.35699 713 ALA A C 1
ATOM 11180 O O . ALA A 1 713 ? 77.03900 11.15800 43.68000 1.000 42.27086 713 ALA A O 1
ATOM 11187 N N . TYR A 1 714 ? 75.00400 10.24100 43.36500 1.000 42.22875 714 TYR A N 1
ATOM 11188 C CA . TYR A 1 714 ? 74.73600 11.03200 42.16800 1.000 41.89713 714 TYR A CA 1
ATOM 11189 C C . TYR A 1 714 ? 74.25800 12.44000 42.50800 1.000 39.74950 714 TYR A C 1
ATOM 11190 O O . TYR A 1 714 ? 74.62400 13.40100 41.82200 1.000 41.18389 714 TYR A O 1
ATOM 11208 N N . PHE A 1 715 ? 73.45200 12.58500 43.55600 1.000 39.08100 715 PHE A N 1
ATOM 11209 C CA . PHE A 1 715 ? 72.84000 13.86200 43.89400 1.000 38.19142 715 PHE A CA 1
ATOM 11210 C C . PHE A 1 715 ? 73.57000 14.52500 45.05800 1.000 47.65308 715 PHE A C 1
ATOM 11211 O O . PHE A 1 715 ? 74.08200 13.85600 45.95900 1.000 50.05863 715 PHE A O 1
ATOM 11228 N N . ASP A 1 716 ? 73.60500 15.85700 45.03200 1.000 44.51850 716 ASP A N 1
ATOM 11229 C CA . ASP A 1 716 ? 74.17500 16.61500 46.13300 1.000 46.08184 716 ASP A CA 1
ATOM 11230 C C . ASP A 1 716 ? 73.19900 16.65000 47.30800 1.000 44.80011 716 ASP A C 1
ATOM 11231 O O . ASP A 1 716 ? 72.04200 16.23900 47.20400 1.000 41.59709 716 ASP A O 1
ATOM 11240 N N . ALA A 1 717 ? 73.67900 17.16500 48.44100 1.000 53.82487 717 ALA A N 1
ATOM 11241 C CA . ALA A 1 717 ? 72.85900 17.19100 49.64800 1.000 48.63478 717 ALA A CA 1
ATOM 11242 C C . ALA A 1 717 ? 71.57400 17.98200 49.42900 1.000 46.92405 717 ALA A C 1
ATOM 11243 O O . ALA A 1 717 ? 70.47600 17.50000 49.72900 1.000 52.05098 717 ALA A O 1
ATOM 11250 N N . LYS A 1 718 ? 71.69200 19.20500 48.90400 1.000 50.72187 718 LYS A N 1
ATOM 11251 C CA . LYS A 1 718 ? 70.51800 20.06200 48.76200 1.000 50.69029 718 LYS A CA 1
ATOM 11252 C C . LYS A 1 718 ? 69.44900 19.40100 47.89800 1.000 52.84318 718 LYS A C 1
ATOM 11253 O O . LYS A 1 718 ? 68.25100 19.54300 48.16700 1.000 50.96927 718 LYS A O 1
ATOM 11272 N N . THR A 1 719 ? 69.85900 18.67900 46.85300 1.000 49.85335 719 THR A N 1
ATOM 11273 C CA . THR A 1 719 ? 68.87700 18.01000 46.00600 1.000 40.97860 719 THR A CA 1
ATOM 11274 C C . THR A 1 719 ? 68.23800 16.83500 46.73600 1.000 40.55486 719 THR A C 1
ATOM 11275 O O . THR A 1 719 ? 67.02300 16.62400 46.64200 1.000 42.62880 719 THR A O 1
ATOM 11286 N N . ILE A 1 720 ? 69.04400 16.05400 47.46300 1.000 38.87835 720 ILE A N 1
ATOM 11287 C CA . ILE A 1 720 ? 68.50200 14.95900 48.26600 1.000 37.23868 720 ILE A CA 1
ATOM 11288 C C . ILE A 1 720 ? 67.42100 15.48700 49.19900 1.000 42.47088 720 ILE A C 1
ATOM 11289 O O . ILE A 1 720 ? 66.30300 14.95900 49.25300 1.000 40.75752 720 ILE A O 1
ATOM 11305 N N . ASP A 1 721 ? 67.74400 16.54200 49.95400 1.000 39.27576 721 ASP A N 1
ATOM 11306 C CA . ASP A 1 721 ? 66.78600 17.10500 50.89800 1.000 42.19980 721 ASP A CA 1
ATOM 11307 C C . ASP A 1 721 ? 65.48400 17.47600 50.19800 1.000 42.48930 721 ASP A C 1
ATOM 11308 O O . ASP A 1 721 ? 64.39000 17.17800 50.69100 1.000 42.39192 721 ASP A O 1
ATOM 11317 N N . SER A 1 722 ? 65.58500 18.12600 49.03500 1.000 49.93230 722 SER A N 1
ATOM 11318 C CA . SER A 1 722 ? 64.38300 18.48600 48.29000 1.000 39.10469 722 SER A CA 1
ATOM 11319 C C . SER A 1 722 ? 63.60100 17.24500 47.87700 1.000 39.21260 722 SER A C 1
ATOM 11320 O O . SER A 1 722 ? 62.36500 17.23100 47.93600 1.000 43.41836 722 SER A O 1
ATOM 11328 N N . HIS A 1 723 ? 64.30400 16.19000 47.45500 1.000 39.10995 723 HIS A N 1
ATOM 11329 C CA . HIS A 1 723 ? 63.63100 14.93400 47.14400 1.000 36.21487 723 HIS A CA 1
ATOM 11330 C C . HIS A 1 723 ? 62.88700 14.39800 48.35900 1.000 44.81064 723 HIS A C 1
ATOM 11331 O O . HIS A 1 723 ? 61.74600 13.93500 48.24500 1.000 34.41465 723 HIS A O 1
ATOM 11345 N N . ILE A 1 724 ? 63.52700 14.44400 49.53100 1.000 37.31763 724 ILE A N 1
ATOM 11346 C CA . ILE A 1 724 ? 62.93200 13.87100 50.73600 1.000 39.17838 724 ILE A CA 1
ATOM 11347 C C . ILE A 1 724 ? 61.63100 14.58700 51.07000 1.000 33.97513 724 ILE A C 1
ATOM 11348 O O . ILE A 1 724 ? 60.60700 13.95500 51.35300 1.000 34.95945 724 ILE A O 1
ATOM 11364 N N . ASN A 1 725 ? 61.65500 15.92000 51.04600 1.000 42.11821 725 ASN A N 1
ATOM 11365 C CA . ASN A 1 725 ? 60.45400 16.68400 51.36700 1.000 49.03483 725 ASN A CA 1
ATOM 11366 C C . ASN A 1 725 ? 59.31000 16.34200 50.41900 1.000 41.82870 725 ASN A C 1
ATOM 11367 O O . ASN A 1 725 ? 58.15900 16.20300 50.84800 1.000 47.85574 725 ASN A O 1
ATOM 11378 N N . LYS A 1 726 ? 59.60300 16.19400 49.12600 1.000 40.06796 726 LYS A N 1
ATOM 11379 C CA . LYS A 1 726 ? 58.53400 15.91400 48.17300 1.000 45.80023 726 LYS A CA 1
ATOM 11380 C C . LYS A 1 726 ? 58.03700 14.47800 48.29800 1.000 38.22300 726 LYS A C 1
ATOM 11381 O O . LYS A 1 726 ? 56.83000 14.22500 48.22100 1.000 40.84174 726 LYS A O 1
ATOM 11400 N N . VAL A 1 727 ? 58.95000 13.52700 48.49200 1.000 35.93852 727 VAL A N 1
ATOM 11401 C CA . VAL A 1 727 ? 58.56700 12.12000 48.51000 1.000 32.90921 727 VAL A CA 1
ATOM 11402 C C . VAL A 1 727 ? 57.85700 11.76100 49.80700 1.000 40.19429 727 VAL A C 1
ATOM 11403 O O . VAL A 1 727 ? 56.90400 10.97400 49.80700 1.000 38.99415 727 VAL A O 1
ATOM 11416 N N . LEU A 1 728 ? 58.30000 12.32900 50.92800 1.000 44.98697 728 LEU A N 1
ATOM 11417 C CA . LEU A 1 728 ? 57.82800 11.90200 52.23700 1.000 45.22384 728 LEU A CA 1
ATOM 11418 C C . LEU A 1 728 ? 56.84800 12.86800 52.88100 1.000 38.89677 728 LEU A C 1
ATOM 11419 O O . LEU A 1 728 ? 55.98900 12.42900 53.65300 1.000 37.76242 728 LEU A O 1
ATOM 11435 N N . PHE A 1 729 ? 56.94900 14.16800 52.59500 1.000 38.63884 729 PHE A N 1
ATOM 11436 C CA . PHE A 1 729 ? 56.20700 15.16400 53.35400 1.000 44.03160 729 PHE A CA 1
ATOM 11437 C C . PHE A 1 729 ? 55.34400 16.08800 52.50700 1.000 40.67067 729 PHE A C 1
ATOM 11438 O O . PHE A 1 729 ? 54.64300 16.93500 53.07300 1.000 43.40784 729 PHE A O 1
ATOM 11455 N N . GLU A 1 730 ? 55.36800 15.96000 51.18600 1.000 43.68155 730 GLU A N 1
ATOM 11456 C CA . GLU A 1 730 ? 54.46500 16.69400 50.30400 1.000 46.48189 730 GLU A CA 1
ATOM 11457 C C . GLU A 1 730 ? 53.40400 15.72400 49.79700 1.000 42.21822 730 GLU A C 1
ATOM 11458 O O . GLU A 1 730 ? 53.68900 14.87400 48.94800 1.000 36.69387 730 GLU A O 1
ATOM 11470 N N . MET A 1 731 ? 52.18800 15.84800 50.32400 1.000 40.44432 731 MET A N 1
ATOM 11471 C CA . MET A 1 731 ? 51.07000 15.04700 49.84300 1.000 45.15541 731 MET A CA 1
ATOM 11472 C C . MET A 1 731 ? 50.78200 15.37100 48.38100 1.000 39.98374 731 MET A C 1
ATOM 11473 O O . MET A 1 731 ? 50.89800 16.52000 47.94500 1.000 40.74436 731 MET A O 1
ATOM 11487 N N . VAL A 1 732 ? 50.41000 14.34600 47.62000 1.000 38.47830 732 VAL A N 1
ATOM 11488 C CA . VAL A 1 732 ? 50.08800 14.52100 46.20800 1.000 39.66002 732 VAL A CA 1
ATOM 11489 C C . VAL A 1 732 ? 48.71800 15.17600 46.09200 1.000 44.22899 732 VAL A C 1
ATOM 11490 O O . VAL A 1 732 ? 47.73100 14.68500 46.65300 1.000 43.47363 732 VAL A O 1
ATOM 11503 N N . VAL A 1 733 ? 48.65500 16.28400 45.36100 1.000 45.72917 733 VAL A N 1
ATOM 11504 C CA . VAL A 1 733 ? 47.41900 17.04400 45.21900 1.000 54.62497 733 VAL A CA 1
ATOM 11505 C C . VAL A 1 733 ? 46.43200 16.28200 44.34300 1.000 51.67725 733 VAL A C 1
ATOM 11506 O O . VAL A 1 733 ? 46.64600 16.13200 43.14100 1.000 53.23533 733 VAL A O 1
#

Secondary structure (DSSP, 8-state):
-TTSSTTSHHHHHHHHHHHHHHHHHHHHHHTT--S--B--BHHHHHHHHTPBPTT--TT-BS-HHHHHHHHHT--TTS--S-SSS--HHHHHHHHHHHHHHHHHTT--HHHHHHHHHHHHHHHGGGGGS-GGGSPTTHHHHHHHHHHHHHTTT----TTSHHHHHHHHHHHHHHHH--HHHHHHS--GGGGGGGG-----HHHHGGG--TTS-STT-HHHHHHHHHHH--HHHHHHHHHHHHHTTT-B-SS---HHHHHHHHHHHHHHHT-GGGGHHHHHHHHHHHHHT--TT---SSTT-S---HHHHHHHHHHHHHTT----GGGGGGGEETTEEEEETTEE---HHHHHHHHHHHTTPPTT-HHHHHHHHHHHHHHHHHHHTT----TTEE-S-HHHHHHHHHHS-GGG--HHHHHHHHTTT--GGG-EEESSSEE-BTTTS-HHHHHHHHHHHHHHHHHHHHHHHHHHHHHHHS-SS----HHHHHHHHHHHTTS--GGGHHHHHHHHHHHHHHHHHHHHHHHTT--HHHHHHHHHHHH-----HHHHHHHHHHHHHHHHHHHHHTTT-SS--HHHHHHHHHHHHHHHHHS-TTTTHHHHHHHHHHHHHTHHHHTT-TT-HHHHHHHHHHHHHHHHHHT-TTS---HHHHHHHHHHHHHHH---TTSSPHHHHHHHHHHHHHHHHHHHS-HHHHHHHHIIIIIS---

Radius of gyration: 30.56 Å; Cα contacts (8 Å, |Δi|>4): 1025; chains: 1; bounding box: 74×54×88 Å

B-factor: mean 52.58, std 23.81, range [19.54, 169.8]

Nearest PDB structures (foldseek):
  9b99-assembly1_A  TM=1.001E+00  e=6.180E-104  Grindelia hirsutula
  4lix-assembly1_A  TM=9.617E-01  e=4.401E-58  Arabidopsis thaliana
  3pya-assembly1_A  TM=9.481E-01  e=1.996E-57  Arabidopsis thaliana
  3s9v-assembly3_C  TM=9.225E-01  e=9.416E-45  Abies grandis
  8ih5-assembly1_F  TM=9.023E-01  e=5.974E-44  Oryza sativa Japonica Group

Sequence (711 aa):
QLEDDKYSDLQLVDEKHTIKRSVESIKSALSLVDDGDLTLSAYDTAWVALIEDVNGRSGFPQFPSCLQWIVSQQLPDGSWGEPLMFLAFDRLLNTLASVVALTKWNIRPDICQKGMKYVLENLNKLVDEKEEHMTPGFELLFPKLIELAQKLDIKMPMDSPALKELYARRDTKLAKIPKKIFHKMPTILLYSLEGMNDLEWDKLLKLKSENGSFLCSPAATAFAFMETKDQDCLAYLTDLVAKFNGGVPTFYYPTDMYEQIWIVDRLQRLGIAHYFSSEINNFVDHIYRYWDQKGISFARKCNLPDIDDTAMGFRVLRTHGYQVSSDVFQHFEKDGQFYCYWGQTAEAVTVMFNLYRASQVLFPGEKILDNAKKFAHNFLTEKVATNQVFDKWIITKDILGEVQYALDVPWYASLPRLEARYYLDQYAGDGDVWIAKTLYRLKYVSNNEYLETAKLDYNHCQKIHKLEWSYIQKWFLDLKIEESINTRTLWSYYQAAASIFHPERYNERLAWAKTNVLVDTITTFFSKQQMSKDDIQGFVNQLTNQTYGKMSHMLIDALNETLKHISMKARETHGIDIYPHLQSSWKKWLLSCMNGPNVAGVAELIVETINLTSGRSFSNDLLSHPQYKQITSITNDLCHQLCSKGNRAIGSEIESKMQELVQLVFSDSSDGLDPDVKKTYLVVAKSFYYMAYFDAKTIDSHINKVLFEMVV

Organism: NCBI:txid1114741

Foldseek 3Di:
DCPDPCLDPVNLVVLVVVLVVLLVVLVVVLVPQDQADKDFALLLLLLQLQACCPVPPPLHGVQVLSLVVLVVAQDPQLWHADVPDDDLLQRLNSLLSNLLSCLSNVHPVVSNVSSVVVNQVSQLCLVVDDDLQHFPCSLQRNVLSVVSCVVSVNDHDCVRPSNVVSPVVNVVVQVPDPQVVVLAEQDCVLLVQSRHDPDDCVRVCVHAWQQLARQQASNSLSSVCVVPVDVSSVSSVVVQCVPPRSTHHRGDRQLLVQLLLLCVQCQLLLNCVSPCVSNVVSLVVLVVLADLLADPSGSRGDFHFQQSRLSNLQSNLVVQHDDALSNQVNQDDPLFGARHPPGGLLFLVSLLSLLLSLLLFFPPNVVSVSSNVVSLVSLVVCLVVVNQDGSFKFFACSPLSSVCCNQAPPLQCQSLLSNLSVLVGQGAQRIWGGHSHIMGRNSNGHVSSSVSSLSQQLSLLSLLVVVLVVQQVLVVVLVQPDHDDPQLLLLLCLLCSHVRDSVLVLLSSLSSVLSVLLVVVVVVCVVVVAALVQLVCLLCVLVPVHDDPSSNSSSVSVLVSLQVSQVVLCVQPNDRCSVVLSVLVSVLSNVVNVDPSLLQSLVSSLSSSCVSNVVCPVDVLPPQVVNVVLSNLLSVLLVCQVPVPPDDCDPVSSNSLSNLSCLLSNDDPPHDDNVSSVSSSSSSSSSVNVRHDDPVVVVVSSCSSNPNRDD

Solvent-accessible surface area: 29988 Å² total; per-residue (Å²): 172,57,150,59,118,76,23,38,114,141,69,14,69,72,25,84,94,47,6,115,152,28,7,87,49,0,53,68,30,5,86,136,25,88,31,8,49,11,38,54,7,6,1,0,0,1,4,0,0,10,1,85,30,66,133,58,149,103,61,92,18,45,11,79,41,0,2,110,34,0,30,77,76,36,34,128,76,0,0,1,22,10,84,152,53,110,27,22,6,1,16,1,0,5,0,0,3,0,0,2,0,0,38,60,29,137,38,108,92,77,12,7,109,96,0,14,141,17,0,69,96,25,0,80,120,15,73,125,53,138,121,87,91,25,2,51,10,0,14,4,0,0,3,38,2,0,59,41,0,73,147,55,125,22,177,25,48,58,121,9,99,3,1,117,80,8,56,54,67,53,86,85,56,35,90,144,35,54,74,163,61,3,9,158,88,42,1,54,28,0,26,18,0,0,4,13,86,94,37,64,42,120,94,0,51,162,12,44,6,135,34,6,0,0,1,0,0,0,0,0,0,0,8,0,9,53,94,35,143,25,130,76,0,15,61,16,0,69,94,3,16,85,98,50,123,0,0,0,0,1,15,9,11,0,0,1,20,0,10,0,10,0,0,0,23,0,62,15,2,11,1,21,71,64,0,63,72,28,6,66,101,15,0,56,32,0,94,156,90,33,69,101,133,4,8,6,32,1,72,68,14,46,16,36,16,0,27,8,0,0,0,0,0,24,0,0,6,34,60,8,60,96,13,42,8,98,0,0,102,104,8,45,128,124,48,94,3,55,19,45,97,61,80,67,2,82,36,1,25,15,0,10,8,0,13,34,0,0,16,0,3,19,52,82,28,152,24,0,69,69,0,46,160,64,0,72,86,34,0,51,90,15,42,74,80,135,72,17,96,18,77,88,23,66,36,122,49,20,70,9,16,0,74,32,10,29,87,9,21,56,8,0,13,1,51,5,0,53,1,7,63,8,0,51,12,3,21,0,73,41,7,3,22,18,17,1,3,7,15,50,0,102,12,0,6,21,58,65,8,20,115,6,1,46,74,2,4,23,3,1,3,20,25,3,31,56,17,27,43,82,0,50,120,27,6,84,87,31,175,23,111,66,77,48,66,79,143,5,36,45,10,0,0,19,0,0,0,7,5,13,31,22,152,72,69,13,11,0,25,1,0,0,4,2,18,5,3,16,55,2,1,31,47,12,9,82,157,107,160,35,59,112,116,67,10,63,7,3,2,53,57,5,54,134,151,11,180,43,155,39,9,58,65,2,3,89,7,0,17,96,4,2,91,57,10,7,75,68,0,145,106,75,37,74,81,80,0,46,70,74,0,29,69,10,1,84,118,3,0,50,32,7,37,111,32,75,38,39,27,12,9,1,14,2,2,0,26,1,0,0,10,0,22,6,43,21,63,92,38,109,9,124,86,45,102,41,31,106,97,0,15,70,15,0,24,58,0,1,52,34,3,74,72,28,55,161,143,78,32,26,95,119,2,41,53,37,0,16,63,0,0,73,13,1,14,35,44,61,127,119,19,6,36,49,81,0,1,77,7,0,8,42,0,0,26,1,23,7,0,48,27,90,25,92,58,144,43,1,56,49,10,5,74,45,1,2,78,67,101,5,150

InterPro domains:
  IPR001906 Terpene synthase, N-terminal domain [PF01397] (218-424)
  IPR005630 Terpene synthase, metal-binding domain [PF03936] (504-615)
  IPR008930 Terpenoid cyclases/protein prenyltransferase alpha-alpha toroid [SSF48239] (58-142)
  IPR008930 Terpenoid cyclases/protein prenyltransferase alpha-alpha toroid [SSF48239] (229-448)
  IPR008949 Isoprenoid synthase domain superfamily [G3DSA:1.10.600.10] (478-733)
  IPR008949 Isoprenoid synthase domain superfamily [SSF48576] (464-711)
  IPR036965 Terpene synthase, N-terminal domain superfamily [G3DSA:1.50.10.130] (43-476)
  IPR050148 Terpene synthase-like [PTHR31739] (37-730)